Protein 1AUG (pdb70)

Structure (mmCIF, N/CA/C/O backbone):
data_1AUG
#
_entry.id   1AUG
#
_cell.length_a   78.712
_cell.length_b   80.800
_cell.length_c   69.157
_cell.angle_alpha   90.00
_cell.angle_beta   92.75
_cell.angle_gamma   90.00
#
_symmetry.space_group_name_H-M   'P 1 21 1'
#
loop_
_entity.id
_entity.type
_entity.pdbx_description
1 polymer 'PYROGLUTAMYL PEPTIDASE-1'
2 water water
#
loop_
_atom_site.group_PDB
_atom_site.id
_atom_site.type_symbol
_atom_site.label_atom_id
_atom_site.label_alt_id
_atom_site.label_comp_id
_atom_site.label_asym_id
_atom_site.label_entity_id
_atom_site.label_seq_id
_atom_site.pdbx_PDB_ins_code
_atom_site.Cartn_x
_atom_site.Cartn_y
_atom_site.Cartn_z
_atom_site.occupancy
_atom_site.B_iso_or_equiv
_atom_site.auth_seq_id
_atom_site.auth_comp_id
_atom_site.auth_asym_id
_atom_site.auth_atom_id
_atom_site.pdbx_PDB_model_num
ATOM 1 N N . MET A 1 1 ? 37.315 -7.655 51.464 1.00 51.27 1 MET A N 1
ATOM 2 C CA . MET A 1 1 ? 38.015 -6.877 52.485 1.00 55.37 1 MET A CA 1
ATOM 3 C C . MET A 1 1 ? 37.440 -5.471 52.271 1.00 52.13 1 MET A C 1
ATOM 4 O O . MET A 1 1 ? 36.908 -5.342 51.164 1.00 56.68 1 MET A O 1
ATOM 12 N N . GLU A 1 2 ? 37.414 -4.445 53.142 1.00 45.72 2 GLU A N 1
ATOM 13 C CA . GLU A 1 2 ? 36.683 -3.218 52.823 1.00 41.25 2 GLU A CA 1
ATOM 14 C C . GLU A 1 2 ? 37.397 -2.354 51.808 1.00 34.97 2 GLU A C 1
ATOM 15 O O . GLU A 1 2 ? 38.623 -2.170 51.880 1.00 37.74 2 GLU A O 1
ATOM 22 N N . LYS A 1 3 ? 36.547 -1.880 50.910 1.00 23.17 3 LYS A N 1
ATOM 23 C CA . LYS A 1 3 ? 36.901 -1.043 49.813 1.00 17.08 3 LYS A CA 1
ATOM 24 C C . LYS A 1 3 ? 36.110 0.166 50.133 1.00 14.11 3 LYS A C 1
ATOM 25 O O . LYS A 1 3 ? 34.907 0.062 50.367 1.00 20.19 3 LYS A O 1
ATOM 35 N N . LYS A 1 4 ? 36.745 1.312 50.131 1.00 12.48 4 LYS A N 1
ATOM 36 C CA . LYS A 1 4 ? 36.061 2.575 50.302 1.00 12.19 4 LYS A CA 1
ATOM 37 C C . LYS A 1 4 ? 35.543 2.973 48.917 1.00 12.20 4 LYS A C 1
ATOM 38 O O . LYS A 1 4 ? 36.369 3.050 48.021 1.00 8.82 4 LYS A O 1
ATOM 48 N N . VAL A 1 5 ? 34.265 3.220 48.672 1.00 9.64 5 VAL A N 1
ATOM 49 C CA . VAL A 1 5 ? 33.764 3.527 47.354 1.00 5.54 5 VAL A CA 1
ATOM 50 C C . VAL A 1 5 ? 33.406 4.994 47.410 1.00 6.13 5 VAL A C 1
ATOM 51 O O . VAL A 1 5 ? 32.585 5.318 48.273 1.00 12.09 5 VAL A O 1
ATOM 56 N N . LEU A 1 6 ? 33.894 5.919 46.599 1.00 4.58 6 LEU A N 1
ATOM 57 C CA . LEU A 1 6 ? 33.427 7.310 46.583 1.00 2.00 6 LEU A CA 1
ATOM 58 C C . LEU A 1 6 ? 32.423 7.456 45.425 1.00 8.48 6 LEU A C 1
ATOM 59 O O . LEU A 1 6 ? 32.761 7.061 44.301 1.00 8.37 6 LEU A O 1
ATOM 65 N N . LEU A 1 7 ? 31.218 8.014 45.637 1.00 4.70 7 LEU A N 1
ATOM 66 C CA . LEU A 1 7 ? 30.209 8.267 44.618 1.00 2.43 7 LEU A CA 1
ATOM 67 C C . LEU A 1 7 ? 30.130 9.772 44.427 1.00 2.00 7 LEU A C 1
ATOM 68 O O . LEU A 1 7 ? 30.204 10.470 45.428 1.00 4.47 7 LEU A O 1
ATOM 74 N N . THR A 1 8 ? 30.007 10.436 43.292 1.00 3.22 8 THR A N 1
ATOM 75 C CA . THR A 1 8 ? 29.789 11.866 43.353 1.00 2.00 8 THR A CA 1
ATOM 76 C C . THR A 1 8 ? 28.460 12.161 42.676 1.00 2.00 8 THR A C 1
ATOM 77 O O . THR A 1 8 ? 28.047 11.349 41.852 1.00 3.00 8 THR A O 1
ATOM 83 N N . GLY A 1 9 ? 27.843 13.329 42.836 1.00 3.01 9 GLY A N 1
ATOM 84 C CA . GLY A 1 9 ? 26.693 13.691 42.045 1.00 2.00 9 GLY A CA 1
ATOM 85 C C . GLY A 1 9 ? 26.852 15.150 41.810 1.00 2.00 9 GLY A C 1
ATOM 86 O O . GLY A 1 9 ? 27.608 15.826 42.504 1.00 4.73 9 GLY A O 1
ATOM 88 N N . PHE A 1 10 ? 26.150 15.718 40.890 1.00 2.00 10 PHE A N 1
ATOM 89 C CA . PHE A 1 10 ? 26.341 17.134 40.642 1.00 4.67 10 PHE A CA 1
ATOM 90 C C . PHE A 1 10 ? 25.389 18.024 41.378 1.00 9.71 10 PHE A C 1
ATOM 91 O O . PHE A 1 10 ? 24.382 17.580 41.908 1.00 9.34 10 PHE A O 1
ATOM 100 N N . ASP A 1 11 ? 25.701 19.304 41.375 1.00 9.19 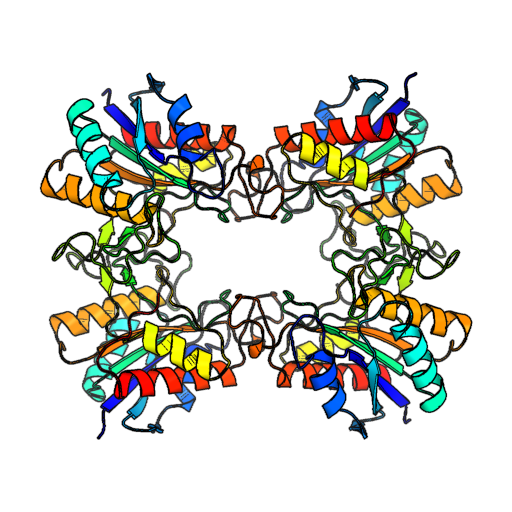11 ASP A N 1
ATOM 101 C CA . ASP A 1 11 ? 24.862 20.259 42.001 1.00 9.24 11 ASP A CA 1
ATOM 102 C C . ASP A 1 11 ? 23.770 20.695 41.005 1.00 13.11 11 ASP A C 1
ATOM 103 O O . ASP A 1 11 ? 23.715 20.229 39.858 1.00 10.28 11 ASP A O 1
ATOM 109 N N . PRO A 1 12 ? 22.776 21.491 41.423 1.00 14.67 12 PRO A N 1
ATOM 110 C CA . PRO A 1 12 ? 21.718 21.945 40.568 1.00 13.36 12 PRO A CA 1
ATOM 111 C C . PRO A 1 12 ? 22.187 22.798 39.430 1.00 11.67 12 PRO A C 1
ATOM 112 O O . PRO A 1 12 ? 22.883 23.809 39.575 1.00 12.13 12 PRO A O 1
ATOM 116 N N . PHE A 1 13 ? 21.605 22.420 38.318 1.00 11.76 13 PHE A N 1
ATOM 117 C CA . PHE A 1 13 ? 21.910 23.050 37.069 1.00 14.88 13 PHE A CA 1
ATOM 118 C C . PHE A 1 13 ? 20.661 23.366 36.298 1.00 17.03 13 PHE A C 1
ATOM 119 O O . PHE A 1 13 ? 19.762 22.536 36.232 1.00 21.37 13 PHE A O 1
ATOM 128 N N . GLY A 1 14 ? 20.558 24.568 35.752 1.00 19.49 14 GLY A N 1
ATOM 129 C CA . GLY A 1 14 ? 19.551 24.801 34.751 1.00 20.84 14 GLY A CA 1
ATOM 130 C C . GLY A 1 14 ? 18.109 25.052 35.176 1.00 23.78 14 GLY A C 1
ATOM 131 O O . GLY A 1 14 ? 17.179 24.723 34.437 1.00 24.52 14 GLY A O 1
ATOM 133 N N . GLY A 1 15 ? 17.904 25.735 36.299 1.00 20.45 15 GLY A N 1
ATOM 134 C CA . GLY A 1 15 ? 16.541 26.099 36.677 1.00 21.71 15 GLY A CA 1
ATOM 135 C C . GLY A 1 15 ? 15.863 25.135 37.610 1.00 19.03 15 GLY A C 1
ATOM 136 O O . GLY A 1 15 ? 14.710 25.287 38.031 1.00 22.25 15 GLY A O 1
ATOM 138 N N . GLU A 1 16 ? 16.626 24.106 37.900 1.00 14.24 16 GLU A N 1
ATOM 139 C CA . GLU A 1 16 ? 16.210 23.151 38.876 1.00 18.05 16 GLU A CA 1
ATOM 140 C C . GLU A 1 16 ? 16.833 23.548 40.222 1.00 17.93 16 GLU A C 1
ATOM 141 O O . GLU A 1 16 ? 17.775 24.371 40.286 1.00 15.23 16 GLU A O 1
ATOM 148 N N . THR A 1 17 ? 16.254 23.056 41.326 1.00 17.25 17 THR A N 1
ATOM 149 C CA . THR A 1 17 ? 16.746 23.279 42.686 1.00 17.27 17 THR A CA 1
ATOM 150 C C . THR A 1 17 ? 17.244 21.943 43.244 1.00 11.81 17 THR A C 1
ATOM 151 O O . THR A 1 17 ? 17.821 21.926 44.324 1.00 19.39 17 THR A O 1
ATOM 157 N N . VAL A 1 18 ? 16.999 20.775 42.639 1.00 14.41 18 VAL A N 1
ATOM 158 C CA . VAL A 1 18 ? 17.525 19.513 43.124 1.00 15.68 18 VAL A CA 1
ATOM 159 C C . VAL A 1 18 ? 18.096 18.839 41.892 1.00 19.45 18 VAL A C 1
ATOM 160 O O . VAL A 1 18 ? 17.521 19.044 40.811 1.00 18.10 18 VAL A O 1
ATOM 165 N N . ASN A 1 19 ? 19.178 18.044 42.023 1.00 16.99 19 ASN A N 1
ATOM 166 C CA . ASN A 1 19 ? 19.732 17.286 40.924 1.00 13.01 19 ASN A CA 1
ATOM 167 C C . ASN A 1 19 ? 19.616 15.829 41.310 1.00 12.57 19 ASN A C 1
ATOM 168 O O . ASN A 1 19 ? 20.186 15.492 42.350 1.00 11.71 19 ASN A O 1
ATOM 176 N N . PRO A 1 20 ? 18.945 14.926 40.575 1.00 13.66 20 PRO A N 1
ATOM 177 C CA . PRO A 1 20 ? 18.826 13.532 40.927 1.00 15.63 20 PRO A CA 1
ATOM 178 C C . PRO A 1 20 ? 20.101 12.769 41.122 1.00 14.62 20 PRO A C 1
ATOM 179 O O . PRO A 1 20 ? 20.057 11.872 41.945 1.00 11.58 20 PRO A O 1
ATOM 183 N N . SER A 1 21 ? 21.216 13.048 40.426 1.00 14.37 21 SER A N 1
ATOM 184 C CA . SER A 1 21 ? 22.428 12.278 40.633 1.00 9.87 21 SER A CA 1
ATOM 185 C C . SER A 1 21 ? 22.911 12.509 42.068 1.00 8.00 21 SER A C 1
ATOM 186 O O . SER A 1 21 ? 23.297 11.588 42.759 1.00 11.68 21 SER A O 1
ATOM 191 N N . TRP A 1 22 ? 22.841 13.731 42.536 1.00 5.80 22 TRP A N 1
ATOM 192 C CA . TRP A 1 22 ? 23.186 14.078 43.895 1.00 7.19 22 TRP A CA 1
ATOM 193 C C . TRP A 1 22 ? 22.129 13.577 44.871 1.00 12.72 22 TRP A C 1
ATOM 194 O O . TRP A 1 22 ? 22.493 13.004 45.899 1.00 15.32 22 TRP A O 1
ATOM 207 N N . GLU A 1 23 ? 20.831 13.710 44.616 1.00 10.78 23 GLU A N 1
ATOM 208 C CA . GLU A 1 23 ? 19.840 13.159 45.518 1.00 11.57 23 GLU A CA 1
ATOM 209 C C . GLU A 1 23 ? 19.985 11.675 45.717 1.00 10.03 23 GLU A C 1
ATOM 210 O O . GLU A 1 23 ? 19.797 11.155 46.819 1.00 9.69 23 GLU A O 1
ATOM 217 N N . ALA A 1 24 ? 20.309 10.945 44.667 1.00 9.62 24 ALA A N 1
ATOM 218 C CA . ALA A 1 24 ? 20.487 9.534 44.799 1.00 6.73 24 ALA A CA 1
ATOM 219 C C . ALA A 1 24 ? 21.776 9.164 45.514 1.00 11.28 24 ALA A C 1
ATOM 220 O O . ALA A 1 24 ? 21.716 8.270 46.363 1.00 15.33 24 ALA A O 1
ATOM 223 N N . VAL A 1 25 ? 22.953 9.772 45.267 1.00 13.18 25 VAL A N 1
ATOM 224 C CA . VAL A 1 25 ? 24.191 9.358 45.934 1.00 10.87 25 VAL A CA 1
ATOM 225 C C . VAL A 1 25 ? 24.220 9.867 47.376 1.00 10.38 25 VAL A C 1
ATOM 226 O O . VAL A 1 25 ? 24.754 9.190 48.228 1.00 11.95 25 VAL A O 1
ATOM 231 N N . LYS A 1 26 ? 23.670 11.025 47.703 1.00 9.92 26 LYS A N 1
ATOM 232 C CA . LYS A 1 26 ? 23.607 11.570 49.039 1.00 13.72 26 LYS A CA 1
ATOM 233 C C . LYS A 1 26 ? 22.963 10.569 49.995 1.00 16.27 26 LYS A C 1
ATOM 234 O O . LYS A 1 26 ? 23.436 10.383 51.126 1.00 15.75 26 LYS A O 1
ATOM 244 N N . ARG A 1 27 ? 21.944 9.813 49.585 1.00 14.94 27 ARG A N 1
ATOM 245 C CA . ARG A 1 27 ? 21.360 8.889 50.530 1.00 18.14 27 ARG A CA 1
ATOM 246 C C . ARG A 1 27 ? 22.101 7.600 50.737 1.00 16.07 27 ARG A C 1
ATOM 247 O O . ARG A 1 27 ? 21.742 6.782 51.595 1.00 17.77 27 ARG A O 1
ATOM 261 N N . LEU A 1 28 ? 23.175 7.418 49.993 1.00 12.24 28 LEU A N 1
ATOM 262 C CA . LEU A 1 28 ? 24.009 6.256 50.160 1.00 11.67 28 LEU A CA 1
ATOM 263 C C . LEU A 1 28 ? 25.216 6.690 51.006 1.00 11.74 28 LEU A C 1
ATOM 264 O O . LEU A 1 28 ? 26.085 5.896 51.332 1.00 8.22 28 LEU A O 1
ATOM 270 N N . ASN A 1 29 ? 25.378 7.946 51.393 1.00 13.06 29 ASN A N 1
ATOM 271 C CA . ASN A 1 29 ? 26.556 8.358 52.131 1.00 13.83 29 ASN A CA 1
ATOM 272 C C . ASN A 1 29 ? 26.631 7.677 53.494 1.00 18.84 29 ASN A C 1
ATOM 273 O O . ASN A 1 29 ? 25.684 7.770 54.276 1.00 20.44 29 ASN A O 1
ATOM 281 N N . GLY A 1 30 ? 27.718 6.950 53.792 1.00 16.80 30 GLY A N 1
ATOM 282 C CA . GLY A 1 30 ? 27.879 6.220 55.031 1.00 13.26 30 GLY A CA 1
ATOM 283 C C . GLY A 1 30 ? 27.315 4.814 54.948 1.00 11.14 30 GLY A C 1
ATOM 284 O O . GLY A 1 30 ? 27.401 4.068 55.936 1.00 15.89 30 GLY A O 1
ATOM 286 N N . ALA A 1 31 ? 26.703 4.377 53.830 1.00 11.83 31 ALA A N 1
ATOM 287 C CA . ALA A 1 31 ? 26.141 3.037 53.734 1.00 12.22 31 ALA A CA 1
ATOM 288 C C . ALA A 1 31 ? 27.287 2.054 53.747 1.00 16.42 31 ALA A C 1
ATOM 289 O O . ALA A 1 31 ? 28.364 2.381 53.245 1.00 19.41 31 ALA A O 1
ATOM 292 N N . ALA A 1 32 ? 27.116 0.860 54.305 1.00 17.44 32 ALA A N 1
ATOM 293 C CA . ALA A 1 32 ? 28.110 -0.186 54.262 1.00 19.39 32 ALA A CA 1
ATOM 294 C C . ALA A 1 32 ? 27.303 -1.324 53.689 1.00 24.28 32 ALA A C 1
ATOM 295 O O . ALA A 1 32 ? 26.189 -1.591 54.168 1.00 27.71 32 ALA A O 1
ATOM 298 N N . GLU A 1 33 ? 27.747 -2.007 52.647 1.00 25.18 33 GLU A N 1
ATOM 299 C CA . GLU A 1 33 ? 26.946 -3.074 52.068 1.00 24.48 33 GLU A CA 1
ATOM 300 C C . GLU A 1 33 ? 27.994 -4.036 51.606 1.00 23.20 33 GLU A C 1
ATOM 301 O O . GLU A 1 33 ? 28.869 -3.677 50.821 1.00 25.32 33 GLU A O 1
ATOM 308 N N . GLY A 1 34 ? 27.955 -5.263 52.078 1.00 20.73 34 GLY A N 1
ATOM 309 C CA . GLY A 1 34 ? 29.012 -6.218 51.766 1.00 22.64 34 GLY A CA 1
ATOM 310 C C . GLY A 1 34 ? 30.384 -5.637 52.140 1.00 23.70 34 GLY A C 1
ATOM 311 O O . GLY A 1 34 ? 30.517 -4.989 53.184 1.00 23.16 34 GLY A O 1
ATOM 313 N N . PRO A 1 35 ? 31.403 -5.748 51.264 1.00 22.19 35 PRO A N 1
ATOM 314 C CA . PRO A 1 35 ? 32.698 -5.108 51.415 1.00 20.57 35 PRO A CA 1
ATOM 315 C C . PRO A 1 35 ? 32.712 -3.606 51.192 1.00 20.15 35 PRO A C 1
ATOM 316 O O . PRO A 1 35 ? 33.745 -2.966 51.416 1.00 23.49 35 PRO A O 1
ATOM 320 N N . ALA A 1 36 ? 31.644 -2.993 50.709 1.00 19.41 36 ALA A N 1
ATOM 321 C CA . ALA A 1 36 ? 31.708 -1.592 50.364 1.00 17.23 36 ALA A CA 1
ATOM 322 C C . ALA A 1 36 ? 31.347 -0.696 51.506 1.00 17.06 36 ALA A C 1
ATOM 323 O O . ALA A 1 36 ? 30.383 -0.946 52.232 1.00 18.82 36 ALA A O 1
ATOM 326 N N . SER A 1 37 ? 32.121 0.355 51.638 1.00 15.32 37 SER A N 1
ATOM 327 C CA . SER A 1 37 ? 31.841 1.365 52.600 1.00 15.13 37 SER A CA 1
ATOM 328 C C . SER A 1 37 ? 31.729 2.577 51.687 1.00 14.53 37 SER A C 1
ATOM 329 O O . SER A 1 37 ? 32.706 2.932 51.025 1.00 14.93 37 SER A O 1
ATOM 334 N N . ILE A 1 38 ? 30.601 3.267 51.635 1.00 12.42 38 ILE A N 1
ATOM 335 C CA . ILE A 1 38 ? 30.364 4.319 50.674 1.00 7.88 38 ILE A CA 1
ATOM 336 C C . ILE A 1 38 ? 30.439 5.720 51.253 1.00 11.36 38 ILE A C 1
ATOM 337 O O . ILE A 1 38 ? 29.940 5.958 52.363 1.00 10.39 38 ILE A O 1
ATOM 343 N N . VAL A 1 39 ? 31.045 6.703 50.561 1.00 11.67 39 VAL A N 1
ATOM 344 C CA . VAL A 1 39 ? 31.021 8.104 50.949 1.00 6.37 39 VAL A CA 1
ATOM 345 C C . VAL A 1 39 ? 30.555 8.847 49.711 1.00 7.14 39 VAL A C 1
ATOM 346 O O . VAL A 1 39 ? 30.794 8.376 48.608 1.00 8.37 39 VAL A O 1
ATOM 351 N N . SER A 1 40 ? 29.946 10.017 49.777 1.00 4.44 40 SER A N 1
ATOM 352 C CA . SER A 1 40 ? 29.359 10.689 48.645 1.00 7.57 40 SER A CA 1
ATOM 353 C C . SER A 1 40 ? 29.839 12.109 48.707 1.00 6.99 40 SER A C 1
ATOM 354 O O . SER A 1 40 ? 29.928 12.623 49.825 1.00 10.79 40 SER A O 1
ATOM 359 N N . GLU A 1 41 ? 30.169 12.757 47.591 1.00 8.00 41 GLU A N 1
ATOM 360 C CA . GLU A 1 41 ? 30.552 14.169 47.558 1.00 7.80 41 GLU A CA 1
ATOM 361 C C . GLU A 1 41 ? 29.844 14.818 46.402 1.00 6.23 41 GLU A C 1
ATOM 362 O O . GLU A 1 41 ? 29.547 14.165 45.402 1.00 9.31 41 GLU A O 1
ATOM 369 N N . GLN A 1 42 ? 29.528 16.088 46.520 1.00 7.56 42 GLN A N 1
ATOM 370 C CA . GLN A 1 42 ? 28.914 16.781 45.425 1.00 10.67 42 GLN A CA 1
ATOM 371 C C . GLN A 1 42 ? 29.954 17.506 44.607 1.00 11.60 42 GLN A C 1
ATOM 372 O O . GLN A 1 42 ? 30.840 18.131 45.173 1.00 12.30 42 GLN A O 1
ATOM 381 N N . VAL A 1 43 ? 29.813 17.506 43.281 1.00 13.26 43 VAL A N 1
ATOM 382 C CA . VAL A 1 43 ? 30.705 18.169 42.359 1.00 11.28 43 VAL A CA 1
ATOM 383 C C . VAL A 1 43 ? 29.929 19.273 41.636 1.00 10.13 43 VAL A C 1
ATOM 384 O O . VAL A 1 43 ? 28.787 19.054 41.280 1.00 10.27 43 VAL A O 1
ATOM 389 N N . PRO A 1 44 ? 30.391 20.502 41.414 1.00 8.16 44 PRO A N 1
ATOM 390 C CA . PRO A 1 44 ? 29.718 21.522 40.628 1.00 6.67 44 PRO A CA 1
ATOM 391 C C . PRO A 1 44 ? 29.615 21.248 39.143 1.00 10.59 44 PRO A C 1
ATOM 392 O O . PRO A 1 44 ? 30.527 20.636 38.561 1.00 7.63 44 PRO A O 1
ATOM 396 N N . THR A 1 45 ? 28.533 21.692 38.466 1.00 10.25 45 THR A N 1
ATOM 397 C CA . THR A 1 45 ? 28.348 21.475 37.037 1.00 10.81 45 THR A CA 1
ATOM 398 C C . THR A 1 45 ? 29.018 22.664 36.385 1.00 11.97 45 THR A C 1
ATOM 399 O O . THR A 1 45 ? 28.376 23.590 35.881 1.00 13.71 45 THR A O 1
ATOM 405 N N . VAL A 1 46 ? 30.354 22.643 36.500 1.00 13.96 46 VAL A N 1
ATOM 406 C CA . VAL A 1 46 ? 31.244 23.679 36.031 1.00 10.49 46 VAL A CA 1
ATOM 407 C C . VAL A 1 46 ? 32.463 22.975 35.454 1.00 12.69 46 VAL A C 1
ATOM 408 O O . VAL A 1 46 ? 33.098 22.144 36.120 1.00 9.01 46 VAL A O 1
ATOM 413 N N . PHE A 1 47 ? 32.778 23.274 34.182 1.00 10.23 47 PHE A N 1
ATOM 414 C CA . PHE A 1 47 ? 34.055 22.848 33.608 1.00 12.76 47 PHE A CA 1
ATOM 415 C C . PHE A 1 47 ? 35.219 23.325 34.492 1.00 10.69 47 PHE A C 1
ATOM 416 O O . PHE A 1 47 ? 35.213 24.420 35.064 1.00 10.80 47 PHE A O 1
ATOM 425 N N . TYR A 1 48 ? 36.222 22.455 34.618 1.00 11.02 48 TYR A N 1
ATOM 426 C CA . TYR A 1 48 ? 37.565 22.768 35.195 1.00 14.91 48 TYR A CA 1
ATOM 427 C C . TYR A 1 48 ? 37.484 22.745 36.726 1.00 14.35 48 TYR A C 1
ATOM 428 O O . TYR A 1 48 ? 38.149 21.950 37.368 1.00 12.54 48 TYR A O 1
ATOM 439 N N . LYS A 1 49 ? 36.570 23.486 37.344 1.00 15.51 49 LYS A N 1
ATOM 440 C CA . LYS A 1 49 ? 36.285 23.443 38.779 1.00 14.23 49 LYS A CA 1
ATOM 441 C C . LYS A 1 49 ? 35.788 22.051 39.214 1.00 14.87 49 LYS A C 1
ATOM 442 O O . LYS A 1 49 ? 36.246 21.561 40.234 1.00 16.05 49 LYS A O 1
ATOM 452 N N . SER A 1 50 ? 34.892 21.328 38.536 1.00 12.28 50 SER A N 1
ATOM 453 C CA . SER A 1 50 ? 34.491 19.972 38.889 1.00 8.95 50 SER A CA 1
ATOM 454 C C . SER A 1 50 ? 35.653 19.044 39.142 1.00 11.52 50 SER A C 1
ATOM 455 O O . SER A 1 50 ? 35.630 18.190 40.017 1.00 11.44 50 SER A O 1
ATOM 460 N N . LEU A 1 51 ? 36.691 19.185 38.318 1.00 10.70 51 LEU A N 1
ATOM 461 C CA . LEU A 1 51 ? 37.894 18.362 38.373 1.00 13.67 51 LEU A CA 1
ATOM 462 C C . LEU A 1 51 ? 38.718 18.695 39.584 1.00 9.51 51 LEU A C 1
ATOM 463 O O . LEU A 1 51 ? 39.273 17.806 40.203 1.00 10.90 51 LEU A O 1
ATOM 469 N N . ALA A 1 52 ? 38.789 19.957 39.952 1.00 11.44 52 ALA A N 1
ATOM 470 C CA . ALA A 1 52 ? 39.512 20.376 41.142 1.00 12.90 52 ALA A CA 1
ATOM 471 C C . ALA A 1 52 ? 38.805 19.833 42.388 1.00 11.85 52 ALA A C 1
ATOM 472 O O . ALA A 1 52 ? 39.451 19.264 43.279 1.00 11.43 52 ALA A O 1
ATOM 475 N N . VAL A 1 53 ? 37.467 19.909 42.444 1.00 10.97 53 VAL A N 1
ATOM 476 C CA . VAL A 1 53 ? 36.685 19.364 43.550 1.00 7.49 53 VAL A CA 1
ATOM 477 C C . VAL A 1 53 ? 36.876 17.866 43.629 1.00 7.41 53 VAL A C 1
ATOM 478 O O . VAL A 1 53 ? 37.004 17.330 44.717 1.00 7.78 53 VAL A O 1
ATOM 483 N N . LEU A 1 54 ? 36.931 17.140 42.521 1.00 9.28 54 LEU A N 1
ATOM 484 C CA . LEU A 1 54 ? 37.147 15.714 42.538 1.00 11.68 54 LEU A CA 1
ATOM 485 C C . LEU A 1 54 ? 38.527 15.403 43.107 1.00 15.42 54 LEU A C 1
ATOM 486 O O . LEU A 1 54 ? 38.667 14.483 43.911 1.00 16.24 54 LEU A O 1
ATOM 492 N N . ARG A 1 55 ? 39.583 16.121 42.691 1.00 16.32 55 ARG A N 1
ATOM 493 C CA . ARG A 1 55 ? 40.928 15.840 43.187 1.00 16.53 55 ARG A CA 1
ATOM 494 C C . ARG A 1 55 ? 40.968 15.985 44.700 1.00 16.79 55 ARG A C 1
ATOM 495 O O . ARG A 1 55 ? 41.528 15.123 45.372 1.00 18.81 55 ARG A O 1
ATOM 509 N N . GLU A 1 56 ? 40.319 17.017 45.250 1.00 15.33 56 GLU A N 1
ATOM 510 C CA . GLU A 1 56 ? 40.180 17.200 46.678 1.00 13.96 56 GLU A CA 1
ATOM 511 C C . GLU A 1 56 ? 39.437 16.084 47.344 1.00 15.30 56 GLU A C 1
ATOM 512 O O . GLU A 1 56 ? 39.857 15.659 48.408 1.00 19.56 56 GLU A O 1
ATOM 519 N N . ALA A 1 57 ? 38.353 15.567 46.787 1.00 13.73 57 ALA A N 1
ATOM 520 C CA . ALA A 1 57 ? 37.645 14.444 47.364 1.00 12.94 57 ALA A CA 1
ATOM 521 C C . ALA A 1 57 ? 38.572 13.219 47.344 1.00 13.21 57 ALA A C 1
ATOM 522 O O . ALA A 1 57 ? 38.558 12.441 48.309 1.00 8.78 57 ALA A O 1
ATOM 525 N N . ILE A 1 58 ? 39.395 13.008 46.289 1.00 13.95 58 ILE A N 1
ATOM 526 C CA . ILE A 1 58 ? 40.320 11.862 46.270 1.00 16.21 58 ILE A CA 1
ATOM 527 C C . ILE A 1 58 ? 41.343 11.959 47.411 1.00 18.42 58 ILE A C 1
ATOM 528 O O . ILE A 1 58 ? 41.563 10.983 48.152 1.00 17.65 58 ILE A O 1
ATOM 534 N N . LYS A 1 59 ? 41.905 13.138 47.637 1.00 19.53 59 LYS A N 1
ATOM 535 C CA . LYS A 1 59 ? 42.851 13.326 48.719 1.00 22.55 59 LYS A CA 1
ATOM 536 C C . LYS A 1 59 ? 42.258 13.065 50.080 1.00 21.64 59 LYS A C 1
ATOM 537 O O . LYS A 1 59 ? 42.817 12.300 50.862 1.00 22.79 59 LYS A O 1
ATOM 547 N N . LYS A 1 60 ? 41.106 13.648 50.353 1.00 21.47 60 LYS A N 1
ATOM 548 C CA . LYS A 1 60 ? 40.427 13.500 51.633 1.00 22.16 60 LYS A CA 1
ATOM 549 C C . LYS A 1 60 ? 39.948 12.087 51.944 1.00 20.60 60 LYS A C 1
ATOM 550 O O . LYS A 1 60 ? 40.093 11.607 53.060 1.00 22.65 60 LYS A O 1
ATOM 560 N N . HIS A 1 61 ? 39.341 11.376 50.996 1.00 19.22 61 HIS A N 1
ATOM 561 C CA . HIS A 1 61 ? 38.762 10.088 51.288 1.00 11.25 61 HIS A CA 1
ATOM 562 C C . HIS A 1 61 ? 39.649 8.924 50.980 1.00 12.46 61 HIS A C 1
ATOM 563 O O . HIS A 1 61 ? 39.332 7.841 51.465 1.00 12.03 61 HIS A O 1
ATOM 573 N N . GLN A 1 62 ? 40.710 9.063 50.172 1.00 13.75 62 GLN A N 1
ATOM 574 C CA . GLN A 1 62 ? 41.537 7.936 49.763 1.00 15.12 62 GLN A CA 1
ATOM 575 C C . GLN A 1 62 ? 40.731 6.707 49.306 1.00 13.61 62 GLN A C 1
ATOM 576 O O . GLN A 1 62 ? 40.906 5.593 49.803 1.00 15.79 62 GLN A O 1
ATOM 585 N N . PRO A 1 63 ? 39.817 6.803 48.338 1.00 13.74 63 PRO A N 1
ATOM 586 C CA . PRO A 1 63 ? 39.002 5.695 47.865 1.00 11.78 63 PRO A CA 1
ATOM 587 C C . PRO A 1 63 ? 39.683 4.627 47.061 1.00 13.77 63 PRO A C 1
ATOM 588 O O . PRO A 1 63 ? 40.685 4.835 46.368 1.00 17.68 63 PRO A O 1
ATOM 592 N N . ASP A 1 64 ? 39.140 3.432 47.153 1.00 14.28 64 ASP A N 1
ATOM 593 C CA . ASP A 1 64 ? 39.609 2.330 46.346 1.00 13.05 64 ASP A CA 1
ATOM 594 C C . ASP A 1 64 ? 38.852 2.341 45.015 1.00 14.16 64 ASP A C 1
ATOM 595 O O . ASP A 1 64 ? 39.379 1.858 44.009 1.00 14.23 64 ASP A O 1
ATOM 601 N N . ILE A 1 65 ? 37.620 2.879 44.958 1.00 10.81 65 ILE A N 1
ATOM 602 C CA . ILE A 1 65 ? 36.749 2.821 43.802 1.00 7.21 65 ILE A CA 1
ATOM 603 C C . ILE A 1 65 ? 36.072 4.165 43.739 1.00 8.28 65 ILE A C 1
ATOM 604 O O . ILE A 1 65 ? 35.757 4.720 44.783 1.00 7.70 65 ILE A O 1
ATOM 610 N N . ILE A 1 66 ? 35.947 4.812 42.588 1.00 7.25 66 ILE A N 1
ATOM 611 C CA . ILE A 1 66 ? 35.269 6.077 42.438 1.00 5.43 66 ILE A CA 1
ATOM 612 C C . ILE A 1 66 ? 34.216 5.861 41.344 1.00 8.98 66 ILE A C 1
ATOM 613 O O . ILE A 1 66 ? 34.510 5.288 40.283 1.00 7.34 66 ILE A O 1
ATOM 619 N N . ILE A 1 67 ? 32.949 6.214 41.574 1.00 9.36 67 ILE A N 1
ATOM 620 C CA . ILE A 1 67 ? 31.879 6.144 40.569 1.00 6.92 67 ILE A CA 1
ATOM 621 C C . ILE A 1 67 ? 31.262 7.527 40.580 1.00 6.67 67 ILE A C 1
ATOM 622 O O . ILE A 1 67 ? 30.787 8.004 41.607 1.00 9.61 67 ILE A O 1
ATOM 628 N N . CYS A 1 68 ? 31.372 8.266 39.484 1.00 8.44 68 CYS A N 1
ATOM 629 C CA . CYS A 1 68 ? 30.843 9.604 39.322 1.00 7.14 68 CYS A CA 1
ATOM 630 C C . CYS A 1 68 ? 29.486 9.425 38.614 1.00 8.69 68 CYS A C 1
ATOM 631 O O . CYS A 1 68 ? 29.302 8.561 37.752 1.00 5.52 68 CYS A O 1
ATOM 635 N N . VAL A 1 69 ? 28.449 10.151 39.041 1.00 9.02 69 VAL A N 1
ATOM 636 C CA . VAL A 1 69 ? 27.096 9.951 38.527 1.00 5.70 69 VAL A CA 1
ATOM 637 C C . VAL A 1 69 ? 26.623 11.272 38.013 1.00 3.71 69 VAL A C 1
ATOM 638 O O . VAL A 1 69 ? 26.931 12.310 38.594 1.00 4.00 69 VAL A O 1
ATOM 643 N N . GLY A 1 70 ? 25.904 11.211 36.900 1.00 6.37 70 GLY A N 1
ATOM 644 C CA . GLY A 1 70 ? 25.334 12.405 36.307 1.00 6.17 70 GLY A CA 1
ATOM 645 C C . GLY A 1 70 ? 24.015 12.006 35.643 1.00 6.08 70 GLY A C 1
ATOM 646 O O . GLY A 1 70 ? 23.687 10.848 35.366 1.00 7.55 70 GLY A O 1
ATOM 648 N N . GLN A 1 71 ? 23.228 13.010 35.353 1.00 6.54 71 GLN A N 1
ATOM 649 C CA . GLN A 1 71 ? 21.946 12.763 34.768 1.00 9.56 71 GLN A CA 1
ATOM 650 C C . GLN A 1 71 ? 21.969 12.895 33.244 1.00 10.39 71 GLN A C 1
ATOM 651 O O . GLN A 1 71 ? 22.559 13.837 32.700 1.00 10.28 71 GLN A O 1
ATOM 660 N N . ALA A 1 72 ? 21.382 11.939 32.534 1.00 8.37 72 ALA A N 1
ATOM 661 C CA . ALA A 1 72 ? 21.274 11.968 31.086 1.00 9.26 72 ALA A CA 1
ATOM 662 C C . ALA A 1 72 ? 19.795 11.991 30.745 1.00 7.05 72 ALA A C 1
ATOM 663 O O . ALA A 1 72 ? 19.126 10.966 30.608 1.00 10.33 72 ALA A O 1
ATOM 666 N N . GLY A 1 73 ? 19.236 13.172 30.725 1.00 8.72 73 GLY A N 1
ATOM 667 C CA . GLY A 1 73 ? 17.821 13.312 30.473 1.00 11.58 73 GLY A CA 1
ATOM 668 C C . GLY A 1 73 ? 17.434 12.762 29.117 1.00 13.21 73 GLY A C 1
ATOM 669 O O . GLY A 1 73 ? 18.092 13.078 28.137 1.00 12.34 73 GLY A O 1
ATOM 671 N N . GLY A 1 74 ? 16.420 11.888 29.055 1.00 11.80 74 GLY A N 1
ATOM 672 C CA . GLY A 1 74 ? 16.018 11.309 27.800 1.00 6.52 74 GLY A CA 1
ATOM 673 C C . GLY A 1 74 ? 16.311 9.846 27.789 1.00 7.09 74 GLY A C 1
ATOM 674 O O . GLY A 1 74 ? 15.655 9.120 27.055 1.00 8.19 74 GLY A O 1
ATOM 676 N N . ARG A 1 75 ? 17.269 9.296 28.542 1.00 9.54 75 ARG A N 1
ATOM 677 C CA . ARG A 1 75 ? 17.506 7.864 28.441 1.00 5.46 75 ARG A CA 1
ATOM 678 C C . ARG A 1 75 ? 16.487 7.164 29.320 1.00 5.83 75 ARG A C 1
ATOM 679 O O . ARG A 1 75 ? 15.821 7.786 30.143 1.00 8.52 75 ARG A O 1
ATOM 693 N N . MET A 1 76 ? 16.375 5.866 29.088 1.00 8.20 76 MET A N 1
ATOM 694 C CA . MET A 1 76 ? 15.389 4.987 29.653 1.00 11.52 76 MET A CA 1
ATOM 695 C C . MET A 1 76 ? 15.982 3.966 30.605 1.00 11.16 76 MET A C 1
ATOM 696 O O . MET A 1 76 ? 15.261 3.115 31.114 1.00 11.64 76 MET A O 1
ATOM 702 N N . GLN A 1 77 ? 17.304 3.911 30.745 1.00 10.14 77 GLN A N 1
ATOM 703 C CA . GLN A 1 77 ? 17.977 2.861 31.491 1.00 8.47 77 GLN A CA 1
ATOM 704 C C . GLN A 1 77 ? 19.102 3.481 32.288 1.00 9.14 77 GLN A C 1
ATOM 705 O O . GLN A 1 77 ? 19.466 4.622 32.014 1.00 11.97 77 GLN A O 1
ATOM 714 N N . ILE A 1 78 ? 19.613 2.794 33.299 1.00 8.38 78 ILE A N 1
ATOM 715 C CA . ILE A 1 78 ? 20.796 3.230 34.027 1.00 6.99 78 ILE A CA 1
ATOM 716 C C . ILE A 1 78 ? 21.914 2.892 33.028 1.00 5.30 78 ILE A C 1
ATOM 717 O O . ILE A 1 78 ? 21.945 1.760 32.547 1.00 5.84 78 ILE A O 1
ATOM 723 N N . THR A 1 79 ? 22.836 3.764 32.640 1.00 8.03 79 THR A N 1
ATOM 724 C CA . THR A 1 79 ? 23.862 3.406 31.655 1.00 6.96 79 THR A CA 1
ATOM 725 C C . THR A 1 79 ? 25.266 3.730 32.179 1.00 3.65 79 THR A C 1
ATOM 726 O O . THR A 1 79 ? 25.673 4.894 32.281 1.00 2.27 79 THR A O 1
ATOM 732 N N . PRO A 1 80 ? 25.997 2.740 32.642 1.00 2.92 80 PRO A N 1
ATOM 733 C CA . PRO A 1 80 ? 27.441 2.840 32.850 1.00 4.03 80 PRO A CA 1
ATOM 734 C C . PRO A 1 80 ? 28.132 3.169 31.500 1.00 7.59 80 PRO A C 1
ATOM 735 O O . PRO A 1 80 ? 27.832 2.540 30.470 1.00 5.56 80 PRO A O 1
ATOM 739 N N . GLU A 1 81 ? 29.019 4.152 31.468 1.00 6.83 81 GLU A N 1
ATOM 740 C CA . GLU A 1 81 ? 29.784 4.593 30.302 1.00 4.79 81 GLU A CA 1
ATOM 741 C C . GLU A 1 81 ? 31.062 3.801 29.980 1.00 6.48 81 GLU A C 1
ATOM 742 O O . GLU A 1 81 ? 31.866 3.539 30.880 1.00 8.52 81 GLU A O 1
ATOM 749 N N . ARG A 1 82 ? 31.295 3.337 28.742 1.00 7.83 82 ARG A N 1
ATOM 750 C CA . ARG A 1 82 ? 32.512 2.627 28.405 1.00 7.09 82 ARG A CA 1
ATOM 751 C C . ARG A 1 82 ? 33.640 3.611 28.081 1.00 3.92 82 ARG A C 1
ATOM 752 O O . ARG A 1 82 ? 34.769 3.277 28.379 1.00 8.85 82 ARG A O 1
ATOM 766 N N . VAL A 1 83 ? 33.431 4.825 27.579 1.00 7.10 83 VAL A N 1
ATOM 767 C CA . VAL A 1 83 ? 34.492 5.677 27.028 1.00 7.14 83 VAL A CA 1
ATOM 768 C C . VAL A 1 83 ? 34.320 7.137 27.357 1.00 10.54 83 VAL A C 1
ATOM 769 O O . VAL A 1 83 ? 33.208 7.689 27.176 1.00 9.51 83 VAL A O 1
ATOM 774 N N . ALA A 1 84 ? 35.453 7.726 27.753 1.00 3.61 84 ALA A N 1
ATOM 775 C CA . ALA A 1 84 ? 35.575 9.149 28.006 1.00 2.83 84 ALA A CA 1
ATOM 776 C C . ALA A 1 84 ? 36.360 9.774 26.884 1.00 3.71 84 ALA A C 1
ATOM 777 O O . ALA A 1 84 ? 37.389 9.212 26.515 1.00 3.87 84 ALA A O 1
ATOM 780 N N . ILE A 1 85 ? 36.051 10.952 26.383 1.00 6.02 85 ILE A N 1
ATOM 781 C CA . ILE A 1 85 ? 36.667 11.454 25.165 1.00 4.07 85 ILE A CA 1
ATOM 782 C C . ILE A 1 85 ? 37.365 12.718 25.541 1.00 3.51 85 ILE A C 1
ATOM 783 O O . ILE A 1 85 ? 36.875 13.462 26.361 1.00 7.61 85 ILE A O 1
ATOM 789 N N . ASN A 1 86 ? 38.471 13.104 24.949 1.00 6.37 86 ASN A N 1
ATOM 790 C CA . ASN A 1 86 ? 39.246 14.293 25.329 1.00 6.83 86 ASN A CA 1
ATOM 791 C C . ASN A 1 86 ? 38.750 15.558 24.679 1.00 10.57 86 ASN A C 1
ATOM 792 O O . ASN A 1 86 ? 39.467 16.174 23.893 1.00 8.78 86 ASN A O 1
ATOM 800 N N . LEU A 1 87 ? 37.535 16.014 24.982 1.00 11.26 87 LEU A N 1
ATOM 801 C CA . LEU A 1 87 ? 36.918 17.115 24.256 1.00 9.23 87 LEU A CA 1
ATOM 802 C C . LEU A 1 87 ? 35.886 17.808 25.145 1.00 9.18 87 LEU A C 1
ATOM 803 O O . LEU A 1 87 ? 35.078 17.118 25.772 1.00 8.68 87 LEU A O 1
ATOM 809 N N . ASN A 1 88 ? 35.878 19.131 25.194 1.00 8.03 88 ASN A N 1
ATOM 810 C CA . ASN A 1 88 ? 34.860 19.890 25.894 1.00 9.95 88 ASN A CA 1
ATOM 811 C C . ASN A 1 88 ? 34.148 20.576 24.752 1.00 11.36 88 ASN A C 1
ATOM 812 O O . ASN A 1 88 ? 34.756 21.386 24.042 1.00 13.29 88 ASN A O 1
ATOM 820 N N . GLU A 1 89 ? 32.892 20.306 24.483 1.00 15.83 89 GLU A N 1
ATOM 821 C CA . GLU A 1 89 ? 32.174 20.912 23.369 1.00 15.27 89 GLU A CA 1
ATOM 822 C C . GLU A 1 89 ? 30.803 21.172 23.967 1.00 14.21 89 GLU A C 1
ATOM 823 O O . GLU A 1 89 ? 29.945 20.307 23.993 1.00 13.09 89 GLU A O 1
ATOM 830 N N . ALA A 1 90 ? 30.611 22.377 24.452 1.00 13.53 90 ALA A N 1
ATOM 831 C CA . ALA A 1 90 ? 29.429 22.765 25.154 1.00 16.50 90 ALA A CA 1
ATOM 832 C C . ALA A 1 90 ? 28.377 23.441 24.302 1.00 21.79 90 ALA A C 1
ATOM 833 O O . ALA A 1 90 ? 28.578 24.562 23.806 1.00 22.22 90 ALA A O 1
ATOM 836 N N . ARG A 1 91 ? 27.244 22.760 24.164 1.00 24.86 91 ARG A N 1
ATOM 837 C CA . ARG A 1 91 ? 26.076 23.318 23.474 1.00 29.73 91 ARG A CA 1
ATOM 838 C C . ARG A 1 91 ? 25.446 24.454 24.271 1.00 29.63 91 ARG A C 1
ATOM 839 O O . ARG A 1 91 ? 24.890 25.399 23.722 1.00 30.99 91 ARG A O 1
ATOM 853 N N . ILE A 1 92 ? 25.534 24.405 25.598 1.00 28.38 92 ILE A N 1
ATOM 854 C CA . ILE A 1 92 ? 24.918 25.350 26.497 1.00 23.96 92 ILE A CA 1
ATOM 855 C C . ILE A 1 92 ? 26.017 25.751 27.495 1.00 20.55 92 ILE A C 1
ATOM 856 O O . ILE A 1 92 ? 26.990 24.986 27.651 1.00 20.08 92 ILE A O 1
ATOM 862 N N . PRO A 1 93 ? 26.025 26.928 28.128 1.00 17.94 93 PRO A N 1
ATOM 863 C CA . PRO A 1 93 ? 27.047 27.277 29.121 1.00 17.24 93 PRO A CA 1
ATOM 864 C C . PRO A 1 93 ? 26.892 26.517 30.441 1.00 17.99 93 PRO A C 1
ATOM 865 O O . PRO A 1 93 ? 25.774 26.141 30.819 1.00 16.78 93 PRO A O 1
ATOM 869 N N . ASP A 1 94 ? 27.980 26.231 31.161 1.00 15.60 94 ASP A N 1
ATOM 870 C CA . ASP A 1 94 ? 27.827 25.559 32.451 1.00 16.18 94 ASP A CA 1
ATOM 871 C C . ASP A 1 94 ? 27.287 26.526 33.511 1.00 15.58 94 ASP A C 1
ATOM 872 O O . ASP A 1 94 ? 27.001 27.701 33.215 1.00 19.80 94 ASP A O 1
ATOM 878 N N . ASN A 1 95 ? 27.265 26.145 34.800 1.00 18.82 95 ASN A N 1
ATOM 879 C CA . ASN A 1 95 ? 26.695 27.011 35.848 1.00 18.33 95 A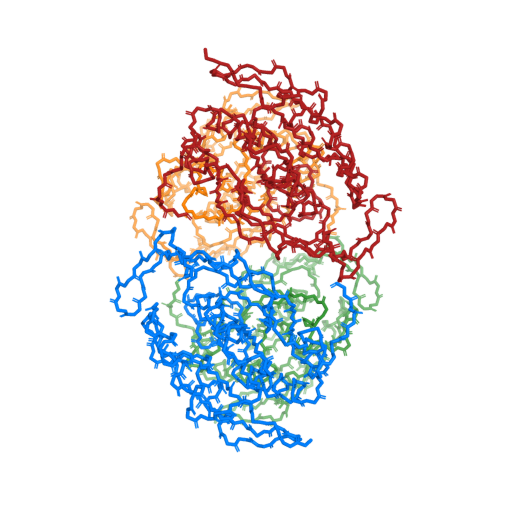SN A CA 1
ATOM 880 C C . ASN A 1 95 ? 27.380 28.325 36.086 1.00 20.92 95 ASN A C 1
ATOM 881 O O . ASN A 1 95 ? 26.838 29.270 36.650 1.00 23.34 95 ASN A O 1
ATOM 889 N N . GLU A 1 96 ? 28.622 28.443 35.645 1.00 24.11 96 GLU A N 1
ATOM 890 C CA . GLU A 1 96 ? 29.319 29.726 35.760 1.00 22.55 96 GLU A CA 1
ATOM 891 C C . GLU A 1 96 ? 29.539 30.400 34.408 1.00 22.07 96 GLU A C 1
ATOM 892 O O . GLU A 1 96 ? 30.393 31.275 34.333 1.00 21.50 96 GLU A O 1
ATOM 899 N N . GLY A 1 97 ? 28.842 30.038 33.315 1.00 18.00 97 GLY A N 1
ATOM 900 C CA . GLY A 1 97 ? 28.978 30.773 32.067 1.00 16.26 97 GLY A CA 1
ATOM 901 C C . GLY A 1 97 ? 30.094 30.306 31.140 1.00 18.23 97 GLY A C 1
ATOM 902 O O . GLY A 1 97 ? 30.285 30.867 30.076 1.00 19.56 97 GLY A O 1
ATOM 904 N N . ASN A 1 98 ? 30.865 29.269 31.434 1.00 16.93 98 ASN A N 1
ATOM 905 C CA . ASN A 1 98 ? 31.846 28.752 30.483 1.00 19.31 98 ASN A CA 1
ATOM 906 C C . ASN A 1 98 ? 31.165 27.925 29.416 1.00 18.63 98 ASN A C 1
ATOM 907 O O . ASN A 1 98 ? 30.384 27.010 29.708 1.00 19.50 98 ASN A O 1
ATOM 915 N N . GLN A 1 99 ? 31.490 28.187 28.163 1.00 20.08 99 GLN A N 1
ATOM 916 C CA . GLN A 1 99 ? 30.974 27.412 27.050 1.00 18.20 99 GLN A CA 1
ATOM 917 C C . GLN A 1 99 ? 32.140 27.075 26.123 1.00 17.65 99 GLN A C 1
ATOM 918 O O . GLN A 1 99 ? 32.330 27.699 25.082 1.00 16.57 99 GLN A O 1
ATOM 927 N N . PRO A 1 100 ? 33.036 26.153 26.443 1.00 15.75 100 PRO A N 1
ATOM 928 C CA . PRO A 1 100 ? 34.098 25.735 25.561 1.00 17.41 100 PRO A CA 1
ATOM 929 C C . PRO A 1 100 ? 33.590 25.024 24.321 1.00 19.65 100 PRO A C 1
ATOM 930 O O . PRO A 1 100 ? 32.637 24.253 24.361 1.00 15.21 100 PRO A O 1
ATOM 934 N N . VAL A 1 101 ? 34.244 25.256 23.187 1.00 22.63 101 VAL A N 1
ATOM 935 C CA . VAL A 1 101 ? 33.887 24.661 21.907 1.00 23.83 101 VAL A CA 1
ATOM 936 C C . VAL A 1 101 ? 35.182 24.094 21.315 1.00 24.23 101 VAL A C 1
ATOM 937 O O . VAL A 1 101 ? 36.170 24.820 21.205 1.00 27.96 101 VAL A O 1
ATOM 942 N N . GLY A 1 102 ? 35.244 22.817 20.955 1.00 23.06 102 GLY A N 1
ATOM 943 C CA . GLY A 1 102 ? 36.455 22.232 20.357 1.00 23.54 102 GLY A CA 1
ATOM 944 C C . GLY A 1 102 ? 37.705 22.273 21.237 1.00 20.74 102 GLY A C 1
ATOM 945 O O . GLY A 1 102 ? 38.818 22.318 20.742 1.00 22.52 102 GLY A O 1
ATOM 947 N N . GLU A 1 103 ? 37.597 22.172 22.549 1.00 20.28 103 GLU A N 1
ATOM 948 C CA . GLU A 1 103 ? 38.742 22.310 23.431 1.00 17.70 103 GLU A CA 1
ATOM 949 C C . GLU A 1 103 ? 39.191 20.970 23.983 1.00 15.21 103 GLU A C 1
ATOM 950 O O . GLU A 1 103 ? 38.357 20.142 24.333 1.00 14.06 103 GLU A O 1
ATOM 957 N N . ASP A 1 104 ? 40.496 20.719 24.077 1.00 15.53 104 ASP A N 1
ATOM 958 C CA . ASP A 1 104 ? 40.997 19.494 24.655 1.00 15.44 104 ASP A CA 1
ATOM 959 C C . ASP A 1 104 ? 40.806 19.565 26.150 1.00 13.18 104 ASP A C 1
ATOM 960 O O . ASP A 1 104 ? 40.766 20.661 26.698 1.00 14.08 104 ASP A O 1
ATOM 966 N N . ILE A 1 105 ? 40.635 18.447 26.844 1.00 11.80 105 ILE A N 1
ATOM 967 C CA . ILE A 1 105 ? 40.549 18.511 28.278 1.00 12.36 105 ILE A CA 1
ATOM 968 C C . ILE A 1 105 ? 42.007 18.467 28.702 1.00 16.84 105 ILE A C 1
ATOM 969 O O . ILE A 1 105 ? 42.426 19.309 29.488 1.00 19.63 105 ILE A O 1
ATOM 975 N N . SER A 1 106 ? 42.804 17.529 28.202 1.00 16.79 106 SER A N 1
ATOM 976 C CA . SER A 1 106 ? 44.205 17.394 28.502 1.00 18.90 106 SER A CA 1
ATOM 977 C C . SER A 1 106 ? 44.949 17.563 27.190 1.00 20.21 106 SER A C 1
ATOM 978 O O . SER A 1 106 ? 44.835 16.762 26.257 1.00 21.07 106 SER A O 1
ATOM 983 N N . GLN A 1 107 ? 45.703 18.649 27.075 1.00 25.30 107 GLN A N 1
ATOM 984 C CA . GLN A 1 107 ? 46.460 18.954 25.859 1.00 31.36 107 GLN A CA 1
ATOM 985 C C . GLN A 1 107 ? 47.504 17.859 25.730 1.00 31.66 107 GLN A C 1
ATOM 986 O O . GLN A 1 107 ? 48.274 17.672 26.669 1.00 35.60 107 GLN A O 1
ATOM 995 N N . GLY A 1 108 ? 47.509 17.058 24.679 1.00 30.05 108 GLY A N 1
ATOM 996 C CA . GLY A 1 108 ? 48.472 15.968 24.611 1.00 30.41 108 GLY A CA 1
ATOM 997 C C . GLY A 1 108 ? 48.062 14.706 25.370 1.00 31.54 108 GLY A C 1
ATOM 998 O O . GLY A 1 108 ? 48.841 13.739 25.437 1.00 35.60 108 GLY A O 1
ATOM 1000 N N . GLY A 1 109 ? 46.866 14.660 25.981 1.00 27.93 109 GLY A N 1
ATOM 1001 C CA . GLY A 1 109 ? 46.406 13.455 26.652 1.00 18.55 109 GLY A CA 1
ATOM 1002 C C . GLY A 1 109 ? 45.930 12.507 25.589 1.00 13.83 109 GLY A C 1
ATOM 1003 O O . GLY A 1 109 ? 45.837 12.944 24.435 1.00 16.53 109 GLY A O 1
ATOM 1005 N N . PRO A 1 110 ? 45.597 11.232 25.839 1.00 12.16 110 PRO A N 1
ATOM 1006 C CA . PRO A 1 110 ? 45.038 10.376 24.815 1.00 9.43 110 PRO A CA 1
ATOM 1007 C C . PRO A 1 110 ? 43.673 10.879 24.353 1.00 8.48 110 PRO A C 1
ATOM 1008 O O . PRO A 1 110 ? 43.020 11.664 25.019 1.00 10.74 110 PRO A O 1
ATOM 1012 N N . ALA A 1 111 ? 43.201 10.422 23.210 1.00 8.61 111 ALA A N 1
ATOM 1013 C CA . ALA A 1 111 ? 41.939 10.850 22.626 1.00 8.82 111 ALA A CA 1
ATOM 1014 C C . ALA A 1 111 ? 40.807 10.366 23.517 1.00 7.21 111 ALA A C 1
ATOM 1015 O O . ALA A 1 111 ? 39.783 11.023 23.624 1.00 9.49 111 ALA A O 1
ATOM 1018 N N . ALA A 1 112 ? 41.007 9.210 24.130 1.00 8.42 112 ALA A N 1
ATOM 1019 C CA . ALA A 1 112 ? 40.025 8.629 25.008 1.00 10.13 112 ALA A CA 1
ATOM 1020 C C . ALA A 1 112 ? 40.629 7.743 26.093 1.00 11.01 112 ALA A C 1
ATOM 1021 O O . ALA A 1 112 ? 41.773 7.237 25.990 1.00 11.85 112 ALA A O 1
ATOM 1024 N N . TYR A 1 113 ? 39.832 7.554 27.137 1.00 8.90 113 TYR A N 1
ATOM 1025 C CA . TYR A 1 113 ? 40.110 6.643 28.211 1.00 8.55 113 TYR A CA 1
ATOM 1026 C C . TYR A 1 113 ? 38.973 5.654 28.375 1.00 6.61 113 TYR A C 1
ATOM 1027 O O . TYR A 1 113 ? 37.804 6.042 28.295 1.00 8.39 113 TYR A O 1
ATOM 1038 N N . TRP A 1 114 ? 39.261 4.375 28.550 1.00 5.34 114 TRP A N 1
ATOM 1039 C CA . TRP A 1 114 ? 38.229 3.405 28.822 1.00 5.96 114 TRP A CA 1
ATOM 1040 C C . TRP A 1 114 ? 37.834 3.476 30.296 1.00 8.25 114 TRP A C 1
ATOM 1041 O O . TRP A 1 114 ? 38.601 3.924 31.128 1.00 6.28 114 TRP A O 1
ATOM 1054 N N . THR A 1 115 ? 36.603 3.118 30.670 1.00 8.89 115 THR A N 1
ATOM 1055 C CA . THR A 1 115 ? 36.249 2.974 32.077 1.00 9.46 115 THR A CA 1
ATOM 1056 C C . THR A 1 115 ? 37.134 1.960 32.842 1.00 5.83 115 THR A C 1
ATOM 1057 O O . THR A 1 115 ? 37.612 0.987 32.276 1.00 7.56 115 THR A O 1
ATOM 1063 N N . GLY A 1 116 ? 37.300 2.109 34.161 1.00 8.72 116 GLY A N 1
ATOM 1064 C CA . GLY A 1 116 ? 37.948 1.096 34.987 1.00 7.37 116 GLY A CA 1
ATOM 1065 C C . GLY A 1 116 ? 36.979 0.196 35.731 1.00 11.36 116 GLY A C 1
ATOM 1066 O O . GLY A 1 116 ? 37.431 -0.677 36.483 1.00 12.15 116 GLY A O 1
ATOM 1068 N N . LEU A 1 117 ? 35.647 0.359 35.549 1.00 11.91 117 LEU A N 1
ATOM 1069 C CA . LEU A 1 117 ? 34.662 -0.422 36.288 1.00 9.17 117 LEU A CA 1
ATOM 1070 C C . LEU A 1 117 ? 34.318 -1.712 35.584 1.00 9.11 117 LEU A C 1
ATOM 1071 O O . LEU A 1 117 ? 34.489 -1.802 34.355 1.00 6.67 117 LEU A O 1
ATOM 1077 N N . PRO A 1 118 ? 33.835 -2.769 36.254 1.00 8.10 118 PRO A N 1
ATOM 1078 C CA . PRO A 1 118 ? 33.390 -3.965 35.572 1.00 5.86 118 PRO A CA 1
ATOM 1079 C C . PRO A 1 118 ? 31.969 -3.665 35.080 1.00 10.63 118 PRO A C 1
ATOM 1080 O O . PRO A 1 118 ? 31.028 -4.266 35.595 1.00 9.17 118 PRO A O 1
ATOM 1084 N N . ILE A 1 119 ? 31.752 -2.821 34.037 1.00 7.53 119 ILE A N 1
ATOM 1085 C CA . ILE A 1 119 ? 30.410 -2.368 33.670 1.00 8.17 119 ILE A CA 1
ATOM 1086 C C . ILE A 1 119 ? 29.452 -3.397 33.110 1.00 10.14 119 ILE A C 1
ATOM 1087 O O . ILE A 1 119 ? 28.247 -3.246 33.251 1.00 10.76 119 ILE A O 1
ATOM 1093 N N . LYS A 1 120 ? 29.915 -4.492 32.554 1.00 10.69 120 LYS A N 1
ATOM 1094 C CA . LYS A 1 120 ? 28.988 -5.515 32.072 1.00 12.80 120 LYS A CA 1
ATOM 1095 C C . LYS A 1 120 ? 28.390 -6.302 33.193 1.00 13.73 120 LYS A C 1
ATOM 1096 O O . LYS A 1 120 ? 27.231 -6.720 33.166 1.00 17.14 120 LYS A O 1
ATOM 1106 N N . ARG A 1 121 ? 29.220 -6.495 34.202 1.00 13.27 121 ARG A N 1
ATOM 1107 C CA . ARG A 1 121 ? 28.842 -7.142 35.429 1.00 13.01 121 ARG A CA 1
ATOM 1108 C C . ARG A 1 121 ? 27.807 -6.277 36.159 1.00 12.24 121 ARG A C 1
ATOM 1109 O O . ARG A 1 121 ? 26.758 -6.781 36.571 1.00 8.64 121 ARG A O 1
ATOM 1123 N N . ILE A 1 122 ? 28.112 -4.976 36.276 1.00 9.95 122 ILE A N 1
ATOM 1124 C CA . ILE A 1 122 ? 27.202 -4.023 36.879 1.00 9.50 122 ILE A CA 1
ATOM 1125 C C . ILE A 1 122 ? 25.869 -4.036 36.165 1.00 10.87 122 ILE A C 1
ATOM 1126 O O . ILE A 1 122 ? 24.846 -4.115 36.832 1.00 13.09 122 ILE A O 1
ATOM 1132 N N . VAL A 1 123 ? 25.848 -3.989 34.818 1.00 13.19 123 VAL A N 1
ATOM 1133 C CA . VAL A 1 123 ? 24.603 -4.013 34.067 1.00 9.77 123 VAL A CA 1
ATOM 1134 C C . VAL A 1 123 ? 23.792 -5.280 34.361 1.00 13.17 123 VAL A C 1
ATOM 1135 O O . VAL A 1 123 ? 22.605 -5.139 34.709 1.00 9.76 123 VAL A O 1
ATOM 1140 N N . GLU A 1 124 ? 24.398 -6.474 34.393 1.00 11.26 124 GLU A N 1
ATOM 1141 C CA . GLU A 1 124 ? 23.619 -7.672 34.643 1.00 16.25 124 GLU A CA 1
ATOM 1142 C C . GLU A 1 124 ? 23.107 -7.759 36.062 1.00 16.07 124 GLU A C 1
ATOM 1143 O O . GLU A 1 124 ? 22.027 -8.298 36.294 1.00 17.89 124 GLU A O 1
ATOM 1150 N N . GLU A 1 125 ? 23.848 -7.240 37.039 1.00 15.69 125 GLU A N 1
ATOM 1151 C CA . GLU A 1 125 ? 23.402 -7.245 38.429 1.00 15.60 125 GLU A CA 1
ATOM 1152 C C . GLU A 1 125 ? 22.259 -6.279 38.636 1.00 12.55 125 GLU A C 1
ATOM 1153 O O . GLU A 1 125 ? 21.336 -6.635 39.348 1.00 15.35 125 GLU A O 1
ATOM 1160 N N . ILE A 1 126 ? 22.244 -5.067 38.055 1.00 11.51 126 ILE A N 1
ATOM 1161 C CA . ILE A 1 126 ? 21.128 -4.128 38.177 1.00 7.74 126 ILE A CA 1
ATOM 1162 C C . ILE A 1 126 ? 19.881 -4.763 37.565 1.00 10.46 126 ILE A C 1
ATOM 1163 O O . ILE A 1 126 ? 18.810 -4.716 38.168 1.00 11.58 126 ILE A O 1
ATOM 1169 N N . LYS A 1 127 ? 20.014 -5.420 36.409 1.00 10.01 127 LYS A N 1
ATOM 1170 C CA . LYS A 1 127 ? 18.905 -6.054 35.722 1.00 12.67 127 LYS A CA 1
ATOM 1171 C C . LYS A 1 127 ? 18.401 -7.227 36.509 1.00 16.12 127 LYS A C 1
ATOM 1172 O O . LYS A 1 127 ? 17.197 -7.459 36.492 1.00 18.10 127 LYS A O 1
ATOM 1182 N N . LYS A 1 128 ? 19.238 -7.999 37.218 1.00 18.52 128 LYS A N 1
ATOM 1183 C CA . LYS A 1 128 ? 18.760 -9.048 38.097 1.00 18.14 128 LYS A CA 1
ATOM 1184 C C . LYS A 1 128 ? 17.782 -8.523 39.115 1.00 18.47 128 LYS A C 1
ATOM 1185 O O . LYS A 1 128 ? 16.869 -9.244 39.525 1.00 22.63 128 LYS A O 1
ATOM 1195 N N . GLU A 1 129 ? 17.934 -7.272 39.552 1.00 18.50 129 GLU A N 1
ATOM 1196 C CA . GLU A 1 129 ? 17.017 -6.694 40.493 1.00 16.93 129 GLU A CA 1
ATOM 1197 C C . GLU A 1 129 ? 15.850 -5.988 39.840 1.00 14.93 129 GLU A C 1
ATOM 1198 O O . GLU A 1 129 ? 15.195 -5.207 40.504 1.00 16.34 129 GLU A O 1
ATOM 1205 N N . GLY A 1 130 ? 15.529 -6.271 38.569 1.00 13.87 130 GLY A N 1
ATOM 1206 C CA . GLY A 1 130 ? 14.366 -5.719 37.893 1.00 12.29 130 GLY A CA 1
ATOM 1207 C C . GLY A 1 130 ? 14.473 -4.270 37.477 1.00 13.82 130 GLY A C 1
ATOM 1208 O O . GLY A 1 130 ? 13.412 -3.644 37.295 1.00 11.17 130 GLY A O 1
ATOM 1210 N N . ILE A 1 131 ? 15.669 -3.658 37.372 1.00 14.06 131 ILE A N 1
ATOM 1211 C CA . ILE A 1 131 ? 15.666 -2.304 36.861 1.00 12.26 131 ILE A CA 1
ATOM 1212 C C . ILE A 1 131 ? 16.516 -2.238 35.569 1.00 12.27 131 ILE A C 1
ATOM 1213 O O . ILE A 1 131 ? 17.502 -2.976 35.402 1.00 11.02 131 ILE A O 1
ATOM 1219 N N . PRO A 1 132 ? 16.077 -1.473 34.540 1.00 12.67 132 PRO A N 1
ATOM 1220 C CA . PRO A 1 132 ? 16.741 -1.480 33.245 1.00 10.29 132 PRO A CA 1
ATOM 1221 C C . PRO A 1 132 ? 18.117 -0.823 33.265 1.00 7.66 132 PRO A C 1
ATOM 1222 O O . PRO A 1 132 ? 18.317 0.283 33.798 1.00 5.71 132 PRO A O 1
ATOM 1226 N N . ALA A 1 133 ? 19.086 -1.474 32.595 1.00 12.35 133 ALA A N 1
ATOM 1227 C CA . ALA A 1 133 ? 20.459 -0.989 32.507 1.00 6.19 133 ALA A CA 1
ATOM 1228 C C . ALA A 1 133 ? 21.073 -1.471 31.202 1.00 10.99 133 ALA A C 1
ATOM 1229 O O . ALA A 1 133 ? 20.650 -2.505 30.649 1.00 12.00 133 ALA A O 1
ATOM 1232 N N . ALA A 1 134 ? 22.044 -0.714 30.687 1.00 7.81 134 ALA A N 1
ATOM 1233 C CA . ALA A 1 134 ? 22.732 -1.056 29.439 1.00 10.36 134 ALA A CA 1
ATOM 1234 C C . ALA A 1 134 ? 24.027 -0.269 29.351 1.00 7.82 134 ALA A C 1
ATOM 1235 O O . ALA A 1 134 ? 24.112 0.818 29.935 1.00 7.43 134 ALA A O 1
ATOM 1238 N N . VAL A 1 135 ? 25.057 -0.739 28.638 1.00 8.71 135 VAL A N 1
ATOM 1239 C CA . VAL A 1 135 ? 26.225 0.135 28.555 1.00 7.90 135 VAL A CA 1
ATOM 1240 C C . VAL A 1 135 ? 26.058 1.092 27.376 1.00 6.53 135 VAL A C 1
ATOM 1241 O O . VAL A 1 135 ? 25.390 0.857 26.363 1.00 7.36 135 VAL A O 1
ATOM 1246 N N . SER A 1 136 ? 26.484 2.302 27.682 1.00 4.07 136 SER A N 1
ATOM 1247 C CA . SER A 1 136 ? 26.539 3.389 26.736 1.00 6.09 136 SER A CA 1
ATOM 1248 C C . SER A 1 136 ? 27.967 3.628 26.218 1.00 6.74 136 SER A C 1
ATOM 1249 O O . SER A 1 136 ? 28.969 3.441 26.944 1.00 9.66 136 SER A O 1
ATOM 1254 N N . TYR A 1 137 ? 28.121 4.054 24.950 1.00 7.80 137 TYR A N 1
ATOM 1255 C CA . TYR A 1 137 ? 29.441 4.328 24.375 1.00 2.22 137 TYR A CA 1
ATOM 1256 C C . TYR A 1 137 ? 29.655 5.809 24.122 1.00 2.86 137 TYR A C 1
ATOM 1257 O O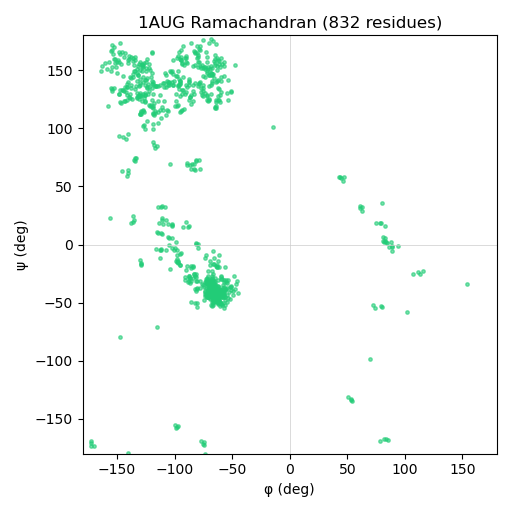 . TYR A 1 137 ? 30.593 6.177 23.441 1.00 6.25 137 TYR A O 1
ATOM 1268 N N . THR A 1 138 ? 28.815 6.755 24.550 1.00 3.96 138 THR A N 1
ATOM 1269 C CA . THR A 1 138 ? 29.159 8.171 24.488 1.00 3.24 138 THR A CA 1
ATOM 1270 C C . THR A 1 138 ? 28.516 8.798 25.711 1.00 7.33 138 THR A C 1
ATOM 1271 O O . THR A 1 138 ? 27.352 8.565 26.039 1.00 6.03 138 THR A O 1
ATOM 1277 N N . ALA A 1 139 ? 29.293 9.611 26.428 1.00 5.64 139 ALA A N 1
ATOM 1278 C CA . ALA A 1 139 ? 28.831 10.262 27.614 1.00 5.06 139 ALA A CA 1
ATOM 1279 C C . ALA A 1 139 ? 28.656 11.693 27.287 1.00 5.61 139 ALA A C 1
ATOM 1280 O O . ALA A 1 139 ? 28.512 12.492 28.194 1.00 8.91 139 ALA A O 1
ATOM 1283 N N . GLY A 1 140 ? 28.508 12.063 26.000 1.00 9.26 140 GLY A N 1
ATOM 1284 C CA . GLY A 1 140 ? 28.348 13.460 25.616 1.00 3.72 140 GLY A CA 1
ATOM 1285 C C . GLY A 1 140 ? 29.677 14.211 25.623 1.00 6.73 140 GLY A C 1
ATOM 1286 O O . GLY A 1 140 ? 30.726 13.594 25.670 1.00 8.12 140 GLY A O 1
ATOM 1288 N N . THR A 1 141 ? 29.684 15.527 25.521 1.00 3.11 141 THR A N 1
ATOM 1289 C CA . THR A 1 141 ? 30.907 16.330 25.467 1.00 7.87 141 THR A CA 1
ATOM 1290 C C . THR A 1 141 ? 30.724 17.536 26.371 1.00 6.66 141 THR A C 1
ATOM 1291 O O . THR A 1 141 ? 31.325 18.586 26.207 1.00 8.96 141 THR A O 1
ATOM 1297 N N . PHE A 1 142 ? 29.830 17.415 27.363 1.00 6.88 142 PHE A N 1
ATOM 1298 C CA . PHE A 1 142 ? 29.529 18.479 28.306 1.00 9.75 142 PHE A CA 1
ATOM 1299 C C . PHE A 1 142 ? 30.306 18.210 29.610 1.00 9.06 142 PHE A C 1
ATOM 1300 O O . PHE A 1 142 ? 31.263 17.419 29.561 1.00 6.81 142 PHE A O 1
ATOM 1309 N N . VAL A 1 143 ? 29.854 18.718 30.798 1.00 8.19 143 VAL A N 1
ATOM 1310 C CA . VAL A 1 143 ? 30.538 18.549 32.059 1.00 8.32 143 VAL A CA 1
ATOM 1311 C C . VAL A 1 143 ? 30.550 17.098 32.517 1.00 8.33 143 VAL A C 1
ATOM 1312 O O . VAL A 1 143 ? 31.538 16.670 33.105 1.00 9.14 143 VAL A O 1
ATOM 1317 N N . CYS A 1 144 ? 29.555 16.264 32.207 1.00 5.68 144 CYS A N 1
ATOM 1318 C CA . CYS A 1 144 ? 29.614 14.882 32.596 1.00 5.51 144 CYS A CA 1
ATOM 1319 C C . CYS A 1 144 ? 30.775 14.136 31.953 1.00 5.60 144 CYS A C 1
ATOM 1320 O O . CYS A 1 144 ? 31.516 13.429 32.623 1.00 7.02 144 CYS A O 1
ATOM 1324 N N . ASN A 1 145 ? 31.024 14.296 30.652 1.00 6.72 145 ASN A N 1
ATOM 1325 C CA . ASN A 1 145 ? 32.145 13.622 29.994 1.00 7.87 145 ASN A CA 1
ATOM 1326 C C . ASN A 1 145 ? 33.482 14.212 30.482 1.00 4.18 145 ASN A C 1
ATOM 1327 O O . ASN A 1 145 ? 34.481 13.537 30.623 1.00 7.73 145 ASN A O 1
ATOM 1335 N N . HIS A 1 146 ? 33.473 15.499 30.741 1.00 2.55 146 HIS A N 1
ATOM 1336 C CA . HIS A 1 146 ? 34.597 16.238 31.220 1.00 7.14 146 HIS A CA 1
ATOM 1337 C C . HIS A 1 146 ? 35.084 15.601 32.511 1.00 9.26 146 HIS A C 1
ATOM 1338 O O . HIS A 1 146 ? 36.267 15.276 32.601 1.00 10.53 146 HIS A O 1
ATOM 1348 N N . LEU A 1 147 ? 34.205 15.430 33.507 1.00 8.16 147 LEU A N 1
ATOM 1349 C CA . LEU A 1 147 ? 34.602 14.811 34.758 1.00 5.28 147 LEU A CA 1
ATOM 1350 C C . LEU A 1 147 ? 35.020 13.363 34.571 1.00 4.10 147 LEU A C 1
ATOM 1351 O O . LEU A 1 147 ? 35.951 12.914 35.252 1.00 6.64 147 LEU A O 1
ATOM 1357 N N . PHE A 1 148 ? 34.352 12.573 33.716 1.00 3.09 148 PHE A N 1
ATOM 1358 C CA . PHE A 1 148 ? 34.719 11.199 33.492 1.00 3.00 148 PHE A CA 1
ATOM 1359 C C . PHE A 1 148 ? 36.143 11.133 32.906 1.00 9.73 148 PHE A C 1
ATOM 1360 O O . PHE A 1 148 ? 36.963 10.320 33.364 1.00 11.61 148 PHE A O 1
ATOM 1369 N N . TYR A 1 149 ? 36.476 11.957 31.913 1.00 8.42 149 TYR A N 1
ATOM 1370 C CA . TYR A 1 149 ? 37.801 11.898 31.286 1.00 8.89 149 TYR A CA 1
ATOM 1371 C C . TYR A 1 149 ? 38.831 12.337 32.322 1.00 7.63 149 TYR A C 1
ATOM 1372 O O . TYR A 1 149 ? 39.821 11.630 32.553 1.00 8.35 149 TYR A O 1
ATOM 1383 N N . GLY A 1 150 ? 38.613 13.498 32.953 1.00 8.76 150 GLY A N 1
ATOM 1384 C CA . GLY A 1 150 ? 39.474 13.999 34.020 1.00 10.43 150 GLY A CA 1
ATOM 1385 C C . GLY A 1 150 ? 39.714 12.977 35.140 1.00 10.81 150 GLY A C 1
ATOM 1386 O O . GLY A 1 150 ? 40.829 12.869 35.650 1.00 12.36 150 GLY A O 1
ATOM 1388 N N . LEU A 1 151 ? 38.720 12.168 35.503 1.00 6.98 151 LEU A N 1
ATOM 1389 C CA . LEU A 1 151 ? 38.878 11.167 36.521 1.00 7.12 151 LEU A CA 1
ATOM 1390 C C . LEU A 1 151 ? 39.852 10.127 36.021 1.00 10.17 151 LEU A C 1
ATOM 1391 O O . LEU A 1 151 ? 40.760 9.723 36.752 1.00 10.05 151 LEU A O 1
ATOM 1397 N N . MET A 1 152 ? 39.676 9.643 34.799 1.00 8.19 152 MET A N 1
ATOM 1398 C CA . MET A 1 152 ? 40.490 8.540 34.343 1.00 7.82 152 MET A CA 1
ATOM 1399 C C . MET A 1 152 ? 41.932 8.940 34.086 1.00 6.87 152 MET A C 1
ATOM 1400 O O . MET A 1 152 ? 42.815 8.097 34.200 1.00 5.57 152 MET A O 1
ATOM 1406 N N . ASP A 1 153 ? 42.108 10.225 33.770 1.00 10.02 153 ASP A N 1
ATOM 1407 C CA . ASP A 1 153 ? 43.380 10.866 33.585 1.00 10.07 153 ASP A CA 1
ATOM 1408 C C . ASP A 1 153 ? 44.092 10.925 34.920 1.00 11.41 153 ASP A C 1
ATOM 1409 O O . ASP A 1 153 ? 45.256 10.502 35.009 1.00 9.23 153 ASP A O 1
ATOM 1415 N N . GLU A 1 154 ? 43.418 11.457 35.944 1.00 10.28 154 GLU A N 1
ATOM 1416 C CA . GLU A 1 154 ? 43.949 11.414 37.286 1.00 11.76 154 GLU A CA 1
ATOM 1417 C C . GLU A 1 154 ? 44.314 10.029 37.730 1.00 11.47 154 GLU A C 1
ATOM 1418 O O . GLU A 1 154 ? 45.405 9.844 38.281 1.00 15.61 154 GLU A O 1
ATOM 1425 N N . ILE A 1 155 ? 43.482 9.034 37.520 1.00 10.88 155 ILE A N 1
ATOM 1426 C CA . ILE A 1 155 ? 43.796 7.667 37.903 1.00 11.30 155 ILE A CA 1
ATOM 1427 C C . ILE A 1 155 ? 45.043 7.189 37.177 1.00 17.34 155 ILE A C 1
ATOM 1428 O O . ILE A 1 155 ? 45.981 6.751 37.835 1.00 18.45 155 ILE A O 1
ATOM 1434 N N . SER A 1 156 ? 45.100 7.296 35.852 1.00 17.32 156 SER A N 1
ATOM 1435 C CA . SER A 1 156 ? 46.197 6.805 35.026 1.00 20.57 156 SER A CA 1
ATOM 1436 C C . SER A 1 156 ? 47.554 7.390 35.383 1.00 16.18 156 SER A C 1
ATOM 1437 O O . SER A 1 156 ? 48.569 6.697 35.454 1.00 17.00 156 SER A O 1
ATOM 1442 N N . ARG A 1 157 ? 47.562 8.666 35.651 1.00 16.51 157 ARG A N 1
ATOM 1443 C CA . ARG A 1 157 ? 48.778 9.362 35.939 1.00 18.99 157 ARG A CA 1
ATOM 1444 C C . ARG A 1 157 ? 49.180 9.366 37.391 1.00 21.70 157 ARG A C 1
ATOM 1445 O O . ARG A 1 157 ? 50.367 9.444 37.680 1.00 25.13 157 ARG A O 1
ATOM 1459 N N . HIS A 1 158 ? 48.266 9.362 38.358 1.00 21.21 158 HIS A N 1
ATOM 1460 C CA . HIS A 1 158 ? 48.624 9.503 39.757 1.00 19.66 158 HIS A CA 1
ATOM 1461 C C . HIS A 1 158 ? 48.056 8.466 40.715 1.00 20.25 158 HIS A C 1
ATOM 1462 O O . HIS A 1 158 ? 48.484 8.388 41.865 1.00 22.78 158 HIS A O 1
ATOM 1472 N N . HIS A 1 159 ? 47.028 7.699 40.385 1.00 17.95 159 HIS A N 1
ATOM 1473 C CA . HIS A 1 159 ? 46.415 6.817 41.359 1.00 13.91 159 HIS A CA 1
ATOM 1474 C C . HIS A 1 159 ? 46.075 5.522 40.666 1.00 13.39 159 HIS A C 1
ATOM 1475 O O . HIS A 1 159 ? 44.903 5.125 40.664 1.00 15.83 159 HIS A O 1
ATOM 1485 N N . PRO A 1 160 ? 47.053 4.776 40.124 1.00 12.49 160 PRO A N 1
ATOM 1486 C CA . PRO A 1 160 ? 46.829 3.598 39.295 1.00 13.64 160 PRO A CA 1
ATOM 1487 C C . PRO A 1 160 ? 46.120 2.411 39.907 1.00 15.79 160 PRO A C 1
ATOM 1488 O O . PRO A 1 160 ? 45.782 1.447 39.211 1.00 18.54 160 PRO A O 1
ATOM 1492 N N . HIS A 1 161 ? 46.054 2.475 41.251 1.00 15.77 161 HIS A N 1
ATOM 1493 C CA . HIS A 1 161 ? 45.385 1.426 42.018 1.00 16.91 161 HIS A CA 1
ATOM 1494 C C . HIS A 1 161 ? 43.845 1.673 42.082 1.00 15.44 161 HIS A C 1
ATOM 1495 O O . HIS A 1 161 ? 43.103 0.758 42.430 1.00 14.93 161 HIS A O 1
ATOM 1505 N N . ILE A 1 162 ? 43.347 2.891 41.813 1.00 12.01 162 ILE A N 1
ATOM 1506 C CA . ILE A 1 162 ? 41.934 3.184 41.951 1.00 9.10 162 ILE A CA 1
ATOM 1507 C C . ILE A 1 162 ? 41.163 2.671 40.756 1.00 12.33 162 ILE A C 1
ATOM 1508 O O . ILE A 1 162 ? 41.675 2.755 39.641 1.00 13.47 162 ILE A O 1
ATOM 1514 N N . ARG A 1 163 ? 39.999 2.043 40.985 1.00 13.17 163 ARG A N 1
ATOM 1515 C CA . ARG A 1 163 ? 39.113 1.613 39.916 1.00 11.51 163 ARG A CA 1
ATOM 1516 C C . ARG A 1 163 ? 38.066 2.682 39.767 1.00 9.72 163 ARG A C 1
ATOM 1517 O O . ARG A 1 163 ? 37.412 3.035 40.757 1.00 15.85 163 ARG A O 1
ATOM 1531 N N . GLY A 1 164 ? 37.898 3.339 38.644 1.00 9.02 164 GLY A N 1
ATOM 1532 C CA . GLY A 1 164 ? 36.972 4.454 38.567 1.00 6.19 164 GLY A CA 1
ATOM 1533 C C . GLY A 1 164 ? 36.112 4.383 37.330 1.00 8.55 164 GLY A C 1
ATOM 1534 O O . GLY A 1 164 ? 36.489 3.725 36.373 1.00 12.02 164 GLY A O 1
ATOM 1536 N N . GLY A 1 165 ? 34.968 5.060 37.231 1.00 9.37 165 GLY A N 1
ATOM 1537 C CA . GLY A 1 165 ? 34.117 5.051 36.060 1.00 4.99 165 GLY A CA 1
ATOM 1538 C C . GLY A 1 165 ? 33.012 6.056 36.242 1.00 6.69 165 GLY A C 1
ATOM 1539 O O . GLY A 1 165 ? 33.045 6.849 37.181 1.00 7.68 165 GLY A O 1
ATOM 1541 N N . PHE A 1 166 ? 32.062 6.089 35.340 1.00 2.82 166 PHE A N 1
ATOM 1542 C CA . PHE A 1 166 ? 31.007 7.062 35.364 1.00 3.93 166 PHE A CA 1
ATOM 1543 C C . PHE A 1 166 ? 29.732 6.280 35.053 1.00 6.03 166 PHE A C 1
ATOM 1544 O O . PHE A 1 166 ? 29.776 5.312 34.275 1.00 5.98 166 PHE A O 1
ATOM 1553 N N . ILE A 1 167 ? 28.587 6.700 35.639 1.00 4.23 167 ILE A N 1
ATOM 1554 C CA . ILE A 1 167 ? 27.306 6.063 35.347 1.00 5.53 167 ILE A CA 1
ATOM 1555 C C . ILE A 1 167 ? 26.320 7.214 35.069 1.00 6.90 167 ILE A C 1
ATOM 1556 O O . ILE A 1 167 ? 26.288 8.225 35.764 1.00 8.90 167 ILE A O 1
ATOM 1562 N N . HIS A 1 168 ? 25.630 7.197 33.925 1.00 5.66 168 HIS A N 1
ATOM 1563 C CA . HIS A 1 168 ? 24.595 8.173 33.656 1.00 4.75 168 HIS A CA 1
ATOM 1564 C C . HIS A 1 168 ? 23.241 7.583 34.119 1.00 2.00 168 HIS A C 1
ATOM 1565 O O . HIS A 1 168 ? 23.011 6.378 34.084 1.00 3.58 168 HIS A O 1
ATOM 1575 N N . ILE A 1 169 ? 22.368 8.420 34.637 1.00 3.90 169 ILE A N 1
ATOM 1576 C CA . ILE A 1 169 ? 21.066 7.977 35.124 1.00 5.67 169 ILE A CA 1
ATOM 1577 C C . ILE A 1 169 ? 19.982 8.748 34.360 1.00 5.06 169 ILE A C 1
ATOM 1578 O O . ILE A 1 169 ? 20.237 9.896 33.963 1.00 2.60 169 ILE A O 1
ATOM 1584 N N . PRO A 1 170 ? 18.747 8.232 34.153 1.00 6.11 170 PRO A N 1
ATOM 1585 C CA . PRO A 1 170 ? 17.615 8.994 33.658 1.00 4.86 170 PRO A CA 1
ATOM 1586 C C . PRO A 1 170 ? 17.078 10.146 34.542 1.00 5.04 170 PRO A C 1
ATOM 1587 O O . PRO A 1 170 ? 17.499 10.457 35.657 1.00 6.71 170 PRO A O 1
ATOM 1591 N N . TYR A 1 171 ? 16.150 10.890 33.960 1.00 7.93 171 TYR A N 1
ATOM 1592 C CA . TYR A 1 171 ? 15.288 11.828 34.673 1.00 4.41 171 TYR A CA 1
ATOM 1593 C C . TYR A 1 171 ? 14.490 11.078 35.743 1.00 2.00 171 TYR A C 1
ATOM 1594 O O . TYR A 1 171 ? 14.291 9.878 35.629 1.00 3.68 171 TYR A O 1
ATOM 1605 N N . ILE A 1 172 ? 14.019 11.688 36.806 1.00 6.17 172 ILE A N 1
ATOM 1606 C CA . ILE A 1 172 ? 13.076 11.037 37.715 1.00 7.22 172 ILE A CA 1
ATOM 1607 C C . ILE A 1 172 ? 11.688 11.564 37.222 1.00 11.86 172 ILE A C 1
ATOM 1608 O O . ILE A 1 172 ? 11.600 12.615 36.535 1.00 10.41 172 ILE A O 1
ATOM 1614 N N . PRO A 1 173 ? 10.524 10.943 37.558 1.00 8.74 173 PRO A N 1
ATOM 1615 C CA . PRO A 1 173 ? 9.203 11.345 37.092 1.00 6.87 173 PRO A CA 1
ATOM 1616 C C . PRO A 1 173 ? 8.863 12.800 37.266 1.00 8.01 173 PRO A C 1
ATOM 1617 O O . PRO A 1 173 ? 8.335 13.467 36.383 1.00 10.46 173 PRO A O 1
ATOM 1621 N N . GLU A 1 174 ? 9.313 13.373 38.368 1.00 9.37 174 GLU A N 1
ATOM 1622 C CA . GLU A 1 174 ? 9.041 14.754 38.733 1.00 9.94 174 GLU A CA 1
ATOM 1623 C C . GLU A 1 174 ? 9.589 15.722 37.713 1.00 9.45 174 GLU A C 1
ATOM 1624 O O . GLU A 1 174 ? 9.252 16.902 37.743 1.00 13.58 174 GLU A O 1
ATOM 1631 N N . GLN A 1 175 ? 10.539 15.294 36.889 1.00 8.47 175 GLN A N 1
ATOM 1632 C CA . GLN A 1 175 ? 11.202 16.190 35.969 1.00 11.68 175 GLN A CA 1
ATOM 1633 C C . GLN A 1 175 ? 10.570 16.070 34.614 1.00 10.89 175 GLN A C 1
ATOM 1634 O O . GLN A 1 175 ? 10.898 16.859 33.740 1.00 14.97 175 GLN A O 1
ATOM 1643 N N . THR A 1 176 ? 9.625 15.161 34.387 1.00 15.41 176 THR A N 1
ATOM 1644 C CA . THR A 1 176 ? 9.047 15.030 33.067 1.00 11.11 176 THR A CA 1
ATOM 1645 C C . THR A 1 176 ? 7.597 15.419 33.112 1.00 13.69 176 THR A C 1
ATOM 1646 O O . THR A 1 176 ? 6.776 14.826 32.397 1.00 11.70 176 THR A O 1
ATOM 1652 N N . LEU A 1 177 ? 7.230 16.360 33.976 1.00 17.66 177 LEU A N 1
ATOM 1653 C CA . LEU A 1 177 ? 5.825 16.726 34.166 1.00 19.23 177 LEU A CA 1
ATOM 1654 C C . LEU A 1 177 ? 5.365 17.677 33.084 1.00 22.99 177 LEU A C 1
ATOM 1655 O O . LEU A 1 177 ? 4.248 17.530 32.614 1.00 28.63 177 LEU A O 1
ATOM 1661 N N . GLN A 1 178 ? 6.158 18.636 32.655 1.00 25.72 178 GLN A N 1
ATOM 1662 C CA . GLN A 1 178 ? 5.798 19.548 31.592 1.00 31.88 178 GLN A CA 1
ATOM 1663 C C . GLN A 1 178 ? 6.339 19.066 30.234 1.00 33.68 178 GLN A C 1
ATOM 1664 O O . GLN A 1 178 ? 5.866 19.513 29.193 1.00 34.35 178 GLN A O 1
ATOM 1673 N N . LYS A 1 179 ? 7.320 18.155 30.147 1.00 34.92 179 LYS A N 1
ATOM 1674 C CA . LYS A 1 179 ? 7.938 17.717 28.904 1.00 31.85 179 LYS A CA 1
ATOM 1675 C C . LYS A 1 179 ? 7.891 16.210 28.939 1.00 29.35 179 LYS A C 1
ATOM 1676 O O . LYS A 1 179 ? 8.534 15.660 29.813 1.00 31.93 179 LYS A O 1
ATOM 1686 N N . SER A 1 180 ? 7.174 15.436 28.152 1.00 25.94 180 SER A N 1
ATOM 1687 C CA . SER A 1 180 ? 7.201 13.987 28.338 1.00 26.28 180 SER A CA 1
ATOM 1688 C C . SER A 1 180 ? 8.509 13.383 27.894 1.00 23.22 180 SER A C 1
ATOM 1689 O O . SER A 1 180 ? 8.984 13.659 26.802 1.00 24.93 180 SER A O 1
ATOM 1694 N N . ALA A 1 181 ? 9.125 12.613 28.756 1.00 17.37 181 ALA A N 1
ATOM 1695 C CA . ALA A 1 181 ? 10.437 12.046 28.527 1.00 12.06 181 ALA A CA 1
ATOM 1696 C C . ALA A 1 181 ? 10.408 10.785 29.357 1.00 11.17 181 ALA A C 1
ATOM 1697 O O . ALA A 1 181 ? 9.510 10.626 30.206 1.00 5.68 181 ALA A O 1
ATOM 1700 N N . PRO A 1 182 ? 11.246 9.758 29.149 1.00 9.82 182 PRO A N 1
ATOM 1701 C CA . PRO A 1 182 ? 11.253 8.597 30.017 1.00 8.45 182 PRO A CA 1
ATOM 1702 C C . PRO A 1 182 ? 11.865 8.931 31.377 1.00 7.54 182 PRO A C 1
ATOM 1703 O O . PRO A 1 182 ? 12.542 9.938 31.470 1.00 5.96 182 PRO A O 1
ATOM 1707 N N . SER A 1 183 ? 11.629 8.128 32.442 1.00 8.89 183 SER A N 1
ATOM 1708 C CA . SER A 1 183 ? 12.224 8.391 33.733 1.00 9.41 183 SER A CA 1
ATOM 1709 C C . SER A 1 183 ? 12.269 7.080 34.456 1.00 8.15 183 SER A C 1
ATOM 1710 O O . SER A 1 183 ? 11.679 6.107 34.005 1.00 8.47 183 SER A O 1
ATOM 1715 N N . LEU A 1 184 ? 13.029 7.042 35.556 1.00 9.24 184 LEU A N 1
ATOM 1716 C CA . LEU A 1 184 ? 13.078 5.937 36.486 1.00 7.87 184 LEU A CA 1
ATOM 1717 C C . LEU A 1 184 ? 12.849 6.595 37.858 1.00 7.39 184 LEU A C 1
ATOM 1718 O O . LEU A 1 184 ? 13.164 7.784 38.018 1.00 5.26 184 LEU A O 1
ATOM 1724 N N . SER A 1 185 ? 12.241 5.912 38.844 1.00 7.46 185 SER A N 1
ATOM 1725 C CA . SER A 1 185 ? 11.998 6.596 40.112 1.00 9.31 185 SER A CA 1
ATOM 1726 C C . SER A 1 185 ? 13.322 6.785 40.828 1.00 6.76 185 SER A C 1
ATOM 1727 O O . SER A 1 185 ? 14.214 5.947 40.671 1.00 5.85 185 SER A O 1
ATOM 1732 N N . LEU A 1 186 ? 13.392 7.755 41.726 1.00 6.52 186 LEU A N 1
ATOM 1733 C CA . LEU A 1 186 ? 14.582 7.913 42.535 1.00 9.78 186 LEU A CA 1
ATOM 1734 C C . LEU A 1 186 ? 14.879 6.695 43.373 1.00 10.08 186 LEU A C 1
ATOM 1735 O O . LEU A 1 186 ? 16.054 6.424 43.586 1.00 12.89 186 LEU A O 1
ATOM 1741 N N . ASP A 1 187 ? 13.897 5.874 43.780 1.00 14.16 187 ASP A N 1
ATOM 1742 C CA . ASP A 1 187 ? 14.172 4.670 44.556 1.00 16.22 187 ASP A CA 1
ATOM 1743 C C . ASP A 1 187 ? 14.845 3.601 43.734 1.00 13.95 187 ASP A C 1
ATOM 1744 O O . ASP A 1 187 ? 15.765 2.941 44.220 1.00 17.93 187 ASP A O 1
ATOM 1750 N N . HIS A 1 188 ? 14.434 3.451 42.474 1.00 11.95 188 HIS A N 1
ATOM 1751 C CA . HIS A 1 188 ? 15.090 2.500 41.586 1.00 12.07 188 HIS A CA 1
ATOM 1752 C C . HIS A 1 188 ? 16.517 2.917 41.240 1.00 7.09 188 HIS A C 1
ATOM 1753 O O . HIS A 1 188 ? 17.398 2.076 41.214 1.00 7.73 188 HIS A O 1
ATOM 1763 N N . ILE A 1 189 ? 16.743 4.212 41.014 1.00 6.90 189 ILE A N 1
ATOM 1764 C CA . ILE A 1 189 ? 18.062 4.745 40.693 1.00 8.09 189 ILE A CA 1
ATOM 1765 C C . ILE A 1 189 ? 18.954 4.558 41.927 1.00 11.01 189 ILE A C 1
ATOM 1766 O O . ILE A 1 189 ? 20.046 4.037 41.742 1.00 12.92 189 ILE A O 1
ATOM 1772 N N . THR A 1 190 ? 18.577 4.867 43.176 1.00 10.46 190 THR A N 1
ATOM 1773 C CA . THR A 1 190 ? 19.524 4.750 44.272 1.00 12.30 190 THR A CA 1
ATOM 1774 C C . THR A 1 190 ? 19.795 3.282 44.525 1.00 11.03 190 THR A C 1
ATOM 1775 O O . THR A 1 190 ? 20.929 2.912 44.834 1.00 12.22 190 THR A O 1
ATOM 1781 N N . LYS A 1 191 ? 18.819 2.402 44.296 1.00 8.09 191 LYS A N 1
ATOM 1782 C CA . LYS A 1 191 ? 19.064 0.985 44.440 1.00 11.30 191 LYS A CA 1
ATOM 1783 C C . LYS A 1 191 ? 20.056 0.496 43.380 1.00 12.11 191 LYS A C 1
ATOM 1784 O O . LYS A 1 191 ? 20.919 -0.316 43.702 1.00 13.28 191 LYS A O 1
ATOM 1794 N N . ALA A 1 192 ? 19.960 0.962 42.127 1.00 10.35 192 ALA A N 1
ATOM 1795 C CA . ALA A 1 192 ? 20.879 0.619 41.061 1.00 7.05 192 ALA A CA 1
ATOM 1796 C C . ALA A 1 192 ? 22.320 1.059 41.401 1.00 6.19 192 ALA A C 1
ATOM 1797 O O . ALA A 1 192 ? 23.274 0.307 41.205 1.00 11.00 192 ALA A O 1
ATOM 1800 N N . LEU A 1 193 ? 22.475 2.252 41.951 1.00 3.20 193 LEU A N 1
ATOM 1801 C CA . LEU A 1 193 ? 23.729 2.817 42.327 1.00 5.16 193 LEU A CA 1
ATOM 1802 C C . LEU A 1 193 ? 24.389 2.062 43.448 1.00 13.15 193 LEU A C 1
ATOM 1803 O O . LEU A 1 193 ? 25.603 1.845 43.393 1.00 11.92 193 LEU A O 1
ATOM 1809 N N . LYS A 1 194 ? 23.618 1.589 44.441 1.00 11.24 194 LYS A N 1
ATOM 1810 C CA . LYS A 1 194 ? 24.190 0.826 45.532 1.00 12.33 194 LYS A CA 1
ATOM 1811 C C . LYS A 1 194 ? 24.632 -0.520 44.996 1.00 10.17 194 LYS A C 1
ATOM 1812 O O . LYS A 1 194 ? 25.709 -0.988 45.419 1.00 11.12 194 LYS A O 1
ATOM 1822 N N . ILE A 1 195 ? 23.854 -1.152 44.081 1.00 6.49 195 ILE A N 1
ATOM 1823 C CA . ILE A 1 195 ? 24.253 -2.398 43.442 1.00 8.22 195 ILE A CA 1
ATOM 1824 C C . ILE A 1 195 ? 25.533 -2.194 42.638 1.00 10.28 195 ILE A C 1
ATOM 1825 O O . ILE A 1 195 ? 26.412 -3.052 42.656 1.00 11.77 195 ILE A O 1
ATOM 1831 N N . ALA A 1 196 ? 25.691 -1.053 41.977 1.00 9.95 196 ALA A N 1
ATOM 1832 C CA . ALA A 1 196 ? 26.889 -0.778 41.198 1.00 10.61 196 ALA A CA 1
ATOM 1833 C C . ALA A 1 196 ? 28.119 -0.728 42.104 1.00 10.43 196 ALA A C 1
ATOM 1834 O O . ALA A 1 196 ? 29.139 -1.368 41.809 1.00 11.36 196 ALA A O 1
ATOM 1837 N N . ALA A 1 197 ? 28.044 0.011 43.224 1.00 10.40 197 ALA A N 1
ATOM 1838 C CA . ALA A 1 197 ? 29.112 0.150 44.197 1.00 8.04 197 ALA A CA 1
ATOM 1839 C C . ALA A 1 197 ? 29.525 -1.166 44.798 1.00 11.01 197 ALA A C 1
ATOM 1840 O O . ALA A 1 197 ? 30.706 -1.494 44.933 1.00 12.20 197 ALA A O 1
ATOM 1843 N N . VAL A 1 198 ? 28.554 -1.980 45.174 1.00 12.18 198 VAL A N 1
ATOM 1844 C CA . VAL A 1 198 ? 28.856 -3.273 45.778 1.00 13.44 198 VAL A CA 1
ATOM 1845 C C . VAL A 1 198 ? 29.428 -4.195 44.696 1.00 15.27 198 VAL A C 1
ATOM 1846 O O . VAL A 1 198 ? 30.434 -4.854 44.986 1.00 13.90 198 VAL A O 1
ATOM 1851 N N . THR A 1 199 ? 28.908 -4.294 43.461 1.00 13.70 199 THR A N 1
ATOM 1852 C CA . THR A 1 199 ? 29.496 -5.149 42.424 1.00 12.49 199 THR A CA 1
ATOM 1853 C C . THR A 1 199 ? 30.936 -4.745 42.100 1.00 11.16 199 THR A C 1
ATOM 1854 O O . THR A 1 199 ? 31.782 -5.627 41.918 1.00 12.66 199 THR A O 1
ATOM 1860 N N . ALA A 1 200 ? 31.234 -3.458 42.065 1.00 11.05 200 ALA A N 1
ATOM 1861 C CA . ALA A 1 200 ? 32.577 -2.975 41.783 1.00 12.85 200 ALA A CA 1
ATOM 1862 C C . ALA A 1 200 ? 33.491 -3.245 42.991 1.00 16.30 200 ALA A C 1
ATOM 1863 O O . ALA A 1 200 ? 34.671 -3.520 42.804 1.00 14.88 200 ALA A O 1
ATOM 1866 N N . ALA A 1 201 ? 32.981 -3.197 44.238 1.00 11.29 201 ALA A N 1
ATOM 1867 C CA . ALA A 1 201 ? 33.777 -3.486 45.410 1.00 13.49 201 ALA A CA 1
ATOM 1868 C C . ALA A 1 201 ? 34.069 -4.963 45.485 1.00 15.43 201 ALA A C 1
ATOM 1869 O O . ALA A 1 201 ? 35.104 -5.368 46.016 1.00 16.48 201 ALA A O 1
ATOM 1872 N N . VAL A 1 202 ? 33.202 -5.826 44.987 1.00 15.75 202 VAL A N 1
ATOM 1873 C CA . VAL A 1 202 ? 33.456 -7.265 45.046 1.00 17.44 202 VAL A CA 1
ATOM 1874 C C . VAL A 1 202 ? 34.180 -7.779 43.820 1.00 18.63 202 VAL A C 1
ATOM 1875 O O . VAL A 1 202 ? 34.816 -8.832 43.893 1.00 26.26 202 VAL A O 1
ATOM 1880 N N . HIS A 1 203 ? 34.077 -7.211 42.624 1.00 21.30 203 HIS A N 1
ATOM 1881 C CA . HIS A 1 203 ? 34.719 -7.792 41.455 1.00 19.25 203 HIS A CA 1
ATOM 1882 C C . HIS A 1 203 ? 35.616 -6.854 40.697 1.00 19.17 203 HIS A C 1
ATOM 1883 O O . HIS A 1 203 ? 35.203 -5.800 40.247 1.00 13.39 203 HIS A O 1
ATOM 1893 N N . GLU A 1 204 ? 36.872 -7.283 40.554 1.00 23.07 204 GLU A N 1
ATOM 1894 C CA . GLU A 1 204 ? 37.795 -6.526 39.724 1.00 26.03 204 GLU A CA 1
ATOM 1895 C C . GLU A 1 204 ? 37.615 -7.047 38.303 1.00 25.76 204 GLU A C 1
ATOM 1896 O O . GLU A 1 204 ? 37.749 -6.313 37.330 1.00 31.09 204 GLU A O 1
ATOM 1900 N N . ASP A 1 205 ? 37.284 -8.330 38.144 1.00 22.54 205 ASP A N 1
ATOM 1901 C CA . ASP A 1 205 ? 37.095 -8.920 36.845 1.00 20.17 205 ASP A CA 1
ATOM 1902 C C . ASP A 1 205 ? 35.679 -8.670 36.296 1.00 20.92 205 ASP A C 1
ATOM 1903 O O . ASP A 1 205 ? 34.676 -8.804 37.034 1.00 14.19 205 ASP A O 1
ATOM 1909 N N . ASP A 1 206 ? 35.624 -8.221 35.026 1.00 19.70 206 ASP A N 1
ATOM 1910 C CA . ASP A 1 206 ? 34.351 -8.086 34.332 1.00 21.04 206 ASP A CA 1
ATOM 1911 C C . ASP A 1 206 ? 34.044 -9.384 33.590 1.00 22.71 206 ASP A C 1
ATOM 1912 O O . ASP A 1 206 ? 34.922 -10.235 33.387 1.00 23.95 206 ASP A O 1
ATOM 1918 N N . ILE A 1 207 ? 32.760 -9.567 33.262 1.00 24.81 207 ILE A N 1
ATOM 1919 C CA . ILE A 1 207 ? 32.283 -10.739 32.562 1.00 28.51 207 ILE A CA 1
ATOM 1920 C C . ILE A 1 207 ? 32.264 -10.484 31.046 1.00 31.91 207 ILE A C 1
ATOM 1921 O O . ILE A 1 207 ? 32.464 -9.320 30.692 1.00 32.32 207 ILE A O 1
ATOM 1927 N N . GLU A 1 208 ? 32.046 -11.440 30.110 1.00 37.87 208 GLU A N 1
ATOM 1928 C CA . GLU A 1 208 ? 32.015 -11.171 28.662 1.00 44.26 208 GLU A CA 1
ATOM 1929 C C . GLU A 1 208 ? 30.607 -11.425 28.094 1.00 49.39 208 GLU A C 1
ATOM 1930 O O . GLU A 1 208 ? 30.278 -12.609 27.970 1.00 51.67 208 GLU A O 1
ATOM 1932 N N . THR A 1 209 ? 29.738 -10.425 27.757 1.00 52.12 209 THR A N 1
ATOM 1933 C CA . THR A 1 209 ? 28.350 -10.685 27.285 1.00 56.13 209 THR A CA 1
ATOM 1934 C C . THR A 1 209 ? 27.830 -10.342 25.850 1.00 58.23 209 THR A C 1
ATOM 1935 O O . THR A 1 209 ? 27.636 -11.349 25.151 1.00 58.51 209 THR A O 1
ATOM 1941 N N . GLY A 1 210 ? 27.573 -9.107 25.300 1.00 58.89 210 GLY A N 1
ATOM 1942 C CA . GLY A 1 210 ? 27.083 -8.887 23.913 1.00 59.02 210 GLY A CA 1
ATOM 1943 C C . GLY A 1 210 ? 27.078 -7.421 23.408 1.00 59.02 210 GLY A C 1
ATOM 1944 O O . GLY A 1 210 ? 27.350 -6.505 24.191 1.00 59.07 210 GLY A O 1
ATOM 1946 N N . MET B 1 1 ? -14.120 5.240 -16.400 1.00 25.63 211 MET B N 1
ATOM 1947 C CA . MET B 1 1 ? -15.043 6.136 -15.737 1.00 26.11 211 MET B CA 1
ATOM 1948 C C . MET B 1 1 ? -14.116 7.231 -15.217 1.00 22.20 211 MET B C 1
ATOM 1949 O O . MET B 1 1 ? -13.329 6.882 -14.351 1.00 21.86 211 MET B O 1
ATOM 1957 N N . GLU B 1 2 ? -14.083 8.445 -15.776 1.00 14.70 212 GLU B N 1
ATOM 1958 C CA . GLU B 1 2 ? -13.292 9.571 -15.296 1.00 17.14 212 GLU B CA 1
ATOM 1959 C C . GLU B 1 2 ? -13.952 10.095 -14.043 1.00 19.61 212 GLU B C 1
ATOM 1960 O O . GLU B 1 2 ? -15.179 10.295 -14.076 1.00 20.94 212 GLU B O 1
ATOM 1967 N N . LYS B 1 3 ? -13.161 10.281 -12.978 1.00 20.14 213 LYS B N 1
ATOM 1968 C CA . LYS B 1 3 ? -13.615 10.744 -11.689 1.00 14.57 213 LYS B CA 1
ATOM 1969 C C . LYS B 1 3 ? -12.858 12.022 -11.436 1.00 15.06 213 LYS B C 1
ATOM 1970 O O . LYS B 1 3 ? -11.630 12.035 -11.538 1.00 16.28 213 LYS B O 1
ATOM 1980 N N . LYS B 1 4 ? -13.514 13.155 -11.173 1.00 14.60 214 LYS B N 1
ATOM 1981 C CA . LYS B 1 4 ? -12.805 14.340 -10.760 1.00 12.88 214 LYS B CA 1
ATOM 1982 C C . LYS B 1 4 ? -12.385 14.191 -9.264 1.00 15.37 214 LYS B C 1
ATOM 1983 O O . LYS B 1 4 ? -13.224 13.882 -8.388 1.00 10.46 214 LYS B O 1
ATOM 1993 N N . VAL B 1 5 ? -11.109 14.407 -8.873 1.00 14.03 215 VAL B N 1
ATOM 1994 C CA . VAL B 1 5 ? -10.580 14.189 -7.520 1.00 5.96 215 VAL B CA 1
ATOM 1995 C C . VAL B 1 5 ? -10.128 15.539 -7.027 1.00 9.89 215 VAL B C 1
ATOM 1996 O O . VAL B 1 5 ? -9.199 16.118 -7.630 1.00 9.22 215 VAL B O 1
ATOM 2001 N N . LEU B 1 6 ? -10.773 16.085 -5.961 1.00 7.68 216 LEU B N 1
ATOM 2002 C CA . LEU B 1 6 ? -10.415 17.406 -5.376 1.00 6.94 216 LEU B CA 1
ATOM 2003 C C . LEU B 1 6 ? -9.436 17.091 -4.247 1.00 6.65 216 LEU B C 1
ATOM 2004 O O . LEU B 1 6 ? -9.672 16.159 -3.474 1.00 10.10 216 LEU B O 1
ATOM 2010 N N . LEU B 1 7 ? -8.335 17.832 -4.209 1.00 8.69 217 LEU B N 1
ATOM 2011 C CA . LEU B 1 7 ? -7.265 17.684 -3.270 1.00 6.55 217 LEU B CA 1
ATOM 2012 C C . LEU B 1 7 ? -7.110 19.033 -2.595 1.00 5.06 217 LEU B C 1
ATOM 2013 O O . LEU B 1 7 ? -7.150 20.087 -3.272 1.00 6.67 217 LEU B O 1
ATOM 2019 N N . THR B 1 8 ? -6.962 19.107 -1.258 1.00 5.78 218 THR B N 1
ATOM 2020 C CA . THR B 1 8 ? -6.708 20.413 -0.647 1.00 6.45 218 THR B CA 1
ATOM 2021 C C . THR B 1 8 ? -5.426 20.359 0.243 1.00 5.09 218 THR B C 1
ATOM 2022 O O . THR B 1 8 ? -5.026 19.312 0.721 1.00 5.36 218 THR B O 1
ATOM 2028 N N . GLY B 1 9 ? -4.745 21.444 0.510 1.00 7.61 219 GLY B N 1
ATOM 2029 C CA . GLY B 1 9 ? -3.553 21.476 1.317 1.00 4.17 219 GLY B CA 1
ATOM 2030 C C . GLY B 1 9 ? -3.676 22.786 2.025 1.00 6.21 219 GLY B C 1
ATOM 2031 O O . GLY B 1 9 ? -4.274 23.722 1.487 1.00 9.15 219 GLY B O 1
ATOM 2033 N N . PHE B 1 10 ? -3.213 22.829 3.262 1.00 8.64 220 PHE B N 1
ATOM 2034 C CA . PHE B 1 10 ? -3.341 24.009 4.091 1.00 15.84 220 PHE B CA 1
ATOM 2035 C C . PHE B 1 10 ? -2.259 24.989 3.769 1.00 20.03 220 PHE B C 1
ATOM 2036 O O . PHE B 1 10 ? -1.125 24.594 3.410 1.00 22.22 220 PHE B O 1
ATOM 2045 N N . ASP B 1 11 ? -2.670 26.218 4.083 1.00 19.16 221 ASP B N 1
ATOM 2046 C CA . ASP B 1 11 ? -1.797 27.347 3.939 1.00 21.70 221 ASP B CA 1
ATOM 2047 C C . ASP B 1 11 ? -0.722 27.293 5.046 1.00 27.29 221 ASP B C 1
ATOM 2048 O O . ASP B 1 11 ? -0.807 26.466 5.986 1.00 26.27 221 ASP B O 1
ATOM 2054 N N . PRO B 1 12 ? 0.389 28.065 4.974 1.00 32.34 222 PRO B N 1
ATOM 2055 C CA . PRO B 1 12 ? 1.499 27.950 5.940 1.00 35.09 222 PRO B CA 1
ATOM 2056 C C . PRO B 1 12 ? 1.028 28.299 7.351 1.00 37.99 222 PRO B C 1
ATOM 2057 O O . PRO B 1 12 ? 0.339 29.302 7.638 1.00 34.48 222 PRO B O 1
ATOM 2061 N N . PHE B 1 13 ? 1.334 27.352 8.209 1.00 39.61 223 PHE B N 1
ATOM 2062 C CA . PHE B 1 13 ? 0.863 27.521 9.536 1.00 42.49 223 PHE B CA 1
ATOM 2063 C C . PHE B 1 13 ? 2.051 27.913 10.352 1.00 48.73 223 PHE B C 1
ATOM 2064 O O . PHE B 1 13 ? 3.037 27.156 10.449 1.00 48.52 223 PHE B O 1
ATOM 2073 N N . GLY B 1 14 ? 1.845 29.172 10.800 1.00 52.02 224 GLY B N 1
ATOM 2074 C CA . GLY B 1 14 ? 2.694 29.882 11.747 1.00 57.70 224 GLY B CA 1
ATOM 2075 C C . GLY B 1 14 ? 3.655 28.937 12.474 1.00 61.83 224 GLY B C 1
ATOM 2076 O O . GLY B 1 14 ? 3.333 28.148 13.374 1.00 63.15 224 GLY B O 1
ATOM 2078 N N . GLY B 1 15 ? 4.851 29.051 11.910 1.00 62.15 225 GLY B N 1
ATOM 2079 C CA . GLY B 1 15 ? 5.977 28.206 12.211 1.00 60.13 225 GLY B CA 1
ATOM 2080 C C . GLY B 1 15 ? 6.822 28.256 10.947 1.00 59.62 225 GLY B C 1
ATOM 2081 O O . GLY B 1 15 ? 8.047 28.213 11.045 1.00 61.17 225 GLY B O 1
ATOM 2083 N N . GLU B 1 16 ? 6.234 28.359 9.740 1.00 56.10 226 GLU B N 1
ATOM 2084 C CA . GLU B 1 16 ? 7.017 28.510 8.522 1.00 56.44 226 GLU B CA 1
ATOM 2085 C C . GLU B 1 16 ? 6.303 29.365 7.446 1.00 57.42 226 GLU B C 1
ATOM 2086 O O . GLU B 1 16 ? 5.195 29.798 7.777 1.00 57.45 226 GLU B O 1
ATOM 2093 N N . THR B 1 17 ? 6.841 29.793 6.252 1.00 58.10 227 THR B N 1
ATOM 2094 C CA . THR B 1 17 ? 6.036 30.439 5.170 1.00 56.73 227 THR B CA 1
ATOM 2095 C C . THR B 1 17 ? 5.756 29.425 4.033 1.00 54.32 227 THR B C 1
ATOM 2096 O O . THR B 1 17 ? 5.308 29.764 2.923 1.00 55.97 227 THR B O 1
ATOM 2102 N N . VAL B 1 18 ? 5.955 28.127 4.332 1.00 49.82 228 VAL B N 1
ATOM 2103 C CA . VAL B 1 18 ? 5.675 27.039 3.410 1.00 42.43 228 VAL B CA 1
ATOM 2104 C C . VAL B 1 18 ? 4.911 25.946 4.157 1.00 38.71 228 VAL B C 1
ATOM 2105 O O . VAL B 1 18 ? 5.214 25.683 5.328 1.00 34.97 228 VAL B O 1
ATOM 2110 N N . ASN B 1 19 ? 3.861 25.364 3.567 1.00 33.16 229 ASN B N 1
ATOM 2111 C CA . ASN B 1 19 ? 3.256 24.185 4.167 1.00 25.97 229 ASN B CA 1
ATOM 2112 C C . ASN B 1 19 ? 3.402 23.164 3.060 1.00 24.02 229 ASN B C 1
ATOM 2113 O O . ASN B 1 19 ? 2.867 23.327 1.954 1.00 25.65 229 ASN B O 1
ATOM 2121 N N . PRO B 1 20 ? 4.116 22.092 3.314 1.00 19.48 230 PRO B N 1
ATOM 2122 C CA . PRO B 1 20 ? 4.213 20.903 2.502 1.00 19.42 230 PRO B CA 1
ATOM 2123 C C . PRO B 1 20 ? 2.917 20.306 1.985 1.00 18.22 230 PRO B C 1
ATOM 2124 O O . PRO B 1 20 ? 2.975 19.724 0.910 1.00 19.02 230 PRO B O 1
ATOM 2128 N N . SER B 1 21 ? 1.782 20.347 2.710 1.00 13.88 231 SER B N 1
ATOM 2129 C CA . SER B 1 21 ? 0.564 19.756 2.204 1.00 10.90 231 SER B CA 1
ATOM 2130 C C . SER B 1 21 ? 0.111 20.547 0.976 1.00 8.95 231 SER B C 1
ATOM 2131 O O . SER B 1 21 ? -0.246 19.968 -0.053 1.00 12.16 231 SER B O 1
ATOM 2136 N N . TRP B 1 22 ? 0.204 21.882 1.018 1.00 6.63 232 TRP B N 1
ATOM 2137 C CA . TRP B 1 22 ? -0.091 22.691 -0.111 1.00 6.41 232 TRP B CA 1
ATOM 2138 C C . TRP B 1 22 ? 0.943 22.530 -1.195 1.00 10.82 232 TRP B C 1
ATOM 2139 O O . TRP B 1 22 ? 0.566 22.356 -2.351 1.00 13.53 232 TRP B O 1
ATOM 2152 N N . GLU B 1 23 ? 2.234 22.573 -0.886 1.00 12.64 233 GLU B N 1
ATOM 2153 C CA . GLU B 1 23 ? 3.271 22.419 -1.902 1.00 13.27 233 GLU B CA 1
ATOM 2154 C C . GLU B 1 23 ? 3.147 21.141 -2.699 1.00 11.16 233 GLU B C 1
ATOM 2155 O O . GLU B 1 23 ? 3.356 21.145 -3.914 1.00 12.28 233 GLU B O 1
ATOM 2162 N N . ALA B 1 24 ? 2.771 20.058 -2.025 1.00 9.71 234 ALA B N 1
ATOM 2163 C CA . ALA B 1 24 ? 2.576 18.796 -2.683 1.00 8.06 234 ALA B CA 1
ATOM 2164 C C . ALA B 1 24 ? 1.312 18.754 -3.504 1.00 11.16 234 ALA B C 1
ATOM 2165 O O . ALA B 1 24 ? 1.361 18.208 -4.597 1.00 12.44 234 ALA B O 1
ATOM 2168 N N . VAL B 1 25 ? 0.156 19.303 -3.051 1.00 14.05 235 VAL B N 1
ATOM 2169 C CA . VAL B 1 25 ? -1.083 19.124 -3.797 1.00 11.12 235 VAL B CA 1
ATOM 2170 C C . VAL B 1 25 ? -1.101 20.136 -4.917 1.00 10.98 235 VAL B C 1
ATOM 2171 O O . VAL B 1 25 ? -1.645 19.810 -5.962 1.00 12.19 235 VAL B O 1
ATOM 2176 N N . LYS B 1 26 ? -0.515 21.334 -4.770 1.00 10.77 236 LYS B N 1
ATOM 2177 C CA . LYS B 1 26 ? -0.426 22.336 -5.815 1.00 13.20 236 LYS B CA 1
ATOM 2178 C C . LYS B 1 26 ? 0.264 21.799 -7.071 1.00 16.22 236 LYS B C 1
ATOM 2179 O O . LYS B 1 26 ? -0.146 22.112 -8.197 1.00 14.88 236 LYS B O 1
ATOM 2189 N N . ARG B 1 27 ? 1.286 20.938 -6.945 1.00 17.41 237 ARG B N 1
ATOM 2190 C CA . ARG B 1 27 ? 1.835 20.423 -8.184 1.00 19.86 237 ARG B CA 1
ATOM 2191 C C . ARG B 1 27 ? 1.074 19.287 -8.857 1.00 19.30 237 ARG B C 1
ATOM 2192 O O . ARG B 1 27 ? 1.440 18.805 -9.934 1.00 20.13 237 ARG B O 1
ATOM 2206 N N . LEU B 1 28 ? -0.037 18.846 -8.292 1.00 14.29 238 LEU B N 1
ATOM 2207 C CA . LEU B 1 28 ? -0.835 17.811 -8.920 1.00 12.57 238 LEU B CA 1
ATOM 2208 C C . LEU B 1 28 ? -2.046 18.501 -9.514 1.00 9.35 238 LEU B C 1
ATOM 2209 O O . LEU B 1 28 ? -2.897 17.852 -10.089 1.00 8.28 238 LEU B O 1
ATOM 2215 N N . ASN B 1 29 ? -2.206 19.812 -9.391 1.00 12.15 239 ASN B N 1
ATOM 2216 C CA . ASN B 1 29 ? -3.340 20.501 -9.939 1.00 13.25 239 ASN B CA 1
ATOM 2217 C C . ASN B 1 29 ? -3.373 20.367 -11.463 1.00 18.38 239 ASN B C 1
ATOM 2218 O O . ASN B 1 29 ? -2.398 20.721 -12.137 1.00 16.78 239 ASN B O 1
ATOM 2226 N N . GLY B 1 30 ? -4.481 19.855 -12.019 1.00 18.93 240 GLY B N 1
ATOM 2227 C CA . GLY B 1 30 ? -4.564 19.637 -13.456 1.00 16.61 240 GLY B CA 1
ATOM 2228 C C . GLY B 1 30 ? -3.998 18.307 -13.899 1.00 13.17 240 GLY B C 1
ATOM 2229 O O . GLY B 1 30 ? -4.079 18.003 -15.089 1.00 19.02 240 GLY B O 1
ATOM 2231 N N . ALA B 1 31 ? -3.444 17.474 -13.026 1.00 13.43 241 ALA B N 1
ATOM 2232 C CA . ALA B 1 31 ? -2.880 16.202 -13.416 1.00 13.72 241 ALA B CA 1
ATOM 2233 C C . ALA B 1 31 ? -3.969 15.240 -13.780 1.00 16.11 241 ALA B C 1
ATOM 2234 O O . ALA B 1 31 ? -5.048 15.316 -13.203 1.00 19.00 241 ALA B O 1
ATOM 2237 N N . ALA B 1 32 ? -3.762 14.338 -14.717 1.00 16.82 242 ALA B N 1
ATOM 2238 C CA . ALA B 1 32 ? -4.782 13.391 -15.101 1.00 20.42 242 ALA B CA 1
ATOM 2239 C C . ALA B 1 32 ? -3.963 12.134 -15.006 1.00 21.57 242 ALA B C 1
ATOM 2240 O O . ALA B 1 32 ? -2.843 12.097 -15.520 1.00 26.22 242 ALA B O 1
ATOM 2243 N N . GLU B 1 33 ? -4.414 11.128 -14.297 1.00 19.97 243 GLU B N 1
ATOM 2244 C CA . GLU B 1 33 ? -3.683 9.908 -14.179 1.00 21.84 243 GLU B CA 1
ATOM 2245 C C . GLU B 1 33 ? -4.709 8.805 -14.178 1.00 21.04 243 GLU B C 1
ATOM 2246 O O . GLU B 1 33 ? -5.607 8.850 -13.332 1.00 25.38 243 GLU B O 1
ATOM 2253 N N . GLY B 1 34 ? -4.648 7.812 -15.079 1.00 16.87 244 GLY B N 1
ATOM 2254 C CA . GLY B 1 34 ? -5.726 6.830 -15.220 1.00 18.27 244 GLY B CA 1
ATOM 2255 C C . GLY B 1 34 ? -7.086 7.540 -15.358 1.00 18.89 244 GLY B C 1
ATOM 2256 O O . GLY B 1 34 ? -7.145 8.542 -16.101 1.00 18.29 244 GLY B O 1
ATOM 2258 N N . PRO B 1 35 ? -8.129 7.141 -14.591 1.00 15.84 245 PRO B N 1
ATOM 2259 C CA . PRO B 1 35 ? -9.432 7.784 -14.514 1.00 16.36 245 PRO B CA 1
ATOM 2260 C C . PRO B 1 35 ? -9.469 9.094 -13.764 1.00 17.23 245 PRO B C 1
ATOM 2261 O O . PRO B 1 35 ? -10.491 9.783 -13.823 1.00 18.68 245 PRO B O 1
ATOM 2265 N N . ALA B 1 36 ? -8.418 9.464 -13.028 1.00 18.04 246 ALA B N 1
ATOM 2266 C CA . ALA B 1 36 ? -8.506 10.626 -12.192 1.00 15.09 246 ALA B CA 1
ATOM 2267 C C . ALA B 1 36 ? -8.120 11.894 -12.877 1.00 15.45 246 ALA B C 1
ATOM 2268 O O . ALA B 1 36 ? -7.130 11.937 -13.589 1.00 19.13 246 ALA B O 1
ATOM 2271 N N . SER B 1 37 ? -8.902 12.920 -12.669 1.00 14.81 247 SER B N 1
ATOM 2272 C CA . SER B 1 37 ? -8.603 14.236 -13.142 1.00 13.78 247 SER B CA 1
ATOM 2273 C C . SER B 1 37 ? -8.535 15.027 -11.840 1.00 16.08 247 SER B C 1
ATOM 2274 O O . SER B 1 37 ? -9.550 15.128 -11.122 1.00 14.47 247 SER B O 1
ATOM 2279 N N . ILE B 1 38 ? -7.378 15.626 -11.506 1.00 11.76 248 ILE B N 1
ATOM 2280 C CA . ILE B 1 38 ? -7.136 16.240 -10.208 1.00 10.75 248 ILE B CA 1
ATOM 2281 C C . ILE B 1 38 ? -7.175 17.757 -10.199 1.00 11.16 248 ILE B C 1
ATOM 2282 O O . ILE B 1 38 ? -6.675 18.400 -11.110 1.00 14.63 248 ILE B O 1
ATOM 2288 N N . VAL B 1 39 ? -7.801 18.410 -9.215 1.00 12.08 249 VAL B N 1
ATOM 2289 C CA . VAL B 1 39 ? -7.808 19.868 -9.043 1.00 9.10 249 VAL B CA 1
ATOM 2290 C C . VAL B 1 39 ? -7.375 20.088 -7.610 1.00 7.85 249 VAL B C 1
ATOM 2291 O O . VAL B 1 39 ? -7.619 19.226 -6.777 1.00 8.45 249 VAL B O 1
ATOM 2296 N N . SER B 1 40 ? -6.773 21.216 -7.291 1.00 7.49 250 SER B N 1
ATOM 2297 C CA . SER B 1 40 ? -6.201 21.419 -5.981 1.00 7.12 250 SER B CA 1
ATOM 2298 C C . SER B 1 40 ? -6.698 22.718 -5.461 1.00 8.67 250 SER B C 1
ATOM 2299 O O . SER B 1 40 ? -6.832 23.642 -6.267 1.00 12.02 250 SER B O 1
ATOM 2304 N N . GLU B 1 41 ? -7.057 22.835 -4.179 1.00 12.49 251 GLU B N 1
ATOM 2305 C CA . GLU B 1 41 ? -7.449 24.124 -3.612 1.00 10.26 251 GLU B CA 1
ATOM 2306 C C . GLU B 1 41 ? -6.756 24.286 -2.291 1.00 8.59 251 GLU B C 1
ATOM 2307 O O . GLU B 1 41 ? -6.434 23.301 -1.641 1.00 10.72 251 GLU B O 1
ATOM 2314 N N . GLN B 1 42 ? -6.434 25.492 -1.892 1.00 9.92 252 GLN B N 1
ATOM 2315 C CA . GLN B 1 42 ? -5.805 25.753 -0.610 1.00 13.65 252 GLN B CA 1
ATOM 2316 C C . GLN B 1 42 ? -6.876 26.163 0.404 1.00 16.39 252 GLN B C 1
ATOM 2317 O O . GLN B 1 42 ? -7.763 26.979 0.108 1.00 17.28 252 GLN B O 1
ATOM 2326 N N . VAL B 1 43 ? -6.766 25.605 1.616 1.00 16.45 253 VAL B N 1
ATOM 2327 C CA . VAL B 1 43 ? -7.673 25.884 2.716 1.00 14.44 253 VAL B CA 1
ATOM 2328 C C . VAL B 1 43 ? -6.907 26.645 3.807 1.00 13.66 253 VAL B C 1
ATOM 2329 O O . VAL B 1 43 ? -5.767 26.271 4.088 1.00 12.77 253 VAL B O 1
ATOM 2334 N N . PRO B 1 44 ? -7.405 27.703 4.472 1.00 15.05 254 PRO B N 1
ATOM 2335 C CA . PRO B 1 44 ? -6.733 28.347 5.611 1.00 12.94 254 PRO B CA 1
ATOM 2336 C C . PRO B 1 44 ? -6.621 27.512 6.891 1.00 15.54 254 PRO B C 1
ATOM 2337 O O . PRO B 1 44 ? -7.534 26.708 7.177 1.00 14.21 254 PRO B O 1
ATOM 2341 N N . THR B 1 45 ? -5.528 27.654 7.675 1.00 13.33 255 THR B N 1
ATOM 2342 C CA . THR B 1 45 ? -5.389 26.899 8.924 1.00 14.85 255 THR B CA 1
ATOM 2343 C C . THR B 1 45 ? -6.094 27.769 9.972 1.00 15.04 255 THR B C 1
ATOM 2344 O O . THR B 1 45 ? -5.500 28.452 10.812 1.00 17.92 255 THR B O 1
ATOM 2350 N N . VAL B 1 46 ? -7.409 27.843 9.817 1.00 12.91 256 VAL B N 1
ATOM 2351 C CA . VAL B 1 46 ? -8.288 28.647 10.644 1.00 13.96 256 VAL B CA 1
ATOM 2352 C C . VAL B 1 46 ? -9.531 27.792 10.905 1.00 13.48 256 VAL B C 1
ATOM 2353 O O . VAL B 1 46 ? -10.110 27.223 9.981 1.00 11.86 256 VAL B O 1
ATOM 2358 N N . PHE B 1 47 ? -9.907 27.604 12.168 1.00 14.85 257 PHE B N 1
ATOM 2359 C CA . PHE B 1 47 ? -11.154 26.961 12.551 1.00 14.18 257 PHE B CA 1
ATOM 2360 C C . PHE B 1 47 ? -12.305 27.722 11.924 1.00 14.70 257 PHE B C 1
ATOM 2361 O O . PHE B 1 47 ? -12.295 28.949 11.801 1.00 17.63 257 PHE B O 1
ATOM 2370 N N . TYR B 1 48 ? -13.342 26.973 11.544 1.00 16.91 258 TYR B N 1
ATOM 2371 C CA . TYR B 1 48 ? -14.634 27.464 11.014 1.00 15.66 258 TYR B CA 1
ATOM 2372 C C . TYR B 1 48 ? -14.520 28.025 9.594 1.00 13.33 258 TYR B C 1
ATOM 2373 O O . TYR B 1 48 ? -15.196 27.519 8.698 1.00 14.53 258 TYR B O 1
ATOM 2384 N N . LYS B 1 49 ? -13.611 28.943 9.310 1.00 15.60 259 LYS B N 1
ATOM 2385 C CA . LYS B 1 49 ? -13.330 29.446 7.985 1.00 14.99 259 LYS B CA 1
ATOM 2386 C C . LYS B 1 49 ? -12.834 28.312 7.069 1.00 18.54 259 LYS B C 1
ATOM 2387 O O . LYS B 1 49 ? -13.379 28.199 5.962 1.00 20.44 259 LYS B O 1
ATOM 2397 N N . SER B 1 50 ? -11.892 27.408 7.429 1.00 16.55 260 SER B N 1
ATOM 2398 C CA . SER B 1 50 ? -11.509 26.257 6.601 1.00 14.88 260 SER B CA 1
ATOM 2399 C C . SER B 1 50 ? -12.688 25.486 5.987 1.00 15.04 260 SER B C 1
ATOM 2400 O O . SER B 1 50 ? -12.697 25.033 4.826 1.00 15.18 260 SER B O 1
ATOM 2405 N N . LEU B 1 51 ? -13.737 25.293 6.795 1.00 14.02 261 LEU B N 1
ATOM 2406 C CA . LEU B 1 51 ? -14.937 24.569 6.354 1.00 13.83 261 LEU B CA 1
ATOM 2407 C C . LEU B 1 51 ? -15.758 25.343 5.317 1.00 13.08 261 LEU B C 1
ATOM 2408 O O . LEU B 1 51 ? -16.360 24.764 4.412 1.00 10.99 261 LEU B O 1
ATOM 2414 N N . ALA B 1 52 ? -15.787 26.672 5.438 1.00 13.33 262 ALA B N 1
ATOM 2415 C CA . ALA B 1 52 ? -16.496 27.527 4.530 1.00 11.83 262 ALA B CA 1
ATOM 2416 C C . ALA B 1 52 ? -15.778 27.492 3.192 1.00 12.05 262 ALA B C 1
ATOM 2417 O O . ALA B 1 52 ? -16.409 27.345 2.153 1.00 15.99 262 ALA B O 1
ATOM 2420 N N . VAL B 1 53 ? -14.451 27.573 3.175 1.00 15.25 263 VAL B N 1
ATOM 2421 C CA . VAL B 1 53 ? -13.639 27.487 1.970 1.00 9.52 263 VAL B CA 1
ATOM 2422 C C . VAL B 1 53 ? -13.862 26.112 1.344 1.00 12.42 263 VAL B C 1
ATOM 2423 O O . VAL B 1 53 ? -14.004 26.012 0.124 1.00 14.38 263 VAL B O 1
ATOM 2428 N N . LEU B 1 54 ? -13.965 25.030 2.113 1.00 10.72 264 LEU B N 1
ATOM 2429 C CA . LEU B 1 54 ? -14.173 23.721 1.541 1.00 12.76 264 LEU B CA 1
ATOM 2430 C C . LEU B 1 54 ? -15.542 23.643 0.879 1.00 16.14 264 LEU B C 1
ATOM 2431 O O . LEU B 1 54 ? -15.686 23.093 -0.212 1.00 19.11 264 LEU B O 1
ATOM 2437 N N . ARG B 1 55 ? -16.585 24.137 1.531 1.00 15.50 265 ARG B N 1
ATOM 2438 C CA . ARG B 1 55 ? -17.906 24.108 0.969 1.00 15.94 265 ARG B CA 1
ATOM 2439 C C . ARG B 1 55 ? -17.906 24.802 -0.360 1.00 16.83 265 ARG B C 1
ATOM 2440 O O . ARG B 1 55 ? -18.468 24.263 -1.321 1.00 18.57 265 ARG B O 1
ATOM 2454 N N . GLU B 1 56 ? -17.230 25.948 -0.438 1.00 18.24 266 GLU B N 1
ATOM 2455 C CA . GLU B 1 56 ? -17.098 26.644 -1.713 1.00 20.11 266 GLU B CA 1
ATOM 2456 C C . GLU B 1 56 ? -16.355 25.812 -2.759 1.00 19.71 266 GLU B C 1
ATOM 2457 O O . GLU B 1 56 ? -16.812 25.761 -3.911 1.00 21.37 266 GLU B O 1
ATOM 2464 N N . ALA B 1 57 ? -15.238 25.134 -2.417 1.00 18.90 267 ALA B N 1
ATOM 2465 C CA . ALA B 1 57 ? -14.488 24.290 -3.360 1.00 15.49 267 ALA B CA 1
ATOM 2466 C C . ALA B 1 57 ? -15.393 23.147 -3.853 1.00 16.67 267 ALA B C 1
ATOM 2467 O O . ALA B 1 57 ? -15.326 22.788 -5.046 1.00 13.47 267 ALA B O 1
ATOM 2470 N N . ILE B 1 58 ? -16.272 22.588 -2.996 1.00 14.64 268 ILE B N 1
ATOM 2471 C CA . ILE B 1 58 ? -17.178 21.532 -3.423 1.00 17.00 268 ILE B CA 1
ATOM 2472 C C . ILE B 1 58 ? -18.183 22.066 -4.470 1.00 20.72 268 ILE B C 1
ATOM 2473 O O . ILE B 1 58 ? -18.428 21.422 -5.497 1.00 19.78 268 ILE B O 1
ATOM 2479 N N . LYS B 1 59 ? -18.750 23.257 -4.282 1.00 22.28 269 LYS B N 1
ATOM 2480 C CA . LYS B 1 59 ? -19.720 23.850 -5.208 1.00 24.75 269 LYS B CA 1
ATOM 2481 C C . LYS B 1 59 ? -19.127 24.137 -6.571 1.00 23.10 269 LYS B C 1
ATOM 2482 O O . LYS B 1 59 ? -19.691 23.805 -7.610 1.00 22.50 269 LYS B O 1
ATOM 2492 N N . LYS B 1 60 ? -17.973 24.781 -6.562 1.00 24.45 270 LYS B N 1
ATOM 2493 C CA . LYS B 1 60 ? -17.256 25.131 -7.761 1.00 23.24 270 LYS B CA 1
ATOM 2494 C C . LYS B 1 60 ? -16.762 23.933 -8.542 1.00 22.97 270 LYS B C 1
ATOM 2495 O O . LYS B 1 60 ? -16.882 23.935 -9.757 1.00 26.31 270 LYS B O 1
ATOM 2505 N N . HIS B 1 61 ? -16.180 22.904 -7.934 1.00 18.96 271 HIS B N 1
ATOM 2506 C CA . HIS B 1 61 ? -15.606 21.823 -8.696 1.00 11.14 271 HIS B CA 1
ATOM 2507 C C . HIS B 1 61 ? -16.486 20.621 -8.856 1.00 13.54 271 HIS B C 1
ATOM 2508 O O . HIS B 1 61 ? -16.128 19.773 -9.659 1.00 15.25 271 HIS B O 1
ATOM 2518 N N . GLN B 1 62 ? -17.571 20.435 -8.126 1.00 14.92 272 GLN B N 1
ATOM 2519 C CA . GLN B 1 62 ? -18.384 19.234 -8.174 1.00 14.85 272 GLN B CA 1
ATOM 2520 C C . GLN B 1 62 ? -17.586 17.919 -8.188 1.00 13.36 272 GLN B C 1
ATOM 2521 O O . GLN B 1 62 ? -17.734 17.073 -9.082 1.00 10.16 272 GLN B O 1
ATOM 2530 N N . PRO B 1 63 ? -16.727 17.635 -7.189 1.00 10.61 273 PRO B N 1
ATOM 2531 C CA . PRO B 1 63 ? -15.866 16.461 -7.197 1.00 8.10 273 PRO B CA 1
ATOM 2532 C C . PRO B 1 63 ? -16.524 15.169 -6.866 1.00 9.69 273 PRO B C 1
ATOM 2533 O O . PRO B 1 63 ? -17.503 15.099 -6.139 1.00 15.24 273 PRO B O 1
ATOM 2537 N N . ASP B 1 64 ? -15.991 14.110 -7.399 1.00 9.65 274 ASP B N 1
ATOM 2538 C CA . ASP B 1 64 ? -16.464 12.789 -7.072 1.00 12.36 274 ASP B CA 1
ATOM 2539 C C . ASP B 1 64 ? -15.744 12.281 -5.856 1.00 11.02 274 ASP B C 1
ATOM 2540 O O . ASP B 1 64 ? -16.258 11.399 -5.177 1.00 10.95 274 ASP B O 1
ATOM 2546 N N . ILE B 1 65 ? -14.507 12.750 -5.595 1.00 10.69 275 ILE B N 1
ATOM 2547 C CA . ILE B 1 65 ? -13.654 12.263 -4.517 1.00 7.47 275 ILE B CA 1
ATOM 2548 C C . ILE B 1 65 ? -12.970 13.479 -3.931 1.00 8.29 275 ILE B C 1
ATOM 2549 O O . ILE B 1 65 ? -12.591 14.367 -4.685 1.00 6.17 275 ILE B O 1
ATOM 2555 N N . ILE B 1 66 ? -12.815 13.573 -2.610 1.00 7.33 276 ILE B N 1
ATOM 2556 C CA . ILE B 1 66 ? -12.170 14.736 -1.989 1.00 6.87 276 ILE B CA 1
ATOM 2557 C C . ILE B 1 66 ? -11.139 14.124 -1.065 1.00 9.82 276 ILE B C 1
ATOM 2558 O O . ILE B 1 66 ? -11.472 13.163 -0.340 1.00 6.99 276 ILE B O 1
ATOM 2564 N N . ILE B 1 67 ? -9.860 14.552 -1.125 1.00 7.67 277 ILE B N 1
ATOM 2565 C CA . ILE B 1 67 ? -8.827 14.083 -0.190 1.00 7.03 277 ILE B CA 1
ATOM 2566 C C . ILE B 1 67 ? -8.229 15.347 0.351 1.00 7.57 277 ILE B C 1
ATOM 2567 O O . ILE B 1 67 ? -7.689 16.158 -0.382 1.00 5.95 277 ILE B O 1
ATOM 2573 N N . CYS B 1 68 ? -8.380 15.585 1.643 1.00 8.29 278 CYS B N 1
ATOM 2574 C CA . CYS B 1 68 ? -7.847 16.781 2.276 1.00 8.75 278 CYS B CA 1
ATOM 2575 C C . CYS B 1 68 ? -6.487 16.401 2.869 1.00 7.42 278 CYS B C 1
ATOM 2576 O O . CYS B 1 68 ? -6.324 15.302 3.393 1.00 8.50 278 CYS B O 1
ATOM 2580 N N . VAL B 1 69 ? -5.451 17.224 2.760 1.00 6.11 279 VAL B N 1
ATOM 2581 C CA . VAL B 1 69 ? -4.135 16.821 3.190 1.00 4.76 279 VAL B CA 1
ATOM 2582 C C . VAL B 1 69 ? -3.647 17.833 4.203 1.00 2.81 279 VAL B C 1
ATOM 2583 O O . VAL B 1 69 ? -3.866 19.033 4.041 1.00 2.00 279 VAL B O 1
ATOM 2588 N N . GLY B 1 70 ? -2.932 17.331 5.209 1.00 6.80 280 GLY B N 1
ATOM 2589 C CA . GLY B 1 70 ? -2.335 18.219 6.179 1.00 5.06 280 GLY B CA 1
ATOM 2590 C C . GLY B 1 70 ? -1.056 17.642 6.699 1.00 5.53 280 GLY B C 1
ATOM 2591 O O . GLY B 1 70 ? -0.753 16.452 6.573 1.00 7.22 280 GLY B O 1
ATOM 2593 N N . GLN B 1 71 ? -0.287 18.490 7.353 1.00 7.71 281 GLN B N 1
ATOM 2594 C CA . GLN B 1 71 ? 1.002 18.072 7.848 1.00 7.96 281 GLN B CA 1
ATOM 2595 C C . GLN B 1 71 ? 0.978 17.578 9.278 1.00 5.24 281 GLN B C 1
ATOM 2596 O O . GLN B 1 71 ? 0.363 18.173 10.135 1.00 7.56 281 GLN B O 1
ATOM 2605 N N . ALA B 1 72 ? 1.526 16.420 9.575 1.00 5.67 282 ALA B N 1
ATOM 2606 C CA . ALA B 1 72 ? 1.652 15.881 10.909 1.00 8.33 282 ALA B CA 1
ATOM 2607 C C . ALA B 1 72 ? 3.143 15.741 11.261 1.00 6.03 282 ALA B C 1
ATOM 2608 O O . ALA B 1 72 ? 3.797 14.712 11.037 1.00 8.22 282 ALA B O 1
ATOM 2611 N N . GLY B 1 73 ? 3.731 16.840 11.709 1.00 8.81 283 GLY B N 1
ATOM 2612 C CA . GLY B 1 73 ? 5.136 16.919 12.081 1.00 6.47 283 GLY B CA 1
ATOM 2613 C C . GLY B 1 73 ? 5.511 15.853 13.083 1.00 9.35 283 GLY B C 1
ATOM 2614 O O . GLY B 1 73 ? 4.852 15.714 14.084 1.00 13.12 283 GLY B O 1
ATOM 2616 N N . GLY B 1 74 ? 6.489 15.015 12.857 1.00 7.90 284 GLY B N 1
ATOM 2617 C CA . GLY B 1 74 ? 6.871 13.989 13.769 1.00 4.86 284 GLY B CA 1
ATOM 2618 C C . GLY B 1 74 ? 6.561 12.616 13.252 1.00 7.42 284 GLY B C 1
ATOM 2619 O O . GLY B 1 74 ? 7.145 11.612 13.682 1.00 8.47 284 GLY B O 1
ATOM 2621 N N . ARG B 1 75 ? 5.613 12.443 12.348 1.00 7.17 285 ARG B N 1
ATOM 2622 C CA . ARG B 1 75 ? 5.356 11.095 11.874 1.00 3.53 285 ARG B CA 1
ATOM 2623 C C . ARG B 1 75 ? 6.412 10.716 10.833 1.00 3.16 285 ARG B C 1
ATOM 2624 O O . ARG B 1 75 ? 7.105 11.546 10.283 1.00 9.01 285 ARG B O 1
ATOM 2638 N N . MET B 1 76 ? 6.543 9.460 10.555 1.00 5.30 286 MET B N 1
ATOM 2639 C CA . MET B 1 76 ? 7.529 8.839 9.677 1.00 11.81 286 MET B CA 1
ATOM 2640 C C . MET B 1 76 ? 6.933 8.268 8.417 1.00 12.83 286 MET B C 1
ATOM 2641 O O . MET B 1 76 ? 7.665 7.732 7.595 1.00 16.22 286 MET B O 1
ATOM 2647 N N . GLN B 1 77 ? 5.611 8.267 8.233 1.00 13.32 287 GLN B N 1
ATOM 2648 C CA . GLN B 1 77 ? 4.953 7.590 7.135 1.00 9.35 287 GLN B CA 1
ATOM 2649 C C . GLN B 1 77 ? 3.873 8.473 6.607 1.00 8.77 287 GLN B C 1
ATOM 2650 O O . GLN B 1 77 ? 3.464 9.408 7.295 1.00 13.47 287 GLN B O 1
ATOM 2659 N N . ILE B 1 78 ? 3.413 8.217 5.399 1.00 6.86 288 ILE B N 1
ATOM 2660 C CA . ILE B 1 78 ? 2.200 8.852 4.862 1.00 5.87 288 ILE B CA 1
ATOM 2661 C C . ILE B 1 78 ? 1.048 8.202 5.655 1.00 5.98 288 ILE B C 1
ATOM 2662 O O . ILE B 1 78 ? 0.965 6.966 5.640 1.00 6.69 288 ILE B O 1
ATOM 2668 N N . THR B 1 79 ? 0.153 8.895 6.368 1.00 7.52 289 THR B N 1
ATOM 2669 C CA . THR B 1 79 ? -0.898 8.183 7.093 1.00 6.38 289 THR B CA 1
ATOM 2670 C C . THR B 1 79 ? -2.270 8.725 6.725 1.00 7.24 289 THR B C 1
ATOM 2671 O O . THR B 1 79 ? -2.641 9.837 7.158 1.00 7.81 289 THR B O 1
ATOM 2677 N N . PRO B 1 80 ? -3.014 7.992 5.866 1.00 8.13 290 PRO B N 1
ATOM 2678 C CA . PRO B 1 80 ? -4.484 8.067 5.742 1.00 7.10 290 PRO B CA 1
ATOM 2679 C C . PRO B 1 80 ? -5.207 7.921 7.099 1.00 3.00 290 PRO B C 1
ATOM 2680 O O . PRO B 1 80 ? -4.907 6.978 7.824 1.00 6.63 290 PRO B O 1
ATOM 2684 N N . GLU B 1 81 ? -6.151 8.786 7.441 1.00 5.90 291 GLU B N 1
ATOM 2685 C CA . GLU B 1 81 ? -6.854 8.772 8.735 1.00 4.30 291 GLU B CA 1
ATOM 2686 C C . GLU B 1 81 ? -8.116 7.939 8.725 1.00 6.26 291 GLU B C 1
ATOM 2687 O O . GLU B 1 81 ? -8.881 8.132 7.782 1.00 8.31 291 GLU B O 1
ATOM 2694 N N . ARG B 1 82 ? -8.367 7.005 9.649 1.00 7.17 292 ARG B N 1
ATOM 2695 C CA . ARG B 1 82 ? -9.592 6.229 9.670 1.00 5.92 292 ARG B CA 1
ATOM 2696 C C . ARG B 1 82 ? -10.721 6.997 10.335 1.00 4.66 292 ARG B C 1
ATOM 2697 O O . ARG B 1 82 ? -11.852 6.752 9.924 1.00 10.36 292 ARG B O 1
ATOM 2711 N N . VAL B 1 83 ? -10.524 7.935 11.262 1.00 5.82 293 VAL B N 1
ATOM 2712 C CA . VAL B 1 83 ? -11.581 8.496 12.128 1.00 5.88 293 VAL B CA 1
ATOM 2713 C C . VAL B 1 83 ? -11.488 9.981 12.363 1.00 7.05 293 VAL B C 1
ATOM 2714 O O . VAL B 1 83 ? -10.411 10.408 12.811 1.00 5.70 293 VAL B O 1
ATOM 2719 N N . ALA B 1 84 ? -12.567 10.746 12.111 1.00 2.00 294 ALA B N 1
ATOM 2720 C CA . ALA B 1 84 ? -12.670 12.157 12.451 1.00 2.39 294 ALA B CA 1
ATOM 2721 C C . ALA B 1 84 ? -13.508 12.320 13.751 1.00 4.93 294 ALA B C 1
ATOM 2722 O O . ALA B 1 84 ? -14.530 11.664 13.880 1.00 8.83 294 ALA B O 1
ATOM 2725 N N . ILE B 1 85 ? -13.192 13.200 14.686 1.00 7.41 295 ILE B N 1
ATOM 2726 C CA . ILE B 1 85 ? -13.791 13.211 16.019 1.00 7.72 295 ILE B CA 1
ATOM 2727 C C . ILE B 1 85 ? -14.483 14.557 16.138 1.00 6.43 295 ILE B C 1
ATOM 2728 O O . ILE B 1 85 ? -13.983 15.558 15.641 1.00 6.85 295 ILE B O 1
ATOM 2734 N N . ASN B 1 86 ? -15.673 14.664 16.726 1.00 6.86 296 ASN B N 1
ATOM 2735 C CA . ASN B 1 86 ? -16.420 15.923 16.858 1.00 7.34 296 ASN B CA 1
ATOM 2736 C C . ASN B 1 86 ? -15.897 16.813 17.973 1.00 11.00 296 ASN B C 1
ATOM 2737 O O . ASN B 1 86 ? -16.603 17.101 18.955 1.00 11.53 296 ASN B O 1
ATOM 2745 N N . LEU B 1 87 ? -14.672 17.318 17.858 1.00 7.64 297 LEU B N 1
ATOM 2746 C CA . LEU B 1 87 ? -14.088 18.035 18.974 1.00 10.12 297 LEU B CA 1
ATOM 2747 C C . LEU B 1 87 ? -13.057 19.011 18.447 1.00 10.42 297 LEU B C 1
ATOM 2748 O O . LEU B 1 87 ? -12.230 18.592 17.634 1.00 9.40 297 LEU B O 1
ATOM 2754 N N . ASN B 1 88 ? -13.079 20.262 18.890 1.00 9.04 298 ASN B N 1
ATOM 2755 C CA . ASN B 1 88 ? -12.091 21.271 18.596 1.00 10.75 298 ASN B CA 1
ATOM 2756 C C . ASN B 1 88 ? -11.403 21.461 19.919 1.00 10.53 298 ASN B C 1
ATOM 2757 O O . ASN B 1 88 ? -12.044 21.893 20.862 1.00 12.08 298 ASN B O 1
ATOM 2765 N N . GLU B 1 89 ? -10.141 21.152 20.069 1.00 14.11 299 GLU B N 1
ATOM 2766 C CA . GLU B 1 89 ? -9.404 21.276 21.328 1.00 15.72 299 GLU B CA 1
ATOM 2767 C C . GLU B 1 89 ? -7.980 21.686 20.929 1.00 16.46 299 GLU B C 1
ATOM 2768 O O . GLU B 1 89 ? -7.116 20.858 20.609 1.00 13.22 299 GLU B O 1
ATOM 2775 N N . ALA B 1 90 ? -7.796 22.999 20.912 1.00 16.29 300 ALA B N 1
ATOM 2776 C CA . ALA B 1 90 ? -6.616 23.622 20.426 1.00 17.49 300 ALA B CA 1
ATOM 2777 C C . ALA B 1 90 ? -5.575 23.925 21.477 1.00 22.29 300 ALA B C 1
ATOM 2778 O O . ALA B 1 90 ? -5.778 24.789 22.326 1.00 24.32 300 ALA B O 1
ATOM 2781 N N . ARG B 1 91 ? -4.428 23.250 21.320 1.00 26.72 301 ARG B N 1
ATOM 2782 C CA . ARG B 1 91 ? -3.273 23.481 22.190 1.00 30.70 301 ARG B CA 1
ATOM 2783 C C . ARG B 1 91 ? -2.625 24.814 21.875 1.00 29.08 301 ARG B C 1
ATOM 2784 O O . ARG B 1 91 ? -2.102 25.504 22.736 1.00 29.73 301 ARG B O 1
ATOM 2798 N N . ILE B 1 92 ? -2.684 25.250 20.627 1.00 28.58 302 ILE B N 1
ATOM 2799 C CA . ILE B 1 92 ? -2.078 26.494 20.187 1.00 25.23 302 ILE B CA 1
ATOM 2800 C C . ILE B 1 92 ? -3.154 27.248 19.409 1.00 22.54 302 ILE B C 1
ATOM 2801 O O . ILE B 1 92 ? -4.117 26.595 18.972 1.00 21.51 302 ILE B O 1
ATOM 2807 N N . PRO B 1 93 ? -3.133 28.568 19.233 1.00 19.31 303 PRO B N 1
ATOM 2808 C CA . PRO B 1 93 ? -4.147 29.262 18.453 1.00 18.05 303 PRO B CA 1
ATOM 2809 C C . PRO B 1 93 ? -4.015 29.045 16.963 1.00 18.34 303 PRO B C 1
ATOM 2810 O O . PRO B 1 93 ? -2.905 28.756 16.513 1.00 19.04 303 PRO B O 1
ATOM 2814 N N . ASP B 1 94 ? -5.093 29.125 16.172 1.00 16.54 304 ASP B N 1
ATOM 2815 C CA . ASP B 1 94 ? -4.959 28.974 14.728 1.00 16.82 304 ASP B CA 1
ATOM 2816 C C . ASP B 1 94 ? -4.400 30.266 14.124 1.00 18.62 304 ASP B C 1
ATOM 2817 O O . ASP B 1 94 ? -4.108 31.216 14.875 1.00 18.92 304 ASP B O 1
ATOM 2823 N N . ASN B 1 95 ? -4.406 30.402 12.787 1.00 20.16 305 ASN B N 1
ATOM 2824 C CA . ASN B 1 95 ? -3.815 31.560 12.126 1.00 21.64 305 ASN B CA 1
ATOM 2825 C C . ASN B 1 95 ? -4.460 32.888 12.372 1.00 24.35 305 ASN B C 1
ATOM 2826 O O . ASN B 1 95 ? -3.897 33.959 12.129 1.00 27.59 305 ASN B O 1
ATOM 2834 N N . GLU B 1 96 ? -5.690 32.840 12.873 1.00 25.05 306 GLU B N 1
ATOM 2835 C CA . GLU B 1 96 ? -6.397 34.064 13.224 1.00 24.46 306 GLU B CA 1
ATOM 2836 C C . GLU B 1 96 ? -6.637 34.208 14.727 1.00 24.29 306 GLU B C 1
ATOM 2837 O O . GLU B 1 96 ? -7.536 34.927 15.143 1.00 24.88 306 GLU B O 1
ATOM 2844 N N . GLY B 1 97 ? -5.912 33.489 15.581 1.00 23.93 307 GLY B N 1
ATOM 2845 C CA . GLY B 1 97 ? -6.072 33.622 17.009 1.00 21.72 307 GLY B CA 1
ATOM 2846 C C . GLY B 1 97 ? -7.184 32.815 17.668 1.00 23.52 307 GLY B C 1
ATOM 2847 O O . GLY B 1 97 ? -7.333 32.902 18.883 1.00 25.28 307 GLY B O 1
ATOM 2849 N N . ASN B 1 98 ? -7.976 31.991 16.989 1.00 20.44 308 ASN B N 1
ATOM 2850 C CA . ASN B 1 98 ? -8.975 31.200 17.677 1.00 18.65 308 ASN B CA 1
ATOM 2851 C C . ASN B 1 98 ? -8.261 30.068 18.385 1.00 20.08 308 ASN B C 1
ATOM 2852 O O . ASN B 1 98 ? -7.407 29.400 17.813 1.00 20.64 308 ASN B O 1
ATOM 2860 N N . GLN B 1 99 ? -8.603 29.816 19.640 1.00 22.02 309 GLN B N 1
ATOM 2861 C CA . GLN B 1 99 ? -8.106 28.665 20.377 1.00 22.95 309 GLN B CA 1
ATOM 2862 C C . GLN B 1 99 ? -9.297 27.990 21.110 1.00 23.38 309 GLN B C 1
ATOM 2863 O O . GLN B 1 99 ? -9.418 28.166 22.331 1.00 24.12 309 GLN B O 1
ATOM 2872 N N . PRO B 1 100 ? -10.249 27.289 20.450 1.00 21.91 310 PRO B N 1
ATOM 2873 C CA . PRO B 1 100 ? -11.327 26.544 21.080 1.00 19.64 310 PRO B CA 1
ATOM 2874 C C . PRO B 1 100 ? -10.846 25.416 21.954 1.00 19.74 310 PRO B C 1
ATOM 2875 O O . PRO B 1 100 ? -9.888 24.737 21.616 1.00 19.37 310 PRO B O 1
ATOM 2879 N N . VAL B 1 101 ? -11.499 25.201 23.090 1.00 21.83 311 VAL B N 1
ATOM 2880 C CA . VAL B 1 101 ? -11.131 24.156 24.029 1.00 22.71 311 VAL B CA 1
ATOM 2881 C C . VAL B 1 101 ? -12.432 23.448 24.343 1.00 22.41 311 VAL B C 1
ATOM 2882 O O . VAL B 1 101 ? -13.398 24.113 24.685 1.00 28.20 311 VAL B O 1
ATOM 2887 N N . GLY B 1 102 ? -12.512 22.134 24.213 1.00 20.13 312 GLY B N 1
ATOM 2888 C CA . GLY B 1 102 ? -13.710 21.387 24.560 1.00 21.63 312 GLY B CA 1
ATOM 2889 C C . GLY B 1 102 ? -14.961 21.738 23.739 1.00 22.28 312 GLY B C 1
ATOM 2890 O O . GLY B 1 102 ? -16.085 21.555 24.216 1.00 25.19 312 GLY B O 1
ATOM 2892 N N . GLU B 1 103 ? -14.818 22.186 22.497 1.00 19.39 313 GLU B N 1
ATOM 2893 C CA . GLU B 1 103 ? -15.943 22.639 21.718 1.00 17.29 313 GLU B CA 1
ATOM 2894 C C . GLU B 1 103 ? -16.380 21.593 20.714 1.00 15.47 313 GLU B C 1
ATOM 2895 O O . GLU B 1 103 ? -15.537 20.919 20.136 1.00 14.28 313 GLU B O 1
ATOM 2902 N N . ASP B 1 104 ? -17.675 21.384 20.508 1.00 19.21 314 ASP B N 1
ATOM 2903 C CA . ASP B 1 104 ? -18.207 20.466 19.505 1.00 18.36 314 ASP B CA 1
ATOM 2904 C C . ASP B 1 104 ? -18.018 21.083 18.139 1.00 14.11 314 ASP B C 1
ATOM 2905 O O . ASP B 1 104 ? -18.065 22.308 18.016 1.00 14.74 314 ASP B O 1
ATOM 2911 N N . ILE B 1 105 ? -17.734 20.303 17.109 1.00 10.30 315 ILE B N 1
ATOM 2912 C CA . ILE B 1 105 ? -17.681 20.905 15.803 1.00 13.83 315 ILE B CA 1
ATOM 2913 C C . ILE B 1 105 ? -19.152 21.001 15.385 1.00 15.82 315 ILE B C 1
ATOM 2914 O O . ILE B 1 105 ? -19.630 22.062 14.995 1.00 19.63 315 ILE B O 1
ATOM 2920 N N . SER B 1 106 ? -19.938 19.924 15.471 1.00 17.80 316 SER B N 1
ATOM 2921 C CA . SER B 1 106 ? -21.325 19.936 15.104 1.00 17.60 316 SER B CA 1
ATOM 2922 C C . SER B 1 106 ? -22.087 19.592 16.360 1.00 20.41 316 SER B C 1
ATOM 2923 O O . SER B 1 106 ? -21.995 18.473 16.872 1.00 17.29 316 SER B O 1
ATOM 2928 N N . GLN B 1 107 ? -22.849 20.564 16.865 1.00 25.50 317 GLN B N 1
ATOM 2929 C CA . GLN B 1 107 ? -23.665 20.404 18.072 1.00 29.98 317 GLN B CA 1
ATOM 2930 C C . GLN B 1 107 ? -24.699 19.342 17.748 1.00 29.99 317 GLN B C 1
ATOM 2931 O O . GLN B 1 107 ? -25.437 19.510 16.784 1.00 29.85 317 GLN B O 1
ATOM 2940 N N . GLY B 1 108 ? -24.708 18.203 18.435 1.00 27.36 318 GLY B N 1
ATOM 2941 C CA . GLY B 1 108 ? -25.662 17.172 18.102 1.00 29.06 318 GLY B CA 1
ATOM 2942 C C . GLY B 1 108 ? -25.253 16.321 16.902 1.00 32.25 318 GLY B C 1
ATOM 2943 O O . GLY B 1 108 ? -26.067 15.519 16.434 1.00 36.46 318 GLY B O 1
ATOM 2945 N N . GLY B 1 109 ? -24.030 16.476 16.339 1.00 27.50 319 GLY B N 1
ATOM 2946 C CA . GLY B 1 109 ? -23.572 15.616 15.260 1.00 20.33 319 GLY B CA 1
ATOM 2947 C C . GLY B 1 109 ? -23.081 14.330 15.874 1.00 12.77 319 GLY B C 1
ATOM 2948 O O . GLY B 1 109 ? -22.944 14.295 17.085 1.00 16.56 319 GLY B O 1
ATOM 2950 N N . PRO B 1 110 ? -22.754 13.259 15.186 1.00 11.47 320 PRO B N 1
ATOM 2951 C CA . PRO B 1 110 ? -22.159 12.081 15.802 1.00 8.46 320 PRO B CA 1
ATOM 2952 C C . PRO B 1 110 ? -20.810 12.359 16.464 1.00 9.11 320 PRO B C 1
ATOM 2953 O O . PRO B 1 110 ? -20.152 13.350 16.168 1.00 7.13 320 PRO B O 1
ATOM 2957 N N . ALA B 1 111 ? -20.394 11.523 17.412 1.00 4.14 321 ALA B N 1
ATOM 2958 C CA . ALA B 1 111 ? -19.132 11.694 18.067 1.00 6.97 321 ALA B CA 1
ATOM 2959 C C . ALA B 1 111 ? -17.986 11.565 17.053 1.00 9.17 321 ALA B C 1
ATOM 2960 O O . ALA B 1 111 ? -16.975 12.250 17.163 1.00 11.58 321 ALA B O 1
ATOM 2963 N N . ALA B 1 112 ? -18.143 10.686 16.082 1.00 8.69 322 ALA B N 1
ATOM 2964 C CA . ALA B 1 112 ? -17.139 10.460 15.057 1.00 10.78 322 ALA B CA 1
ATOM 2965 C C . ALA B 1 112 ? -17.736 10.099 13.702 1.00 10.03 322 ALA B C 1
ATOM 2966 O O . ALA B 1 112 ? -18.833 9.530 13.615 1.00 9.19 322 ALA B O 1
ATOM 2969 N N . TYR B 1 113 ? -16.946 10.392 12.662 1.00 10.02 323 TYR B N 1
ATOM 2970 C CA . TYR B 1 113 ? -17.225 9.903 11.329 1.00 7.88 323 TYR B CA 1
ATOM 2971 C C . TYR B 1 113 ? -16.103 9.039 10.813 1.00 7.96 323 TYR B C 1
ATOM 2972 O O . TYR B 1 113 ? -14.929 9.410 10.960 1.00 11.49 323 TYR B O 1
ATOM 2983 N N . TRP B 1 114 ? -16.370 7.902 10.222 1.00 3.60 324 TRP B N 1
ATOM 2984 C CA . TRP B 1 114 ? -15.334 7.132 9.563 1.00 5.29 324 TRP B CA 1
ATOM 2985 C C . TRP B 1 114 ? -14.933 7.745 8.211 1.00 8.57 324 TRP B C 1
ATOM 2986 O O . TRP B 1 114 ? -15.716 8.492 7.627 1.00 6.67 324 TRP B O 1
ATOM 2999 N N . THR B 1 115 ? -13.687 7.551 7.732 1.00 10.08 325 THR B N 1
ATOM 3000 C CA . THR B 1 115 ? -13.271 7.980 6.396 1.00 9.30 325 THR B CA 1
ATOM 3001 C C . THR B 1 115 ? -14.105 7.286 5.309 1.00 9.57 325 THR B C 1
ATOM 3002 O O . THR B 1 115 ? -14.569 6.159 5.506 1.00 12.64 325 THR B O 1
ATOM 3008 N N . GLY B 1 116 ? -14.262 7.914 4.137 1.00 12.70 326 GLY B N 1
ATOM 3009 C CA . GLY B 1 116 ? -14.966 7.307 3.002 1.00 11.96 326 GLY B CA 1
ATOM 3010 C C . GLY B 1 116 ? -14.015 6.788 1.953 1.00 11.87 326 GLY B C 1
ATOM 3011 O O . GLY B 1 116 ? -14.478 6.326 0.916 1.00 10.73 326 GLY B O 1
ATOM 3013 N N . LEU B 1 117 ? -12.688 6.831 2.203 1.00 12.30 327 LEU B N 1
ATOM 3014 C CA . LEU B 1 117 ? -11.704 6.429 1.214 1.00 7.15 327 LEU B CA 1
ATOM 3015 C C . LEU B 1 117 ? -11.311 4.981 1.383 1.00 6.44 327 LEU B C 1
ATOM 3016 O O . LEU B 1 117 ? -11.455 4.490 2.507 1.00 5.64 327 LEU B O 1
ATOM 3022 N N . PRO B 1 118 ? -10.828 4.225 0.364 1.00 3.96 328 PRO B N 1
ATOM 3023 C CA . PRO B 1 118 ? -10.355 2.885 0.554 1.00 4.60 328 PRO B CA 1
ATOM 3024 C C . PRO B 1 118 ? -8.917 2.965 1.144 1.00 9.88 328 PRO B C 1
ATOM 3025 O O . PRO B 1 118 ? -7.941 2.582 0.494 1.00 9.14 328 PRO B O 1
ATOM 3029 N N . ILE B 1 119 ? -8.732 3.338 2.430 1.00 9.35 329 ILE B N 1
ATOM 3030 C CA . ILE B 1 119 ? -7.414 3.594 2.980 1.00 7.60 329 ILE B CA 1
ATOM 3031 C C . ILE B 1 119 ? -6.472 2.421 3.132 1.00 8.74 329 ILE B C 1
ATOM 3032 O O . ILE B 1 119 ? -5.268 2.611 3.061 1.00 10.06 329 ILE B O 1
ATOM 3038 N N . LYS B 1 120 ? -6.918 1.182 3.291 1.00 9.53 330 LYS B N 1
ATOM 3039 C CA . LYS B 1 120 ? -5.993 0.071 3.335 1.00 10.21 330 LYS B CA 1
ATOM 3040 C C . LYS B 1 120 ? -5.399 -0.190 1.974 1.00 12.71 330 LYS B C 1
ATOM 3041 O O . LYS B 1 120 ? -4.238 -0.538 1.813 1.00 12.69 330 LYS B O 1
ATOM 3051 N N . ARG B 1 121 ? -6.204 0.037 0.958 1.00 13.16 331 ARG B N 1
ATOM 3052 C CA . ARG B 1 121 ? -5.806 -0.153 -0.407 1.00 11.91 331 ARG B CA 1
ATOM 3053 C C . ARG B 1 121 ? -4.795 0.922 -0.738 1.00 10.66 331 ARG B C 1
ATOM 3054 O O . ARG B 1 121 ? -3.744 0.611 -1.294 1.00 11.37 331 ARG B O 1
ATOM 3068 N N . ILE B 1 122 ? -5.075 2.178 -0.373 1.00 6.61 332 ILE B N 1
ATOM 3069 C CA . ILE B 1 122 ? -4.168 3.274 -0.574 1.00 6.24 332 ILE B CA 1
ATOM 3070 C C . ILE B 1 122 ? -2.804 2.991 0.092 1.00 12.71 332 ILE B C 1
ATOM 3071 O O . ILE B 1 122 ? -1.749 3.181 -0.532 1.00 11.29 332 ILE B O 1
ATOM 3077 N N . VAL B 1 123 ? -2.816 2.485 1.342 1.00 12.86 333 VAL B N 1
ATOM 3078 C CA . VAL B 1 123 ? -1.609 2.190 2.077 1.00 10.25 333 VAL B CA 1
ATOM 3079 C C . VAL B 1 123 ? -0.809 1.135 1.329 1.00 10.22 333 VAL B C 1
ATOM 3080 O O . VAL B 1 123 ? 0.353 1.367 1.053 1.00 9.87 333 VAL B O 1
ATOM 3085 N N . GLU B 1 124 ? -1.373 0.037 0.893 1.00 11.14 334 GLU B N 1
ATOM 3086 C CA . GLU B 1 124 ? -0.641 -0.972 0.161 1.00 14.65 334 GLU B CA 1
ATOM 3087 C C . GLU B 1 124 ? -0.069 -0.510 -1.180 1.00 14.59 334 GLU B C 1
ATOM 3088 O O . GLU B 1 124 ? 1.048 -0.890 -1.551 1.00 12.00 334 GLU B O 1
ATOM 3095 N N . GLU B 1 125 ? -0.818 0.307 -1.917 1.00 15.44 335 GLU B N 1
ATOM 3096 C CA . GLU B 1 125 ? -0.329 0.852 -3.169 1.00 13.32 335 GLU B CA 1
ATOM 3097 C C . GLU B 1 125 ? 0.812 1.824 -2.955 1.00 13.04 335 GLU B C 1
ATOM 3098 O O . GLU B 1 125 ? 1.753 1.830 -3.743 1.00 16.50 335 GLU B O 1
ATOM 3105 N N . ILE B 1 126 ? 0.817 2.692 -1.946 1.00 10.88 336 ILE B N 1
ATOM 3106 C CA . ILE B 1 126 ? 1.902 3.638 -1.740 1.00 9.80 336 ILE B CA 1
ATOM 3107 C C . ILE B 1 126 ? 3.130 2.836 -1.403 1.00 9.10 336 ILE B C 1
ATOM 3108 O O . ILE B 1 126 ? 4.207 3.121 -1.895 1.00 10.69 336 ILE B O 1
ATOM 3114 N N . LYS B 1 127 ? 2.952 1.799 -0.601 1.00 11.23 337 LYS B N 1
ATOM 3115 C CA . LYS B 1 127 ? 4.057 0.939 -0.196 1.00 14.34 337 LYS B CA 1
ATOM 3116 C C . LYS B 1 127 ? 4.641 0.150 -1.331 1.00 16.51 337 LYS B C 1
ATOM 3117 O O . LYS B 1 127 ? 5.857 -0.089 -1.345 1.00 17.82 337 LYS B O 1
ATOM 3127 N N . LYS B 1 128 ? 3.812 -0.279 -2.299 1.00 19.23 338 LYS B N 1
ATOM 3128 C CA . LYS B 1 128 ? 4.310 -0.946 -3.505 1.00 17.81 338 LYS B CA 1
ATOM 3129 C C . LYS B 1 128 ? 5.265 -0.037 -4.252 1.00 18.48 338 LYS B C 1
ATOM 3130 O O . LYS B 1 128 ? 6.201 -0.558 -4.870 1.00 20.06 338 LYS B O 1
ATOM 3140 N N . GLU B 1 129 ? 5.109 1.292 -4.172 1.00 16.02 339 GLU B N 1
ATOM 3141 C CA . GLU B 1 129 ? 6.061 2.177 -4.803 1.00 15.92 339 GLU B CA 1
ATOM 3142 C C . GLU B 1 129 ? 7.261 2.548 -3.952 1.00 15.53 339 GLU B C 1
ATOM 3143 O O . GLU B 1 129 ? 7.968 3.509 -4.257 1.00 16.42 339 GLU B O 1
ATOM 3150 N N . GLY B 1 130 ? 7.524 1.822 -2.870 1.00 11.75 340 GLY B N 1
ATOM 3151 C CA . GLY B 1 130 ? 8.654 2.089 -2.032 1.00 9.36 340 GLY B CA 1
ATOM 3152 C C . GLY B 1 130 ? 8.513 3.223 -1.066 1.00 11.13 340 GLY B C 1
ATOM 3153 O O . GLY B 1 130 ? 9.554 3.712 -0.630 1.00 13.88 340 GLY B O 1
ATOM 3155 N N . ILE B 1 131 ? 7.338 3.742 -0.698 1.00 11.30 341 ILE B N 1
ATOM 3156 C CA . ILE B 1 131 ? 7.328 4.799 0.267 1.00 8.01 341 ILE B CA 1
ATOM 3157 C C . ILE B 1 131 ? 6.440 4.399 1.469 1.00 11.10 341 ILE B C 1
ATOM 3158 O O . ILE B 1 131 ? 5.387 3.736 1.345 1.00 6.42 341 ILE B O 1
ATOM 3164 N N . PRO B 1 132 ? 6.892 4.703 2.715 1.00 11.63 342 PRO B N 1
ATOM 3165 C CA . PRO B 1 132 ? 6.230 4.194 3.898 1.00 7.92 342 PRO B CA 1
ATOM 3166 C C . PRO B 1 132 ? 4.838 4.802 4.120 1.00 6.36 342 PRO B C 1
ATOM 3167 O O . PRO B 1 132 ? 4.638 6.012 4.021 1.00 7.14 342 PRO B O 1
ATOM 3171 N N . ALA B 1 133 ? 3.877 3.985 4.485 1.00 5.99 343 ALA B N 1
ATOM 3172 C CA . ALA B 1 133 ? 2.494 4.409 4.644 1.00 5.37 343 ALA B CA 1
ATOM 3173 C C . ALA B 1 133 ? 1.866 3.525 5.707 1.00 8.95 343 ALA B C 1
ATOM 3174 O O . ALA B 1 133 ? 2.305 2.371 5.826 1.00 10.89 343 ALA B O 1
ATOM 3177 N N . ALA B 1 134 ? 0.913 4.057 6.491 1.00 7.92 344 ALA B N 1
ATOM 3178 C CA . ALA B 1 134 ? 0.229 3.278 7.509 1.00 8.49 344 ALA B CA 1
ATOM 3179 C C . ALA B 1 134 ? -1.098 3.938 7.842 1.00 5.27 344 ALA B C 1
ATOM 3180 O O . ALA B 1 134 ? -1.205 5.165 7.715 1.00 3.15 344 ALA B O 1
ATOM 3183 N N . VAL B 1 135 ? -2.141 3.231 8.268 1.00 7.00 345 VAL B N 1
ATOM 3184 C CA . VAL B 1 135 ? -3.334 3.946 8.694 1.00 7.05 345 VAL B CA 1
ATOM 3185 C C . VAL B 1 135 ? -3.185 4.393 10.162 1.00 7.65 345 VAL B C 1
ATOM 3186 O O . VAL B 1 135 ? -2.556 3.789 11.041 1.00 10.53 345 VAL B O 1
ATOM 3191 N N . SER B 1 136 ? -3.621 5.617 10.339 1.00 4.74 346 SER B N 1
ATOM 3192 C CA . SER B 1 136 ? -3.676 6.271 11.625 1.00 7.02 346 SER B CA 1
ATOM 3193 C C . SER B 1 136 ? -5.124 6.296 12.156 1.00 7.74 346 SER B C 1
ATOM 3194 O O . SER B 1 136 ? -6.089 6.466 11.359 1.00 8.73 346 SER B O 1
ATOM 3199 N N . TYR B 1 137 ? -5.273 6.239 13.505 1.00 7.00 347 TYR B N 1
ATOM 3200 C CA . TYR B 1 137 ? -6.579 6.260 14.133 1.00 5.54 347 TYR B CA 1
ATOM 3201 C C . TYR B 1 137 ? -6.777 7.513 14.955 1.00 7.82 347 TYR B C 1
ATOM 3202 O O . TYR B 1 137 ? -7.730 7.583 15.715 1.00 8.36 347 TYR B O 1
ATOM 3213 N N . THR B 1 138 ? -5.939 8.528 14.914 1.00 2.89 348 THR B N 1
ATOM 3214 C CA . THR B 1 138 ? -6.336 9.820 15.462 1.00 3.96 348 THR B CA 1
ATOM 3215 C C . THR B 1 138 ? -5.732 10.881 14.569 1.00 5.76 348 THR B C 1
ATOM 3216 O O . THR B 1 138 ? -4.530 10.827 14.271 1.00 6.30 348 THR B O 1
ATOM 3222 N N . ALA B 1 139 ? -6.507 11.865 14.164 1.00 2.69 349 ALA B N 1
ATOM 3223 C CA . ALA B 1 139 ? -6.023 12.955 13.383 1.00 2.00 349 ALA B CA 1
ATOM 3224 C C . ALA B 1 139 ? -5.828 14.203 14.213 1.00 4.47 349 ALA B C 1
ATOM 3225 O O . ALA B 1 139 ? -5.628 15.287 13.678 1.00 7.20 349 ALA B O 1
ATOM 3228 N N . GLY B 1 140 ? -5.771 14.048 15.545 1.00 6.62 350 GLY B N 1
ATOM 3229 C CA . GLY B 1 140 ? -5.552 15.205 16.401 1.00 7.30 350 GLY B CA 1
ATOM 3230 C C . GLY B 1 140 ? -6.866 15.907 16.700 1.00 6.64 350 GLY B C 1
ATOM 3231 O O . GLY B 1 140 ? -7.931 15.344 16.442 1.00 8.33 350 GLY B O 1
ATOM 3233 N N . THR B 1 141 ? -6.842 17.111 17.269 1.00 6.58 351 THR B N 1
ATOM 3234 C CA . THR B 1 141 ? -8.071 17.835 17.618 1.00 8.27 351 THR B CA 1
ATOM 3235 C C . THR B 1 141 ? -7.905 19.264 17.197 1.00 5.36 351 THR B C 1
ATOM 3236 O O . THR B 1 141 ? -8.558 20.165 17.701 1.00 9.98 351 THR B O 1
ATOM 3242 N N . PHE B 1 142 ? -6.959 19.506 16.286 1.00 6.25 352 PHE B N 1
ATOM 3243 C CA . PHE B 1 142 ? -6.655 20.851 15.838 1.00 8.35 352 PHE B CA 1
ATOM 3244 C C . PHE B 1 142 ? -7.378 21.132 14.507 1.00 11.62 352 PHE B C 1
ATOM 3245 O O . PHE B 1 142 ? -8.347 20.415 14.205 1.00 10.90 352 PHE B O 1
ATOM 3254 N N . VAL B 1 143 ? -6.934 22.089 13.635 1.00 8.01 353 VAL B N 1
ATOM 3255 C CA . VAL B 1 143 ? -7.647 22.379 12.407 1.00 11.00 353 VAL B CA 1
ATOM 3256 C C . VAL B 1 143 ? -7.678 21.209 11.402 1.00 10.72 353 VAL B C 1
ATOM 3257 O O . VAL B 1 143 ? -8.656 21.057 10.670 1.00 12.53 353 VAL B O 1
ATOM 3262 N N . CYS B 1 144 ? -6.694 20.298 11.365 1.00 9.97 354 CYS B N 1
ATOM 3263 C CA . CYS B 1 144 ? -6.713 19.187 10.450 1.00 7.74 354 CYS B CA 1
ATOM 3264 C C . CYS B 1 144 ? -7.870 18.237 10.782 1.00 6.77 354 CYS B C 1
ATOM 3265 O O . CYS B 1 144 ? -8.613 17.890 9.876 1.00 8.19 354 CYS B O 1
ATOM 3269 N N . ASN B 1 145 ? -8.131 17.823 12.026 1.00 9.03 355 ASN B N 1
ATOM 3270 C CA . ASN B 1 145 ? -9.287 16.966 12.357 1.00 5.15 355 ASN B CA 1
ATOM 3271 C C . ASN B 1 145 ? -10.566 17.735 12.138 1.00 7.20 355 ASN B C 1
ATOM 3272 O O . ASN B 1 145 ? -11.575 17.158 11.733 1.00 10.51 355 ASN B O 1
ATOM 3280 N N . HIS B 1 146 ? -10.537 19.037 12.402 1.00 3.69 356 HIS B N 1
ATOM 3281 C CA . HIS B 1 146 ? -11.680 19.876 12.206 1.00 4.92 356 HIS B CA 1
ATOM 3282 C C . HIS B 1 146 ? -12.182 19.802 10.792 1.00 8.23 356 HIS B C 1
ATOM 3283 O O . HIS B 1 146 ? -13.369 19.599 10.559 1.00 10.17 356 HIS B O 1
ATOM 3293 N N . LEU B 1 147 ? -11.295 20.001 9.820 1.00 11.03 357 LEU B N 1
ATOM 3294 C CA . LEU B 1 147 ? -11.649 19.912 8.421 1.00 5.95 357 LEU B CA 1
ATOM 3295 C C . LEU B 1 147 ? -12.084 18.504 8.075 1.00 6.11 357 LEU B C 1
ATOM 3296 O O . LEU B 1 147 ? -13.035 18.368 7.319 1.00 7.60 357 LEU B O 1
ATOM 3302 N N . PHE B 1 148 ? -11.461 17.457 8.622 1.00 2.75 358 PHE B N 1
ATOM 3303 C CA . PHE B 1 148 ? -11.804 16.087 8.291 1.00 5.60 358 PHE B CA 1
ATOM 3304 C C . PHE B 1 148 ? -13.241 15.811 8.737 1.00 11.12 358 PHE B C 1
ATOM 3305 O O . PHE B 1 148 ? -14.059 15.279 7.971 1.00 11.47 358 PHE B O 1
ATOM 3314 N N . TYR B 1 149 ? -13.583 16.162 9.984 1.00 8.87 359 TYR B N 1
ATOM 3315 C CA . TYR B 1 149 ? -14.918 15.926 10.513 1.00 10.34 359 TYR B CA 1
ATOM 3316 C C . TYR B 1 149 ? -15.937 16.752 9.720 1.00 8.34 359 TYR B C 1
ATOM 3317 O O . TYR B 1 149 ? -16.958 16.213 9.280 1.00 9.99 359 TYR B O 1
ATOM 3328 N N . GLY B 1 150 ? -15.647 18.030 9.498 1.00 9.05 360 GLY B N 1
ATOM 3329 C CA . GLY B 1 150 ? -16.505 18.895 8.722 1.00 12.82 360 GLY B CA 1
ATOM 3330 C C . GLY B 1 150 ? -16.762 18.389 7.298 1.00 12.92 360 GLY B C 1
ATOM 3331 O O . GLY B 1 150 ? -17.868 18.492 6.741 1.00 12.75 360 GLY B O 1
ATOM 3333 N N . LEU B 1 151 ? -15.734 17.807 6.710 1.00 7.73 361 LEU B N 1
ATOM 3334 C CA . LEU B 1 151 ? -15.857 17.212 5.404 1.00 9.17 361 LEU B CA 1
ATOM 3335 C C . LEU B 1 151 ? -16.847 16.093 5.422 1.00 8.99 361 LEU B C 1
ATOM 3336 O O . LEU B 1 151 ? -17.747 16.045 4.578 1.00 11.68 361 LEU B O 1
ATOM 3342 N N . MET B 1 152 ? -16.697 15.175 6.374 1.00 5.79 362 MET B N 1
ATOM 3343 C CA . MET B 1 152 ? -17.525 13.999 6.386 1.00 5.96 362 MET B CA 1
ATOM 3344 C C . MET B 1 152 ? -18.973 14.281 6.773 1.00 6.49 362 MET B C 1
ATOM 3345 O O . MET B 1 152 ? -19.866 13.501 6.454 1.00 6.32 362 MET B O 1
ATOM 3351 N N . ASP B 1 153 ? -19.169 15.365 7.464 1.00 7.80 363 ASP B N 1
ATOM 3352 C CA . ASP B 1 153 ? -20.469 15.839 7.884 1.00 10.26 363 ASP B CA 1
ATOM 3353 C C . ASP B 1 153 ? -21.174 16.414 6.676 1.00 13.22 363 ASP B C 1
ATOM 3354 O O . ASP B 1 153 ? -22.334 16.094 6.442 1.00 14.96 363 ASP B O 1
ATOM 3360 N N . GLU B 1 154 ? -20.480 17.253 5.914 1.00 14.26 364 GLU B N 1
ATOM 3361 C CA . GLU B 1 154 ? -20.962 17.741 4.646 1.00 15.15 364 GLU B CA 1
ATOM 3362 C C . GLU B 1 154 ? -21.338 16.631 3.697 1.00 15.17 364 GLU B C 1
ATOM 3363 O O . GLU B 1 154 ? -22.400 16.683 3.063 1.00 15.84 364 GLU B O 1
ATOM 3370 N N . ILE B 1 155 ? -20.480 15.648 3.511 1.00 11.97 365 ILE B N 1
ATOM 3371 C CA . ILE B 1 155 ? -20.800 14.535 2.667 1.00 11.55 365 ILE B CA 1
ATOM 3372 C C . ILE B 1 155 ? -22.062 13.825 3.170 1.00 16.15 365 ILE B C 1
ATOM 3373 O O . ILE B 1 155 ? -23.007 13.661 2.396 1.00 17.04 365 ILE B O 1
ATOM 3379 N N . SER B 1 156 ? -22.153 13.444 4.442 1.00 18.35 366 SER B N 1
ATOM 3380 C CA . SER B 1 156 ? -23.242 12.643 5.010 1.00 19.55 366 SER B CA 1
ATOM 3381 C C . SER B 1 156 ? -24.604 13.296 4.852 1.00 14.19 366 SER B C 1
ATOM 3382 O O . SER B 1 156 ? -25.581 12.684 4.455 1.00 14.71 366 SER B O 1
ATOM 3387 N N . ARG B 1 157 ? -24.634 14.565 5.129 1.00 15.84 367 ARG B N 1
ATOM 3388 C CA . ARG B 1 157 ? -25.829 15.342 5.119 1.00 19.29 367 ARG B CA 1
ATOM 3389 C C . ARG B 1 157 ? -26.176 15.911 3.759 1.00 23.66 367 ARG B C 1
ATOM 3390 O O . ARG B 1 157 ? -27.363 16.100 3.466 1.00 28.41 367 ARG B O 1
ATOM 3404 N N . HIS B 1 158 ? -25.235 16.274 2.880 1.00 22.90 368 HIS B N 1
ATOM 3405 C CA . HIS B 1 158 ? -25.598 16.948 1.625 1.00 20.24 368 HIS B CA 1
ATOM 3406 C C . HIS B 1 158 ? -25.027 16.371 0.332 1.00 21.22 368 HIS B C 1
ATOM 3407 O O . HIS B 1 158 ? -25.446 16.797 -0.754 1.00 21.63 368 HIS B O 1
ATOM 3417 N N . HIS B 1 159 ? -23.975 15.518 0.351 1.00 19.22 369 HIS B N 1
ATOM 3418 C CA . HIS B 1 159 ? -23.367 15.051 -0.887 1.00 13.58 369 HIS B CA 1
ATOM 3419 C C . HIS B 1 159 ? -23.009 13.596 -0.735 1.00 14.13 369 HIS B C 1
ATOM 3420 O O . HIS B 1 159 ? -21.841 13.244 -0.865 1.00 16.24 369 HIS B O 1
ATOM 3430 N N . PRO B 1 160 ? -23.987 12.683 -0.548 1.00 14.43 370 PRO B N 1
ATOM 3431 C CA . PRO B 1 160 ? -23.741 11.279 -0.213 1.00 15.04 370 PRO B CA 1
ATOM 3432 C C . PRO B 1 160 ? -23.050 10.412 -1.237 1.00 16.05 370 PRO B C 1
ATOM 3433 O O . PRO B 1 160 ? -22.715 9.246 -1.000 1.00 18.15 370 PRO B O 1
ATOM 3437 N N . HIS B 1 161 ? -22.964 10.998 -2.440 1.00 16.64 371 HIS B N 1
ATOM 3438 C CA . HIS B 1 161 ? -22.309 10.303 -3.518 1.00 14.78 371 HIS B CA 1
ATOM 3439 C C . HIS B 1 161 ? -20.781 10.539 -3.441 1.00 14.67 371 HIS B C 1
ATOM 3440 O O . HIS B 1 161 ? -20.049 9.808 -4.088 1.00 14.80 371 HIS B O 1
ATOM 3450 N N . ILE B 1 162 ? -20.277 11.570 -2.741 1.00 13.09 372 ILE B N 1
ATOM 3451 C CA . ILE B 1 162 ? -18.850 11.883 -2.747 1.00 11.56 372 ILE B CA 1
ATOM 3452 C C . ILE B 1 162 ? -18.087 10.952 -1.825 1.00 13.72 372 ILE B C 1
ATOM 3453 O O . ILE B 1 162 ? -18.584 10.588 -0.733 1.00 13.55 372 ILE B O 1
ATOM 3459 N N . ARG B 1 163 ? -16.896 10.508 -2.279 1.00 9.44 373 ARG B N 1
ATOM 3460 C CA . ARG B 1 163 ? -16.039 9.695 -1.427 1.00 10.93 373 ARG B CA 1
ATOM 3461 C C . ARG B 1 163 ? -15.003 10.612 -0.835 1.00 12.81 373 ARG B C 1
ATOM 3462 O O . ARG B 1 163 ? -14.318 11.292 -1.587 1.00 15.68 373 ARG B O 1
ATOM 3476 N N . GLY B 1 164 ? -14.836 10.722 0.482 1.00 8.36 374 GLY B N 1
ATOM 3477 C CA . GLY B 1 164 ? -13.942 11.755 0.974 1.00 8.29 374 GLY B CA 1
ATOM 3478 C C . GLY B 1 164 ? -13.114 11.247 2.136 1.00 9.60 374 GLY B C 1
ATOM 3479 O O . GLY B 1 164 ? -13.532 10.256 2.753 1.00 9.45 374 GLY B O 1
ATOM 3481 N N . GLY B 1 165 ? -11.965 11.861 2.466 1.00 6.60 375 GLY B N 1
ATOM 3482 C CA . GLY B 1 165 ? -11.165 11.436 3.582 1.00 3.82 375 GLY B CA 1
ATOM 3483 C C . GLY B 1 165 ? -10.047 12.413 3.810 1.00 5.71 375 GLY B C 1
ATOM 3484 O O . GLY B 1 165 ? -10.013 13.456 3.168 1.00 6.51 375 GLY B O 1
ATOM 3486 N N . PHE B 1 166 ? -9.080 12.050 4.660 1.00 6.34 376 PHE B N 1
ATOM 3487 C CA . PHE B 1 166 ? -8.002 12.924 5.035 1.00 2.00 376 PHE B CA 1
ATOM 3488 C C . PHE B 1 166 ? -6.756 12.098 5.060 1.00 4.47 376 PHE B C 1
ATOM 3489 O O . PHE B 1 166 ? -6.837 10.898 5.385 1.00 4.43 376 PHE B O 1
ATOM 3498 N N . ILE B 1 167 ? -5.634 12.692 4.655 1.00 6.40 377 ILE B N 1
ATOM 3499 C CA . ILE B 1 167 ? -4.346 12.032 4.692 1.00 6.44 377 ILE B CA 1
ATOM 3500 C C . ILE B 1 167 ? -3.354 12.992 5.360 1.00 8.22 377 ILE B C 1
ATOM 3501 O O . ILE B 1 167 ? -3.297 14.182 5.058 1.00 9.13 377 ILE B O 1
ATOM 3507 N N . HIS B 1 168 ? -2.624 12.529 6.374 1.00 6.83 378 HIS B N 1
ATOM 3508 C CA . HIS B 1 168 ? -1.614 13.360 7.029 1.00 6.03 378 HIS B CA 1
ATOM 3509 C C . HIS B 1 168 ? -0.300 12.917 6.403 1.00 2.00 378 HIS B C 1
ATOM 3510 O O . HIS B 1 168 ? -0.120 11.750 6.008 1.00 2.86 378 HIS B O 1
ATOM 3520 N N . ILE B 1 169 ? 0.594 13.881 6.231 1.00 6.84 379 ILE B N 1
ATOM 3521 C CA . ILE B 1 169 ? 1.917 13.659 5.665 1.00 5.73 379 ILE B CA 1
ATOM 3522 C C . ILE B 1 169 ? 2.990 14.120 6.663 1.00 7.68 379 ILE B C 1
ATOM 3523 O O . ILE B 1 169 ? 2.727 15.019 7.476 1.00 8.62 379 ILE B O 1
ATOM 3529 N N . PRO B 1 170 ? 4.221 13.610 6.642 1.00 6.44 380 PRO B N 1
ATOM 3530 C CA . PRO B 1 170 ? 5.318 14.103 7.451 1.00 4.19 380 PRO B CA 1
ATOM 3531 C C . PRO B 1 170 ? 5.875 15.480 7.134 1.00 4.25 380 PRO B C 1
ATOM 3532 O O . PRO B 1 170 ? 5.452 16.209 6.244 1.00 5.64 380 PRO B O 1
ATOM 3536 N N . TYR B 1 171 ? 6.835 15.884 7.957 1.00 5.91 381 TYR B N 1
ATOM 3537 C CA . TYR B 1 171 ? 7.648 17.071 7.633 1.00 7.05 381 TYR B CA 1
ATOM 3538 C C . TYR B 1 171 ? 8.434 16.803 6.342 1.00 5.32 381 TYR B C 1
ATOM 3539 O O . TYR B 1 171 ? 8.649 15.623 6.063 1.00 8.16 381 TYR B O 1
ATOM 3550 N N . ILE B 1 172 ? 8.832 17.785 5.525 1.00 9.53 382 ILE B N 1
ATOM 3551 C CA . ILE B 1 172 ? 9.829 17.552 4.486 1.00 7.86 382 ILE B CA 1
ATOM 3552 C C . ILE B 1 172 ? 11.212 17.852 5.157 1.00 9.76 382 ILE B C 1
ATOM 3553 O O . ILE B 1 172 ? 11.248 18.559 6.178 1.00 6.87 382 ILE B O 1
ATOM 3559 N N . PRO B 1 173 ? 12.385 17.416 4.625 1.00 7.62 383 PRO B N 1
ATOM 3560 C CA . PRO B 1 173 ? 13.672 17.558 5.278 1.00 5.36 383 PRO B CA 1
ATOM 3561 C C . PRO B 1 173 ? 14.036 18.966 5.686 1.00 8.84 383 PRO B C 1
ATOM 3562 O O . PRO B 1 173 ? 14.587 19.226 6.760 1.00 10.92 383 PRO B O 1
ATOM 3566 N N . GLU B 1 174 ? 13.587 19.909 4.874 1.00 8.27 384 GLU B N 1
ATOM 3567 C CA . GLU B 1 174 ? 13.878 21.335 5.031 1.00 11.03 384 GLU B CA 1
ATOM 3568 C C . GLU B 1 174 ? 13.327 21.910 6.309 1.00 11.43 384 GLU B C 1
ATOM 3569 O O . GLU B 1 174 ? 13.659 23.040 6.655 1.00 13.45 384 GLU B O 1
ATOM 3576 N N . GLN B 1 175 ? 12.382 21.201 6.930 1.00 9.07 385 GLN B N 1
ATOM 3577 C CA . GLN B 1 175 ? 11.709 21.662 8.114 1.00 10.67 385 GLN B CA 1
ATOM 3578 C C . GLN B 1 175 ? 12.341 21.041 9.324 1.00 12.35 385 GLN B C 1
ATOM 3579 O O . GLN B 1 175 ? 11.985 21.430 10.422 1.00 14.49 385 GLN B O 1
ATOM 3588 N N . THR B 1 176 ? 13.245 20.060 9.223 1.00 14.00 386 THR B N 1
ATOM 3589 C CA . THR B 1 176 ? 13.844 19.453 10.369 1.00 11.54 386 THR B CA 1
ATOM 3590 C C . THR B 1 176 ? 15.307 19.888 10.484 1.00 15.54 386 THR B C 1
ATOM 3591 O O . THR B 1 176 ? 16.174 19.121 10.913 1.00 12.86 386 THR B O 1
ATOM 3597 N N . LEU B 1 177 ? 15.640 21.106 10.062 1.00 16.91 387 LEU B N 1
ATOM 3598 C CA . LEU B 1 177 ? 17.046 21.512 10.065 1.00 21.24 387 LEU B CA 1
ATOM 3599 C C . LEU B 1 177 ? 17.510 21.947 11.423 1.00 24.37 387 LEU B C 1
ATOM 3600 O O . LEU B 1 177 ? 18.634 21.633 11.786 1.00 28.05 387 LEU B O 1
ATOM 3606 N N . GLN B 1 178 ? 16.674 22.638 12.196 1.00 27.50 388 GLN B N 1
ATOM 3607 C CA . GLN B 1 178 ? 17.066 23.060 13.519 1.00 31.77 388 GLN B CA 1
ATOM 3608 C C . GLN B 1 178 ? 16.525 22.112 14.585 1.00 32.87 388 GLN B C 1
ATOM 3609 O O . GLN B 1 178 ? 16.980 22.126 15.724 1.00 35.45 388 GLN B O 1
ATOM 3618 N N . LYS B 1 179 ? 15.575 21.241 14.280 1.00 34.23 389 LYS B N 1
ATOM 3619 C CA . LYS B 1 179 ? 14.937 20.372 15.247 1.00 33.31 389 LYS B CA 1
ATOM 3620 C C . LYS B 1 179 ? 15.007 18.988 14.652 1.00 30.56 389 LYS B C 1
ATOM 3621 O O . LYS B 1 179 ? 14.372 18.830 13.616 1.00 34.19 389 LYS B O 1
ATOM 3631 N N . SER B 1 180 ? 15.730 17.970 15.114 1.00 26.67 390 SER B N 1
ATOM 3632 C CA . SER B 1 180 ? 15.662 16.691 14.429 1.00 26.69 390 SER B CA 1
ATOM 3633 C C . SER B 1 180 ? 14.314 16.005 14.572 1.00 25.74 390 SER B C 1
ATOM 3634 O O . SER B 1 180 ? 13.811 15.838 15.691 1.00 27.15 390 SER B O 1
ATOM 3639 N N . ALA B 1 181 ? 13.726 15.567 13.476 1.00 21.35 391 ALA B N 1
ATOM 3640 C CA . ALA B 1 181 ? 12.406 14.965 13.481 1.00 15.48 391 ALA B CA 1
ATOM 3641 C C . ALA B 1 181 ? 12.452 14.141 12.202 1.00 14.60 391 ALA B C 1
ATOM 3642 O O . ALA B 1 181 ? 13.305 14.403 11.354 1.00 11.34 391 ALA B O 1
ATOM 3645 N N . PRO B 1 182 ? 11.668 13.094 12.018 1.00 10.50 392 PRO B N 1
ATOM 3646 C CA . PRO B 1 182 ? 11.609 12.397 10.741 1.00 9.40 392 PRO B CA 1
ATOM 3647 C C . PRO B 1 182 ? 11.031 13.270 9.621 1.00 11.09 392 PRO B C 1
ATOM 3648 O O . PRO B 1 182 ? 10.380 14.299 9.873 1.00 7.05 392 PRO B O 1
ATOM 3652 N N . SER B 1 183 ? 11.335 12.921 8.359 1.00 5.94 393 SER B N 1
ATOM 3653 C CA . SER B 1 183 ? 10.743 13.588 7.217 1.00 7.25 393 SER B CA 1
ATOM 3654 C C . SER B 1 183 ? 10.708 12.646 6.036 1.00 7.67 393 SER B C 1
ATOM 3655 O O . SER B 1 183 ? 11.238 11.518 6.130 1.00 9.45 393 SER B O 1
ATOM 3660 N N . LEU B 1 184 ? 10.005 13.038 4.979 1.00 5.56 394 LEU B N 1
ATOM 3661 C CA . LEU B 1 184 ? 9.942 12.318 3.735 1.00 6.67 394 LEU B CA 1
ATOM 3662 C C . LEU B 1 184 ? 10.200 13.413 2.719 1.00 5.33 394 LEU B C 1
ATOM 3663 O O . LEU B 1 184 ? 9.836 14.559 2.959 1.00 13.22 394 LEU B O 1
ATOM 3669 N N . SER B 1 185 ? 10.858 13.202 1.581 1.00 10.13 395 SER B N 1
ATOM 3670 C CA . SER B 1 185 ? 11.055 14.298 0.623 1.00 8.40 395 SER B CA 1
ATOM 3671 C C . SER B 1 185 ? 9.739 14.708 -0.011 1.00 4.95 395 SER B C 1
ATOM 3672 O O . SER B 1 185 ? 8.862 13.870 -0.193 1.00 6.46 395 SER B O 1
ATOM 3677 N N . LEU B 1 186 ? 9.619 15.953 -0.448 1.00 8.09 396 LEU B N 1
ATOM 3678 C CA . LEU B 1 186 ? 8.449 16.410 -1.186 1.00 10.11 396 LEU B CA 1
ATOM 3679 C C . LEU B 1 186 ? 8.184 15.596 -2.435 1.00 12.76 396 LEU B C 1
ATOM 3680 O O . LEU B 1 186 ? 7.029 15.379 -2.766 1.00 14.54 396 LEU B O 1
ATOM 3686 N N . ASP B 1 187 ? 9.187 15.026 -3.127 1.00 14.48 397 ASP B N 1
ATOM 3687 C CA . ASP B 1 187 ? 8.910 14.209 -4.294 1.00 15.12 397 ASP B CA 1
ATOM 3688 C C . ASP B 1 187 ? 8.232 12.908 -3.917 1.00 13.84 397 ASP B C 1
ATOM 3689 O O . ASP B 1 187 ? 7.409 12.404 -4.667 1.00 16.56 397 ASP B O 1
ATOM 3695 N N . HIS B 1 188 ? 8.581 12.275 -2.790 1.00 12.90 398 HIS B N 1
ATOM 3696 C CA . HIS B 1 188 ? 7.904 11.054 -2.345 1.00 10.84 398 HIS B CA 1
ATOM 3697 C C . HIS B 1 188 ? 6.473 11.313 -1.857 1.00 6.77 398 HIS B C 1
ATOM 3698 O O . HIS B 1 188 ? 5.585 10.522 -2.123 1.00 8.35 398 HIS B O 1
ATOM 3708 N N . ILE B 1 189 ? 6.240 12.404 -1.153 1.00 4.47 399 ILE B N 1
ATOM 3709 C CA . ILE B 1 189 ? 4.959 12.800 -0.666 1.00 6.47 399 ILE B CA 1
ATOM 3710 C C . ILE B 1 189 ? 4.102 13.121 -1.884 1.00 10.33 399 ILE B C 1
ATOM 3711 O O . ILE B 1 189 ? 3.030 12.532 -1.935 1.00 7.90 399 ILE B O 1
ATOM 3717 N N . THR B 1 190 ? 4.473 13.925 -2.906 1.00 9.36 400 THR B N 1
ATOM 3718 C CA . THR B 1 190 ? 3.529 14.213 -3.975 1.00 12.04 400 THR B CA 1
ATOM 3719 C C . THR B 1 190 ? 3.220 12.953 -4.763 1.00 10.27 400 THR B C 1
ATOM 3720 O O . THR B 1 190 ? 2.110 12.767 -5.256 1.00 13.89 400 THR B O 1
ATOM 3726 N N . LYS B 1 191 ? 4.186 12.047 -4.871 1.00 12.30 401 LYS B N 1
ATOM 3727 C CA . LYS B 1 191 ? 3.977 10.788 -5.549 1.00 13.14 401 LYS B CA 1
ATOM 3728 C C . LYS B 1 191 ? 2.968 9.957 -4.779 1.00 13.55 401 LYS B C 1
ATOM 3729 O O . LYS B 1 191 ? 2.103 9.349 -5.418 1.00 14.71 401 LYS B O 1
ATOM 3739 N N . ALA B 1 192 ? 3.084 9.896 -3.441 1.00 10.86 402 ALA B N 1
ATOM 3740 C CA . ALA B 1 192 ? 2.163 9.128 -2.612 1.00 10.70 402 ALA B CA 1
ATOM 3741 C C . ALA B 1 192 ? 0.747 9.680 -2.760 1.00 6.94 402 ALA B C 1
ATOM 3742 O O . ALA B 1 192 ? -0.190 8.906 -2.903 1.00 10.50 402 ALA B O 1
ATOM 3745 N N . LEU B 1 193 ? 0.590 10.997 -2.821 1.00 6.93 403 LEU B N 1
ATOM 3746 C CA . LEU B 1 193 ? -0.684 11.654 -2.974 1.00 6.02 403 LEU B CA 1
ATOM 3747 C C . LEU B 1 193 ? -1.306 11.367 -4.326 1.00 11.35 403 LEU B C 1
ATOM 3748 O O . LEU B 1 193 ? -2.527 11.205 -4.441 1.00 12.95 403 LEU B O 1
ATOM 3754 N N . LYS B 1 194 ? -0.507 11.297 -5.404 1.00 12.53 404 LYS B N 1
ATOM 3755 C CA . LYS B 1 194 ? -1.038 11.005 -6.720 1.00 11.14 404 LYS B CA 1
ATOM 3756 C C . LYS B 1 194 ? -1.481 9.555 -6.740 1.00 7.58 404 LYS B C 1
ATOM 3757 O O . LYS B 1 194 ? -2.556 9.236 -7.257 1.00 13.72 404 LYS B O 1
ATOM 3767 N N . ILE B 1 195 ? -0.752 8.629 -6.158 1.00 6.34 405 ILE B N 1
ATOM 3768 C CA . ILE B 1 195 ? -1.176 7.229 -6.041 1.00 7.42 405 ILE B CA 1
ATOM 3769 C C . ILE B 1 195 ? -2.493 7.114 -5.214 1.00 11.88 405 ILE B C 1
ATOM 3770 O O . ILE B 1 195 ? -3.383 6.317 -5.531 1.00 9.85 405 ILE B O 1
ATOM 3776 N N . ALA B 1 196 ? -2.655 7.874 -4.130 1.00 10.59 406 ALA B N 1
ATOM 3777 C CA . ALA B 1 196 ? -3.879 7.836 -3.347 1.00 9.91 406 ALA B CA 1
ATOM 3778 C C . ALA B 1 196 ? -5.074 8.286 -4.178 1.00 8.91 406 ALA B C 1
ATOM 3779 O O . ALA B 1 196 ? -6.140 7.650 -4.106 1.00 12.31 406 ALA B O 1
ATOM 3782 N N . ALA B 1 197 ? -4.954 9.373 -4.948 1.00 9.32 407 ALA B N 1
ATOM 3783 C CA . ALA B 1 197 ? -6.043 9.912 -5.770 1.00 8.94 407 ALA B CA 1
ATOM 3784 C C . ALA B 1 197 ? -6.432 8.928 -6.851 1.00 8.98 407 ALA B C 1
ATOM 3785 O O . ALA B 1 197 ? -7.609 8.649 -7.080 1.00 11.95 407 ALA B O 1
ATOM 3788 N N . VAL B 1 198 ? -5.458 8.298 -7.485 1.00 10.89 408 VAL B N 1
ATOM 3789 C CA . VAL B 1 198 ? -5.701 7.303 -8.522 1.00 10.95 408 VAL B CA 1
ATOM 3790 C C . VAL B 1 198 ? -6.318 6.045 -7.906 1.00 11.61 408 VAL B C 1
ATOM 3791 O O . VAL B 1 198 ? -7.258 5.469 -8.469 1.00 10.53 408 VAL B O 1
ATOM 3796 N N . THR B 1 199 ? -5.842 5.515 -6.766 1.00 12.65 409 THR B N 1
ATOM 3797 C CA . THR B 1 199 ? -6.403 4.340 -6.122 1.00 10.41 409 THR B CA 1
ATOM 3798 C C . THR B 1 199 ? -7.840 4.593 -5.691 1.00 9.98 409 THR B C 1
ATOM 3799 O O . THR B 1 199 ? -8.651 3.667 -5.828 1.00 11.34 409 THR B O 1
ATOM 3805 N N . ALA B 1 200 ? -8.148 5.785 -5.214 1.00 7.72 410 ALA B N 1
ATOM 3806 C CA . ALA B 1 200 ? -9.490 6.122 -4.786 1.00 10.30 410 ALA B CA 1
ATOM 3807 C C . ALA B 1 200 ? -10.396 6.286 -6.006 1.00 15.18 410 ALA B C 1
ATOM 3808 O O . ALA B 1 200 ? -11.573 5.932 -5.971 1.00 17.35 410 ALA B O 1
ATOM 3811 N N . ALA B 1 201 ? -9.907 6.698 -7.168 1.00 14.04 411 ALA B N 1
ATOM 3812 C CA . ALA B 1 201 ? -10.733 6.882 -8.349 1.00 13.26 411 ALA B CA 1
ATOM 3813 C C . ALA B 1 201 ? -10.998 5.595 -9.059 1.00 16.07 411 ALA B C 1
ATOM 3814 O O . ALA B 1 201 ? -11.987 5.456 -9.739 1.00 22.95 411 ALA B O 1
ATOM 3817 N N . VAL B 1 202 ? -10.119 4.631 -8.952 1.00 19.47 412 VAL B N 1
ATOM 3818 C CA . VAL B 1 202 ? -10.289 3.350 -9.571 1.00 20.55 412 VAL B CA 1
ATOM 3819 C C . VAL B 1 202 ? -11.018 2.386 -8.635 1.00 24.34 412 VAL B C 1
ATOM 3820 O O . VAL B 1 202 ? -11.512 1.394 -9.167 1.00 26.55 412 VAL B O 1
ATOM 3825 N N . HIS B 1 203 ? -11.114 2.466 -7.296 1.00 23.43 413 HIS B N 1
ATOM 3826 C CA . HIS B 1 203 ? -11.796 1.420 -6.510 1.00 28.98 413 HIS B CA 1
ATOM 3827 C C . HIS B 1 203 ? -12.680 1.988 -5.429 1.00 30.45 413 HIS B C 1
ATOM 3828 O O . HIS B 1 203 ? -12.230 2.756 -4.585 1.00 29.53 413 HIS B O 1
ATOM 3838 N N . GLU B 1 204 ? -13.938 1.574 -5.466 1.00 35.38 414 GLU B N 1
ATOM 3839 C CA . GLU B 1 204 ? -14.926 2.014 -4.494 1.00 38.18 414 GLU B CA 1
ATOM 3840 C C . GLU B 1 204 ? -14.868 1.256 -3.153 1.00 38.10 414 GLU B C 1
ATOM 3841 O O . GLU B 1 204 ? -15.211 1.794 -2.102 1.00 37.57 414 GLU B O 1
ATOM 3845 N N . ASP B 1 205 ? -14.463 -0.023 -3.216 1.00 35.97 415 ASP B N 1
ATOM 3846 C CA . ASP B 1 205 ? -14.388 -0.943 -2.088 1.00 36.07 415 ASP B CA 1
ATOM 3847 C C . ASP B 1 205 ? -12.952 -0.996 -1.547 1.00 35.06 415 ASP B C 1
ATOM 3848 O O . ASP B 1 205 ? -11.998 -0.829 -2.327 1.00 34.28 415 ASP B O 1
ATOM 3854 N N . ASP B 1 206 ? -12.758 -1.226 -0.244 1.00 34.12 416 ASP B N 1
ATOM 3855 C CA . ASP B 1 206 ? -11.414 -1.348 0.298 1.00 31.90 416 ASP B CA 1
ATOM 3856 C C . ASP B 1 206 ? -10.984 -2.822 0.414 1.00 32.37 416 ASP B C 1
ATOM 3857 O O . ASP B 1 206 ? -11.751 -3.763 0.243 1.00 30.29 416 ASP B O 1
ATOM 3863 N N . ILE B 1 207 ? -9.690 -3.014 0.617 1.00 34.48 417 ILE B N 1
ATOM 3864 C CA . ILE B 1 207 ? -9.043 -4.276 0.928 1.00 39.30 417 ILE B CA 1
ATOM 3865 C C . ILE B 1 207 ? -9.271 -4.530 2.444 1.00 44.37 417 ILE B C 1
ATOM 3866 O O . ILE B 1 207 ? -9.624 -3.586 3.163 1.00 47.30 417 ILE B O 1
ATOM 3872 N N . GLU B 1 208 ? -9.137 -5.739 3.013 1.00 49.86 418 GLU B N 1
ATOM 3873 C CA . GLU B 1 208 ? -9.220 -5.965 4.461 1.00 53.69 418 GLU B CA 1
ATOM 3874 C C . GLU B 1 208 ? -7.878 -6.538 4.935 1.00 56.45 418 GLU B C 1
ATOM 3875 O O . GLU B 1 208 ? -7.676 -7.750 4.808 1.00 56.99 418 GLU B O 1
ATOM 3877 N N . THR B 1 209 ? -6.970 -5.731 5.516 1.00 58.61 419 THR B N 1
ATOM 3878 C CA . THR B 1 209 ? -5.605 -6.118 5.924 1.00 61.40 419 THR B CA 1
ATOM 3879 C C . THR B 1 209 ? -5.168 -5.303 7.178 1.00 61.47 419 THR B C 1
ATOM 3880 O O . THR B 1 209 ? -5.336 -4.080 7.101 1.00 64.28 419 THR B O 1
ATOM 3886 N N . GLY B 1 210 ? -4.644 -5.747 8.336 1.00 60.00 420 GLY B N 1
ATOM 3887 C CA . GLY B 1 210 ? -4.177 -4.809 9.368 1.00 58.11 420 GLY B CA 1
ATOM 3888 C C . GLY B 1 210 ? -3.862 -5.474 10.700 1.00 56.87 420 GLY B C 1
ATOM 3889 O O . GLY B 1 210 ? -3.730 -6.705 10.705 1.00 56.46 420 GLY B O 1
ATOM 3891 N N . MET C 1 1 ? -20.679 10.112 52.473 1.00 48.08 421 MET C N 1
ATOM 3892 C CA . MET C 1 1 ? -20.883 9.994 51.041 1.00 46.69 421 MET C CA 1
ATOM 3893 C C . MET C 1 1 ? -20.270 8.668 50.582 1.00 42.53 421 MET C C 1
ATOM 3894 O O . MET C 1 1 ? -19.300 8.237 51.228 1.00 42.79 421 MET C O 1
ATOM 3902 N N . GLU C 1 2 ? -20.785 7.934 49.589 1.00 37.22 422 GLU C N 1
ATOM 3903 C CA . GLU C 1 2 ? -20.133 6.715 49.117 1.00 32.82 422 GLU C CA 1
ATOM 3904 C C . GLU C 1 2 ? -20.528 6.306 47.694 1.00 27.89 422 GLU C C 1
ATOM 3905 O O . GLU C 1 2 ? -21.700 6.080 47.380 1.00 28.12 422 GLU C O 1
ATOM 3912 N N . LYS C 1 3 ? -19.516 6.270 46.828 1.00 21.36 423 LYS C N 1
ATOM 3913 C CA . LYS C 1 3 ? -19.666 5.933 45.429 1.00 12.50 423 LYS C CA 1
ATOM 3914 C C . LYS C 1 3 ? -18.943 4.633 45.299 1.00 8.19 423 LYS C C 1
ATOM 3915 O O . LYS C 1 3 ? -17.831 4.508 45.807 1.00 16.13 423 LYS C O 1
ATOM 3925 N N . LYS C 1 4 ? -19.538 3.617 44.735 1.00 3.31 424 LYS C N 1
ATOM 3926 C CA . LYS C 1 4 ? -18.865 2.350 44.549 1.00 5.04 424 LYS C CA 1
ATOM 3927 C C . LYS C 1 4 ? -18.076 2.399 43.212 1.00 6.77 424 LYS C C 1
ATOM 3928 O O . LYS C 1 4 ? -18.643 2.748 42.162 1.00 6.04 424 LYS C O 1
ATOM 3938 N N . VAL C 1 5 ? -16.785 2.100 43.206 1.00 7.86 425 VAL C N 1
ATOM 3939 C CA . VAL C 1 5 ? -15.898 2.204 42.053 1.00 7.47 425 VAL C CA 1
ATOM 3940 C C . VAL C 1 5 ? -15.368 0.832 41.742 1.00 5.41 425 VAL C C 1
ATOM 3941 O O . VAL C 1 5 ? -14.745 0.230 42.620 1.00 14.80 425 VAL C O 1
ATOM 3946 N N . LEU C 1 6 ? -15.680 0.368 40.528 1.00 2.00 426 LEU C N 1
ATOM 3947 C CA . LEU C 1 6 ? -15.204 -0.857 39.953 1.00 5.75 426 LEU C CA 1
ATOM 3948 C C . LEU C 1 6 ? -13.986 -0.494 39.086 1.00 3.02 426 LEU C C 1
ATOM 3949 O O . LEU C 1 6 ? -13.985 0.461 38.279 1.00 2.90 426 LEU C O 1
ATOM 3955 N N . LEU C 1 7 ? -12.907 -1.230 39.359 1.00 7.72 427 LEU C N 1
ATOM 3956 C CA . LEU C 1 7 ? -11.668 -1.098 38.599 1.00 5.55 427 LEU C CA 1
ATOM 3957 C C . LEU C 1 7 ? -11.437 -2.435 37.938 1.00 4.75 427 LEU C C 1
ATOM 3958 O O . LEU C 1 7 ? -11.672 -3.479 38.542 1.00 3.17 427 LEU C O 1
ATOM 3964 N N . THR C 1 8 ? -11.045 -2.496 36.658 1.00 10.56 428 THR C N 1
ATOM 3965 C CA . THR C 1 8 ? -10.669 -3.765 36.057 1.00 8.22 428 THR C CA 1
ATOM 3966 C C . THR C 1 8 ? -9.211 -3.692 35.535 1.00 4.78 428 THR C C 1
ATOM 3967 O O . THR C 1 8 ? -8.681 -2.651 35.157 1.00 6.15 428 THR C O 1
ATOM 3973 N N . GLY C 1 9 ? -8.509 -4.788 35.513 1.00 3.69 429 GLY C N 1
ATOM 3974 C CA . GLY C 1 9 ? -7.198 -4.842 34.958 1.00 5.69 429 GLY C CA 1
ATOM 3975 C C . GLY C 1 9 ? -7.219 -6.129 34.162 1.00 8.14 429 GLY C C 1
ATOM 3976 O O . GLY C 1 9 ? -8.053 -7.001 34.439 1.00 8.34 429 GLY C O 1
ATOM 3978 N N . PHE C 1 10 ? -6.339 -6.287 33.167 1.00 8.01 430 PHE C N 1
ATOM 3979 C CA . PHE C 1 10 ? -6.300 -7.451 32.329 1.00 2.77 430 PHE C CA 1
ATOM 3980 C C . PHE C 1 10 ? -5.312 -8.462 32.819 1.00 4.66 430 PHE C C 1
ATOM 3981 O O . PHE C 1 10 ? -4.376 -8.199 33.575 1.00 8.58 430 PHE C O 1
ATOM 3990 N N . ASP C 1 11 ? -5.538 -9.677 32.386 1.00 9.85 431 ASP C N 1
ATOM 3991 C CA . ASP C 1 11 ? -4.602 -10.740 32.678 1.00 10.29 431 ASP C CA 1
ATOM 3992 C C . ASP C 1 11 ? -3.324 -10.620 31.796 1.00 14.15 431 ASP C C 1
ATOM 3993 O O . ASP C 1 11 ? -3.273 -9.696 30.960 1.00 10.19 431 ASP C O 1
ATOM 3999 N N . PRO C 1 12 ? -2.250 -11.444 31.932 1.00 17.73 432 PRO C N 1
ATOM 4000 C CA . PRO C 1 12 ? -1.080 -11.381 31.069 1.00 21.98 432 PRO C CA 1
ATOM 4001 C C . PRO C 1 12 ? -1.349 -11.887 29.663 1.00 24.93 432 PRO C C 1
ATOM 4002 O O . PRO C 1 12 ? -2.213 -12.741 29.413 1.00 27.37 432 PRO C O 1
ATOM 4006 N N . PHE C 1 13 ? -0.572 -11.365 28.736 1.00 29.72 433 PHE C N 1
ATOM 4007 C CA . PHE C 1 13 ? -0.728 -11.742 27.360 1.00 37.18 433 PHE C CA 1
ATOM 4008 C C . PHE C 1 13 ? 0.574 -11.583 26.538 1.00 41.49 433 PHE C C 1
ATOM 4009 O O . PHE C 1 13 ? 1.553 -10.941 26.950 1.00 40.26 433 PHE C O 1
ATOM 4018 N N . GLY C 1 14 ? 0.554 -12.230 25.359 1.00 44.69 434 GLY C N 1
ATOM 4019 C CA . GLY C 1 14 ? 1.553 -12.107 24.302 1.00 46.01 434 GLY C CA 1
ATOM 4020 C C . GLY C 1 14 ? 2.992 -12.099 24.783 1.00 47.22 434 GLY C C 1
ATOM 4021 O O . GLY C 1 14 ? 3.732 -11.136 24.566 1.00 46.78 434 GLY C O 1
ATOM 4023 N N . GLY C 1 15 ? 3.377 -13.167 25.470 1.00 45.23 435 GLY C N 1
ATOM 4024 C CA . GLY C 1 15 ? 4.735 -13.277 25.913 1.00 44.34 435 GLY C CA 1
ATOM 4025 C C . GLY C 1 15 ? 4.836 -12.936 27.380 1.00 44.11 435 GLY C C 1
ATOM 4026 O O . GLY C 1 15 ? 5.273 -13.799 28.145 1.00 47.23 435 GLY C O 1
ATOM 4028 N N . GLU C 1 16 ? 4.417 -11.728 27.770 1.00 39.04 436 GLU C N 1
ATOM 4029 C CA . GLU C 1 16 ? 4.550 -11.264 29.144 1.00 35.95 436 GLU C CA 1
ATOM 4030 C C . GLU C 1 16 ? 4.104 -12.247 30.240 1.00 35.31 436 GLU C C 1
ATOM 4031 O O . GLU C 1 16 ? 3.231 -13.087 30.012 1.00 37.50 436 GLU C O 1
ATOM 4038 N N . THR C 1 17 ? 4.623 -12.152 31.462 1.00 33.65 437 THR C N 1
ATOM 4039 C CA . THR C 1 17 ? 4.129 -13.011 32.550 1.00 36.23 437 THR C CA 1
ATOM 4040 C C . THR C 1 17 ? 3.269 -12.235 33.582 1.00 33.88 437 THR C C 1
ATOM 4041 O O . THR C 1 17 ? 2.685 -12.747 34.548 1.00 34.36 437 THR C O 1
ATOM 4047 N N . VAL C 1 18 ? 3.192 -10.917 33.402 1.00 32.40 438 VAL C N 1
ATOM 4048 C CA . VAL C 1 18 ? 2.500 -10.056 34.338 1.00 31.01 438 VAL C CA 1
ATOM 4049 C C . VAL C 1 18 ? 1.760 -8.986 33.555 1.00 25.58 438 VAL C C 1
ATOM 4050 O O . VAL C 1 18 ? 2.248 -8.475 32.535 1.00 21.71 438 VAL C O 1
ATOM 4055 N N . ASN C 1 19 ? 0.532 -8.706 33.969 1.00 23.82 439 ASN C N 1
ATOM 4056 C CA . ASN C 1 19 ? -0.096 -7.506 33.455 1.00 20.98 439 ASN C CA 1
ATOM 4057 C C . ASN C 1 19 ? -0.168 -6.624 34.661 1.00 20.34 439 ASN C C 1
ATOM 4058 O O . ASN C 1 19 ? -0.857 -6.896 35.636 1.00 23.33 439 ASN C O 1
ATOM 4066 N N . PRO C 1 20 ? 0.650 -5.608 34.641 1.00 15.76 440 PRO C N 1
ATOM 4067 C CA . PRO C 1 20 ? 0.600 -4.463 35.476 1.00 15.15 440 PRO C CA 1
ATOM 4068 C C . PRO C 1 20 ? -0.745 -3.830 35.666 1.00 13.45 440 PRO C C 1
ATOM 4069 O O . PRO C 1 20 ? -0.893 -3.218 36.710 1.00 13.19 440 PRO C O 1
ATOM 4073 N N . SER C 1 21 ? -1.692 -3.845 34.726 1.00 10.65 441 SER C N 1
ATOM 4074 C CA . SER C 1 21 ? -2.981 -3.236 34.981 1.00 10.12 441 SER C CA 1
ATOM 4075 C C . SER C 1 21 ? -3.706 -4.023 36.075 1.00 9.60 441 SER C C 1
ATOM 4076 O O . SER C 1 21 ? -4.315 -3.418 36.939 1.00 11.93 441 SER C O 1
ATOM 4081 N N . TRP C 1 22 ? -3.615 -5.364 36.070 1.00 8.02 442 TRP C N 1
ATOM 4082 C CA . TRP C 1 22 ? -4.201 -6.160 37.080 1.00 8.05 442 TRP C CA 1
ATOM 4083 C C . TRP C 1 22 ? -3.382 -6.023 38.352 1.00 14.84 442 TRP C C 1
ATOM 4084 O O . TRP C 1 22 ? -3.990 -5.825 39.403 1.00 17.32 442 TRP C O 1
ATOM 4097 N N . GLU C 1 23 ? -2.041 -6.067 38.349 1.00 13.29 443 GLU C N 1
ATOM 4098 C CA . GLU C 1 23 ? -1.254 -5.937 39.566 1.00 12.53 443 GLU C CA 1
ATOM 4099 C C . GLU C 1 23 ? -1.539 -4.653 40.310 1.00 12.37 443 GLU C C 1
ATOM 4100 O O . GLU C 1 23 ? -1.625 -4.641 41.540 1.00 15.32 443 GLU C O 1
ATOM 4107 N N . ALA C 1 24 ? -1.669 -3.547 39.581 1.00 10.90 444 ALA C N 1
ATOM 4108 C CA . ALA C 1 24 ? -2.024 -2.291 40.212 1.00 9.20 444 ALA C CA 1
ATOM 4109 C C . ALA C 1 24 ? -3.479 -2.239 40.710 1.00 13.28 444 ALA C C 1
ATOM 4110 O O . ALA C 1 24 ? -3.681 -1.733 41.818 1.00 13.52 444 ALA C O 1
ATOM 4113 N N . VAL C 1 25 ? -4.524 -2.676 39.950 1.00 11.76 445 VAL C N 1
ATOM 4114 C CA . VAL C 1 25 ? -5.881 -2.569 40.455 1.00 8.64 445 VAL C CA 1
ATOM 4115 C C . VAL C 1 25 ? -6.145 -3.562 41.560 1.00 9.90 445 VAL C C 1
ATOM 4116 O O . VAL C 1 25 ? -6.876 -3.203 42.462 1.00 9.24 445 VAL C O 1
ATOM 4121 N N . LYS C 1 26 ? -5.559 -4.764 41.577 1.00 13.68 446 LYS C N 1
ATOM 4122 C CA . LYS C 1 26 ? -5.696 -5.766 42.623 1.00 15.32 446 LYS C CA 1
ATOM 4123 C C . LYS C 1 26 ? -5.295 -5.202 43.992 1.00 17.47 446 LYS C C 1
ATOM 4124 O O . LYS C 1 26 ? -5.968 -5.457 45.000 1.00 17.92 446 LYS C O 1
ATOM 4134 N N . ARG C 1 27 ? -4.270 -4.362 44.093 1.00 16.22 447 ARG C N 1
ATOM 4135 C CA . ARG C 1 27 ? -3.978 -3.883 45.414 1.00 18.53 447 ARG C CA 1
ATOM 4136 C C . ARG C 1 27 ? -4.839 -2.733 45.897 1.00 15.95 447 ARG C C 1
ATOM 4137 O O . ARG C 1 27 ? -4.676 -2.223 47.001 1.00 18.15 447 ARG C O 1
ATOM 4151 N N . LEU C 1 28 ? -5.783 -2.299 45.098 1.00 11.19 448 LEU C N 1
ATOM 4152 C CA . LEU C 1 28 ? -6.687 -1.263 45.513 1.00 12.92 448 LEU C CA 1
ATOM 4153 C C . LEU C 1 28 ? -8.014 -1.930 45.897 1.00 12.85 448 LEU C C 1
ATOM 4154 O O . LEU C 1 28 ? -8.951 -1.250 46.360 1.00 10.08 448 LEU C O 1
ATOM 4160 N N . ASN C 1 29 ? -8.149 -3.247 45.752 1.00 10.46 449 ASN C N 1
ATOM 4161 C CA . ASN C 1 29 ? -9.397 -3.902 46.039 1.00 14.24 449 ASN C CA 1
ATOM 4162 C C . ASN C 1 29 ? -9.753 -3.782 47.522 1.00 16.45 449 ASN C C 1
ATOM 4163 O O . ASN C 1 29 ? -8.963 -4.114 48.391 1.00 18.63 449 ASN C O 1
ATOM 4171 N N . GLY C 1 30 ? -10.927 -3.242 47.820 1.00 16.21 450 GLY C N 1
ATOM 4172 C CA . GLY C 1 30 ? -11.337 -3.006 49.185 1.00 15.23 450 GLY C CA 1
ATOM 4173 C C . GLY C 1 30 ? -10.909 -1.657 49.727 1.00 15.30 450 GLY C C 1
ATOM 4174 O O . GLY C 1 30 ? -11.289 -1.323 50.854 1.00 18.45 450 GLY C O 1
ATOM 4176 N N . ALA C 1 31 ? -10.123 -0.851 49.004 1.00 14.23 451 ALA C N 1
ATOM 4177 C CA . ALA C 1 31 ? -9.666 0.424 49.522 1.00 12.12 451 ALA C CA 1
ATOM 4178 C C . ALA C 1 31 ? -10.839 1.372 49.678 1.00 13.77 451 ALA C C 1
ATOM 4179 O O . ALA C 1 31 ? -11.784 1.283 48.916 1.00 18.12 451 ALA C O 1
ATOM 4182 N N . ALA C 1 32 ? -10.856 2.255 50.652 1.00 13.28 452 ALA C N 1
ATOM 4183 C CA . ALA C 1 32 ? -11.881 3.258 50.791 1.00 17.19 452 ALA C CA 1
ATOM 4184 C C . ALA C 1 32 ? -11.067 4.519 50.880 1.00 18.48 452 ALA C C 1
ATOM 4185 O O . ALA C 1 32 ? -10.130 4.586 51.698 1.00 21.02 452 ALA C O 1
ATOM 4188 N N . GLU C 1 33 ? -11.343 5.494 50.055 1.00 17.63 453 GLU C N 1
ATOM 4189 C CA . GLU C 1 33 ? -10.558 6.696 50.056 1.00 20.54 453 GLU C CA 1
ATOM 4190 C C . GLU C 1 33 ? -11.557 7.787 49.784 1.00 19.61 453 GLU C C 1
ATOM 4191 O O . GLU C 1 33 ? -12.244 7.752 48.762 1.00 21.96 453 GLU C O 1
ATOM 4198 N N . GLY C 1 34 ? -11.673 8.786 50.638 1.00 14.28 454 GLY C N 1
ATOM 4199 C CA . GLY C 1 34 ? -12.712 9.778 50.505 1.00 18.15 454 GLY C CA 1
ATOM 4200 C C . GLY C 1 34 ? -14.086 9.087 50.401 1.00 17.45 454 GLY C C 1
ATOM 4201 O O . GLY C 1 34 ? -14.402 8.120 51.127 1.00 16.09 454 GLY C O 1
ATOM 4203 N N . PRO C 1 35 ? -14.908 9.521 49.448 1.00 18.57 455 PRO C N 1
ATOM 4204 C CA . PRO C 1 35 ? -16.162 8.905 49.033 1.00 17.65 455 PRO C CA 1
ATOM 4205 C C . PRO C 1 35 ? -16.063 7.586 48.312 1.00 17.49 455 PRO C C 1
ATOM 4206 O O . PRO C 1 35 ? -17.095 6.927 48.122 1.00 14.79 455 PRO C O 1
ATOM 4210 N N . ALA C 1 36 ? -14.902 7.195 47.846 1.00 17.02 456 ALA C N 1
ATOM 4211 C CA . ALA C 1 36 ? -14.819 6.017 47.045 1.00 12.05 456 ALA C CA 1
ATOM 4212 C C . ALA C 1 36 ? -14.637 4.772 47.854 1.00 12.96 456 ALA C C 1
ATOM 4213 O O . ALA C 1 36 ? -13.877 4.729 48.815 1.00 16.54 456 ALA C O 1
ATOM 4216 N N . SER C 1 37 ? -15.369 3.763 47.448 1.00 10.39 457 SER C N 1
ATOM 4217 C CA . SER C 1 37 ? -15.199 2.426 47.978 1.00 14.56 457 SER C CA 1
ATOM 4218 C C . SER C 1 37 ? -14.854 1.598 46.734 1.00 14.57 457 SER C C 1
ATOM 4219 O O . SER C 1 37 ? -15.657 1.538 45.798 1.00 12.46 457 SER C O 1
ATOM 4224 N N . ILE C 1 38 ? -13.691 0.936 46.662 1.00 14.65 458 ILE C N 1
ATOM 4225 C CA . ILE C 1 38 ? -13.156 0.373 45.429 1.00 9.28 458 ILE C CA 1
ATOM 4226 C C . ILE C 1 38 ? -13.215 -1.131 45.422 1.00 8.95 458 ILE C C 1
ATOM 4227 O O . ILE C 1 38 ? -12.891 -1.792 46.409 1.00 9.73 458 ILE C O 1
ATOM 4233 N N . VAL C 1 39 ? -13.632 -1.735 44.323 1.00 3.78 459 VAL C N 1
ATOM 4234 C CA . VAL C 1 39 ? -13.590 -3.179 44.179 1.00 6.88 459 VAL C CA 1
ATOM 4235 C C . VAL C 1 39 ? -12.859 -3.444 42.857 1.00 7.96 459 VAL C C 1
ATOM 4236 O O . VAL C 1 39 ? -12.940 -2.612 41.953 1.00 7.61 459 VAL C O 1
ATOM 4241 N N . SER C 1 40 ? -12.195 -4.570 42.671 1.00 6.95 460 SER C N 1
ATOM 4242 C CA . SER C 1 40 ? -11.344 -4.799 41.498 1.00 10.97 460 SER C CA 1
ATOM 4243 C C . SER C 1 40 ? -11.710 -6.132 40.920 1.00 7.54 460 SER C C 1
ATOM 4244 O O . SER C 1 40 ? -11.945 -7.054 41.705 1.00 8.24 460 SER C O 1
ATOM 4249 N N . GLU C 1 41 ? -11.839 -6.240 39.604 1.00 9.81 461 GLU C N 1
ATOM 4250 C CA . GLU C 1 41 ? -12.074 -7.501 38.964 1.00 8.40 461 GLU C CA 1
ATOM 4251 C C . GLU C 1 41 ? -11.085 -7.676 37.826 1.00 8.73 461 GLU C C 1
ATOM 4252 O O . GLU C 1 41 ? -10.645 -6.706 37.214 1.00 9.09 461 GLU C O 1
ATOM 4259 N N . GLN C 1 42 ? -10.713 -8.904 37.514 1.00 6.71 462 GLN C N 1
ATOM 4260 C CA . GLN C 1 42 ? -9.869 -9.198 36.378 1.00 11.29 462 GLN C CA 1
ATOM 4261 C C . GLN C 1 42 ? -10.703 -9.610 35.172 1.00 14.88 462 GLN C C 1
ATOM 4262 O O . GLN C 1 42 ? -11.647 -10.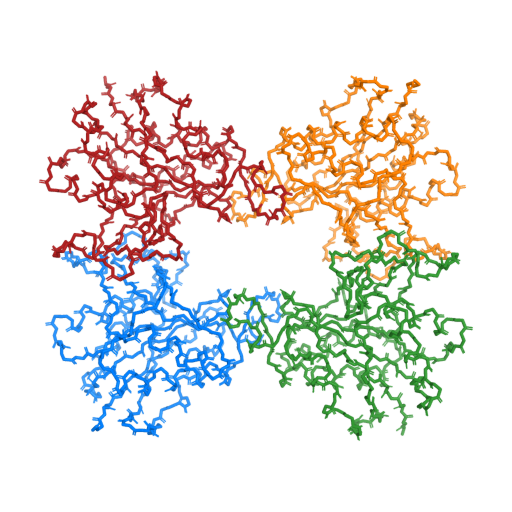403 35.313 1.00 13.85 462 GLN C O 1
ATOM 4271 N N . VAL C 1 43 ? -10.341 -9.090 33.981 1.00 14.04 463 VAL C N 1
ATOM 4272 C CA . VAL C 1 43 ? -11.015 -9.350 32.720 1.00 9.76 463 VAL C CA 1
ATOM 4273 C C . VAL C 1 43 ? -10.025 -10.079 31.813 1.00 9.54 463 VAL C C 1
ATOM 4274 O O . VAL C 1 43 ? -8.829 -9.730 31.798 1.00 7.67 463 VAL C O 1
ATOM 4279 N N . PRO C 1 44 ? -10.376 -11.125 31.079 1.00 9.27 464 PRO C N 1
ATOM 4280 C CA . PRO C 1 44 ? -9.457 -11.789 30.163 1.00 11.99 464 PRO C CA 1
ATOM 4281 C C . PRO C 1 44 ? -9.099 -10.958 28.921 1.00 12.14 464 PRO C C 1
ATOM 4282 O O . PRO C 1 44 ? -9.917 -10.170 28.425 1.00 12.97 464 PRO C O 1
ATOM 4286 N N . THR C 1 45 ? -7.864 -11.062 28.382 1.00 13.56 465 THR C N 1
ATOM 4287 C CA . THR C 1 45 ? -7.454 -10.339 27.174 1.00 11.81 465 THR C CA 1
ATOM 4288 C C . THR C 1 45 ? -7.913 -11.216 25.998 1.00 15.26 465 THR C C 1
ATOM 4289 O O . THR C 1 45 ? -7.088 -11.867 25.325 1.00 17.04 465 THR C O 1
ATOM 4295 N N . VAL C 1 46 ? -9.243 -11.284 25.822 1.00 9.16 466 VAL C N 1
ATOM 4296 C CA . VAL C 1 46 ? -9.936 -12.082 24.848 1.00 10.25 466 VAL C CA 1
ATOM 4297 C C . VAL C 1 46 ? -11.088 -11.196 24.360 1.00 12.34 466 VAL C C 1
ATOM 4298 O O . VAL C 1 46 ? -11.810 -10.602 25.159 1.00 11.41 466 VAL C O 1
ATOM 4303 N N . PHE C 1 47 ? -11.208 -11.043 23.027 1.00 11.40 467 PHE C N 1
ATOM 4304 C CA . PHE C 1 47 ? -12.319 -10.379 22.379 1.00 12.41 467 PHE C CA 1
ATOM 4305 C C . PHE C 1 47 ? -13.589 -11.120 22.756 1.00 13.23 467 PHE C C 1
ATOM 4306 O O . PHE C 1 47 ? -13.586 -12.343 22.874 1.00 14.16 467 PHE C O 1
ATOM 4315 N N . TYR C 1 48 ? -14.668 -10.358 22.928 1.00 14.50 468 TYR C N 1
ATOM 4316 C CA . TYR C 1 48 ? -16.060 -10.846 23.143 1.00 15.50 468 TYR C CA 1
ATOM 4317 C C . TYR C 1 48 ? -16.217 -11.396 24.554 1.00 15.42 468 TYR C C 1
ATOM 4318 O O . TYR C 1 48 ? -17.034 -10.852 25.286 1.00 13.16 468 TYR C O 1
ATOM 4329 N N . LYS C 1 49 ? -15.400 -12.351 25.014 1.00 14.73 469 LYS C N 1
ATOM 4330 C CA . LYS C 1 49 ? -15.383 -12.824 26.379 1.00 17.46 469 LYS C CA 1
ATOM 4331 C C . LYS C 1 49 ? -15.109 -11.709 27.409 1.00 18.00 469 LYS C C 1
ATOM 4332 O O . LYS C 1 49 ? -15.804 -11.640 28.438 1.00 20.30 469 LYS C O 1
ATOM 4342 N N . SER C 1 50 ? -14.155 -10.784 27.215 1.00 17.20 470 SER C N 1
ATOM 4343 C CA . SER C 1 50 ? -13.918 -9.669 28.140 1.00 12.00 470 SER C CA 1
ATOM 4344 C C . SER C 1 50 ? -15.195 -8.883 28.472 1.00 11.92 470 SER C C 1
ATOM 4345 O O . SER C 1 50 ? -15.431 -8.455 29.604 1.00 10.79 470 SER C O 1
ATOM 4350 N N . LEU C 1 51 ? -16.048 -8.695 27.462 1.00 7.71 471 LEU C N 1
ATOM 4351 C CA . LEU C 1 51 ? -17.282 -7.949 27.604 1.00 12.42 471 LEU C CA 1
ATOM 4352 C C . LEU C 1 51 ? -18.301 -8.726 28.437 1.00 9.38 471 LEU C C 1
ATOM 4353 O O . LEU C 1 51 ? -19.037 -8.118 29.197 1.00 13.33 471 LEU C O 1
ATOM 4359 N N . ALA C 1 52 ? -18.310 -10.056 28.361 1.00 8.63 472 ALA C N 1
ATOM 4360 C CA . ALA C 1 52 ? -19.234 -10.891 29.091 1.00 10.16 472 ALA C CA 1
ATOM 4361 C C . ALA C 1 52 ? -18.841 -10.840 30.537 1.00 10.47 472 ALA C C 1
ATOM 4362 O O . ALA C 1 52 ? -19.715 -10.642 31.378 1.00 15.25 472 ALA C O 1
ATOM 4365 N N . VAL C 1 53 ? -17.541 -10.959 30.834 1.00 11.13 473 VAL C N 1
ATOM 4366 C CA . VAL C 1 53 ? -16.999 -10.827 32.182 1.00 8.50 473 VAL C CA 1
ATOM 4367 C C . VAL C 1 53 ? -17.293 -9.431 32.742 1.00 7.93 473 VAL C C 1
ATOM 4368 O O . VAL C 1 53 ? -17.601 -9.288 33.916 1.00 4.24 473 VAL C O 1
ATOM 4373 N N . LEU C 1 54 ? -17.192 -8.354 31.973 1.00 9.82 474 LEU C N 1
ATOM 4374 C CA . LEU C 1 54 ? -17.465 -7.037 32.481 1.00 11.96 474 LEU C CA 1
ATOM 4375 C C . LEU C 1 54 ? -18.957 -6.948 32.843 1.00 14.33 474 LEU C C 1
ATOM 4376 O O . LEU C 1 54 ? -19.305 -6.406 33.899 1.00 14.85 474 LEU C O 1
ATOM 4382 N N . ARG C 1 55 ? -19.866 -7.458 32.003 1.00 16.56 475 ARG C N 1
ATOM 4383 C CA . ARG C 1 55 ? -21.308 -7.377 32.279 1.00 16.03 475 ARG C CA 1
ATOM 4384 C C . ARG C 1 55 ? -21.629 -8.072 33.593 1.00 14.86 475 ARG C C 1
ATOM 4385 O O . ARG C 1 55 ? -22.389 -7.561 34.414 1.00 17.96 475 ARG C O 1
ATOM 4399 N N . GLU C 1 56 ? -20.982 -9.196 33.850 1.00 13.85 476 GLU C N 1
ATOM 4400 C CA . GLU C 1 56 ? -21.115 -9.878 35.116 1.00 16.25 476 GLU C CA 1
ATOM 4401 C C . GLU C 1 56 ? -20.624 -9.093 36.295 1.00 16.53 476 GLU C C 1
ATOM 4402 O O . GLU C 1 56 ? -21.269 -9.094 37.338 1.00 17.41 476 GLU C O 1
ATOM 4409 N N . ALA C 1 57 ? -19.496 -8.411 36.160 1.00 12.56 477 ALA C N 1
ATOM 4410 C CA . ALA C 1 57 ? -18.968 -7.589 37.218 1.00 10.72 477 ALA C CA 1
ATOM 4411 C C . ALA C 1 57 ? -19.930 -6.439 37.464 1.00 13.00 477 ALA C C 1
ATOM 4412 O O . ALA C 1 57 ? -20.091 -6.059 38.626 1.00 13.13 477 ALA C O 1
ATOM 4415 N N . ILE C 1 58 ? -20.595 -5.864 36.451 1.00 13.33 478 ILE C N 1
ATOM 4416 C CA . ILE C 1 58 ? -21.540 -4.781 36.683 1.00 15.22 478 ILE C CA 1
ATOM 4417 C C . ILE C 1 58 ? -22.753 -5.310 37.473 1.00 18.31 478 ILE C C 1
ATOM 4418 O O . ILE C 1 58 ? -23.179 -4.659 38.436 1.00 20.88 478 ILE C O 1
ATOM 4424 N N . LYS C 1 59 ? -23.268 -6.510 37.179 1.00 20.93 479 LYS C N 1
ATOM 4425 C CA . LYS C 1 59 ? -24.414 -7.085 37.855 1.00 21.95 479 LYS C CA 1
ATOM 4426 C C . LYS C 1 59 ? -24.120 -7.380 39.301 1.00 23.16 479 LYS C C 1
ATOM 4427 O O . LYS C 1 59 ? -24.882 -7.040 40.191 1.00 23.55 479 LYS C O 1
ATOM 4437 N N . LYS C 1 60 ? -22.998 -8.022 39.552 1.00 23.22 480 LYS C N 1
ATOM 4438 C CA . LYS C 1 60 ? -22.568 -8.371 40.883 1.00 21.55 480 LYS C CA 1
ATOM 4439 C C . LYS C 1 60 ? -22.255 -7.173 41.779 1.00 22.32 480 LYS C C 1
ATOM 4440 O O . LYS C 1 60 ? -22.624 -7.176 42.973 1.00 23.74 480 LYS C O 1
ATOM 4450 N N . HIS C 1 61 ? -21.549 -6.137 41.263 1.00 15.34 481 HIS C N 1
ATOM 4451 C CA . HIS C 1 61 ? -21.126 -5.052 42.127 1.00 8.28 481 HIS C CA 1
ATOM 4452 C C . HIS C 1 61 ? -21.986 -3.838 42.109 1.00 10.40 481 HIS C C 1
ATOM 4453 O O . HIS C 1 61 ? -21.810 -3.020 43.004 1.00 13.21 481 HIS C O 1
ATOM 4463 N N . GLN C 1 62 ? -22.873 -3.661 41.132 1.00 11.62 482 GLN C N 1
ATOM 4464 C CA . GLN C 1 62 ? -23.694 -2.459 41.008 1.00 15.04 482 GLN C CA 1
ATOM 4465 C C . GLN C 1 62 ? -22.925 -1.143 41.217 1.00 15.22 482 GLN C C 1
ATOM 4466 O O . GLN C 1 62 ? -23.278 -0.314 42.067 1.00 16.54 482 GLN C O 1
ATOM 4475 N N . PRO C 1 63 ? -21.867 -0.862 40.451 1.00 13.54 483 PRO C N 1
ATOM 4476 C CA . PRO C 1 63 ? -21.032 0.293 40.682 1.00 11.47 483 PRO C CA 1
ATOM 4477 C C . PRO C 1 63 ? -21.625 1.595 40.227 1.00 10.62 483 PRO C C 1
ATOM 4478 O O . PRO C 1 63 ? -22.448 1.657 39.333 1.00 12.26 483 PRO C O 1
ATOM 4482 N N . ASP C 1 64 ? -21.188 2.672 40.841 1.00 9.29 484 ASP C N 1
ATOM 4483 C CA . ASP C 1 64 ? -21.537 3.992 40.380 1.00 9.61 484 ASP C CA 1
ATOM 4484 C C . ASP C 1 64 ? -20.552 4.464 39.306 1.00 10.43 484 ASP C C 1
ATOM 4485 O O . ASP C 1 64 ? -20.913 5.279 38.461 1.00 9.10 484 ASP C O 1
ATOM 4491 N N . ILE C 1 65 ? -19.288 4.002 39.334 1.00 11.30 485 ILE C N 1
ATOM 4492 C CA . ILE C 1 65 ? -18.170 4.446 38.472 1.00 4.71 485 ILE C CA 1
ATOM 4493 C C . ILE C 1 65 ? -17.430 3.213 38.072 1.00 5.08 485 ILE C C 1
ATOM 4494 O O . ILE C 1 65 ? -17.244 2.335 38.912 1.00 5.40 485 ILE C O 1
ATOM 4500 N N . ILE C 1 66 ? -17.064 3.049 36.797 1.00 6.47 486 ILE C N 1
ATOM 4501 C CA . ILE C 1 66 ? -16.267 1.911 36.338 1.00 6.47 486 ILE C CA 1
ATOM 4502 C C . ILE C 1 66 ? -14.994 2.472 35.662 1.00 4.98 486 ILE C C 1
ATOM 4503 O O . ILE C 1 66 ? -15.093 3.400 34.869 1.00 3.70 486 ILE C O 1
ATOM 4509 N N . ILE C 1 67 ? -13.783 2.046 35.987 1.00 6.65 487 ILE C N 1
ATOM 4510 C CA . ILE C 1 67 ? -12.566 2.509 35.319 1.00 4.98 487 ILE C CA 1
ATOM 4511 C C . ILE C 1 67 ? -11.905 1.233 34.904 1.00 5.26 487 ILE C C 1
ATOM 4512 O O . ILE C 1 67 ? -11.569 0.412 35.751 1.00 4.03 487 ILE C O 1
ATOM 4518 N N . CYS C 1 68 ? -11.799 0.982 33.603 1.00 3.05 488 CYS C N 1
ATOM 4519 C CA . CYS C 1 68 ? -11.138 -0.218 33.119 1.00 7.64 488 CYS C CA 1
ATOM 4520 C C . CYS C 1 68 ? -9.684 0.161 32.815 1.00 6.47 488 CYS C C 1
ATOM 4521 O O . CYS C 1 68 ? -9.415 1.261 32.301 1.00 5.13 488 CYS C O 1
ATOM 4525 N N . VAL C 1 69 ? -8.711 -0.691 33.110 1.00 6.88 489 VAL C N 1
ATOM 4526 C CA . VAL C 1 69 ? -7.308 -0.289 32.989 1.00 4.88 489 VAL C CA 1
ATOM 4527 C C . VAL C 1 69 ? -6.625 -1.314 32.143 1.00 5.58 489 VAL C C 1
ATOM 4528 O O . VAL C 1 69 ? -6.912 -2.503 32.267 1.00 3.04 489 VAL C O 1
ATOM 4533 N N . GLY C 1 70 ? -5.752 -0.831 31.265 1.00 6.76 490 GLY C N 1
ATOM 4534 C CA . GLY C 1 70 ? -4.977 -1.722 30.433 1.00 6.59 490 GLY C CA 1
ATOM 4535 C C . GLY C 1 70 ? -3.576 -1.164 30.226 1.00 7.55 490 GLY C C 1
ATOM 4536 O O . GLY C 1 70 ? -3.293 0.033 30.396 1.00 7.38 490 GLY C O 1
ATOM 4538 N N . GLN C 1 71 ? -2.683 -2.033 29.831 1.00 7.29 491 GLN C N 1
ATOM 4539 C CA . GLN C 1 71 ? -1.316 -1.656 29.566 1.00 8.28 491 GLN C CA 1
ATOM 4540 C C . GLN C 1 71 ? -1.072 -1.142 28.164 1.00 8.49 491 GLN C C 1
ATOM 4541 O O . GLN C 1 71 ? -1.524 -1.758 27.211 1.00 11.06 491 GLN C O 1
ATOM 4550 N N . ALA C 1 72 ? -0.443 0.007 27.986 1.00 8.18 492 ALA C N 1
ATOM 4551 C CA . ALA C 1 72 ? -0.040 0.494 26.683 1.00 9.14 492 ALA C CA 1
ATOM 4552 C C . ALA C 1 72 ? 1.493 0.566 26.615 1.00 9.33 492 ALA C C 1
ATOM 4553 O O . ALA C 1 72 ? 2.090 1.579 26.980 1.00 6.95 492 ALA C O 1
ATOM 4556 N N . GLY C 1 73 ? 2.139 -0.551 26.291 1.00 7.73 493 GLY C N 1
ATOM 4557 C CA . GLY C 1 73 ? 3.571 -0.635 26.247 1.00 9.81 493 GLY C CA 1
ATOM 4558 C C . GLY C 1 73 ? 4.177 0.442 25.344 1.00 11.92 493 GLY C C 1
ATOM 4559 O O . GLY C 1 73 ? 3.705 0.622 24.233 1.00 13.80 493 GLY C O 1
ATOM 4561 N N . GLY C 1 74 ? 5.175 1.214 25.769 1.00 11.42 494 GLY C N 1
ATOM 4562 C CA . GLY C 1 74 ? 5.735 2.259 24.965 1.00 4.13 494 GLY C CA 1
ATOM 4563 C C . GLY C 1 74 ? 5.368 3.636 25.398 1.00 9.72 494 GLY C C 1
ATOM 4564 O O . GLY C 1 74 ? 6.116 4.576 25.073 1.00 8.91 494 GLY C O 1
ATOM 4566 N N . ARG C 1 75 ? 4.235 3.865 26.093 1.00 8.40 495 ARG C N 1
ATOM 4567 C CA . ARG C 1 75 ? 3.969 5.252 26.492 1.00 6.00 495 ARG C CA 1
ATOM 4568 C C . ARG C 1 75 ? 4.757 5.568 27.775 1.00 7.81 495 ARG C C 1
ATOM 4569 O O . ARG C 1 75 ? 5.238 4.662 28.481 1.00 6.40 495 ARG C O 1
ATOM 4583 N N . MET C 1 76 ? 4.833 6.866 28.072 1.00 5.41 496 MET C N 1
ATOM 4584 C CA . MET C 1 76 ? 5.611 7.436 29.137 1.00 11.80 496 MET C CA 1
ATOM 4585 C C . MET C 1 76 ? 4.781 8.017 30.253 1.00 12.23 496 MET C C 1
ATOM 4586 O O . MET C 1 76 ? 5.341 8.589 31.178 1.00 15.97 496 MET C O 1
ATOM 4592 N N . GLN C 1 77 ? 3.460 8.032 30.144 1.00 12.55 497 GLN C N 1
ATOM 4593 C CA . GLN C 1 77 ? 2.580 8.752 31.045 1.00 11.52 497 GLN C CA 1
ATOM 4594 C C . GLN C 1 77 ? 1.361 7.892 31.311 1.00 9.30 497 GLN C C 1
ATOM 4595 O O . GLN C 1 77 ? 1.125 6.994 30.509 1.00 9.28 497 GLN C O 1
ATOM 4604 N N . ILE C 1 78 ? 0.651 8.147 32.407 1.00 7.17 498 ILE C N 1
ATOM 4605 C CA . ILE C 1 78 ? -0.662 7.525 32.654 1.00 7.38 498 ILE C CA 1
ATOM 4606 C C . ILE C 1 78 ? -1.572 8.229 31.649 1.00 2.61 498 ILE C C 1
ATOM 4607 O O . ILE C 1 78 ? -1.605 9.456 31.667 1.00 4.77 498 ILE C O 1
ATOM 4613 N N . THR C 1 79 ? -2.298 7.561 30.753 1.00 6.81 499 THR C N 1
ATOM 4614 C CA . THR C 1 79 ? -3.159 8.276 29.827 1.00 4.21 499 THR C CA 1
ATOM 4615 C C . THR C 1 79 ? -4.625 7.816 29.894 1.00 5.06 499 THR C C 1
ATOM 4616 O O . THR C 1 79 ? -5.005 6.728 29.432 1.00 4.31 499 THR C O 1
ATOM 4622 N N . PRO C 1 80 ? -5.516 8.615 30.478 1.00 4.02 500 PRO C N 1
ATOM 4623 C CA . PRO C 1 80 ? -6.957 8.463 30.333 1.00 6.02 500 PRO C CA 1
ATOM 4624 C C . PRO C 1 80 ? -7.397 8.619 28.876 1.00 5.55 500 PRO C C 1
ATOM 4625 O O . PRO C 1 80 ? -6.968 9.560 28.205 1.00 7.62 500 PRO C O 1
ATOM 4629 N N . GLU C 1 81 ? -8.246 7.737 28.353 1.00 7.00 501 GLU C N 1
ATOM 4630 C CA . GLU C 1 81 ? -8.687 7.745 26.960 1.00 4.57 501 GLU C CA 1
ATOM 4631 C C . GLU C 1 81 ? -9.881 8.622 26.684 1.00 6.35 501 GLU C C 1
ATOM 4632 O O . GLU C 1 81 ? -10.818 8.465 27.445 1.00 12.05 501 GLU C O 1
ATOM 4639 N N . ARG C 1 82 ? -9.922 9.573 25.722 1.00 7.33 502 ARG C N 1
ATOM 4640 C CA . ARG C 1 82 ? -11.121 10.332 25.463 1.00 5.66 502 ARG C CA 1
ATOM 4641 C C . ARG C 1 82 ? -12.114 9.565 24.568 1.00 8.67 502 ARG C C 1
ATOM 4642 O O . ARG C 1 82 ? -13.297 9.828 24.735 1.00 10.45 502 ARG C O 1
ATOM 4656 N N . VAL C 1 83 ? -11.740 8.604 23.694 1.00 7.56 503 VAL C N 1
ATOM 4657 C CA . VAL C 1 83 ? -12.586 8.052 22.640 1.00 7.24 503 VAL C CA 1
ATOM 4658 C C . VAL C 1 83 ? -12.412 6.579 22.428 1.00 8.02 503 VAL C C 1
ATOM 4659 O O . VAL C 1 83 ? -11.272 6.104 22.241 1.00 6.15 503 VAL C O 1
ATOM 4664 N N . ALA C 1 84 ? -13.554 5.887 22.388 1.00 2.69 504 ALA C N 1
ATOM 4665 C CA . ALA C 1 84 ? -13.628 4.458 22.097 1.00 5.88 504 ALA C CA 1
ATOM 4666 C C . ALA C 1 84 ? -14.174 4.310 20.671 1.00 5.35 504 ALA C C 1
ATOM 4667 O O . ALA C 1 84 ? -15.129 5.011 20.340 1.00 8.36 504 ALA C O 1
ATOM 4670 N N . ILE C 1 85 ? -13.693 3.408 19.835 1.00 6.63 505 ILE C N 1
ATOM 4671 C CA . ILE C 1 85 ? -14.014 3.378 18.420 1.00 7.98 505 ILE C CA 1
ATOM 4672 C C . ILE C 1 85 ? -14.655 2.041 18.149 1.00 3.26 505 ILE C C 1
ATOM 4673 O O . ILE C 1 85 ? -14.280 1.044 18.731 1.00 2.00 505 ILE C O 1
ATOM 4679 N N . ASN C 1 86 ? -15.627 1.961 17.264 1.00 6.88 506 ASN C N 1
ATOM 4680 C CA . ASN C 1 86 ? -16.366 0.735 17.013 1.00 7.64 506 ASN C CA 1
ATOM 4681 C C . ASN C 1 86 ? -15.643 -0.193 16.054 1.00 7.93 506 ASN C C 1
ATOM 4682 O O . ASN C 1 86 ? -16.156 -0.527 14.998 1.00 10.19 506 ASN C O 1
ATOM 4690 N N . LEU C 1 87 ? -14.486 -0.729 16.386 1.00 9.29 507 LEU C N 1
ATOM 4691 C CA . LEU C 1 87 ? -13.735 -1.504 15.415 1.00 8.20 507 LEU C CA 1
ATOM 4692 C C . LEU C 1 87 ? -12.861 -2.461 16.171 1.00 10.57 507 LEU C C 1
ATOM 4693 O O . LEU C 1 87 ? -12.218 -2.028 17.119 1.00 11.12 507 LEU C O 1
ATOM 4699 N N . ASN C 1 88 ? -12.841 -3.719 15.747 1.00 9.99 508 ASN C N 1
ATOM 4700 C CA . ASN C 1 88 ? -11.912 -4.720 16.232 1.00 13.81 508 ASN C CA 1
ATOM 4701 C C . ASN C 1 88 ? -10.906 -4.925 15.094 1.00 12.67 508 ASN C C 1
ATOM 4702 O O . ASN C 1 88 ? -11.305 -5.366 14.003 1.00 10.86 508 ASN C O 1
ATOM 4710 N N . GLU C 1 89 ? -9.626 -4.617 15.234 1.00 14.42 509 GLU C N 1
ATOM 4711 C CA . GLU C 1 89 ? -8.650 -4.744 14.157 1.00 13.47 509 GLU C CA 1
ATOM 4712 C C . GLU C 1 89 ? -7.377 -5.240 14.851 1.00 15.07 509 GLU C C 1
ATOM 4713 O O . GLU C 1 89 ? -6.592 -4.491 15.443 1.00 13.64 509 GLU C O 1
ATOM 4720 N N . ALA C 1 90 ? -7.266 -6.557 14.907 1.00 14.87 510 ALA C N 1
ATOM 4721 C CA . ALA C 1 90 ? -6.216 -7.188 15.648 1.00 17.79 510 ALA C CA 1
ATOM 4722 C C . ALA C 1 90 ? -4.987 -7.472 14.789 1.00 24.41 510 ALA C C 1
ATOM 4723 O O . ALA C 1 90 ? -5.057 -8.335 13.903 1.00 25.11 510 ALA C O 1
ATOM 4726 N N . ARG C 1 91 ? -3.879 -6.816 15.175 1.00 26.93 511 ARG C N 1
ATOM 4727 C CA . ARG C 1 91 ? -2.575 -7.088 14.587 1.00 31.98 511 ARG C CA 1
ATOM 4728 C C . ARG C 1 91 ? -2.041 -8.433 15.047 1.00 30.29 511 ARG C C 1
ATOM 4729 O O . ARG C 1 91 ? -1.371 -9.152 14.313 1.00 31.92 511 ARG C O 1
ATOM 4743 N N . ILE C 1 92 ? -2.334 -8.841 16.277 1.00 28.99 512 ILE C N 1
ATOM 4744 C CA . ILE C 1 92 ? -1.845 -10.074 16.861 1.00 24.86 512 ILE C CA 1
ATOM 4745 C C . ILE C 1 92 ? -3.083 -10.811 17.398 1.00 21.24 512 ILE C C 1
ATOM 4746 O O . ILE C 1 92 ? -4.101 -10.138 17.597 1.00 17.47 512 ILE C O 1
ATOM 4752 N N . PRO C 1 93 ? -3.143 -12.126 17.561 1.00 17.27 513 PRO C N 1
ATOM 4753 C CA . PRO C 1 93 ? -4.319 -12.806 18.084 1.00 17.75 513 PRO C CA 1
ATOM 4754 C C . PRO C 1 93 ? -4.430 -12.584 19.577 1.00 20.06 513 PRO C C 1
ATOM 4755 O O . PRO C 1 93 ? -3.393 -12.374 20.235 1.00 19.78 513 PRO C O 1
ATOM 4759 N N . ASP C 1 94 ? -5.641 -12.629 20.128 1.00 16.20 514 ASP C N 1
ATOM 4760 C CA . ASP C 1 94 ? -5.798 -12.513 21.561 1.00 15.29 514 ASP C CA 1
ATOM 4761 C C . ASP C 1 94 ? -5.385 -13.792 22.266 1.00 14.53 514 ASP C C 1
ATOM 4762 O O . ASP C 1 94 ? -4.990 -14.756 21.615 1.00 17.21 514 ASP C O 1
ATOM 4768 N N . ASN C 1 95 ? -5.608 -13.928 23.572 1.00 16.86 515 ASN C N 1
ATOM 4769 C CA . ASN C 1 95 ? -5.197 -15.095 24.317 1.00 15.07 515 ASN C CA 1
ATOM 4770 C C . ASN C 1 95 ? -5.863 -16.381 23.916 1.00 19.15 515 ASN C C 1
ATOM 4771 O O . ASN C 1 95 ? -5.388 -17.461 24.227 1.00 21.63 515 ASN C O 1
ATOM 4779 N N . GLU C 1 96 ? -6.993 -16.329 23.230 1.00 20.63 516 GLU C N 1
ATOM 4780 C CA . GLU C 1 96 ? -7.622 -17.548 22.753 1.00 22.63 516 GLU C CA 1
ATOM 4781 C C . GLU C 1 96 ? -7.573 -17.693 21.222 1.00 23.04 516 GLU C C 1
ATOM 4782 O O . GLU C 1 96 ? -8.387 -18.400 20.632 1.00 24.80 516 GLU C O 1
ATOM 4789 N N . GLY C 1 97 ? -6.652 -17.001 20.536 1.00 23.18 517 GLY C N 1
ATOM 4790 C CA . GLY C 1 97 ? -6.461 -17.148 19.101 1.00 20.43 517 GLY C CA 1
ATOM 4791 C C . GLY C 1 97 ? -7.386 -16.335 18.223 1.00 21.96 517 GLY C C 1
ATOM 4792 O O . GLY C 1 97 ? -7.278 -16.429 17.014 1.00 22.18 517 GLY C O 1
ATOM 4794 N N . ASN C 1 98 ? -8.300 -15.503 18.719 1.00 20.62 518 ASN C N 1
ATOM 4795 C CA . ASN C 1 98 ? -9.158 -14.690 17.848 1.00 20.99 518 ASN C CA 1
ATOM 4796 C C . ASN C 1 98 ? -8.339 -13.531 17.292 1.00 20.83 518 ASN C C 1
ATOM 4797 O O . ASN C 1 98 ? -7.632 -12.832 18.030 1.00 20.93 518 ASN C O 1
ATOM 4805 N N . GLN C 1 99 ? -8.410 -13.288 15.988 1.00 21.95 519 GLN C N 1
ATOM 4806 C CA . GLN C 1 99 ? -7.734 -12.157 15.389 1.00 20.05 519 GLN C CA 1
ATOM 4807 C C . GLN C 1 99 ? -8.745 -11.505 14.432 1.00 21.03 519 GLN C C 1
ATOM 4808 O O . GLN C 1 99 ? -8.679 -11.676 13.218 1.00 21.05 519 GLN C O 1
ATOM 4817 N N . PRO C 1 100 ? -9.770 -10.773 14.883 1.00 21.03 520 PRO C N 1
ATOM 4818 C CA . PRO C 1 100 ? -10.679 -10.019 14.023 1.00 19.59 520 PRO C CA 1
ATOM 4819 C C . PRO C 1 100 ? -10.025 -8.893 13.234 1.00 18.75 520 PRO C C 1
ATOM 4820 O O . PRO C 1 100 ? -9.193 -8.135 13.727 1.00 18.37 520 PRO C O 1
ATOM 4824 N N . VAL C 1 101 ? -10.422 -8.714 12.000 1.00 18.48 521 VAL C N 1
ATOM 4825 C CA . VAL C 1 101 ? -9.857 -7.675 11.157 1.00 21.80 521 VAL C CA 1
ATOM 4826 C C . VAL C 1 101 ? -11.063 -6.953 10.581 1.00 20.69 521 VAL C C 1
ATOM 4827 O O . VAL C 1 101 ? -11.974 -7.578 10.045 1.00 23.49 521 VAL C O 1
ATOM 4832 N N . GLY C 1 102 ? -11.123 -5.636 10.701 1.00 20.99 522 GLY C N 1
ATOM 4833 C CA . GLY C 1 102 ? -12.211 -4.872 10.127 1.00 21.99 522 GLY C CA 1
ATOM 4834 C C . GLY C 1 102 ? -13.610 -5.214 10.657 1.00 22.67 522 GLY C C 1
ATOM 4835 O O . GLY C 1 102 ? -14.600 -5.030 9.945 1.00 24.64 522 GLY C O 1
ATOM 4837 N N . GLU C 1 103 ? -13.748 -5.622 11.920 1.00 21.81 523 GLU C N 1
ATOM 4838 C CA . GLU C 1 103 ? -15.033 -6.046 12.424 1.00 16.08 523 GLU C CA 1
ATOM 4839 C C . GLU C 1 103 ? -15.660 -5.016 13.334 1.00 14.94 523 GLU C C 1
ATOM 4840 O O . GLU C 1 103 ? -14.981 -4.412 14.152 1.00 14.08 523 GLU C O 1
ATOM 4847 N N . ASP C 1 104 ? -16.946 -4.752 13.204 1.00 16.33 524 ASP C N 1
ATOM 4848 C CA . ASP C 1 104 ? -17.662 -3.839 14.076 1.00 15.65 524 ASP C CA 1
ATOM 4849 C C . ASP C 1 104 ? -17.765 -4.439 15.450 1.00 14.09 524 ASP C C 1
ATOM 4850 O O . ASP C 1 104 ? -17.823 -5.663 15.550 1.00 16.13 524 ASP C O 1
ATOM 4856 N N . ILE C 1 105 ? -17.725 -3.661 16.539 1.00 15.24 525 ILE C N 1
ATOM 4857 C CA . ILE C 1 105 ? -17.928 -4.259 17.853 1.00 14.10 525 ILE C CA 1
ATOM 4858 C C . ILE C 1 105 ? -19.457 -4.336 17.961 1.00 18.48 525 ILE C C 1
ATOM 4859 O O . ILE C 1 105 ? -20.020 -5.385 18.276 1.00 21.63 525 ILE C O 1
ATOM 4865 N N . SER C 1 106 ? -20.182 -3.247 17.691 1.00 17.29 526 SER C N 1
ATOM 4866 C CA . SER C 1 106 ? -21.623 -3.258 17.742 1.00 18.56 526 SER C CA 1
ATOM 4867 C C . SER C 1 106 ? -22.126 -2.949 16.332 1.00 20.33 526 SER C C 1
ATOM 4868 O O . SER C 1 106 ? -21.937 -1.855 15.794 1.00 17.55 526 SER C O 1
ATOM 4873 N N . GLN C 1 107 ? -22.769 -3.906 15.663 1.00 24.73 527 GLN C N 1
ATOM 4874 C CA . GLN C 1 107 ? -23.277 -3.716 14.300 1.00 30.55 527 GLN C CA 1
ATOM 4875 C C . GLN C 1 107 ? -24.361 -2.634 14.384 1.00 31.80 527 GLN C C 1
ATOM 4876 O O . GLN C 1 107 ? -25.352 -2.781 15.112 1.00 34.96 527 GLN C O 1
ATOM 4885 N N . GLY C 1 108 ? -24.196 -1.490 13.742 1.00 29.68 528 GLY C N 1
ATOM 4886 C CA . GLY C 1 108 ? -25.203 -0.446 13.877 1.00 31.85 528 GLY C CA 1
ATOM 4887 C C . GLY C 1 108 ? -25.068 0.420 15.142 1.00 32.47 528 GLY C C 1
ATOM 4888 O O . GLY C 1 108 ? -25.937 1.261 15.427 1.00 34.57 528 GLY C O 1
ATOM 4890 N N . GLY C 1 109 ? -24.002 0.227 15.944 1.00 27.92 529 GLY C N 1
ATOM 4891 C CA . GLY C 1 109 ? -23.734 1.080 17.088 1.00 18.94 529 GLY C CA 1
ATOM 4892 C C . GLY C 1 109 ? -23.099 2.357 16.544 1.00 17.00 529 GLY C C 1
ATOM 4893 O O . GLY C 1 109 ? -22.762 2.369 15.348 1.00 19.21 529 GLY C O 1
ATOM 4895 N N . PRO C 1 110 ? -22.931 3.462 17.277 1.00 12.11 530 PRO C N 1
ATOM 4896 C CA . PRO C 1 110 ? -22.200 4.618 16.795 1.00 9.09 530 PRO C CA 1
ATOM 4897 C C . PRO C 1 110 ? -20.739 4.306 16.443 1.00 8.16 530 PRO C C 1
ATOM 4898 O O . PRO C 1 110 ? -20.153 3.316 16.886 1.00 9.28 530 PRO C O 1
ATOM 4902 N N . ALA C 1 111 ? -20.112 5.152 15.655 1.00 8.91 531 ALA C N 1
ATOM 4903 C CA . ALA C 1 111 ? -18.728 4.971 15.242 1.00 8.12 531 ALA C CA 1
ATOM 4904 C C . ALA C 1 111 ? -17.820 5.069 16.455 1.00 10.28 531 ALA C C 1
ATOM 4905 O O . ALA C 1 111 ? -16.806 4.348 16.528 1.00 11.21 531 ALA C O 1
ATOM 4908 N N . ALA C 1 112 ? -18.210 5.934 17.412 1.00 8.80 532 ALA C N 1
ATOM 4909 C CA . ALA C 1 112 ? -17.443 6.152 18.601 1.00 8.44 532 ALA C CA 1
ATOM 4910 C C . ALA C 1 112 ? -18.292 6.529 19.820 1.00 12.66 532 ALA C C 1
ATOM 4911 O O . ALA C 1 112 ? -19.421 7.033 19.728 1.00 13.51 532 ALA C O 1
ATOM 4914 N N . TYR C 1 113 ? -17.724 6.272 20.990 1.00 9.69 533 TYR C N 1
ATOM 4915 C CA . TYR C 1 113 ? -18.259 6.732 22.248 1.00 9.25 533 TYR C CA 1
ATOM 4916 C C . TYR C 1 113 ? -17.251 7.572 22.979 1.00 8.21 533 TYR C C 1
ATOM 4917 O O . TYR C 1 113 ? -16.087 7.169 23.024 1.00 8.54 533 TYR C O 1
ATOM 4928 N N . TRP C 1 11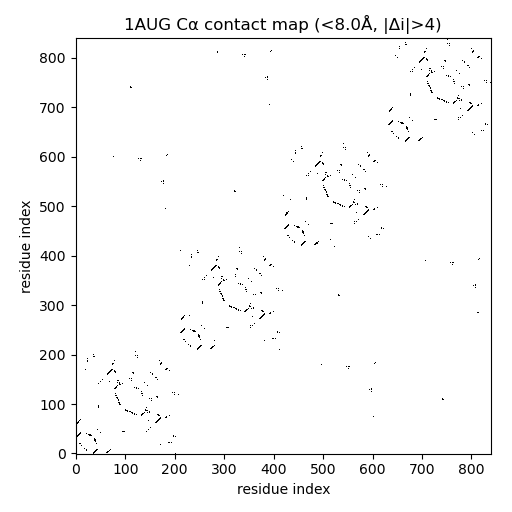4 ? -17.642 8.707 23.543 1.00 4.68 534 TRP C N 1
ATOM 4929 C CA . TRP C 1 114 ? -16.734 9.482 24.362 1.00 5.67 534 TRP C CA 1
ATOM 4930 C C . TRP C 1 114 ? -16.653 8.872 25.756 1.00 9.10 534 TRP C C 1
ATOM 4931 O O . TRP C 1 114 ? -17.572 8.142 26.171 1.00 8.37 534 TRP C O 1
ATOM 4944 N N . THR C 1 115 ? -15.561 9.124 26.499 1.00 7.38 535 THR C N 1
ATOM 4945 C CA . THR C 1 115 ? -15.438 8.710 27.878 1.00 8.34 535 THR C CA 1
ATOM 4946 C C . THR C 1 115 ? -16.488 9.430 28.789 1.00 7.98 535 THR C C 1
ATOM 4947 O O . THR C 1 115 ? -16.910 10.580 28.558 1.00 9.63 535 THR C O 1
ATOM 4953 N N . GLY C 1 116 ? -16.861 8.814 29.907 1.00 8.60 536 GLY C N 1
ATOM 4954 C CA . GLY C 1 116 ? -17.747 9.466 30.853 1.00 9.04 536 GLY C CA 1
ATOM 4955 C C . GLY C 1 116 ? -16.997 9.934 32.087 1.00 10.26 536 GLY C C 1
ATOM 4956 O O . GLY C 1 116 ? -17.604 10.347 33.072 1.00 7.61 536 GLY C O 1
ATOM 4958 N N . LEU C 1 117 ? -15.663 9.832 32.109 1.00 9.52 537 LEU C N 1
ATOM 4959 C CA . LEU C 1 117 ? -14.891 10.242 33.272 1.00 5.61 537 LEU C CA 1
ATOM 4960 C C . LEU C 1 117 ? -14.450 11.678 33.163 1.00 3.65 537 LEU C C 1
ATOM 4961 O O . LEU C 1 117 ? -14.401 12.208 32.053 1.00 5.60 537 LEU C O 1
ATOM 4967 N N . PRO C 1 118 ? -14.185 12.421 34.235 1.00 2.65 538 PRO C N 1
ATOM 4968 C CA . PRO C 1 118 ? -13.733 13.783 34.179 1.00 2.41 538 PRO C CA 1
ATOM 4969 C C . PRO C 1 118 ? -12.213 13.687 33.915 1.00 8.69 538 PRO C C 1
ATOM 4970 O O . PRO C 1 118 ? -11.400 14.013 34.789 1.00 9.16 538 PRO C O 1
ATOM 4974 N N . ILE C 1 119 ? -11.770 13.304 32.707 1.00 9.92 539 ILE C N 1
ATOM 4975 C CA . ILE C 1 119 ? -10.363 12.964 32.446 1.00 8.14 539 ILE C CA 1
ATOM 4976 C C . ILE C 1 119 ? -9.379 14.126 32.524 1.00 8.25 539 ILE C C 1
ATOM 4977 O O . ILE C 1 119 ? -8.239 13.918 32.912 1.00 6.63 539 ILE C O 1
ATOM 4983 N N . LYS C 1 120 ? -9.766 15.357 32.245 1.00 6.32 540 LYS C N 1
ATOM 4984 C CA . LYS C 1 120 ? -8.841 16.462 32.384 1.00 11.65 540 LYS C CA 1
ATOM 4985 C C . LYS C 1 120 ? -8.536 16.759 33.825 1.00 14.72 540 LYS C C 1
ATOM 4986 O O . LYS C 1 120 ? -7.433 17.171 34.171 1.00 15.19 540 LYS C O 1
ATOM 4996 N N . ARG C 1 121 ? -9.528 16.521 34.681 1.00 13.28 541 ARG C N 1
ATOM 4997 C CA . ARG C 1 121 ? -9.438 16.715 36.115 1.00 11.29 541 ARG C CA 1
ATOM 4998 C C . ARG C 1 121 ? -8.545 15.624 36.668 1.00 8.35 541 ARG C C 1
ATOM 4999 O O . ARG C 1 121 ? -7.643 15.891 37.459 1.00 12.72 541 ARG C O 1
ATOM 5013 N N . ILE C 1 122 ? -8.709 14.391 36.196 1.00 3.01 542 ILE C N 1
ATOM 5014 C CA . ILE C 1 122 ? -7.883 13.269 36.606 1.00 3.69 542 ILE C CA 1
ATOM 5015 C C . ILE C 1 122 ? -6.410 13.498 36.242 1.00 12.40 542 ILE C C 1
ATOM 5016 O O . ILE C 1 122 ? -5.490 13.254 37.036 1.00 13.11 542 ILE C O 1
ATOM 5022 N N . VAL C 1 123 ? -6.139 13.985 35.034 1.00 12.18 543 VAL C N 1
ATOM 5023 C CA . VAL C 1 123 ? -4.794 14.270 34.602 1.00 10.38 543 VAL C CA 1
ATOM 5024 C C . VAL C 1 123 ? -4.168 15.342 35.476 1.00 8.97 543 VAL C C 1
ATOM 5025 O O . VAL C 1 123 ? -3.056 15.121 35.952 1.00 9.43 543 VAL C O 1
ATOM 5030 N N . GLU C 1 124 ? -4.818 16.461 35.762 1.00 9.43 544 GLU C N 1
ATOM 5031 C CA . GLU C 1 124 ? -4.256 17.480 36.616 1.00 11.27 544 GLU C CA 1
ATOM 5032 C C . GLU C 1 124 ? -3.995 17.026 38.054 1.00 14.42 544 GLU C C 1
ATOM 5033 O O . GLU C 1 124 ? -2.999 17.432 38.661 1.00 13.25 544 GLU C O 1
ATOM 5040 N N . GLU C 1 125 ? -4.850 16.172 38.631 1.00 14.62 545 GLU C N 1
ATOM 5041 C CA . GLU C 1 125 ? -4.673 15.639 39.960 1.00 11.71 545 GLU C CA 1
ATOM 5042 C C . GLU C 1 125 ? -3.512 14.647 40.008 1.00 13.62 545 GLU C C 1
ATOM 5043 O O . GLU C 1 125 ? -2.752 14.659 40.979 1.00 11.55 545 GLU C O 1
ATOM 5050 N N . ILE C 1 126 ? -3.321 13.748 39.030 1.00 10.17 546 ILE C N 1
ATOM 5051 C CA . ILE C 1 126 ? -2.202 12.803 39.036 1.00 7.63 546 ILE C CA 1
ATOM 5052 C C . ILE C 1 126 ? -0.873 13.568 38.958 1.00 10.90 546 ILE C C 1
ATOM 5053 O O . ILE C 1 126 ? 0.087 13.288 39.704 1.00 10.12 546 ILE C O 1
ATOM 5059 N N . LYS C 1 127 ? -0.850 14.602 38.118 1.00 10.90 547 LYS C N 1
ATOM 5060 C CA . LYS C 1 127 ? 0.283 15.475 37.951 1.00 14.06 547 LYS C CA 1
ATOM 5061 C C . LYS C 1 127 ? 0.594 16.255 39.206 1.00 15.88 547 LYS C C 1
ATOM 5062 O O . LYS C 1 127 ? 1.765 16.500 39.497 1.00 14.39 547 LYS C O 1
ATOM 5072 N N . LYS C 1 128 ? -0.405 16.682 39.980 1.00 18.85 548 LYS C N 1
ATOM 5073 C CA . LYS C 1 128 ? -0.146 17.351 41.255 1.00 18.43 548 LYS C CA 1
ATOM 5074 C C . LYS C 1 128 ? 0.619 16.448 42.182 1.00 15.42 548 LYS C C 1
ATOM 5075 O O . LYS C 1 128 ? 1.404 16.939 42.993 1.00 20.68 548 LYS C O 1
ATOM 5085 N N . GLU C 1 129 ? 0.455 15.143 42.078 1.00 13.94 549 GLU C N 1
ATOM 5086 C CA . GLU C 1 129 ? 1.198 14.257 42.927 1.00 16.65 549 GLU C CA 1
ATOM 5087 C C . GLU C 1 129 ? 2.540 13.866 42.332 1.00 15.08 549 GLU C C 1
ATOM 5088 O O . GLU C 1 129 ? 3.175 12.902 42.765 1.00 19.99 549 GLU C O 1
ATOM 5095 N N . GLY C 1 130 ? 3.016 14.561 41.310 1.00 12.97 550 GLY C N 1
ATOM 5096 C CA . GLY C 1 130 ? 4.320 14.291 40.715 1.00 13.74 550 GLY C CA 1
ATOM 5097 C C . GLY C 1 130 ? 4.408 13.110 39.776 1.00 12.61 550 GLY C C 1
ATOM 5098 O O . GLY C 1 130 ? 5.499 12.572 39.552 1.00 9.24 550 GLY C O 1
ATOM 5100 N N . ILE C 1 131 ? 3.309 12.600 39.243 1.00 13.42 551 ILE C N 1
ATOM 5101 C CA . ILE C 1 131 ? 3.474 11.553 38.270 1.00 11.84 551 ILE C CA 1
ATOM 5102 C C . ILE C 1 131 ? 2.885 11.996 36.905 1.00 10.37 551 ILE C C 1
ATOM 5103 O O . ILE C 1 131 ? 1.917 12.741 36.812 1.00 9.04 551 ILE C O 1
ATOM 5109 N N . PRO C 1 132 ? 3.572 11.708 35.777 1.00 12.89 552 PRO C N 1
ATOM 5110 C CA . PRO C 1 132 ? 3.163 12.193 34.456 1.00 11.45 552 PRO C CA 1
ATOM 5111 C C . PRO C 1 132 ? 1.853 11.591 33.946 1.00 5.39 552 PRO C C 1
ATOM 5112 O O . PRO C 1 132 ? 1.626 10.385 33.999 1.00 7.22 552 PRO C O 1
ATOM 5116 N N . ALA C 1 133 ? 1.041 12.426 33.338 1.00 5.15 553 ALA C N 1
ATOM 5117 C CA . ALA C 1 133 ? -0.276 12.019 32.865 1.00 6.67 553 ALA C CA 1
ATOM 5118 C C . ALA C 1 133 ? -0.675 12.938 31.728 1.00 9.81 553 ALA C C 1
ATOM 5119 O O . ALA C 1 133 ? -0.281 14.120 31.705 1.00 10.03 553 ALA C O 1
ATOM 5122 N N . ALA C 1 134 ? -1.455 12.419 30.775 1.00 9.87 554 ALA C N 1
ATOM 5123 C CA . ALA C 1 134 ? -1.933 13.237 29.658 1.00 9.22 554 ALA C CA 1
ATOM 5124 C C . ALA C 1 134 ? -3.138 12.567 29.036 1.00 5.22 554 ALA C C 1
ATOM 5125 O O . ALA C 1 134 ? -3.211 11.341 29.152 1.00 5.76 554 ALA C O 1
ATOM 5128 N N . VAL C 1 135 ? -4.037 13.282 28.340 1.00 4.92 555 VAL C N 1
ATOM 5129 C CA . VAL C 1 135 ? -5.131 12.534 27.710 1.00 7.61 555 VAL C CA 1
ATOM 5130 C C . VAL C 1 135 ? -4.724 12.049 26.313 1.00 10.65 555 VAL C C 1
ATOM 5131 O O . VAL C 1 135 ? -3.907 12.638 25.592 1.00 12.44 555 VAL C O 1
ATOM 5136 N N . SER C 1 136 ? -5.150 10.829 26.031 1.00 8.49 556 SER C N 1
ATOM 5137 C CA . SER C 1 136 ? -4.904 10.164 24.779 1.00 6.09 556 SER C CA 1
ATOM 5138 C C . SER C 1 136 ? -6.171 10.183 23.965 1.00 9.29 556 SER C C 1
ATOM 5139 O O . SER C 1 136 ? -7.263 10.117 24.537 1.00 9.04 556 SER C O 1
ATOM 5144 N N . TYR C 1 137 ? -6.051 10.210 22.636 1.00 7.67 557 TYR C N 1
ATOM 5145 C CA . TYR C 1 137 ? -7.184 10.228 21.751 1.00 4.78 557 TYR C CA 1
ATOM 5146 C C . TYR C 1 137 ? -7.287 8.984 20.895 1.00 5.85 557 TYR C C 1
ATOM 5147 O O . TYR C 1 137 ? -8.047 8.975 19.912 1.00 7.43 557 TYR C O 1
ATOM 5158 N N . THR C 1 138 ? -6.507 7.922 21.154 1.00 2.69 558 THR C N 1
ATOM 5159 C CA . THR C 1 138 ? -6.749 6.647 20.497 1.00 2.55 558 THR C CA 1
ATOM 5160 C C . THR C 1 138 ? -6.350 5.594 21.493 1.00 3.46 558 THR C C 1
ATOM 5161 O O . THR C 1 138 ? -5.339 5.694 22.175 1.00 9.07 558 THR C O 1
ATOM 5167 N N . ALA C 1 139 ? -7.195 4.599 21.682 1.00 4.20 559 ALA C N 1
ATOM 5168 C CA . ALA C 1 139 ? -6.932 3.527 22.600 1.00 4.86 559 ALA C CA 1
ATOM 5169 C C . ALA C 1 139 ? -6.564 2.289 21.825 1.00 5.32 559 ALA C C 1
ATOM 5170 O O . ALA C 1 139 ? -6.478 1.182 22.362 1.00 8.03 559 ALA C O 1
ATOM 5173 N N . GLY C 1 140 ? -6.186 2.441 20.554 1.00 6.69 560 GLY C N 1
ATOM 5174 C CA . GLY C 1 140 ? -5.856 1.262 19.764 1.00 6.57 560 GLY C CA 1
ATOM 5175 C C . GLY C 1 140 ? -7.104 0.595 19.149 1.00 6.53 560 GLY C C 1
ATOM 5176 O O . GLY C 1 140 ? -8.186 1.156 19.144 1.00 6.67 560 GLY C O 1
ATOM 5178 N N . THR C 1 141 ? -6.993 -0.621 18.621 1.00 5.76 561 THR C N 1
ATOM 5179 C CA . THR C 1 141 ? -8.094 -1.320 18.012 1.00 4.48 561 THR C CA 1
ATOM 5180 C C . THR C 1 141 ? -8.039 -2.770 18.467 1.00 6.42 561 THR C C 1
ATOM 5181 O O . THR C 1 141 ? -8.657 -3.640 17.863 1.00 9.19 561 THR C O 1
ATOM 5187 N N . PHE C 1 142 ? -7.308 -3.058 19.559 1.00 6.71 562 PHE C N 1
ATOM 5188 C CA . PHE C 1 142 ? -7.153 -4.394 20.102 1.00 6.32 562 PHE C CA 1
ATOM 5189 C C . PHE C 1 142 ? -8.157 -4.578 21.247 1.00 6.10 562 PHE C C 1
ATOM 5190 O O . PHE C 1 142 ? -9.154 -3.833 21.295 1.00 4.61 562 PHE C O 1
ATOM 5199 N N . VAL C 1 143 ? -7.934 -5.495 22.214 1.00 9.69 563 VAL C N 1
ATOM 5200 C CA . VAL C 1 143 ? -8.878 -5.816 23.291 1.00 10.68 563 VAL C CA 1
ATOM 5201 C C . VAL C 1 143 ? -9.115 -4.656 24.245 1.00 11.07 563 VAL C C 1
ATOM 5202 O O . VAL C 1 143 ? -10.250 -4.457 24.702 1.00 12.75 563 VAL C O 1
ATOM 5207 N N . CYS C 1 144 ? -8.125 -3.792 24.498 1.00 9.13 564 CYS C N 1
ATOM 5208 C CA . CYS C 1 144 ? -8.311 -2.649 25.359 1.00 6.36 564 CYS C CA 1
ATOM 5209 C C . CYS C 1 144 ? -9.341 -1.685 24.771 1.00 8.38 564 CYS C C 1
ATOM 5210 O O . CYS C 1 144 ? -10.261 -1.288 25.489 1.00 9.38 564 CYS C O 1
ATOM 5214 N N . ASN C 1 145 ? -9.356 -1.329 23.466 1.00 7.65 565 ASN C N 1
ATOM 5215 C CA . ASN C 1 145 ? -10.373 -0.447 22.894 1.00 5.42 565 ASN C CA 1
ATOM 5216 C C . ASN C 1 145 ? -11.729 -1.153 22.830 1.00 5.13 565 ASN C C 1
ATOM 5217 O O . ASN C 1 145 ? -12.762 -0.537 23.043 1.00 11.06 565 ASN C O 1
ATOM 5225 N N . HIS C 1 146 ? -11.725 -2.461 22.624 1.00 5.64 566 HIS C N 1
ATOM 5226 C CA . HIS C 1 146 ? -12.886 -3.296 22.564 1.00 4.39 566 HIS C CA 1
ATOM 5227 C C . HIS C 1 146 ? -13.620 -3.201 23.866 1.00 8.72 566 HIS C C 1
ATOM 5228 O O . HIS C 1 146 ? -14.828 -2.988 23.853 1.00 10.69 566 HIS C O 1
ATOM 5238 N N . LEU C 1 147 ? -12.937 -3.371 25.000 1.00 11.44 567 LEU C N 1
ATOM 5239 C CA . LEU C 1 147 ? -13.575 -3.307 26.310 1.00 8.67 567 LEU C CA 1
ATOM 5240 C C . LEU C 1 147 ? -14.032 -1.889 26.582 1.00 8.16 567 LEU C C 1
ATOM 5241 O O . LEU C 1 147 ? -15.118 -1.705 27.118 1.00 12.97 567 LEU C O 1
ATOM 5247 N N . PHE C 1 148 ? -13.304 -0.870 26.216 1.00 3.71 568 PHE C N 1
ATOM 5248 C CA . PHE C 1 148 ? -13.742 0.504 26.396 1.00 5.13 568 PHE C CA 1
ATOM 5249 C C . PHE C 1 148 ? -15.008 0.800 25.620 1.00 10.88 568 PHE C C 1
ATOM 5250 O O . PHE C 1 148 ? -15.938 1.355 26.193 1.00 8.03 568 PHE C O 1
ATOM 5259 N N . TYR C 1 149 ? -15.075 0.446 24.343 1.00 8.25 569 TYR C N 1
ATOM 5260 C CA . TYR C 1 149 ? -16.254 0.694 23.552 1.00 11.65 569 TYR C CA 1
ATOM 5261 C C . TYR C 1 149 ? -17.443 -0.103 24.140 1.00 11.30 569 TYR C C 1
ATOM 5262 O O . TYR C 1 149 ? -18.523 0.467 24.354 1.00 9.95 569 TYR C O 1
ATOM 5273 N N . GLY C 1 150 ? -17.256 -1.400 24.400 1.00 7.43 570 GLY C N 1
ATOM 5274 C CA . GLY C 1 150 ? -18.255 -2.266 24.986 1.00 11.28 570 GLY C CA 1
ATOM 5275 C C . GLY C 1 150 ? -18.777 -1.747 26.334 1.00 9.29 570 GLY C C 1
ATOM 5276 O O . GLY C 1 150 ? -19.961 -1.857 26.644 1.00 11.07 570 GLY C O 1
ATOM 5278 N N . LEU C 1 151 ? -17.905 -1.183 27.167 1.00 6.77 571 LEU C N 1
ATOM 5279 C CA . LEU C 1 151 ? -18.309 -0.569 28.404 1.00 9.77 571 LEU C CA 1
ATOM 5280 C C . LEU C 1 151 ? -19.228 0.611 28.141 1.00 7.78 571 LEU C C 1
ATOM 5281 O O . LEU C 1 151 ? -20.298 0.720 28.734 1.00 10.93 571 LEU C O 1
ATOM 5287 N N . MET C 1 152 ? -18.869 1.523 27.247 1.00 8.71 572 MET C N 1
ATOM 5288 C CA . MET C 1 152 ? -19.651 2.710 27.013 1.00 5.01 572 MET C CA 1
ATOM 5289 C C . MET C 1 152 ? -21.011 2.410 26.360 1.00 9.08 572 MET C C 1
ATOM 5290 O O . MET C 1 152 ? -22.004 3.133 26.569 1.00 9.91 572 MET C O 1
ATOM 5296 N N . ASP C 1 153 ? -21.024 1.344 25.583 1.00 7.35 573 ASP C N 1
ATOM 5297 C CA . ASP C 1 153 ? -22.206 0.829 24.919 1.00 11.52 573 ASP C CA 1
ATOM 5298 C C . ASP C 1 153 ? -23.189 0.290 25.948 1.00 9.41 573 ASP C C 1
ATOM 5299 O O . ASP C 1 153 ? -24.366 0.632 25.913 1.00 9.82 573 ASP C O 1
ATOM 5305 N N . GLU C 1 154 ? -22.735 -0.542 26.859 1.00 10.19 574 GLU C N 1
ATOM 5306 C CA . GLU C 1 154 ? -23.497 -1.022 27.974 1.00 11.90 574 GLU C CA 1
ATOM 5307 C C . GLU C 1 154 ? -23.991 0.100 28.821 1.00 12.81 574 GLU C C 1
ATOM 5308 O O . GLU C 1 154 ? -25.160 0.060 29.207 1.00 15.69 574 GLU C O 1
ATOM 5315 N N . ILE C 1 155 ? -23.189 1.105 29.156 1.00 12.91 575 ILE C N 1
ATOM 5316 C CA . ILE C 1 155 ? -23.666 2.223 29.934 1.00 11.58 575 ILE C CA 1
ATOM 5317 C C . ILE C 1 155 ? -24.789 2.960 29.201 1.00 14.07 575 ILE C C 1
ATOM 5318 O O . ILE C 1 155 ? -25.884 3.112 29.731 1.00 14.03 575 ILE C O 1
ATOM 5324 N N . SER C 1 156 ? -24.626 3.307 27.954 1.00 16.98 576 SER C N 1
ATOM 5325 C CA . SER C 1 156 ? -25.560 4.136 27.234 1.00 17.51 576 SER C CA 1
ATOM 5326 C C . SER C 1 156 ? -26.913 3.475 27.050 1.00 15.11 576 SER C C 1
ATOM 5327 O O . SER C 1 156 ? -27.976 4.111 27.056 1.00 16.72 576 SER C O 1
ATOM 5332 N N . ARG C 1 157 ? -26.852 2.192 26.822 1.00 14.11 577 ARG C N 1
ATOM 5333 C CA . ARG C 1 157 ? -28.035 1.440 26.527 1.00 19.46 577 ARG C CA 1
ATOM 5334 C C . ARG C 1 157 ? -28.693 0.847 27.760 1.00 22.96 577 ARG C C 1
ATOM 5335 O O . ARG C 1 157 ? -29.904 0.618 27.740 1.00 26.23 577 ARG C O 1
ATOM 5349 N N . HIS C 1 158 ? -27.967 0.492 28.825 1.00 19.37 578 HIS C N 1
ATOM 5350 C CA . HIS C 1 158 ? -28.576 -0.153 29.970 1.00 16.87 578 HIS C CA 1
ATOM 5351 C C . HIS C 1 158 ? -28.267 0.424 31.339 1.00 17.09 578 HIS C C 1
ATOM 5352 O O . HIS C 1 158 ? -28.866 -0.034 32.321 1.00 21.75 578 HIS C O 1
ATOM 5362 N N . HIS C 1 159 ? -27.289 1.307 31.549 1.00 14.58 579 HIS C N 1
ATOM 5363 C CA . HIS C 1 159 ? -26.962 1.793 32.869 1.00 9.48 579 HIS C CA 1
ATOM 5364 C C . HIS C 1 159 ? -26.519 3.221 32.792 1.00 9.33 579 HIS C C 1
ATOM 5365 O O . HIS C 1 159 ? -25.407 3.540 33.222 1.00 10.93 579 HIS C O 1
ATOM 5375 N N . PRO C 1 160 ? -27.390 4.149 32.365 1.00 8.79 580 PRO C N 1
ATOM 5376 C CA . PRO C 1 160 ? -27.048 5.529 32.102 1.00 7.83 580 PRO C CA 1
ATOM 5377 C C . PRO C 1 160 ? -26.642 6.377 33.270 1.00 11.37 580 PRO C C 1
ATOM 5378 O O . PRO C 1 160 ? -26.251 7.533 33.148 1.00 18.39 580 PRO C O 1
ATOM 5382 N N . HIS C 1 161 ? -26.756 5.797 34.441 1.00 11.26 581 HIS C N 1
ATOM 5383 C CA . HIS C 1 161 ? -26.394 6.501 35.644 1.00 14.16 581 HIS C CA 1
ATOM 5384 C C . HIS C 1 161 ? -24.907 6.258 35.934 1.00 13.28 581 HIS C C 1
ATOM 5385 O O . HIS C 1 161 ? -24.367 6.931 36.799 1.00 14.86 581 HIS C O 1
ATOM 5395 N N . ILE C 1 162 ? -24.284 5.214 35.336 1.00 12.17 582 ILE C N 1
ATOM 5396 C CA . ILE C 1 162 ? -22.892 4.890 35.635 1.00 8.26 582 ILE C CA 1
ATOM 5397 C C . ILE C 1 162 ? -21.958 5.827 34.899 1.00 9.18 582 ILE C C 1
ATOM 5398 O O . ILE C 1 162 ? -22.227 6.220 33.764 1.00 9.81 582 ILE C O 1
A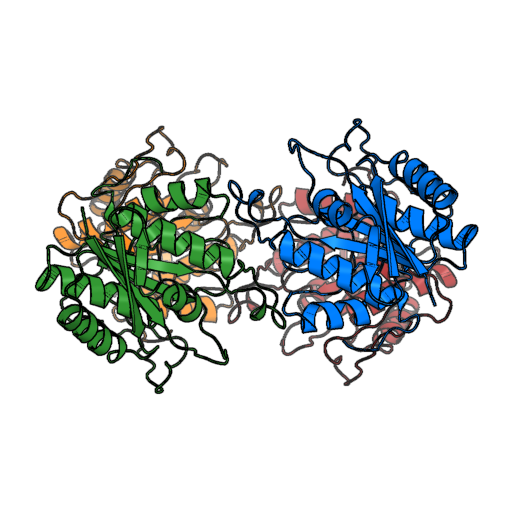TOM 5404 N N . ARG C 1 163 ? -20.885 6.264 35.558 1.00 12.45 583 ARG C N 1
ATOM 5405 C CA . ARG C 1 163 ? -19.820 7.045 34.912 1.00 11.77 583 ARG C CA 1
ATOM 5406 C C . ARG C 1 163 ? -18.693 6.072 34.623 1.00 9.97 583 ARG C C 1
ATOM 5407 O O . ARG C 1 163 ? -18.220 5.393 35.539 1.00 10.14 583 ARG C O 1
ATOM 5421 N N . GLY C 1 164 ? -18.306 5.876 33.356 1.00 4.80 584 GLY C N 1
ATOM 5422 C CA . GLY C 1 164 ? -17.327 4.852 33.053 1.00 6.98 584 GLY C CA 1
ATOM 5423 C C . GLY C 1 164 ? -16.266 5.364 32.107 1.00 5.12 584 GLY C C 1
ATOM 5424 O O . GLY C 1 164 ? -16.521 6.345 31.398 1.00 5.28 584 GLY C O 1
ATOM 5426 N N . GLY C 1 165 ? -15.078 4.740 32.043 1.00 7.92 585 GLY C N 1
ATOM 5427 C CA . GLY C 1 165 ? -14.024 5.168 31.118 1.00 5.47 585 GLY C CA 1
ATOM 5428 C C . GLY C 1 165 ? -12.881 4.176 31.131 1.00 8.51 585 GLY C C 1
ATOM 5429 O O . GLY C 1 165 ? -13.006 3.130 31.765 1.00 9.67 585 GLY C O 1
ATOM 5431 N N . PHE C 1 166 ? -11.759 4.499 30.491 1.00 4.92 586 PHE C N 1
ATOM 5432 C CA . PHE C 1 166 ? -10.642 3.600 30.349 1.00 5.54 586 PHE C CA 1
ATOM 5433 C C . PHE C 1 166 ? -9.410 4.445 30.590 1.00 4.77 586 PHE C C 1
ATOM 5434 O O . PHE C 1 166 ? -9.409 5.632 30.208 1.00 4.14 586 PHE C O 1
ATOM 5443 N N . ILE C 1 167 ? -8.415 3.841 31.237 1.00 6.45 587 ILE C N 1
ATOM 5444 C CA . ILE C 1 167 ? -7.121 4.477 31.457 1.00 7.50 587 ILE C CA 1
ATOM 5445 C C . ILE C 1 167 ? -6.074 3.477 31.013 1.00 5.45 587 ILE C C 1
ATOM 5446 O O . ILE C 1 167 ? -6.180 2.266 31.294 1.00 7.02 587 ILE C O 1
ATOM 5452 N N . HIS C 1 168 ? -5.128 3.941 30.175 1.00 7.17 588 HIS C N 1
ATOM 5453 C CA . HIS C 1 168 ? -3.997 3.109 29.740 1.00 5.84 588 HIS C CA 1
ATOM 5454 C C . HIS C 1 168 ? -2.789 3.484 30.638 1.00 3.27 588 HIS C C 1
ATOM 5455 O O . HIS C 1 168 ? -2.631 4.640 31.064 1.00 3.90 588 HIS C O 1
ATOM 5465 N N . ILE C 1 169 ? -1.949 2.504 30.955 1.00 3.20 589 ILE C N 1
ATOM 5466 C CA . ILE C 1 169 ? -0.816 2.733 31.838 1.00 5.03 589 ILE C CA 1
ATOM 5467 C C . ILE C 1 169 ? 0.442 2.228 31.122 1.00 5.63 589 ILE C C 1
ATOM 5468 O O . ILE C 1 169 ? 0.352 1.322 30.277 1.00 4.51 589 ILE C O 1
ATOM 5474 N N . PRO C 1 170 ? 1.639 2.732 31.424 1.00 6.77 590 PRO C N 1
ATOM 5475 C CA . PRO C 1 170 ? 2.888 2.232 30.876 1.00 4.06 590 PRO C CA 1
ATOM 5476 C C . PRO C 1 170 ? 3.284 0.828 31.302 1.00 6.09 590 PRO C C 1
ATOM 5477 O O . PRO C 1 170 ? 2.648 0.175 32.132 1.00 6.60 590 PRO C O 1
ATOM 5481 N N . TYR C 1 171 ? 4.378 0.347 30.701 1.00 8.40 591 TYR C N 1
ATOM 5482 C CA . TYR C 1 171 ? 5.102 -0.811 31.211 1.00 4.03 591 TYR C CA 1
ATOM 5483 C C . TYR C 1 171 ? 5.634 -0.505 32.602 1.00 2.00 591 TYR C C 1
ATOM 5484 O O . TYR C 1 171 ? 5.828 0.649 32.944 1.00 6.07 591 TYR C O 1
ATOM 5495 N N . ILE C 1 172 ? 5.888 -1.486 33.445 1.00 4.86 592 ILE C N 1
ATOM 5496 C CA . ILE C 1 172 ? 6.614 -1.248 34.668 1.00 6.47 592 ILE C CA 1
ATOM 5497 C C . ILE C 1 172 ? 8.106 -1.580 34.328 1.00 9.02 592 ILE C C 1
ATOM 5498 O O . ILE C 1 172 ? 8.343 -2.319 33.370 1.00 8.43 592 ILE C O 1
ATOM 5504 N N . PRO C 1 173 ? 9.148 -1.145 35.074 1.00 10.84 593 PRO C N 1
ATOM 5505 C CA . PRO C 1 173 ? 10.574 -1.350 34.771 1.00 5.68 593 PRO C CA 1
ATOM 5506 C C . PRO C 1 173 ? 10.921 -2.792 34.443 1.00 8.39 593 PRO C C 1
ATOM 5507 O O . PRO C 1 173 ? 11.542 -3.136 33.450 1.00 11.10 593 PRO C O 1
ATOM 5511 N N . GLU C 1 174 ? 10.392 -3.725 35.209 1.00 7.35 594 GLU C N 1
ATOM 5512 C CA . GLU C 1 174 ? 10.659 -5.145 35.061 1.00 9.56 594 GLU C CA 1
ATOM 5513 C C . GLU C 1 174 ? 10.349 -5.706 33.691 1.00 8.66 594 GLU C C 1
ATOM 5514 O O . GLU C 1 174 ? 10.755 -6.816 33.385 1.00 10.70 594 GLU C O 1
ATOM 5521 N N . GLN C 1 175 ? 9.528 -5.021 32.911 1.00 9.42 595 GLN C N 1
ATOM 5522 C CA . GLN C 1 175 ? 9.123 -5.446 31.599 1.00 8.26 595 GLN C CA 1
ATOM 5523 C C . GLN C 1 175 ? 10.013 -4.808 30.533 1.00 12.56 595 GLN C C 1
ATOM 5524 O O . GLN C 1 175 ? 9.832 -5.164 29.366 1.00 11.79 595 GLN C O 1
ATOM 5533 N N . THR C 1 176 ? 10.908 -3.855 30.823 1.00 13.80 596 THR C N 1
ATOM 5534 C CA . THR C 1 176 ? 11.726 -3.252 29.807 1.00 12.41 596 THR C CA 1
ATOM 5535 C C . THR C 1 176 ? 13.175 -3.692 29.999 1.00 16.21 596 THR C C 1
ATOM 5536 O O . THR C 1 176 ? 14.130 -2.949 29.748 1.00 17.75 596 THR C O 1
ATOM 5542 N N . LEU C 1 177 ? 13.408 -4.914 30.479 1.00 18.34 597 LEU C N 1
ATOM 5543 C CA . LEU C 1 177 ? 14.758 -5.344 30.793 1.00 21.51 597 LEU C CA 1
ATOM 5544 C C . LEU C 1 177 ? 15.509 -5.827 29.573 1.00 24.51 597 LEU C C 1
ATOM 5545 O O . LEU C 1 177 ? 16.683 -5.518 29.415 1.00 26.02 597 LEU C O 1
ATOM 5551 N N . GLN C 1 178 ? 14.840 -6.522 28.675 1.00 27.86 598 GLN C N 1
ATOM 5552 C CA . GLN C 1 178 ? 15.460 -6.937 27.435 1.00 31.94 598 GLN C CA 1
ATOM 5553 C C . GLN C 1 178 ? 15.129 -6.021 26.271 1.00 30.59 598 GLN C C 1
ATOM 5554 O O . GLN C 1 178 ? 15.762 -6.089 25.230 1.00 32.47 598 GLN C O 1
ATOM 5563 N N . LYS C 1 179 ? 14.168 -5.118 26.363 1.00 34.04 599 LYS C N 1
ATOM 5564 C CA . LYS C 1 179 ? 13.776 -4.211 25.284 1.00 33.38 599 LYS C CA 1
ATOM 5565 C C . LYS C 1 179 ? 13.742 -2.814 25.857 1.00 31.43 599 LYS C C 1
ATOM 5566 O O . LYS C 1 179 ? 12.891 -2.625 26.718 1.00 34.92 599 LYS C O 1
ATOM 5576 N N . SER C 1 180 ? 14.572 -1.825 25.543 1.00 26.94 600 SER C N 1
ATOM 5577 C CA . SER C 1 180 ? 14.403 -0.555 26.210 1.00 27.69 600 SER C CA 1
ATOM 5578 C C . SER C 1 180 ? 13.130 0.158 25.762 1.00 25.83 600 SER C C 1
ATOM 5579 O O . SER C 1 180 ? 12.859 0.310 24.571 1.00 27.04 600 SER C O 1
ATOM 5584 N N . ALA C 1 181 ? 12.283 0.494 26.718 1.00 19.73 601 ALA C N 1
ATOM 5585 C CA . ALA C 1 181 ? 11.033 1.179 26.453 1.00 12.83 601 ALA C CA 1
ATOM 5586 C C . ALA C 1 181 ? 10.830 2.021 27.698 1.00 11.73 601 ALA C C 1
ATOM 5587 O O . ALA C 1 181 ? 11.485 1.725 28.721 1.00 11.37 601 ALA C O 1
ATOM 5590 N N . PRO C 1 182 ? 10.071 3.122 27.720 1.00 10.14 602 PRO C N 1
ATOM 5591 C CA . PRO C 1 182 ? 9.746 3.842 28.950 1.00 7.13 602 PRO C CA 1
ATOM 5592 C C . PRO C 1 182 ? 8.945 3.006 29.939 1.00 9.73 602 PRO C C 1
ATOM 5593 O O . PRO C 1 182 ? 8.341 2.001 29.579 1.00 8.52 602 PRO C O 1
ATOM 5597 N N . SER C 1 183 ? 8.971 3.379 31.226 1.00 7.98 603 SER C N 1
ATOM 5598 C CA . SER C 1 183 ? 8.146 2.693 32.185 1.00 10.84 603 SER C CA 1
ATOM 5599 C C . SER C 1 183 ? 7.860 3.642 33.341 1.00 9.26 603 SER C C 1
ATOM 5600 O O . SER C 1 183 ? 8.430 4.731 33.407 1.00 5.84 603 SER C O 1
ATOM 5605 N N . LEU C 1 184 ? 6.962 3.232 34.253 1.00 10.82 604 LEU C N 1
ATOM 5606 C CA . LEU C 1 184 ? 6.647 3.970 35.481 1.00 7.88 604 LEU C CA 1
ATOM 5607 C C . LEU C 1 184 ? 6.619 2.865 36.512 1.00 7.24 604 LEU C C 1
ATOM 5608 O O . LEU C 1 184 ? 6.246 1.731 36.196 1.00 8.71 604 LEU C O 1
ATOM 5614 N N . SER C 1 185 ? 7.068 3.096 37.753 1.00 8.44 605 SER C N 1
ATOM 5615 C CA . SER C 1 185 ? 7.039 2.014 38.740 1.00 9.23 605 SER C CA 1
ATOM 5616 C C . SER C 1 185 ? 5.598 1.661 39.090 1.00 5.96 605 SER C C 1
ATOM 5617 O O . SER C 1 185 ? 4.731 2.554 39.140 1.00 8.78 605 SER C O 1
ATOM 5622 N N . LEU C 1 186 ? 5.377 0.409 39.475 1.00 5.39 606 LEU C N 1
ATOM 5623 C CA . LEU C 1 186 ? 4.074 -0.052 39.951 1.00 11.26 606 LEU C CA 1
ATOM 5624 C C . LEU C 1 186 ? 3.569 0.785 41.100 1.00 11.60 606 LEU C C 1
ATOM 5625 O O . LEU C 1 186 ? 2.369 1.006 41.178 1.00 16.40 606 LEU C O 1
ATOM 5631 N N . ASP C 1 187 ? 4.410 1.371 41.956 1.00 13.80 607 ASP C N 1
ATOM 5632 C CA . ASP C 1 187 ? 3.931 2.206 43.040 1.00 14.90 607 ASP C CA 1
ATOM 5633 C C . ASP C 1 187 ? 3.349 3.499 42.524 1.00 15.93 607 ASP C C 1
ATOM 5634 O O . ASP C 1 187 ? 2.361 3.996 43.063 1.00 16.71 607 ASP C O 1
ATOM 5640 N N . HIS C 1 188 ? 3.921 4.097 41.466 1.00 13.46 608 HIS C N 1
ATOM 5641 C CA . HIS C 1 188 ? 3.382 5.337 40.936 1.00 9.22 608 HIS C CA 1
ATOM 5642 C C . HIS C 1 188 ? 2.082 5.092 40.163 1.00 9.34 608 HIS C C 1
ATOM 5643 O O . HIS C 1 188 ? 1.186 5.940 40.193 1.00 10.22 608 HIS C O 1
ATOM 5653 N N . ILE C 1 189 ? 1.994 3.968 39.436 1.00 8.22 609 ILE C N 1
ATOM 5654 C CA . ILE C 1 189 ? 0.821 3.602 38.670 1.00 8.29 609 ILE C CA 1
ATOM 5655 C C . ILE C 1 189 ? -0.289 3.316 39.669 1.00 11.92 609 ILE C C 1
ATOM 5656 O O . ILE C 1 189 ? -1.342 3.901 39.468 1.00 11.09 609 ILE C O 1
ATOM 5662 N N . THR C 1 190 ? -0.139 2.521 40.745 1.00 12.17 610 THR C N 1
ATOM 5663 C CA . THR C 1 190 ? -1.277 2.262 41.639 1.00 14.78 610 THR C CA 1
ATOM 5664 C C . THR C 1 190 ? -1.714 3.549 42.362 1.00 12.25 610 THR C C 1
ATOM 5665 O O . THR C 1 190 ? -2.907 3.801 42.547 1.00 11.83 610 THR C O 1
ATOM 5671 N N . LYS C 1 191 ? -0.767 4.434 42.682 1.00 11.49 611 LYS C N 1
ATOM 5672 C CA . LYS C 1 191 ? -1.092 5.712 43.248 1.00 9.48 611 LYS C CA 1
ATOM 5673 C C . LYS C 1 191 ? -1.911 6.567 42.300 1.00 11.81 611 LYS C C 1
ATOM 5674 O O . LYS C 1 191 ? -2.854 7.232 42.709 1.00 15.62 611 LYS C O 1
ATOM 5684 N N . ALA C 1 192 ? -1.571 6.606 41.018 1.00 9.82 612 ALA C N 1
ATOM 5685 C CA . ALA C 1 192 ? -2.269 7.365 39.999 1.00 7.64 612 ALA C CA 1
ATOM 5686 C C . ALA C 1 192 ? -3.693 6.809 39.848 1.00 5.04 612 ALA C C 1
ATOM 5687 O O . ALA C 1 192 ? -4.648 7.567 39.740 1.00 9.47 612 ALA C O 1
ATOM 5690 N N . LEU C 1 193 ? -3.886 5.506 39.905 1.00 5.86 613 LEU C N 1
ATOM 5691 C CA . LEU C 1 193 ? -5.148 4.843 39.761 1.00 4.46 613 LEU C CA 1
ATOM 5692 C C . LEU C 1 193 ? -6.064 5.113 40.935 1.00 10.65 613 LEU C C 1
ATOM 5693 O O . LEU C 1 193 ? -7.272 5.282 40.765 1.00 13.36 613 LEU C O 1
ATOM 5699 N N . LYS C 1 194 ? -5.507 5.231 42.128 1.00 11.74 614 LYS C N 1
ATOM 5700 C CA . LYS C 1 194 ? -6.261 5.559 43.314 1.00 10.90 614 LYS C CA 1
ATOM 5701 C C . LYS C 1 194 ? -6.713 6.999 43.206 1.00 9.95 614 LYS C C 1
ATOM 5702 O O . LYS C 1 194 ? -7.873 7.308 43.521 1.00 12.61 614 LYS C O 1
ATOM 5712 N N . ILE C 1 195 ? -5.847 7.903 42.726 1.00 7.03 615 ILE C N 1
ATOM 5713 C CA . ILE C 1 195 ? -6.196 9.307 42.558 1.00 5.79 615 ILE C CA 1
ATOM 5714 C C . ILE C 1 195 ? -7.280 9.436 41.517 1.00 9.91 615 ILE C C 1
ATOM 5715 O O . ILE C 1 195 ? -8.175 10.265 41.699 1.00 8.57 615 ILE C O 1
ATOM 5721 N N . ALA C 1 196 ? -7.252 8.640 40.456 1.00 9.84 616 ALA C N 1
ATOM 5722 C CA . ALA C 1 196 ? -8.277 8.681 39.426 1.00 9.51 616 ALA C CA 1
ATOM 5723 C C . ALA C 1 196 ? -9.655 8.267 39.949 1.00 7.67 616 ALA C C 1
ATOM 5724 O O . ALA C 1 196 ? -10.617 8.989 39.705 1.00 7.78 616 ALA C O 1
ATOM 5727 N N . ALA C 1 197 ? -9.753 7.165 40.695 1.00 7.69 617 ALA C N 1
ATOM 5728 C CA . ALA C 1 197 ? -10.990 6.671 41.290 1.00 10.29 617 ALA C CA 1
ATOM 5729 C C . ALA C 1 197 ? -11.569 7.675 42.278 1.00 9.70 617 ALA C C 1
ATOM 5730 O O . ALA C 1 197 ? -12.755 7.959 42.240 1.00 10.04 617 ALA C O 1
ATOM 5733 N N . VAL C 1 198 ? -10.756 8.297 43.131 1.00 11.40 618 VAL C N 1
ATOM 5734 C CA . VAL C 1 198 ? -11.218 9.296 44.069 1.00 12.05 618 VAL C CA 1
ATOM 5735 C C . VAL C 1 198 ? -11.655 10.538 43.315 1.00 15.03 618 VAL C C 1
ATOM 5736 O O . VAL C 1 198 ? -12.723 11.072 43.626 1.00 14.93 618 VAL C O 1
ATOM 5741 N N . THR C 1 199 ? -10.908 11.050 42.331 1.00 12.22 619 THR C N 1
ATOM 5742 C CA . THR C 1 199 ? -11.330 12.247 41.604 1.00 12.43 619 THR C CA 1
ATOM 5743 C C . THR C 1 199 ? -12.637 12.015 40.857 1.00 9.99 619 THR C C 1
ATOM 5744 O O . THR C 1 199 ? -13.467 12.925 40.812 1.00 14.88 619 THR C O 1
ATOM 5750 N N . ALA C 1 200 ? -12.824 10.839 40.267 1.00 9.84 620 ALA C N 1
ATOM 5751 C CA . ALA C 1 200 ? -14.052 10.515 39.570 1.00 11.35 620 ALA C CA 1
ATOM 5752 C C . ALA C 1 200 ? -15.178 10.365 40.602 1.00 13.58 620 ALA C C 1
ATOM 5753 O O . ALA C 1 200 ? -16.296 10.705 40.286 1.00 17.02 620 ALA C O 1
ATOM 5756 N N . ALA C 1 201 ? -14.950 9.896 41.833 1.00 12.28 621 ALA C N 1
ATOM 5757 C CA . ALA C 1 201 ? -15.991 9.826 42.855 1.00 9.48 621 ALA C CA 1
ATOM 5758 C C . ALA C 1 201 ? -16.427 11.190 43.354 1.00 11.34 621 ALA C C 1
ATOM 5759 O O . ALA C 1 201 ? -17.599 11.457 43.516 1.00 18.74 621 ALA C O 1
ATOM 5762 N N . VAL C 1 202 ? -15.538 12.120 43.585 1.00 15.69 622 VAL C N 1
ATOM 5763 C CA . VAL C 1 202 ? -15.831 13.448 44.060 1.00 16.41 622 VAL C CA 1
ATOM 5764 C C . VAL C 1 202 ? -16.347 14.330 42.937 1.00 23.37 622 VAL C C 1
ATOM 5765 O O . VAL C 1 202 ? -17.153 15.217 43.218 1.00 23.14 622 VAL C O 1
ATOM 5770 N N . HIS C 1 203 ? -15.854 14.242 41.687 1.00 23.22 623 HIS C N 1
ATOM 5771 C CA . HIS C 1 203 ? -16.229 15.187 40.653 1.00 22.20 623 HIS C CA 1
ATOM 5772 C C . HIS C 1 203 ? -16.998 14.585 39.525 1.00 27.97 623 HIS C C 1
ATOM 5773 O O . HIS C 1 203 ? -16.723 13.560 38.929 1.00 29.55 623 HIS C O 1
ATOM 5783 N N . GLU C 1 204 ? -18.112 15.259 39.469 1.00 31.30 624 GLU C N 1
ATOM 5784 C CA . GLU C 1 204 ? -19.135 15.029 38.488 1.00 37.38 624 GLU C CA 1
ATOM 5785 C C . GLU C 1 204 ? -18.662 15.407 37.074 1.00 37.20 624 GLU C C 1
ATOM 5786 O O . GLU C 1 204 ? -18.713 14.683 36.074 1.00 40.81 624 GLU C O 1
ATOM 5790 N N . ASP C 1 205 ? -18.139 16.624 37.055 1.00 37.38 625 ASP C N 1
ATOM 5791 C CA . ASP C 1 205 ? -17.776 17.331 35.856 1.00 35.47 625 ASP C CA 1
ATOM 5792 C C . ASP C 1 205 ? -16.294 17.612 35.917 1.00 34.69 625 ASP C C 1
ATOM 5793 O O . ASP C 1 205 ? -15.645 17.531 36.981 1.00 33.94 625 ASP C O 1
ATOM 5799 N N . ASP C 1 206 ? -15.882 17.980 34.699 1.00 32.86 626 ASP C N 1
ATOM 5800 C CA . ASP C 1 206 ? -14.519 18.309 34.352 1.00 31.70 626 ASP C CA 1
ATOM 5801 C C . ASP C 1 206 ? -14.232 19.809 34.251 1.00 33.65 626 ASP C C 1
ATOM 5802 O O . ASP C 1 206 ? -15.111 20.649 34.030 1.00 32.25 626 ASP C O 1
ATOM 5808 N N . ILE C 1 207 ? -12.937 20.123 34.382 1.00 38.55 627 ILE C N 1
ATOM 5809 C CA . ILE C 1 207 ? -12.448 21.496 34.309 1.00 40.18 627 ILE C CA 1
ATOM 5810 C C . ILE C 1 207 ? -12.086 21.866 32.869 1.00 42.77 627 ILE C C 1
ATOM 5811 O O . ILE C 1 207 ? -11.832 20.959 32.080 1.00 41.76 627 ILE C O 1
ATOM 5817 N N . GLU C 1 208 ? -11.988 23.149 32.487 1.00 46.78 628 GLU C N 1
ATOM 5818 C CA . GLU C 1 208 ? -11.607 23.542 31.120 1.00 52.66 628 GLU C CA 1
ATOM 5819 C C . GLU C 1 208 ? -10.156 24.054 30.950 1.00 55.95 628 GLU C C 1
ATOM 5820 O O . GLU C 1 208 ? -9.927 25.254 30.745 1.00 56.67 628 GLU C O 1
ATOM 5822 N N . THR C 1 209 ? -9.145 23.180 31.077 1.00 58.62 629 THR C N 1
ATOM 5823 C CA . THR C 1 209 ? -7.730 23.522 30.890 1.00 59.83 629 THR C CA 1
ATOM 5824 C C . THR C 1 209 ? -7.337 22.623 29.733 1.00 58.88 629 THR C C 1
ATOM 5825 O O . THR C 1 209 ? -7.406 21.407 29.954 1.00 60.16 629 THR C O 1
ATOM 5831 N N . GLY C 1 210 ? -6.930 23.105 28.560 1.00 57.73 630 GLY C N 1
ATOM 5832 C CA . GLY C 1 210 ? -6.589 22.218 27.465 1.00 57.67 630 GLY C CA 1
ATOM 5833 C C . GLY C 1 210 ? -5.809 22.937 26.382 1.00 58.32 630 GLY C C 1
ATOM 5834 O O . GLY C 1 210 ? -5.475 22.248 25.419 1.00 59.51 630 GLY C O 1
ATOM 5836 N N . MET D 1 1 ? 44.449 22.631 -9.661 1.00 59.94 631 MET D N 1
ATOM 5837 C CA . MET D 1 1 ? 44.119 22.181 -8.309 1.00 60.82 631 MET D CA 1
ATOM 5838 C C . MET D 1 1 ? 43.210 20.925 -8.389 1.00 58.28 631 MET D C 1
ATOM 5839 O O . MET D 1 1 ? 42.106 21.132 -8.886 1.00 62.18 631 MET D O 1
ATOM 5847 N N . GLU D 1 2 ? 43.540 19.652 -8.046 1.00 51.90 632 GLU D N 1
ATOM 5848 C CA . GLU D 1 2 ? 42.670 18.448 -8.171 1.00 46.74 632 GLU D CA 1
ATOM 5849 C C . GLU D 1 2 ? 42.980 17.423 -7.061 1.00 41.44 632 GLU D C 1
ATOM 5850 O O . GLU D 1 2 ? 44.162 17.068 -6.893 1.00 43.00 632 GLU D O 1
ATOM 5857 N N . LYS D 1 3 ? 41.988 16.915 -6.312 1.00 29.09 633 LYS D N 1
ATOM 5858 C CA . LYS D 1 3 ? 42.228 16.007 -5.208 1.00 21.87 633 LYS D CA 1
ATOM 5859 C C . LYS D 1 3 ? 41.447 14.763 -5.507 1.00 15.97 633 LYS D C 1
ATOM 5860 O O . LYS D 1 3 ? 40.286 14.903 -5.864 1.00 20.23 633 LYS D O 1
ATOM 5870 N N . LYS D 1 4 ? 42.006 13.573 -5.397 1.00 9.81 634 LYS D N 1
ATOM 5871 C CA . LYS D 1 4 ? 41.284 12.354 -5.645 1.00 11.61 634 LYS D CA 1
ATOM 5872 C C . LYS D 1 4 ? 40.628 11.974 -4.324 1.00 12.89 634 LYS D C 1
ATOM 5873 O O . LYS D 1 4 ? 41.351 11.819 -3.318 1.00 10.04 634 LYS D O 1
ATOM 5883 N N . VAL D 1 5 ? 39.299 11.811 -4.383 1.00 10.43 635 VAL D N 1
ATOM 5884 C CA . VAL D 1 5 ? 38.469 11.411 -3.274 1.00 6.51 635 VAL D CA 1
ATOM 5885 C C . VAL D 1 5 ? 37.975 9.997 -3.437 1.00 8.17 635 VAL D C 1
ATOM 5886 O O . VAL D 1 5 ? 37.188 9.725 -4.345 1.00 7.34 635 VAL D O 1
ATOM 5891 N N . LEU D 1 6 ? 38.448 9.070 -2.590 1.00 10.40 636 LEU D N 1
ATOM 5892 C CA . LEU D 1 6 ? 37.927 7.715 -2.511 1.00 5.40 636 LEU D CA 1
ATOM 5893 C C . LEU D 1 6 ? 36.703 7.640 -1.551 1.00 10.86 636 LEU D C 1
ATOM 5894 O O . LEU D 1 6 ? 36.853 7.952 -0.353 1.00 10.42 636 LEU D O 1
ATOM 5900 N N . LEU D 1 7 ? 35.493 7.211 -1.990 1.00 9.83 637 LEU D N 1
ATOM 5901 C CA . LEU D 1 7 ? 34.311 6.984 -1.151 1.00 8.08 637 LEU D CA 1
ATOM 5902 C C . LEU D 1 7 ? 34.092 5.498 -1.097 1.00 9.36 637 LEU D C 1
ATOM 5903 O O . LEU D 1 7 ? 34.339 4.798 -2.093 1.00 9.55 637 LEU D O 1
ATOM 5909 N N . THR D 1 8 ? 33.740 4.910 0.033 1.00 7.68 638 THR D N 1
ATOM 5910 C CA . THR D 1 8 ? 33.411 3.505 0.017 1.00 5.95 638 THR D CA 1
ATOM 5911 C C . THR D 1 8 ? 31.994 3.330 0.595 1.00 6.24 638 THR D C 1
ATOM 5912 O O . THR D 1 8 ? 31.464 4.207 1.279 1.00 6.88 638 THR D O 1
ATOM 5918 N N . GLY D 1 9 ? 31.364 2.221 0.295 1.00 7.97 639 GLY D N 1
ATOM 5919 C CA . GLY D 1 9 ? 30.063 1.897 0.812 1.00 9.09 639 GLY D CA 1
ATOM 5920 C C . GLY D 1 9 ? 30.173 0.425 1.087 1.00 6.19 639 GLY D C 1
ATOM 5921 O O . GLY D 1 9 ? 31.070 -0.246 0.561 1.00 8.33 639 GLY D O 1
ATOM 5923 N N . PHE D 1 10 ? 29.340 -0.055 2.001 1.00 5.92 640 PHE D N 1
ATOM 5924 C CA . PHE D 1 10 ? 29.278 -1.461 2.335 1.00 7.27 640 PHE D CA 1
ATOM 5925 C C . PHE D 1 10 ? 28.209 -2.154 1.533 1.00 8.64 640 PHE D C 1
ATOM 5926 O O . PHE D 1 10 ? 27.256 -1.549 1.035 1.00 10.43 640 PHE D O 1
ATOM 5935 N N . ASP D 1 11 ? 28.390 -3.439 1.387 1.00 12.67 641 ASP D N 1
ATOM 5936 C CA . ASP D 1 11 ? 27.312 -4.248 0.854 1.00 21.87 641 ASP D CA 1
ATOM 5937 C C . ASP D 1 11 ? 26.166 -4.442 1.900 1.00 26.26 641 ASP D C 1
ATOM 5938 O O . ASP D 1 11 ? 26.218 -3.883 3.015 1.00 28.02 641 ASP D O 1
ATOM 5944 N N . PRO D 1 12 ? 25.055 -5.149 1.666 1.00 28.23 642 PRO D N 1
ATOM 5945 C CA . PRO D 1 12 ? 24.020 -5.325 2.689 1.00 29.12 642 PRO D CA 1
ATOM 5946 C C . PRO D 1 12 ? 24.265 -6.467 3.684 1.00 23.97 642 PRO D C 1
ATOM 5947 O O . PRO D 1 12 ? 25.005 -7.417 3.420 1.00 21.04 642 PRO D O 1
ATOM 5951 N N . PHE D 1 13 ? 23.673 -6.269 4.858 1.00 26.89 643 PHE D N 1
ATOM 5952 C CA . PHE D 1 13 ? 23.766 -7.112 6.039 1.00 30.72 643 PHE D CA 1
ATOM 5953 C C . PHE D 1 13 ? 22.392 -7.195 6.724 1.00 33.67 643 PHE D C 1
ATOM 5954 O O . PHE D 1 13 ? 21.408 -6.524 6.356 1.00 26.43 643 PHE D O 1
ATOM 5963 N N . GLY D 1 14 ? 22.315 -7.932 7.837 1.00 39.58 644 GLY D N 1
ATOM 5964 C CA . GLY D 1 14 ? 21.063 -8.092 8.555 1.00 44.41 644 GLY D CA 1
ATOM 5965 C C . GLY D 1 14 ? 20.187 -8.952 7.683 1.00 44.40 644 GLY D C 1
ATOM 5966 O O . GLY D 1 14 ? 20.328 -10.175 7.663 1.00 50.53 644 GLY D O 1
ATOM 5968 N N . GLY D 1 15 ? 19.309 -8.286 6.962 1.00 43.74 645 GLY D N 1
ATOM 5969 C CA . GLY D 1 15 ? 18.465 -8.978 6.005 1.00 45.19 645 GLY D CA 1
ATOM 5970 C C . GLY D 1 15 ? 17.977 -8.031 4.916 1.00 43.80 645 GLY D C 1
ATOM 5971 O O . GLY D 1 15 ? 16.924 -8.222 4.297 1.00 47.38 645 GLY D O 1
ATOM 5973 N N . GLU D 1 16 ? 18.725 -6.946 4.740 1.00 39.37 646 GLU D N 1
ATOM 5974 C CA . GLU D 1 16 ? 18.357 -5.950 3.771 1.00 35.79 646 GLU D CA 1
ATOM 5975 C C . GLU D 1 16 ? 18.818 -6.437 2.398 1.00 35.35 646 GLU D C 1
ATOM 5976 O O . GLU D 1 16 ? 19.673 -7.324 2.276 1.00 33.06 646 GLU D O 1
ATOM 5983 N N . THR D 1 17 ? 18.222 -5.861 1.355 1.00 37.93 647 THR D N 1
ATOM 5984 C CA . THR D 1 17 ? 18.598 -6.181 -0.020 1.00 39.43 647 THR D CA 1
ATOM 5985 C C . THR D 1 17 ? 19.446 -5.103 -0.712 1.00 39.73 647 THR D C 1
ATOM 5986 O O . THR D 1 17 ? 20.128 -5.354 -1.711 1.00 39.47 647 THR D O 1
ATOM 5992 N N . VAL D 1 18 ? 19.412 -3.847 -0.236 1.00 38.18 648 VAL D N 1
ATOM 5993 C CA . VAL D 1 18 ? 20.253 -2.781 -0.788 1.00 34.77 648 VAL D CA 1
ATOM 5994 C C . VAL D 1 18 ? 21.044 -2.204 0.378 1.00 31.62 648 VAL D C 1
ATOM 5995 O O . VAL D 1 18 ? 20.593 -2.313 1.535 1.00 34.12 648 VAL D O 1
ATOM 6000 N N . ASN D 1 19 ? 22.255 -1.702 0.206 1.00 24.51 649 ASN D N 1
ATOM 6001 C CA . ASN D 1 19 ? 22.824 -1.005 1.319 1.00 20.85 649 ASN D CA 1
ATOM 6002 C C . ASN D 1 19 ? 22.902 0.291 0.581 1.00 18.77 649 ASN D C 1
ATOM 6003 O O . ASN D 1 19 ? 23.534 0.485 -0.453 1.00 19.77 649 ASN D O 1
ATOM 6011 N N . PRO D 1 20 ? 22.097 1.198 1.022 1.00 19.38 650 PRO D N 1
ATOM 6012 C CA . PRO D 1 20 ? 22.118 2.579 0.638 1.00 17.64 650 PRO D CA 1
ATOM 6013 C C . PRO D 1 20 ? 23.477 3.219 0.682 1.00 16.46 650 PRO D C 1
ATOM 6014 O O . PRO D 1 20 ? 23.622 4.191 -0.043 1.00 12.86 650 PRO D O 1
ATOM 6018 N N . SER D 1 21 ? 24.460 2.813 1.499 1.00 13.91 651 SER D N 1
ATOM 6019 C CA . SER D 1 21 ? 25.732 3.506 1.484 1.00 10.66 651 SER D CA 1
ATOM 6020 C C . SER D 1 21 ? 26.423 3.201 0.150 1.00 8.24 651 SER D C 1
ATOM 6021 O O . SER D 1 21 ? 26.995 4.093 -0.460 1.00 11.11 651 SER D O 1
ATOM 6026 N N . TRP D 1 22 ? 26.331 1.966 -0.336 1.00 9.71 652 TRP D N 1
ATOM 6027 C CA . TRP D 1 22 ? 26.879 1.605 -1.620 1.00 10.13 652 TRP D CA 1
ATOM 6028 C C . TRP D 1 22 ? 26.048 2.220 -2.751 1.00 12.97 652 TRP D C 1
ATOM 6029 O O . TRP D 1 22 ? 26.622 2.824 -3.654 1.00 14.12 652 TRP D O 1
ATOM 6042 N N . GLU D 1 23 ? 24.715 2.166 -2.712 1.00 13.99 653 GLU D N 1
ATOM 6043 C CA . GLU D 1 23 ? 23.897 2.755 -3.746 1.00 13.90 653 GLU D CA 1
ATOM 6044 C C . GLU D 1 23 ? 24.174 4.214 -3.911 1.00 10.33 653 GLU D C 1
ATOM 6045 O O . GLU D 1 23 ? 24.220 4.682 -5.038 1.00 15.21 653 GLU D O 1
ATOM 6052 N N . ALA D 1 24 ? 24.352 4.940 -2.825 1.00 9.38 654 ALA D N 1
ATOM 6053 C CA . ALA D 1 24 ? 24.707 6.335 -2.942 1.00 8.93 654 ALA D CA 1
ATOM 6054 C C . ALA D 1 24 ? 26.127 6.611 -3.460 1.00 11.22 654 ALA D C 1
ATOM 6055 O O . ALA D 1 24 ? 26.269 7.497 -4.305 1.00 14.46 654 ALA D O 1
ATOM 6058 N N . VAL D 1 25 ? 27.203 5.924 -3.015 1.00 13.07 655 VAL D N 1
ATOM 6059 C CA . VAL D 1 25 ? 28.569 6.250 -3.423 1.00 9.19 655 VAL D CA 1
ATOM 6060 C C . VAL D 1 25 ? 28.814 5.707 -4.801 1.00 11.11 655 VAL D C 1
ATOM 6061 O O . VAL D 1 25 ? 29.512 6.318 -5.581 1.00 11.60 655 VAL D O 1
ATOM 6066 N N . LYS D 1 26 ? 28.213 4.608 -5.212 1.00 13.47 656 LYS D N 1
ATOM 6067 C CA . LYS D 1 26 ? 28.286 4.106 -6.579 1.00 15.70 656 LYS D CA 1
ATOM 6068 C C . LYS D 1 26 ? 27.895 5.168 -7.600 1.00 17.03 656 LYS D C 1
ATOM 6069 O O . LYS D 1 26 ? 28.539 5.340 -8.639 1.00 19.60 656 LYS D O 1
ATOM 6079 N N . ARG D 1 27 ? 26.870 5.976 -7.355 1.00 16.92 657 ARG D N 1
ATOM 6080 C CA . ARG D 1 27 ? 26.534 6.927 -8.380 1.00 18.54 657 ARG D CA 1
ATOM 6081 C C . ARG D 1 27 ? 27.359 8.182 -8.413 1.00 15.35 657 ARG D C 1
ATOM 6082 O O . ARG D 1 27 ? 27.174 9.069 -9.246 1.00 13.69 657 ARG D O 1
ATOM 6096 N N . LEU D 1 28 ? 28.308 8.267 -7.499 1.00 10.95 658 LEU D N 1
ATOM 6097 C CA . LEU D 1 28 ? 29.223 9.384 -7.517 1.00 10.80 658 LEU D CA 1
ATOM 6098 C C . LEU D 1 28 ? 30.530 8.903 -8.162 1.00 7.56 658 LEU D C 1
ATOM 6099 O O . LEU D 1 28 ? 31.450 9.701 -8.329 1.00 7.25 658 LEU D O 1
ATOM 6105 N N . ASN D 1 29 ? 30.697 7.626 -8.510 1.00 9.11 659 ASN D N 1
ATOM 6106 C CA . ASN D 1 29 ? 31.947 7.162 -9.082 1.00 13.92 659 ASN D CA 1
ATOM 6107 C C . ASN D 1 29 ? 32.231 7.880 -10.391 1.00 16.43 659 ASN D C 1
ATOM 6108 O O . ASN D 1 29 ? 31.369 7.909 -11.276 1.00 15.60 659 ASN D O 1
ATOM 6116 N N . GLY D 1 30 ? 33.399 8.522 -10.504 1.00 15.35 660 GLY D N 1
ATOM 6117 C CA . GLY D 1 30 ? 33.755 9.235 -11.721 1.00 13.24 660 GLY D CA 1
ATOM 6118 C C . GLY D 1 30 ? 33.282 10.671 -11.728 1.00 12.24 660 GLY D C 1
ATOM 6119 O O . GLY D 1 30 ? 33.604 11.407 -12.664 1.00 12.48 660 GLY D O 1
ATOM 6121 N N . ALA D 1 31 ? 32.584 11.160 -10.682 1.00 12.53 661 ALA D N 1
ATOM 6122 C CA . ALA D 1 31 ? 32.130 12.538 -10.637 1.00 12.66 661 ALA D CA 1
ATOM 6123 C C . ALA D 1 31 ? 33.290 13.468 -10.333 1.00 15.83 661 ALA D C 1
ATOM 6124 O O . ALA D 1 31 ? 34.201 13.117 -9.590 1.00 15.76 661 ALA D O 1
ATOM 6127 N N . ALA D 1 32 ? 33.284 14.653 -10.900 1.00 17.67 662 ALA D N 1
ATOM 6128 C CA . ALA D 1 32 ? 34.319 15.624 -10.731 1.00 20.10 662 ALA D CA 1
ATOM 6129 C C . ALA D 1 32 ? 33.475 16.797 -10.315 1.00 24.77 662 ALA D C 1
ATOM 6130 O O . ALA D 1 32 ? 32.469 17.098 -10.977 1.00 29.99 662 ALA D O 1
ATOM 6133 N N . GLU D 1 33 ? 33.794 17.464 -9.233 1.00 24.32 663 GLU D N 1
ATOM 6134 C CA . GLU D 1 33 ? 33.002 18.570 -8.791 1.00 24.20 663 GLU D CA 1
ATOM 6135 C C . GLU D 1 33 ? 34.023 19.451 -8.161 1.00 24.36 663 GLU D C 1
ATOM 6136 O O . GLU D 1 33 ? 34.706 19.022 -7.232 1.00 27.70 663 GLU D O 1
ATOM 6143 N N . GLY D 1 34 ? 34.140 20.687 -8.624 1.00 22.26 664 GLY D N 1
ATOM 6144 C CA . GLY D 1 34 ? 35.174 21.578 -8.135 1.00 22.37 664 GLY D CA 1
ATOM 6145 C C . GLY D 1 34 ? 36.561 20.912 -8.256 1.00 22.62 664 GLY D C 1
ATOM 6146 O O . GLY D 1 34 ? 36.844 20.292 -9.286 1.00 22.94 664 GLY D O 1
ATOM 6148 N N . PRO D 1 35 ? 37.389 20.967 -7.200 1.00 21.67 665 PRO D N 1
ATOM 6149 C CA . PRO D 1 35 ? 38.637 20.245 -7.071 1.00 19.54 665 PRO D CA 1
ATOM 6150 C C . PRO D 1 35 ? 38.513 18.764 -6.915 1.00 19.02 665 PRO D C 1
ATOM 6151 O O . PRO D 1 35 ? 39.511 18.083 -7.086 1.00 23.60 665 PRO D O 1
ATOM 6155 N N . ALA D 1 36 ? 37.381 18.197 -6.551 1.00 19.74 666 ALA D N 1
ATOM 6156 C CA . ALA D 1 36 ? 37.328 16.782 -6.268 1.00 16.00 666 ALA D CA 1
ATOM 6157 C C . ALA D 1 36 ? 37.072 15.945 -7.490 1.00 16.41 666 ALA D C 1
ATOM 6158 O O . ALA D 1 36 ? 36.254 16.272 -8.359 1.00 18.45 666 ALA D O 1
ATOM 6161 N N . SER D 1 37 ? 37.734 14.821 -7.512 1.00 13.75 667 SER D N 1
ATOM 6162 C CA . SER D 1 37 ? 37.528 13.850 -8.539 1.00 15.14 667 SER D CA 1
ATOM 6163 C C . SER D 1 37 ? 37.232 12.638 -7.683 1.00 15.65 667 SER D C 1
ATOM 6164 O O . SER D 1 37 ? 38.051 12.236 -6.851 1.00 17.55 667 SER D O 1
ATOM 6169 N N . ILE D 1 38 ? 36.079 12.006 -7.860 1.00 11.11 668 ILE D N 1
ATOM 6170 C CA . ILE D 1 38 ? 35.637 10.960 -6.968 1.00 6.19 668 ILE D CA 1
ATOM 6171 C C . ILE D 1 38 ? 35.687 9.567 -7.530 1.00 6.42 668 ILE D C 1
ATOM 6172 O O . ILE D 1 38 ? 35.311 9.326 -8.668 1.00 9.23 668 ILE D O 1
ATOM 6178 N N . VAL D 1 39 ? 36.163 8.571 -6.815 1.00 6.81 669 VAL D N 1
ATOM 6179 C CA . VAL D 1 39 ? 36.141 7.181 -7.192 1.00 7.89 669 VAL D CA 1
ATOM 6180 C C . VAL D 1 39 ? 35.452 6.438 -6.038 1.00 10.98 669 VAL D C 1
ATOM 6181 O O . VAL D 1 39 ? 35.591 6.856 -4.886 1.00 9.37 669 VAL D O 1
ATOM 6186 N N . SER D 1 40 ? 34.794 5.307 -6.269 1.00 9.73 670 SER D N 1
ATOM 6187 C CA . SER D 1 40 ? 33.962 4.641 -5.263 1.00 9.29 670 SER D CA 1
ATOM 6188 C C . SER D 1 40 ? 34.361 3.192 -5.207 1.00 6.78 670 SER D C 1
ATOM 6189 O O . SER D 1 40 ? 34.605 2.640 -6.265 1.00 12.04 670 SER D O 1
ATOM 6194 N N . GLU D 1 41 ? 34.503 2.559 -4.060 1.00 9.15 671 GLU D N 1
ATOM 6195 C CA . GLU D 1 41 ? 34.768 1.147 -3.982 1.00 9.20 671 GLU D CA 1
ATOM 6196 C C . GLU D 1 41 ? 33.770 0.581 -2.986 1.00 10.82 671 GLU D C 1
ATOM 6197 O O . GLU D 1 41 ? 33.258 1.295 -2.123 1.00 13.85 671 GLU D O 1
ATOM 6204 N N . GLN D 1 42 ? 33.448 -0.681 -3.081 1.00 8.52 672 GLN D N 1
ATOM 6205 C CA . GLN D 1 42 ? 32.607 -1.379 -2.177 1.00 10.92 672 GLN D CA 1
ATOM 6206 C C . GLN D 1 42 ? 33.457 -2.204 -1.223 1.00 14.22 672 GLN D C 1
ATOM 6207 O O . GLN D 1 42 ? 34.414 -2.873 -1.621 1.00 15.27 672 GLN D O 1
ATOM 6216 N N . VAL D 1 43 ? 33.083 -2.173 0.048 1.00 15.55 673 VAL D N 1
ATOM 6217 C CA . VAL D 1 43 ? 33.753 -2.914 1.109 1.00 14.33 673 VAL D CA 1
ATOM 6218 C C . VAL D 1 43 ? 32.784 -3.982 1.677 1.00 13.28 673 VAL D C 1
ATOM 6219 O O . VAL D 1 43 ? 31.576 -3.738 1.836 1.00 10.87 673 VAL D O 1
ATOM 6224 N N . PRO D 1 44 ? 33.165 -5.225 1.948 1.00 9.94 674 PRO D N 1
ATOM 6225 C CA . PRO D 1 44 ? 32.307 -6.199 2.591 1.00 12.80 674 PRO D CA 1
ATOM 6226 C C . PRO D 1 44 ? 31.968 -5.905 4.074 1.00 16.52 674 PRO D C 1
ATOM 6227 O O . PRO D 1 44 ? 32.790 -5.366 4.838 1.00 11.91 674 PRO D O 1
ATOM 6231 N N . THR D 1 45 ? 30.758 -6.300 4.536 1.00 14.82 675 THR D N 1
ATOM 6232 C CA . THR D 1 45 ? 30.362 -6.072 5.911 1.00 14.56 675 THR D CA 1
ATOM 6233 C C . THR D 1 45 ? 30.832 -7.295 6.668 1.00 14.38 675 THR D C 1
ATOM 6234 O O . THR D 1 45 ? 30.072 -8.198 7.063 1.00 10.98 675 THR D O 1
ATOM 6240 N N . VAL D 1 46 ? 32.148 -7.359 6.727 1.00 12.06 676 VAL D N 1
ATOM 6241 C CA . VAL D 1 46 ? 32.830 -8.457 7.346 1.00 11.60 676 VAL D CA 1
ATOM 6242 C C . VAL D 1 46 ? 33.975 -7.836 8.134 1.00 13.36 676 VAL D C 1
ATOM 6243 O O . VAL D 1 46 ? 34.694 -6.986 7.604 1.00 14.09 676 VAL D O 1
ATOM 6248 N N . PHE D 1 47 ? 34.128 -8.192 9.412 1.00 11.95 677 PHE D N 1
ATOM 6249 C CA . PHE D 1 47 ? 35.277 -7.824 10.210 1.00 12.41 677 PHE D CA 1
ATOM 6250 C C . PHE D 1 47 ? 36.535 -8.365 9.565 1.00 14.13 677 PHE D C 1
ATOM 6251 O O . PHE D 1 47 ? 36.541 -9.477 9.045 1.00 17.10 677 PHE D O 1
ATOM 6260 N N . TYR D 1 48 ? 37.598 -7.555 9.614 1.00 15.96 678 TYR D N 1
ATOM 6261 C CA . TYR D 1 48 ? 39.000 -7.903 9.281 1.00 17.54 678 TYR D CA 1
ATOM 6262 C C . TYR D 1 48 ? 39.167 -7.894 7.769 1.00 16.15 678 TYR D C 1
ATOM 6263 O O . TYR D 1 48 ? 39.991 -7.142 7.268 1.00 15.34 678 TYR D O 1
ATOM 6274 N N . LYS D 1 49 ? 38.327 -8.607 7.009 1.00 19.09 679 LYS D N 1
ATOM 6275 C CA . LYS D 1 49 ? 38.305 -8.536 5.548 1.00 17.96 679 LYS D CA 1
ATOM 6276 C C . LYS D 1 49 ? 37.964 -7.117 5.048 1.00 17.09 679 LYS D C 1
ATOM 6277 O O . LYS D 1 49 ? 38.643 -6.657 4.136 1.00 14.66 679 LYS D O 1
ATOM 6287 N N . SER D 1 50 ? 36.992 -6.362 5.594 1.00 13.98 680 SER D N 1
ATOM 6288 C CA . SER D 1 50 ? 36.761 -4.973 5.209 1.00 11.97 680 SER D CA 1
ATOM 6289 C C . SER D 1 50 ? 38.017 -4.092 5.164 1.00 12.45 680 SER D C 1
ATOM 6290 O O . SER D 1 50 ? 38.193 -3.228 4.300 1.00 15.60 680 SER D O 1
ATOM 6295 N N . LEU D 1 51 ? 38.927 -4.305 6.116 1.00 12.88 681 LEU D N 1
ATOM 6296 C CA . LEU D 1 51 ? 40.155 -3.524 6.266 1.00 12.46 681 LEU D CA 1
ATOM 6297 C C . LEU D 1 51 ? 41.154 -3.871 5.165 1.00 14.29 681 LEU D C 1
ATOM 6298 O O . LEU D 1 51 ? 41.852 -2.982 4.648 1.00 13.65 681 LEU D O 1
ATOM 6304 N N . ALA D 1 52 ? 41.200 -5.165 4.799 1.00 13.94 682 ALA D N 1
ATOM 6305 C CA . ALA D 1 52 ? 42.086 -5.669 3.752 1.00 15.32 682 ALA D CA 1
ATOM 6306 C C . ALA D 1 52 ? 41.658 -5.076 2.416 1.00 12.86 682 ALA D C 1
ATOM 6307 O O . ALA D 1 52 ? 42.516 -4.531 1.690 1.00 20.59 682 ALA D O 1
ATOM 6310 N N . VAL D 1 53 ? 40.342 -5.047 2.135 1.00 12.33 683 VAL D N 1
ATOM 6311 C CA . VAL D 1 53 ? 39.776 -4.448 0.932 1.00 8.54 683 VAL D CA 1
ATOM 6312 C C . VAL D 1 53 ? 40.079 -2.978 0.936 1.00 10.28 683 VAL D C 1
ATOM 6313 O O . VAL D 1 53 ? 40.390 -2.450 -0.126 1.00 12.45 683 VAL D O 1
ATOM 6318 N N . LEU D 1 54 ? 39.981 -2.276 2.062 1.00 10.68 684 LEU D N 1
ATOM 6319 C CA . LEU D 1 54 ? 40.274 -0.855 2.050 1.00 15.18 684 LEU D CA 1
ATOM 6320 C C . LEU D 1 54 ? 41.748 -0.595 1.751 1.00 13.03 684 LEU D C 1
ATOM 6321 O O . LEU D 1 54 ? 42.041 0.296 0.960 1.00 13.45 684 LEU D O 1
ATOM 6327 N N . ARG D 1 55 ? 42.685 -1.332 2.359 1.00 15.67 685 ARG D N 1
ATOM 6328 C CA . ARG D 1 55 ? 44.116 -1.179 2.107 1.00 17.32 685 ARG D CA 1
ATOM 6329 C C . ARG D 1 55 ? 44.416 -1.317 0.616 1.00 18.08 685 ARG D C 1
ATOM 6330 O O . ARG D 1 55 ? 45.154 -0.499 0.055 1.00 18.22 685 ARG D O 1
ATOM 6344 N N . GLU D 1 56 ? 43.798 -2.312 -0.030 1.00 16.74 686 GLU D N 1
ATOM 6345 C CA . GLU D 1 56 ? 43.880 -2.466 -1.470 1.00 19.53 686 GLU D CA 1
ATOM 6346 C C . GLU D 1 56 ? 43.328 -1.291 -2.252 1.00 20.36 686 GLU D C 1
ATOM 6347 O O . GLU D 1 56 ? 43.928 -0.880 -3.256 1.00 23.52 686 GLU D O 1
ATOM 6354 N N . ALA D 1 57 ? 42.209 -0.698 -1.837 1.00 17.17 687 ALA D N 1
ATOM 6355 C CA . ALA D 1 57 ? 41.662 0.435 -2.531 1.00 12.18 687 ALA D CA 1
ATOM 6356 C C . ALA D 1 57 ? 42.619 1.596 -2.348 1.00 12.94 687 ALA D C 1
ATOM 6357 O O . ALA D 1 57 ? 42.746 2.380 -3.299 1.00 12.92 687 ALA D O 1
ATOM 6360 N N . ILE D 1 58 ? 43.319 1.749 -1.209 1.00 15.28 688 ILE D N 1
ATOM 6361 C CA . ILE D 1 58 ? 44.249 2.863 -1.017 1.00 16.62 688 ILE D CA 1
ATOM 6362 C C . ILE D 1 58 ? 45.455 2.687 -1.976 1.00 22.52 688 ILE D C 1
ATOM 6363 O O . ILE D 1 58 ? 45.853 3.626 -2.691 1.00 23.05 688 ILE D O 1
ATOM 6369 N N . LYS D 1 59 ? 45.985 1.468 -2.095 1.00 21.77 689 LYS D N 1
ATOM 6370 C CA . LYS D 1 59 ? 47.107 1.207 -2.972 1.00 25.58 689 LYS D CA 1
ATOM 6371 C C . LYS D 1 59 ? 46.765 1.535 -4.415 1.00 26.40 689 LYS D C 1
ATOM 6372 O O . LYS D 1 59 ? 47.485 2.284 -5.082 1.00 29.04 689 LYS D O 1
ATOM 6382 N N . LYS D 1 60 ? 45.641 1.009 -4.882 1.00 24.28 690 LYS D N 1
ATOM 6383 C CA . LYS D 1 60 ? 45.196 1.205 -6.235 1.00 23.63 690 LYS D CA 1
ATOM 6384 C C . LYS D 1 60 ? 44.877 2.645 -6.601 1.00 21.87 690 LYS D C 1
ATOM 6385 O O . LYS D 1 60 ? 45.235 3.112 -7.685 1.00 23.73 690 LYS D O 1
ATOM 6395 N N . HIS D 1 61 ? 44.174 3.396 -5.757 1.00 18.92 691 HIS D N 1
ATOM 6396 C CA . HIS D 1 61 ? 43.753 4.717 -6.171 1.00 10.17 691 HIS D CA 1
ATOM 6397 C C . HIS D 1 61 ? 44.646 5.814 -5.706 1.00 10.42 691 HIS D C 1
ATOM 6398 O O . HIS D 1 61 ? 44.482 6.926 -6.201 1.00 11.09 691 HIS D O 1
ATOM 6408 N N . GLN D 1 62 ? 45.530 5.591 -4.734 1.00 11.24 692 GLN D N 1
ATOM 6409 C CA . GLN D 1 62 ? 46.337 6.666 -4.186 1.00 14.64 692 GLN D CA 1
ATOM 6410 C C . GLN D 1 62 ? 45.552 7.932 -3.846 1.00 15.32 692 GLN D C 1
ATOM 6411 O O . GLN D 1 62 ? 45.867 9.004 -4.379 1.00 17.99 692 GLN D O 1
ATOM 6420 N N . PRO D 1 63 ? 44.508 7.915 -2.962 1.00 14.09 693 PRO D N 1
ATOM 6421 C CA . PRO D 1 63 ? 43.671 9.071 -2.693 1.00 8.97 693 PRO D CA 1
ATOM 6422 C C . PRO D 1 63 ? 44.254 10.118 -1.787 1.00 8.22 693 PRO D C 1
ATOM 6423 O O . PRO D 1 63 ? 45.086 9.857 -0.941 1.00 15.32 693 PRO D O 1
ATOM 6427 N N . ASP D 1 64 ? 43.795 11.335 -1.951 1.00 11.06 694 ASP D N 1
ATOM 6428 C CA . ASP D 1 64 ? 44.159 12.412 -1.078 1.00 13.41 694 ASP D CA 1
ATOM 6429 C C . ASP D 1 64 ? 43.207 12.452 0.097 1.00 12.42 694 ASP D C 1
ATOM 6430 O O . ASP D 1 64 ? 43.622 12.873 1.162 1.00 12.16 694 ASP D O 1
ATOM 6436 N N . ILE D 1 65 ? 41.953 11.999 -0.094 1.00 12.93 695 ILE D N 1
ATOM 6437 C CA . ILE D 1 65 ? 40.870 12.043 0.898 1.00 10.41 695 ILE D CA 1
ATOM 6438 C C . ILE D 1 65 ? 40.133 10.727 0.829 1.00 6.69 695 ILE D C 1
ATOM 6439 O O . ILE D 1 65 ? 39.951 10.247 -0.294 1.00 7.37 695 ILE D O 1
ATOM 6445 N N . ILE D 1 66 ? 39.767 10.097 1.946 1.00 7.82 696 ILE D N 1
ATOM 6446 C CA . ILE D 1 66 ? 38.989 8.869 1.957 1.00 6.05 696 ILE D CA 1
ATOM 6447 C C . ILE D 1 66 ? 37.778 9.138 2.841 1.00 10.05 696 ILE D C 1
ATOM 6448 O O . ILE D 1 66 ? 37.912 9.727 3.918 1.00 8.66 696 ILE D O 1
ATOM 6454 N N . ILE D 1 67 ? 36.554 8.834 2.398 1.00 10.48 697 ILE D N 1
ATOM 6455 C CA . ILE D 1 67 ? 35.353 9.017 3.228 1.00 6.58 697 ILE D CA 1
ATOM 6456 C C . ILE D 1 67 ? 34.671 7.686 3.136 1.00 7.38 697 ILE D C 1
ATOM 6457 O O . ILE D 1 67 ? 34.311 7.256 2.029 1.00 6.42 697 ILE D O 1
ATOM 6463 N N . CYS D 1 68 ? 34.586 6.975 4.254 1.00 5.02 698 CYS D N 1
ATOM 6464 C CA . CYS D 1 68 ? 33.938 5.688 4.275 1.00 5.77 698 CYS D CA 1
ATOM 6465 C C . CYS D 1 68 ? 32.484 5.907 4.718 1.00 6.73 698 CYS D C 1
ATOM 6466 O O . CYS D 1 68 ? 32.246 6.741 5.583 1.00 7.94 698 CYS D O 1
ATOM 6470 N N . VAL D 1 69 ? 31.473 5.264 4.150 1.00 8.60 699 VAL D N 1
ATOM 6471 C CA . VAL D 1 69 ? 30.090 5.579 4.426 1.00 5.39 699 VAL D CA 1
ATOM 6472 C C . VAL D 1 69 ? 29.489 4.266 4.834 1.00 4.11 699 VAL D C 1
ATOM 6473 O O . VAL D 1 69 ? 29.832 3.213 4.285 1.00 5.57 699 VAL D O 1
ATOM 6478 N N . GLY D 1 70 ? 28.592 4.333 5.821 1.00 6.46 700 GLY D N 1
ATOM 6479 C CA . GLY D 1 70 ? 27.828 3.167 6.239 1.00 6.40 700 GLY D CA 1
ATOM 6480 C C . GLY D 1 70 ? 26.413 3.611 6.663 1.00 6.35 700 GLY D C 1
ATOM 6481 O O . GLY D 1 70 ? 26.105 4.773 6.944 1.00 6.45 700 GLY D O 1
ATOM 6483 N N . GLN D 1 71 ? 25.526 2.671 6.783 1.00 8.67 701 GLN D N 1
ATOM 6484 C CA . GLN D 1 71 ? 24.155 2.952 7.099 1.00 10.13 701 GLN D CA 1
ATOM 6485 C C . GLN D 1 71 ? 23.934 2.894 8.611 1.00 10.55 701 GLN D C 1
ATOM 6486 O O . GLN D 1 71 ? 24.412 1.992 9.280 1.00 10.31 701 GLN D O 1
ATOM 6495 N N . ALA D 1 72 ? 23.263 3.881 9.212 1.00 11.55 702 ALA D N 1
ATOM 6496 C CA . ALA D 1 72 ? 22.907 3.855 10.624 1.00 9.29 702 ALA D CA 1
ATOM 6497 C C . ALA D 1 72 ? 21.381 3.909 10.687 1.00 7.95 702 ALA D C 1
ATOM 6498 O O . ALA D 1 72 ? 20.779 4.986 10.727 1.00 9.24 702 ALA D O 1
ATOM 6501 N N . GLY D 1 73 ? 20.750 2.743 10.635 1.00 8.74 703 GLY D N 1
ATOM 6502 C CA . GLY D 1 73 ? 19.303 2.636 10.654 1.00 10.91 703 GLY D CA 1
ATOM 6503 C C . GLY D 1 73 ? 18.700 3.204 11.913 1.00 12.69 703 GLY D C 1
ATOM 6504 O O . GLY D 1 73 ? 19.094 2.798 12.995 1.00 12.33 703 GLY D O 1
ATOM 6506 N N . GLY D 1 74 ? 17.808 4.165 11.780 1.00 10.50 704 GLY D N 1
ATOM 6507 C CA . GLY D 1 74 ? 17.178 4.733 12.943 1.00 7.07 704 GLY D CA 1
ATOM 6508 C C . GLY D 1 74 ? 17.548 6.184 13.075 1.00 6.49 704 GLY D C 1
ATOM 6509 O O . GLY D 1 74 ? 16.794 6.925 13.729 1.00 9.79 704 GLY D O 1
ATOM 6511 N N . ARG D 1 75 ? 18.660 6.664 12.497 1.00 5.12 705 ARG D N 1
ATOM 6512 C CA . ARG D 1 75 ? 18.968 8.079 12.620 1.00 2.43 705 ARG D CA 1
ATOM 6513 C C . ARG D 1 75 ? 18.155 8.855 11.602 1.00 3.14 705 ARG D C 1
ATOM 6514 O O . ARG D 1 75 ? 17.583 8.314 10.646 1.00 8.39 705 ARG D O 1
ATOM 6528 N N . MET D 1 76 ? 18.111 10.144 11.829 1.00 3.91 706 MET D N 1
ATOM 6529 C CA . MET D 1 76 ? 17.287 11.096 11.129 1.00 10.08 706 MET D CA 1
ATOM 6530 C C . MET D 1 76 ? 18.065 12.123 10.352 1.00 10.00 706 MET D C 1
ATOM 6531 O O . MET D 1 76 ? 17.482 12.980 9.700 1.00 12.94 706 MET D O 1
ATOM 6537 N N . GLN D 1 77 ? 19.395 12.106 10.454 1.00 10.82 707 GLN D N 1
ATOM 6538 C CA . GLN D 1 77 ? 20.269 13.090 9.844 1.00 8.33 707 GLN D CA 1
ATOM 6539 C C . GLN D 1 77 ? 21.476 12.413 9.197 1.00 8.28 707 GLN D C 1
ATOM 6540 O O . GLN D 1 77 ? 21.756 11.245 9.536 1.00 8.02 707 GLN D O 1
ATOM 6549 N N . ILE D 1 78 ? 22.171 13.090 8.263 1.00 8.17 708 ILE D N 1
ATOM 6550 C CA . ILE D 1 78 ? 23.491 12.611 7.756 1.00 4.28 708 ILE D CA 1
ATOM 6551 C C . ILE D 1 78 ? 24.407 12.822 8.942 1.00 2.21 708 ILE D C 1
ATOM 6552 O O . ILE D 1 78 ? 24.408 13.954 9.439 1.00 7.32 708 ILE D O 1
ATOM 6558 N N . THR D 1 79 ? 25.156 11.858 9.480 1.00 6.21 709 THR D N 1
ATOM 6559 C CA . THR D 1 79 ? 26.011 12.160 10.612 1.00 7.18 709 THR D CA 1
ATOM 6560 C C . THR D 1 79 ? 27.479 11.766 10.368 1.00 5.23 709 THR D C 1
ATOM 6561 O O . THR D 1 79 ? 27.856 10.582 10.426 1.00 5.38 709 THR D O 1
ATOM 6567 N N . PRO D 1 80 ? 28.325 12.717 10.013 1.00 4.98 710 PRO D N 1
ATOM 6568 C CA . PRO D 1 80 ? 29.785 12.585 10.113 1.00 3.17 710 PRO D CA 1
ATOM 6569 C C . PRO D 1 80 ? 30.210 12.123 11.531 1.00 6.15 710 PRO D C 1
ATOM 6570 O O . PRO D 1 80 ? 29.724 12.735 12.473 1.00 5.37 710 PRO D O 1
ATOM 6574 N N . GLU D 1 81 ? 31.087 11.125 11.766 1.00 2.00 711 GLU D N 1
ATOM 6575 C CA . GLU D 1 81 ? 31.528 10.638 13.044 1.00 2.00 711 GLU D CA 1
ATOM 6576 C C . GLU D 1 81 ? 32.759 11.338 13.595 1.00 3.66 711 GLU D C 1
ATOM 6577 O O . GLU D 1 81 ? 33.723 11.497 12.848 1.00 10.42 711 GLU D O 1
ATOM 6584 N N . ARG D 1 82 ? 32.828 11.805 14.838 1.00 6.08 712 ARG D N 1
ATOM 6585 C CA . ARG D 1 82 ? 34.048 12.429 15.375 1.00 6.22 712 ARG D CA 1
ATOM 6586 C C . ARG D 1 82 ? 35.048 11.399 15.881 1.00 5.51 712 ARG D C 1
ATOM 6587 O O . ARG D 1 82 ? 36.223 11.722 15.871 1.00 2.34 712 ARG D O 1
ATOM 6601 N N . VAL D 1 83 ? 34.706 10.185 16.301 1.00 6.87 713 VAL D N 1
ATOM 6602 C CA . VAL D 1 83 ? 35.597 9.313 17.033 1.00 5.83 713 VAL D CA 1
ATOM 6603 C C . VAL D 1 83 ? 35.400 7.873 16.636 1.00 8.62 713 VAL D C 1
ATOM 6604 O O . VAL D 1 83 ? 34.272 7.386 16.587 1.00 11.07 713 VAL D O 1
ATOM 6609 N N . ALA D 1 84 ? 36.515 7.185 16.442 1.00 2.00 714 ALA D N 1
ATOM 6610 C CA . ALA D 1 84 ? 36.545 5.767 16.178 1.00 5.94 714 ALA D CA 1
ATOM 6611 C C . ALA D 1 84 ? 37.087 5.070 17.427 1.00 6.15 714 ALA D C 1
ATOM 6612 O O . ALA D 1 84 ? 37.993 5.611 18.045 1.00 7.24 714 ALA D O 1
ATOM 6615 N N . ILE D 1 85 ? 36.701 3.856 17.803 1.00 5.69 715 ILE D N 1
ATOM 6616 C CA . ILE D 1 85 ? 37.010 3.337 19.123 1.00 6.91 715 ILE D CA 1
ATOM 6617 C C . ILE D 1 85 ? 37.659 2.009 18.899 1.00 6.74 715 ILE D C 1
ATOM 6618 O O . ILE D 1 85 ? 37.241 1.274 18.013 1.00 5.98 715 ILE D O 1
ATOM 6624 N N . ASN D 1 86 ? 38.639 1.631 19.700 1.00 8.02 716 ASN D N 1
ATOM 6625 C CA . ASN D 1 86 ? 39.371 0.415 19.464 1.00 6.61 716 ASN D CA 1
ATOM 6626 C C . ASN D 1 86 ? 38.667 -0.811 19.996 1.00 8.58 716 ASN D C 1
ATOM 6627 O O . ASN D 1 86 ? 39.191 -1.537 20.833 1.00 9.23 716 ASN D O 1
ATOM 6635 N N . LEU D 1 87 ? 37.495 -1.157 19.478 1.00 8.50 717 LEU D N 1
ATOM 6636 C CA . LEU D 1 87 ? 36.719 -2.243 20.039 1.00 8.84 717 LEU D CA 1
ATOM 6637 C C . LEU D 1 87 ? 35.839 -2.864 18.982 1.00 9.82 717 LEU D C 1
ATOM 6638 O O . LEU D 1 87 ? 35.177 -2.123 18.236 1.00 10.10 717 LEU D O 1
ATOM 6644 N N . ASN D 1 88 ? 35.800 -4.199 18.909 1.00 8.69 718 ASN D N 1
ATOM 6645 C CA . ASN D 1 88 ? 34.884 -4.946 18.045 1.00 13.47 718 ASN D CA 1
ATOM 6646 C C . ASN D 1 88 ? 33.940 -5.600 19.051 1.00 14.24 718 ASN D C 1
ATOM 6647 O O . ASN D 1 88 ? 34.390 -6.386 19.905 1.00 14.38 718 ASN D O 1
ATOM 6655 N N . GLU D 1 89 ? 32.651 -5.312 19.023 1.00 15.30 719 GLU D N 1
ATOM 6656 C CA . GLU D 1 89 ? 31.717 -5.843 20.010 1.00 15.00 719 GLU D CA 1
ATOM 6657 C C . GLU D 1 89 ? 30.433 -5.973 19.210 1.00 16.26 719 GLU D C 1
ATOM 6658 O O . GLU D 1 89 ? 29.667 -5.029 18.963 1.00 14.82 719 GLU D O 1
ATOM 6665 N N . ALA D 1 90 ? 30.304 -7.176 18.694 1.00 17.29 720 ALA D N 1
ATOM 6666 C CA . ALA D 1 90 ? 29.258 -7.499 17.769 1.00 20.13 720 ALA D CA 1
ATOM 6667 C C . ALA D 1 90 ? 28.035 -8.097 18.416 1.00 22.05 720 ALA D C 1
ATOM 6668 O O . ALA D 1 90 ? 28.092 -9.225 18.911 1.00 23.10 720 ALA D O 1
ATOM 6671 N N . ARG D 1 91 ? 26.927 -7.334 18.320 1.00 26.93 721 ARG D N 1
ATOM 6672 C CA . ARG D 1 91 ? 25.632 -7.830 18.805 1.00 33.08 721 ARG D CA 1
ATOM 6673 C C . ARG D 1 91 ? 25.111 -8.926 17.880 1.00 32.51 721 ARG D C 1
ATOM 6674 O O . ARG D 1 91 ? 24.455 -9.876 18.290 1.00 34.89 721 ARG D O 1
ATOM 6688 N N . ILE D 1 92 ? 25.437 -8.859 16.600 1.00 30.20 722 ILE D N 1
ATOM 6689 C CA . ILE D 1 92 ? 24.906 -9.758 15.593 1.00 26.50 722 ILE D CA 1
ATOM 6690 C C . ILE D 1 92 ? 26.130 -10.213 14.804 1.00 21.59 722 ILE D C 1
ATOM 6691 O O . ILE D 1 92 ? 27.122 -9.479 14.813 1.00 20.30 722 ILE D O 1
ATOM 6697 N N . PRO D 1 93 ? 26.209 -11.386 14.202 1.00 17.78 723 PRO D N 1
ATOM 6698 C CA . PRO D 1 93 ? 27.342 -11.774 13.393 1.00 18.10 723 PRO D CA 1
ATOM 6699 C C . PRO D 1 93 ? 27.436 -10.992 12.096 1.00 19.21 723 PRO D C 1
ATOM 6700 O O . PRO D 1 93 ? 26.409 -10.546 11.571 1.00 21.58 723 PRO D O 1
ATOM 6704 N N . ASP D 1 94 ? 28.639 -10.794 11.542 1.00 17.59 724 ASP D N 1
ATOM 6705 C CA . ASP D 1 94 ? 28.771 -10.110 10.253 1.00 18.12 724 ASP D CA 1
ATOM 6706 C C . ASP D 1 94 ? 28.361 -11.032 9.090 1.00 17.88 724 ASP D C 1
ATOM 6707 O O . ASP D 1 94 ? 27.983 -12.190 9.299 1.00 19.97 724 ASP D O 1
ATOM 6713 N N . ASN D 1 95 ? 28.577 -10.641 7.839 1.00 19.11 725 ASN D N 1
ATOM 6714 C CA . ASN D 1 95 ? 28.160 -11.461 6.715 1.00 19.63 725 ASN D CA 1
ATOM 6715 C C . ASN D 1 95 ? 28.814 -12.810 6.588 1.00 21.04 725 ASN D C 1
ATOM 6716 O O . ASN D 1 95 ? 28.311 -13.695 5.906 1.00 27.37 725 ASN D O 1
ATOM 6724 N N . GLU D 1 96 ? 29.966 -13.023 7.216 1.00 22.69 726 GLU D N 1
ATOM 6725 C CA . GLU D 1 96 ? 30.603 -14.343 7.190 1.00 22.25 726 GLU D CA 1
ATOM 6726 C C . GLU D 1 96 ? 30.592 -15.073 8.542 1.00 24.10 726 GLU D C 1
ATOM 6727 O O . GLU D 1 96 ? 31.463 -15.936 8.795 1.00 23.98 726 GLU D O 1
ATOM 6734 N N . GLY D 1 97 ? 29.653 -14.718 9.450 1.00 23.88 727 GLY D N 1
ATOM 6735 C CA . GLY D 1 97 ? 29.502 -15.387 10.732 1.00 22.77 727 GLY D CA 1
ATOM 6736 C C . GLY D 1 97 ? 30.432 -14.956 11.856 1.00 24.65 727 GLY D C 1
ATOM 6737 O O . GLY D 1 97 ? 30.352 -15.525 12.934 1.00 27.35 727 GLY D O 1
ATOM 6739 N N . ASN D 1 98 ? 31.320 -13.976 11.712 1.00 23.58 728 ASN D N 1
ATOM 6740 C CA . ASN D 1 98 ? 32.179 -13.569 12.821 1.00 22.86 728 ASN D CA 1
ATOM 6741 C C . ASN D 1 98 ? 31.344 -12.730 13.763 1.00 22.81 728 ASN D C 1
ATOM 6742 O O . ASN D 1 98 ? 30.612 -11.834 13.323 1.00 21.07 728 ASN D O 1
ATOM 6750 N N . GLN D 1 99 ? 31.448 -12.987 15.059 1.00 21.08 729 GLN D N 1
ATOM 6751 C CA . GLN D 1 99 ? 30.783 -12.169 16.043 1.00 20.16 729 GLN D CA 1
ATOM 6752 C C . GLN D 1 99 ? 31.774 -11.892 17.185 1.00 20.01 729 GLN D C 1
ATOM 6753 O O . GLN D 1 99 ? 31.675 -12.526 18.222 1.00 19.63 729 GLN D O 1
ATOM 6762 N N . PRO D 1 100 ? 32.815 -11.044 17.045 1.00 20.54 730 PRO D N 1
ATOM 6763 C CA . PRO D 1 100 ? 33.771 -10.705 18.096 1.00 21.12 730 PRO D CA 1
ATOM 6764 C C . PRO D 1 100 ? 33.137 -9.974 19.267 1.00 22.98 730 PRO D C 1
ATOM 6765 O O . PRO D 1 100 ? 32.301 -9.078 19.081 1.00 22.92 730 PRO D O 1
ATOM 6769 N N . VAL D 1 101 ? 33.534 -10.300 20.491 1.00 23.52 731 VAL D N 1
ATOM 6770 C CA . VAL D 1 101 ? 32.976 -9.669 21.697 1.00 26.05 731 VAL D CA 1
ATOM 6771 C C . VAL D 1 101 ? 34.186 -9.183 22.504 1.00 23.70 731 VAL D C 1
ATOM 6772 O O . VAL D 1 101 ? 35.090 -9.979 22.759 1.00 26.69 731 VAL D O 1
ATOM 6777 N N . GLY D 1 102 ? 34.267 -7.896 22.830 1.00 21.11 732 GLY D N 1
ATOM 6778 C CA . GLY D 1 102 ? 35.333 -7.367 23.662 1.00 21.76 732 GLY D CA 1
ATOM 6779 C C . GLY D 1 102 ? 36.711 -7.505 23.060 1.00 22.28 732 GLY D C 1
ATOM 6780 O O . GLY D 1 102 ? 37.678 -7.640 23.812 1.00 26.54 732 GLY D O 1
ATOM 6782 N N . GLU D 1 103 ? 36.837 -7.431 21.728 1.00 22.83 733 GLU D N 1
ATOM 6783 C CA . GLU D 1 103 ? 38.109 -7.615 21.040 1.00 17.86 733 GLU D CA 1
ATOM 6784 C C . GLU D 1 103 ? 38.733 -6.303 20.622 1.00 15.01 733 GLU D C 1
ATOM 6785 O O . GLU D 1 103 ? 38.035 -5.416 20.130 1.00 13.58 733 GLU D O 1
ATOM 6792 N N . ASP D 1 104 ? 40.030 -6.139 20.807 1.00 17.03 734 ASP D N 1
ATOM 6793 C CA . ASP D 1 104 ? 40.731 -4.943 20.329 1.00 18.46 734 ASP D CA 1
ATOM 6794 C C . ASP D 1 104 ? 40.807 -4.965 18.812 1.00 13.23 734 ASP D C 1
ATOM 6795 O O . ASP D 1 104 ? 40.837 -6.057 18.234 1.00 18.66 734 ASP D O 1
ATOM 6801 N N . ILE D 1 105 ? 40.750 -3.835 18.133 1.00 11.67 735 ILE D N 1
ATOM 6802 C CA . ILE D 1 105 ? 40.961 -3.846 16.693 1.00 12.71 735 ILE D CA 1
ATOM 6803 C C . ILE D 1 105 ? 42.489 -3.888 16.554 1.00 18.36 735 ILE D C 1
ATOM 6804 O O . ILE D 1 105 ? 43.067 -4.772 15.918 1.00 23.06 735 ILE D O 1
ATOM 6810 N N . SER D 1 106 ? 43.201 -2.962 17.182 1.00 18.72 736 SER D N 1
ATOM 6811 C CA . SER D 1 106 ? 44.648 -2.973 17.153 1.00 20.60 736 SER D CA 1
ATOM 6812 C C . SER D 1 106 ? 45.160 -3.229 18.567 1.00 21.78 736 SER D C 1
ATOM 6813 O O . SER D 1 106 ? 44.944 -2.440 19.490 1.00 20.15 736 SER D O 1
ATOM 6818 N N . GLN D 1 107 ? 45.804 -4.370 18.793 1.00 25.30 737 GLN D N 1
ATOM 6819 C CA . GLN D 1 107 ? 46.337 -4.712 20.110 1.00 31.30 737 GLN D CA 1
ATOM 6820 C C . GLN D 1 107 ? 47.414 -3.689 20.420 1.00 31.70 737 GLN D C 1
ATOM 6821 O O . GLN D 1 107 ? 48.359 -3.555 19.639 1.00 35.25 737 GLN D O 1
ATOM 6830 N N . GLY D 1 108 ? 47.306 -2.896 21.475 1.00 30.63 738 GLY D N 1
ATOM 6831 C CA . GLY D 1 108 ? 48.301 -1.854 21.693 1.00 30.16 738 GLY D CA 1
ATOM 6832 C C . GLY D 1 108 ? 48.092 -0.572 20.875 1.00 30.71 738 GLY D C 1
ATOM 6833 O O . GLY D 1 108 ? 48.933 0.342 20.917 1.00 35.55 738 GLY D O 1
ATOM 6835 N N . GLY D 1 109 ? 47.014 -0.452 20.083 1.00 25.82 739 GLY D N 1
ATOM 6836 C CA . GLY D 1 109 ? 46.706 0.789 19.378 1.00 19.66 739 GLY D CA 1
ATOM 6837 C C . GLY D 1 109 ? 46.081 1.758 20.366 1.00 15.45 739 GLY D C 1
ATOM 6838 O O . GLY D 1 109 ? 45.742 1.321 21.479 1.00 14.36 739 GLY D O 1
ATOM 6840 N N . PRO D 1 110 ? 45.910 3.054 20.092 1.00 11.59 740 PRO D N 1
ATOM 6841 C CA . PRO D 1 110 ? 45.217 3.935 20.995 1.00 8.52 740 PRO D CA 1
ATOM 6842 C C . PRO D 1 110 ? 43.746 3.553 21.206 1.00 10.38 740 PRO D C 1
ATOM 6843 O O . PRO D 1 110 ? 43.152 2.747 20.474 1.00 11.81 740 PRO D O 1
ATOM 6847 N N . ALA D 1 111 ? 43.143 4.032 22.292 1.00 8.97 741 ALA D N 1
ATOM 6848 C CA . ALA D 1 111 ? 41.773 3.650 22.609 1.00 9.84 741 ALA D CA 1
ATOM 6849 C C . ALA D 1 111 ? 40.810 4.227 21.552 1.00 8.79 741 ALA D C 1
ATOM 6850 O O . ALA D 1 111 ? 39.796 3.613 21.198 1.00 7.32 741 ALA D O 1
ATOM 6853 N N . ALA D 1 112 ? 41.177 5.378 21.004 1.00 7.30 742 ALA D N 1
ATOM 6854 C CA . ALA D 1 112 ? 40.409 6.030 19.997 1.00 7.77 742 ALA D CA 1
ATOM 6855 C C . ALA D 1 112 ? 41.228 6.861 18.999 1.00 11.06 742 ALA D C 1
ATOM 6856 O O . ALA D 1 112 ? 42.336 7.353 19.258 1.00 12.56 742 ALA D O 1
ATOM 6859 N N . TYR D 1 113 ? 40.633 7.106 17.842 1.00 8.43 743 TYR D N 1
ATOM 6860 C CA . TYR D 1 113 ? 41.197 7.991 16.863 1.00 6.37 743 TYR D CA 1
ATOM 6861 C C . TYR D 1 113 ? 40.173 9.026 16.515 1.00 6.46 743 TYR D C 1
ATOM 6862 O O . TYR D 1 113 ? 39.025 8.666 16.282 1.00 10.79 743 TYR D O 1
ATOM 6873 N N . TRP D 1 114 ? 40.552 10.285 16.400 1.00 5.70 744 TRP D N 1
ATOM 6874 C CA . TRP D 1 114 ? 39.661 11.313 15.944 1.00 7.66 744 TRP D CA 1
ATOM 6875 C C . TRP D 1 114 ? 39.531 11.256 14.428 1.00 13.18 744 TRP D C 1
ATOM 6876 O O . TRP D 1 114 ? 40.426 10.712 13.737 1.00 11.53 744 TRP D O 1
ATOM 6889 N N . THR D 1 115 ? 38.428 11.790 13.876 1.00 10.88 745 THR D N 1
ATOM 6890 C CA . THR D 1 115 ? 38.302 11.907 12.418 1.00 9.11 745 THR D CA 1
ATOM 6891 C C . THR D 1 115 ? 39.364 12.883 11.856 1.00 9.45 745 THR D C 1
ATOM 6892 O O . THR D 1 115 ? 39.824 13.774 12.566 1.00 9.83 745 THR D O 1
ATOM 6898 N N . GLY D 1 116 ? 39.729 12.771 10.567 1.00 8.78 746 GLY D N 1
ATOM 6899 C CA . GLY D 1 116 ? 40.571 13.749 9.915 1.00 8.24 746 GLY D CA 1
ATOM 6900 C C . GLY D 1 116 ? 39.804 14.664 8.972 1.00 11.62 746 GLY D C 1
ATOM 6901 O O . GLY D 1 116 ? 40.386 15.477 8.216 1.00 11.09 746 GLY D O 1
ATOM 6903 N N . LEU D 1 117 ? 38.464 14.546 8.938 1.00 8.61 747 LEU D N 1
ATOM 6904 C CA . LEU D 1 117 ? 37.679 15.389 8.056 1.00 6.69 747 LEU D CA 1
ATOM 6905 C C . LEU D 1 117 ? 37.249 16.687 8.696 1.00 6.25 747 LEU D C 1
ATOM 6906 O O . LEU D 1 117 ? 37.156 16.767 9.917 1.00 8.69 747 LEU D O 1
ATOM 6912 N N . PRO D 1 118 ? 36.929 17.761 7.984 1.00 7.23 748 PRO D N 1
ATOM 6913 C CA . PRO D 1 118 ? 36.446 18.998 8.559 1.00 6.54 748 PRO D CA 1
ATOM 6914 C C . PRO D 1 118 ? 34.956 18.817 8.788 1.00 9.45 748 PRO D C 1
ATOM 6915 O O . PRO D 1 118 ? 34.166 19.517 8.136 1.00 6.94 748 PRO D O 1
ATOM 6919 N N . ILE D 1 119 ? 34.530 17.964 9.740 1.00 10.53 749 ILE D N 1
ATOM 6920 C CA . ILE D 1 119 ? 33.120 17.564 9.883 1.00 7.91 749 ILE D CA 1
ATOM 6921 C C . ILE D 1 119 ? 32.168 18.652 10.298 1.00 8.20 749 ILE D C 1
ATOM 6922 O O . ILE D 1 119 ? 31.011 18.544 9.957 1.00 11.54 749 ILE D O 1
ATOM 6928 N N . LYS D 1 120 ? 32.560 19.718 10.989 1.00 11.31 750 LYS D N 1
ATOM 6929 C CA . LYS D 1 120 ? 31.641 20.784 11.319 1.00 11.34 750 LYS D CA 1
ATOM 6930 C C . LYS D 1 120 ? 31.331 21.597 10.089 1.00 14.59 750 LYS D C 1
ATOM 6931 O O . LYS D 1 120 ? 30.244 22.122 9.928 1.00 14.77 750 LYS D O 1
ATOM 6941 N N . ARG D 1 121 ? 32.298 21.709 9.204 1.00 13.90 751 ARG D N 1
ATOM 6942 C CA . ARG D 1 121 ? 32.153 22.438 7.975 1.00 12.90 751 ARG D CA 1
ATOM 6943 C C . ARG D 1 121 ? 31.247 21.629 7.075 1.00 10.29 751 ARG D C 1
ATOM 6944 O O . ARG D 1 121 ? 30.323 22.180 6.505 1.00 9.44 751 ARG D O 1
ATOM 6958 N N . ILE D 1 122 ? 31.479 20.323 6.986 1.00 4.57 752 ILE D N 1
ATOM 6959 C CA . ILE D 1 122 ? 30.648 19.438 6.216 1.00 6.82 752 ILE D CA 1
ATOM 6960 C C . ILE D 1 122 ? 29.209 19.536 6.690 1.00 9.67 752 ILE D C 1
ATOM 6961 O O . ILE D 1 122 ? 28.307 19.649 5.868 1.00 16.06 752 ILE D O 1
ATOM 6967 N N . VAL D 1 123 ? 28.952 19.536 7.999 1.00 9.66 753 VAL D N 1
ATOM 6968 C CA . VAL D 1 123 ? 27.601 19.581 8.517 1.00 9.42 753 VAL D CA 1
ATOM 6969 C C . VAL D 1 123 ? 26.965 20.882 8.120 1.00 8.91 753 VAL D C 1
ATOM 6970 O O . VAL D 1 123 ? 25.858 20.861 7.595 1.00 12.23 753 VAL D O 1
ATOM 6975 N N . GLU D 1 124 ? 27.643 22.009 8.206 1.00 10.62 754 GLU D N 1
ATOM 6976 C CA . GLU D 1 124 ? 27.033 23.272 7.849 1.00 13.31 754 GLU D CA 1
ATOM 6977 C C . GLU D 1 124 ? 26.747 23.396 6.368 1.00 15.88 754 GLU D C 1
ATOM 6978 O O . GLU D 1 124 ? 25.717 23.965 5.964 1.00 14.87 754 GLU D O 1
ATOM 6985 N N . GLU D 1 125 ? 27.611 22.809 5.541 1.00 13.95 755 GLU D N 1
ATOM 6986 C CA . GLU D 1 125 ? 27.403 22.849 4.103 1.00 13.23 755 GLU D CA 1
ATOM 6987 C C . GLU D 1 125 ? 26.245 21.960 3.680 1.00 11.06 755 GLU D C 1
ATOM 6988 O O . GLU D 1 125 ? 25.463 22.349 2.824 1.00 16.89 755 GLU D O 1
ATOM 6995 N N . ILE D 1 126 ? 26.058 20.758 4.219 1.00 12.23 756 ILE D N 1
ATOM 6996 C CA . ILE D 1 126 ? 24.922 19.896 3.876 1.00 7.45 756 ILE D CA 1
ATOM 6997 C C . ILE D 1 126 ? 23.600 20.592 4.285 1.00 12.98 756 ILE D C 1
ATOM 6998 O O . ILE D 1 126 ? 22.621 20.620 3.534 1.00 10.45 756 ILE D O 1
ATOM 7004 N N . LYS D 1 127 ? 23.575 21.236 5.446 1.00 10.70 757 LYS D N 1
ATOM 7005 C CA . LYS D 1 127 ? 22.388 21.915 5.925 1.00 13.20 757 LYS D CA 1
ATOM 7006 C C . LYS D 1 127 ? 22.101 23.130 5.098 1.00 17.54 757 LYS D C 1
ATOM 7007 O O . LYS D 1 127 ? 20.921 23.453 4.913 1.00 19.37 757 LYS D O 1
ATOM 7017 N N . LYS D 1 128 ? 23.112 23.817 4.545 1.00 19.54 758 LYS D N 1
ATOM 7018 C CA . LYS D 1 128 ? 22.851 24.917 3.632 1.00 18.74 758 LYS D CA 1
ATOM 7019 C C . LYS D 1 128 ? 22.067 24.439 2.422 1.00 15.58 758 LYS D C 1
ATOM 7020 O O . LYS D 1 128 ? 21.308 25.214 1.835 1.00 18.48 758 LYS D O 1
ATOM 7030 N N . GLU D 1 129 ? 22.194 23.183 2.043 1.00 13.39 759 GLU D N 1
ATOM 7031 C CA . GLU D 1 129 ? 21.453 22.676 0.928 1.00 15.62 759 GLU D CA 1
ATOM 7032 C C . GLU D 1 129 ? 20.139 22.052 1.314 1.00 16.45 759 GLU D C 1
ATOM 7033 O O . GLU D 1 129 ? 19.550 21.338 0.496 1.00 18.19 759 GLU D O 1
ATOM 7040 N N . GLY D 1 130 ? 19.666 22.298 2.547 1.00 13.98 760 GLY D N 1
ATOM 7041 C CA . GLY D 1 130 ? 18.350 21.852 2.979 1.00 11.10 760 GLY D CA 1
ATOM 7042 C C . GLY D 1 130 ? 18.315 20.415 3.440 1.00 14.01 760 GLY D C 1
ATOM 7043 O O . GLY D 1 130 ? 17.225 19.822 3.468 1.00 15.75 760 GLY D O 1
ATOM 7045 N N . ILE D 1 131 ? 19.430 19.746 3.742 1.00 11.59 761 ILE D N 1
ATOM 7046 C CA . ILE D 1 131 ? 19.255 18.411 4.224 1.00 11.05 761 ILE D CA 1
ATOM 7047 C C . ILE D 1 131 ? 19.832 18.284 5.640 1.00 12.51 761 ILE D C 1
ATOM 7048 O O . ILE D 1 131 ? 20.836 18.908 5.984 1.00 12.80 761 ILE D O 1
ATOM 7054 N N . PRO D 1 132 ? 19.172 17.593 6.587 1.00 11.79 762 PRO D N 1
ATOM 7055 C CA . PRO D 1 132 ? 19.616 17.539 7.969 1.00 10.34 762 PRO D CA 1
ATOM 7056 C C . PRO D 1 132 ? 20.926 16.782 8.149 1.00 7.91 762 PRO D C 1
ATOM 7057 O O . PRO D 1 132 ? 21.128 15.663 7.643 1.00 7.70 762 PRO D O 1
ATOM 7061 N N . ALA D 1 133 ? 21.738 17.337 9.032 1.00 9.62 763 ALA D N 1
ATOM 7062 C CA . ALA D 1 133 ? 23.059 16.785 9.308 1.00 10.73 763 ALA D CA 1
ATOM 7063 C C . ALA D 1 133 ? 23.472 17.188 10.716 1.00 9.77 763 ALA D C 1
ATOM 7064 O O . ALA D 1 133 ? 23.047 18.250 11.198 1.00 12.81 763 ALA D O 1
ATOM 7067 N N . ALA D 1 134 ? 24.315 16.400 11.385 1.00 8.48 764 ALA D N 1
ATOM 7068 C CA . ALA D 1 134 ? 24.759 16.682 12.735 1.00 4.08 764 ALA D CA 1
ATOM 7069 C C . ALA D 1 134 ? 25.970 15.835 13.040 1.00 4.86 764 ALA D C 1
ATOM 7070 O O . ALA D 1 134 ? 26.059 14.721 12.505 1.00 8.61 764 ALA D O 1
ATOM 7073 N N . VAL D 1 135 ? 26.923 16.257 13.876 1.00 6.90 765 VAL D N 1
ATOM 7074 C CA . VAL D 1 135 ? 27.982 15.304 14.201 1.00 8.27 765 VAL D CA 1
ATOM 7075 C C . VAL D 1 135 ? 27.547 14.348 15.320 1.00 8.89 765 VAL D C 1
ATOM 7076 O O . VAL D 1 135 ? 26.709 14.620 16.193 1.00 10.65 765 VAL D O 1
ATOM 7081 N N . SER D 1 136 ? 27.943 13.115 15.090 1.00 5.26 766 SER D N 1
ATOM 7082 C CA . SER D 1 136 ? 27.765 12.048 16.032 1.00 7.18 766 SER D CA 1
ATOM 7083 C C . SER D 1 136 ? 29.090 11.745 16.763 1.00 11.02 766 SER D C 1
ATOM 7084 O O . SER D 1 136 ? 30.213 11.823 16.215 1.00 10.87 766 SER D O 1
ATOM 7089 N N . TYR D 1 137 ? 28.978 11.292 18.028 1.00 7.86 767 TYR D N 1
ATOM 7090 C CA . TYR D 1 137 ? 30.141 10.925 18.803 1.00 6.63 767 TYR D CA 1
ATOM 7091 C C . TYR D 1 137 ? 30.262 9.434 19.115 1.00 5.90 767 TYR D C 1
ATOM 7092 O O . TYR D 1 137 ? 31.060 9.092 19.980 1.00 6.67 767 TYR D O 1
ATOM 7103 N N . THR D 1 138 ? 29.455 8.546 18.520 1.00 2.00 768 THR D N 1
ATOM 7104 C CA . THR D 1 138 ? 29.741 7.129 18.587 1.00 3.86 768 THR D CA 1
ATOM 7105 C C . THR D 1 138 ? 29.317 6.547 17.263 1.00 6.74 768 THR D C 1
ATOM 7106 O O . THR D 1 138 ? 28.245 6.901 16.753 1.00 7.63 768 THR D O 1
ATOM 7112 N N . ALA D 1 139 ? 30.190 5.717 16.666 1.00 6.20 769 ALA D N 1
ATOM 7113 C CA . ALA D 1 139 ? 29.890 5.047 15.439 1.00 5.65 769 ALA D CA 1
ATOM 7114 C C . ALA D 1 139 ? 29.530 3.599 15.686 1.00 7.36 769 ALA D C 1
ATOM 7115 O O . ALA D 1 139 ? 29.493 2.784 14.754 1.00 9.96 769 ALA D O 1
ATOM 7118 N N . GLY D 1 140 ? 29.202 3.261 16.934 1.00 3.46 770 GLY D N 1
ATOM 7119 C CA . GLY D 1 140 ? 28.895 1.888 17.265 1.00 5.38 770 GLY D CA 1
ATOM 7120 C C . GLY D 1 140 ? 30.115 1.049 17.490 1.00 5.75 770 GLY D C 1
ATOM 7121 O O . GLY D 1 140 ? 31.197 1.597 17.622 1.00 9.09 770 GLY D O 1
ATOM 7123 N N . THR D 1 141 ? 29.986 -0.267 17.544 1.00 7.93 771 THR D N 1
ATOM 7124 C CA . THR D 1 141 ? 31.085 -1.165 17.795 1.00 6.81 771 THR D CA 1
ATOM 7125 C C . THR D 1 141 ? 31.018 -2.328 16.834 1.00 7.25 771 THR D C 1
ATOM 7126 O O . THR D 1 141 ? 31.630 -3.375 17.056 1.00 11.12 771 THR D O 1
ATOM 7132 N N . PHE D 1 142 ? 30.307 -2.145 15.714 1.00 7.82 772 PHE D N 1
ATOM 7133 C CA . PHE D 1 142 ? 30.140 -3.200 14.727 1.00 10.42 772 PHE D CA 1
ATOM 7134 C C . PHE D 1 142 ? 31.144 -2.970 13.577 1.00 13.11 772 PHE D C 1
ATOM 7135 O O . PHE D 1 142 ? 32.092 -2.198 13.774 1.00 14.64 772 PHE D O 1
ATOM 7144 N N . VAL D 1 143 ? 30.935 -3.498 12.347 1.00 11.60 773 VAL D N 1
ATOM 7145 C CA . VAL D 1 143 ? 31.845 -3.353 11.220 1.00 11.05 773 VAL D CA 1
ATOM 7146 C C . VAL D 1 143 ? 31.999 -1.891 10.815 1.00 11.42 773 VAL D C 1
ATOM 7147 O O . VAL D 1 143 ? 33.110 -1.527 10.414 1.00 10.77 773 VAL D O 1
ATOM 7152 N N . CYS D 1 144 ? 31.000 -0.999 10.970 1.00 6.94 774 CYS D N 1
ATOM 7153 C CA . CYS D 1 144 ? 31.198 0.388 10.570 1.00 7.82 774 CYS D CA 1
ATOM 7154 C C . CYS D 1 144 ? 32.271 1.100 11.425 1.00 8.18 774 CYS D C 1
ATOM 7155 O O . CYS D 1 144 ? 33.178 1.782 10.935 1.00 11.14 774 CYS D O 1
ATOM 7159 N N . ASN D 1 145 ? 32.315 0.888 12.737 1.00 9.02 775 ASN D N 1
ATOM 7160 C CA . ASN D 1 145 ? 33.330 1.496 13.593 1.00 8.15 775 ASN D CA 1
ATOM 7161 C C . ASN D 1 145 ? 34.682 0.831 13.337 1.00 7.81 775 ASN D C 1
ATOM 7162 O O . ASN D 1 145 ? 35.725 1.484 13.359 1.00 9.71 775 ASN D O 1
ATOM 7170 N N . HIS D 1 146 ? 34.652 -0.459 13.046 1.00 4.04 776 HIS D N 1
ATOM 7171 C CA . HIS D 1 146 ? 35.820 -1.233 12.752 1.00 5.81 776 HIS D CA 1
ATOM 7172 C C . HIS D 1 146 ? 36.573 -0.645 11.577 1.00 11.22 776 HIS D C 1
ATOM 7173 O O . HIS D 1 146 ? 37.797 -0.435 11.658 1.00 9.67 776 HIS D O 1
ATOM 7183 N N . LEU D 1 147 ? 35.853 -0.376 10.476 1.00 12.06 777 LEU D N 1
ATOM 7184 C CA . LEU D 1 147 ? 36.461 0.217 9.315 1.00 7.99 777 LEU D CA 1
ATOM 7185 C C . LEU D 1 147 ? 36.928 1.605 9.611 1.00 7.87 777 LEU D C 1
ATOM 7186 O O . LEU D 1 147 ? 38.023 1.961 9.163 1.00 10.10 777 LEU D O 1
ATOM 7192 N N . PHE D 1 148 ? 36.193 2.387 10.390 1.00 3.00 778 PHE D N 1
ATOM 7193 C CA . PHE D 1 148 ? 36.604 3.743 10.694 1.00 5.88 778 PHE D CA 1
ATOM 7194 C C . PHE D 1 148 ? 37.940 3.759 11.456 1.00 10.22 778 PHE D C 1
ATOM 7195 O O . PHE D 1 148 ? 38.891 4.482 11.108 1.00 6.10 778 PHE D O 1
ATOM 7204 N N . TYR D 1 149 ? 38.012 2.977 12.539 1.00 8.90 779 TYR D N 1
ATOM 7205 C CA . TYR D 1 149 ? 39.194 2.886 13.372 1.00 8.57 779 TYR D CA 1
ATOM 7206 C C . TYR D 1 149 ? 40.360 2.383 12.505 1.00 10.97 779 TYR D C 1
ATOM 7207 O O . TYR D 1 149 ? 41.415 3.025 12.477 1.00 14.50 779 TYR D O 1
ATOM 7218 N N . GLY D 1 150 ? 40.194 1.286 11.776 1.00 8.39 780 GLY D N 1
ATOM 7219 C CA . GLY D 1 150 ? 41.219 0.731 10.920 1.00 9.85 780 GLY D CA 1
ATOM 7220 C C . GLY D 1 150 ? 41.695 1.723 9.868 1.00 11.92 780 GLY D C 1
ATOM 7221 O O . GLY D 1 150 ? 42.893 1.703 9.567 1.00 10.32 780 GLY D O 1
ATOM 7223 N N . LEU D 1 151 ? 40.812 2.578 9.337 1.00 4.47 781 LEU D N 1
ATOM 7224 C CA . LEU D 1 151 ? 41.168 3.571 8.391 1.00 7.91 781 LEU D CA 1
ATOM 7225 C C . LEU D 1 151 ? 42.097 4.559 9.058 1.00 8.55 781 LEU D C 1
ATOM 7226 O O . LEU D 1 151 ? 43.128 4.922 8.505 1.00 12.38 781 LEU D O 1
ATOM 7232 N N . MET D 1 152 ? 41.761 5.027 10.253 1.00 8.78 782 MET D N 1
ATOM 7233 C CA . MET D 1 152 ? 42.533 6.076 10.879 1.00 6.89 782 MET D CA 1
ATOM 7234 C C . MET D 1 152 ? 43.879 5.571 11.344 1.00 7.24 782 MET D C 1
ATOM 7235 O O . MET D 1 152 ? 44.817 6.351 11.397 1.00 7.84 782 MET D O 1
ATOM 7241 N N . ASP D 1 153 ? 43.935 4.288 11.668 1.00 8.45 783 ASP D N 1
ATOM 7242 C CA . ASP D 1 153 ? 45.146 3.614 12.067 1.00 11.99 783 ASP D CA 1
ATOM 7243 C C . ASP D 1 153 ? 46.088 3.530 10.868 1.00 12.84 783 ASP D C 1
ATOM 7244 O O . ASP D 1 153 ? 47.255 3.907 10.941 1.00 13.65 783 ASP D O 1
ATOM 7250 N N . GLU D 1 154 ? 45.589 3.028 9.743 1.00 13.46 784 GLU D N 1
ATOM 7251 C CA . GLU D 1 154 ? 46.301 3.026 8.492 1.00 12.96 784 GLU D CA 1
ATOM 7252 C C . GLU D 1 154 ? 46.819 4.383 8.120 1.00 14.41 784 GLU D C 1
ATOM 7253 O O . GLU D 1 154 ? 47.979 4.486 7.704 1.00 16.77 784 GLU D O 1
ATOM 7260 N N . ILE D 1 155 ? 46.017 5.426 8.204 1.00 12.75 785 ILE D N 1
ATOM 7261 C CA . ILE D 1 155 ? 46.495 6.747 7.893 1.00 11.83 785 ILE D CA 1
ATOM 7262 C C . ILE D 1 155 ? 47.608 7.161 8.836 1.00 17.56 785 ILE D C 1
ATOM 7263 O O . ILE D 1 155 ? 48.667 7.562 8.369 1.00 17.10 785 ILE D O 1
ATOM 7269 N N . SER D 1 156 ? 47.447 7.030 10.157 1.00 19.85 786 SER D N 1
ATOM 7270 C CA . SER D 1 156 ? 48.406 7.506 11.148 1.00 21.39 786 SER D CA 1
ATOM 7271 C C . SER D 1 156 ? 49.784 6.847 11.040 1.00 20.48 786 SER D C 1
ATOM 7272 O O . SER D 1 156 ? 50.825 7.506 11.147 1.00 21.11 786 SER D O 1
ATOM 7277 N N . ARG D 1 157 ? 49.779 5.542 10.809 1.00 19.66 787 ARG D N 1
ATOM 7278 C CA . ARG D 1 157 ? 50.986 4.748 10.708 1.00 21.69 787 ARG D CA 1
ATOM 7279 C C . ARG D 1 157 ? 51.643 4.697 9.328 1.00 24.24 787 ARG D C 1
ATOM 7280 O O . ARG D 1 157 ? 52.864 4.464 9.223 1.00 25.26 787 ARG D O 1
ATOM 7294 N N . HIS D 1 158 ? 50.870 4.780 8.229 1.00 22.63 788 HIS D N 1
ATOM 7295 C CA . HIS D 1 158 ? 51.432 4.630 6.893 1.00 21.95 788 HIS D CA 1
ATOM 7296 C C . HIS D 1 158 ? 51.107 5.689 5.851 1.00 22.27 788 HIS D C 1
ATOM 7297 O O . HIS D 1 158 ? 51.726 5.677 4.770 1.00 22.93 788 HIS D O 1
ATOM 7307 N N . HIS D 1 159 ? 50.091 6.543 6.032 1.00 16.93 789 HIS D N 1
ATOM 7308 C CA . HIS D 1 159 ? 49.740 7.480 4.996 1.00 12.46 789 HIS D CA 1
ATOM 7309 C C . HIS D 1 159 ? 49.351 8.797 5.604 1.00 11.97 789 HIS D C 1
ATOM 7310 O O . HIS D 1 159 ? 48.276 9.285 5.287 1.00 13.73 789 HIS D O 1
ATOM 7320 N N . PRO D 1 160 ? 50.205 9.479 6.382 1.00 10.45 790 PRO D N 1
ATOM 7321 C CA . PRO D 1 160 ? 49.879 10.682 7.106 1.00 9.78 790 PRO D CA 1
ATOM 7322 C C . PRO D 1 160 ? 49.458 11.908 6.359 1.00 12.79 790 PRO D C 1
ATOM 7323 O O . PRO D 1 160 ? 49.097 12.929 6.915 1.00 18.94 790 PRO D O 1
ATOM 7327 N N . HIS D 1 161 ? 49.595 11.840 5.052 1.00 14.12 791 HIS D N 1
ATOM 7328 C CA . HIS D 1 161 ? 49.174 12.930 4.206 1.00 14.42 791 HIS D CA 1
ATOM 7329 C C . HIS D 1 161 ? 47.676 12.802 3.866 1.00 13.01 791 HIS D C 1
ATOM 7330 O O . HIS D 1 161 ? 47.128 13.793 3.401 1.00 14.72 791 HIS D O 1
ATOM 7340 N N . ILE D 1 162 ? 47.043 11.622 4.023 1.00 10.12 792 ILE D N 1
ATOM 7341 C CA . ILE D 1 162 ? 45.640 11.444 3.662 1.00 10.46 792 ILE D CA 1
ATOM 7342 C C . ILE D 1 162 ? 44.664 12.001 4.712 1.00 12.66 792 ILE D C 1
ATOM 7343 O O . ILE D 1 162 ? 44.879 11.843 5.923 1.00 13.27 792 ILE D O 1
ATOM 7349 N N . ARG D 1 163 ? 43.598 12.664 4.286 1.00 11.41 793 ARG D N 1
ATOM 7350 C CA . ARG D 1 163 ? 42.536 13.110 5.177 1.00 10.40 793 ARG D CA 1
ATOM 7351 C C . ARG D 1 163 ? 41.414 12.088 5.097 1.00 8.41 793 ARG D C 1
ATOM 7352 O O . ARG D 1 163 ? 40.915 11.792 4.016 1.00 8.46 793 ARG D O 1
ATOM 7366 N N . GLY D 1 164 ? 41.040 11.434 6.183 1.00 6.84 794 GLY D N 1
ATOM 7367 C CA . GLY D 1 164 ? 40.099 10.321 6.134 1.00 7.80 794 GLY D CA 1
ATOM 7368 C C . GLY D 1 164 ? 39.050 10.437 7.235 1.00 9.61 794 GLY D C 1
ATOM 7369 O O . GLY D 1 164 ? 39.279 11.151 8.226 1.00 9.22 794 GLY D O 1
ATOM 7371 N N . GLY D 1 165 ? 37.865 9.866 7.063 1.00 6.48 795 GLY D N 1
ATOM 7372 C CA . GLY D 1 165 ? 36.831 9.897 8.086 1.00 6.69 795 GLY D CA 1
ATOM 7373 C C . GLY D 1 165 ? 35.703 8.969 7.710 1.00 8.24 795 GLY D C 1
ATOM 7374 O O . GLY D 1 165 ? 35.805 8.278 6.691 1.00 6.10 795 GLY D O 1
ATOM 7376 N N . PHE D 1 166 ? 34.611 8.987 8.493 1.00 7.18 796 PHE D N 1
ATOM 7377 C CA . PHE D 1 166 ? 33.474 8.112 8.273 1.00 5.93 796 PHE D CA 1
ATOM 7378 C C . PHE D 1 166 ? 32.208 8.979 8.326 1.00 7.42 796 PHE D C 1
ATOM 7379 O O . PHE D 1 166 ? 32.128 9.972 9.062 1.00 6.17 796 PHE D O 1
ATOM 7388 N N . ILE D 1 167 ? 31.183 8.646 7.529 1.00 8.01 797 ILE D N 1
ATOM 7389 C CA . ILE D 1 167 ? 29.913 9.353 7.564 1.00 7.72 797 ILE D CA 1
ATOM 7390 C C . ILE D 1 167 ? 28.858 8.273 7.604 1.00 6.24 797 ILE D C 1
ATOM 7391 O O . ILE D 1 167 ? 28.935 7.287 6.896 1.00 5.69 797 ILE D O 1
ATOM 7397 N N . HIS D 1 168 ? 27.947 8.333 8.571 1.00 9.46 798 HIS D N 1
ATOM 7398 C CA . HIS D 1 168 ? 26.847 7.407 8.720 1.00 2.94 798 HIS D CA 1
ATOM 7399 C C . HIS D 1 168 ? 25.678 8.096 8.060 1.00 2.00 798 HIS D C 1
ATOM 7400 O O . HIS D 1 168 ? 25.559 9.329 8.115 1.00 2.29 798 HIS D O 1
ATOM 7410 N N . ILE D 1 169 ? 24.844 7.312 7.383 1.00 5.60 799 ILE D N 1
ATOM 7411 C CA . ILE D 1 169 ? 23.672 7.855 6.688 1.00 7.25 799 ILE D CA 1
ATOM 7412 C C . ILE D 1 169 ? 22.426 7.112 7.202 1.00 6.85 799 ILE D C 1
ATOM 7413 O O . ILE D 1 169 ? 22.573 5.981 7.688 1.00 8.40 799 ILE D O 1
ATOM 7419 N N . PRO D 1 170 ? 21.215 7.671 7.113 1.00 4.79 800 PRO D N 1
ATOM 7420 C CA . PRO D 1 170 ? 19.978 6.969 7.453 1.00 6.49 800 PRO D CA 1
ATOM 7421 C C . PRO D 1 170 ? 19.540 5.857 6.522 1.00 6.56 800 PRO D C 1
ATOM 7422 O O . PRO D 1 170 ? 20.149 5.599 5.495 1.00 9.69 800 PRO D O 1
ATOM 7426 N N . TYR D 1 171 ? 18.492 5.123 6.905 1.00 10.04 801 TYR D N 1
ATOM 7427 C CA . TYR D 1 171 ? 17.737 4.236 6.003 1.00 6.47 801 TYR D CA 1
ATOM 7428 C C . TYR D 1 171 ? 17.219 5.070 4.836 1.00 4.07 801 TYR D C 1
ATOM 7429 O O . TYR D 1 171 ? 17.082 6.297 4.992 1.00 7.46 801 TYR D O 1
ATOM 7440 N N . ILE D 1 172 ? 16.922 4.459 3.703 1.00 6.66 802 ILE D N 1
ATOM 7441 C CA . ILE D 1 172 ? 16.162 5.147 2.667 1.00 7.55 802 ILE D CA 1
ATOM 7442 C C . ILE D 1 172 ? 14.677 4.686 2.840 1.00 9.11 802 ILE D C 1
ATOM 7443 O O . ILE D 1 172 ? 14.480 3.638 3.482 1.00 9.25 802 ILE D O 1
ATOM 7449 N N . PRO D 1 173 ? 13.605 5.375 2.335 1.00 8.07 803 PRO D N 1
ATOM 7450 C CA . PRO D 1 173 ? 12.181 5.080 2.618 1.00 7.42 803 PRO D CA 1
ATOM 7451 C C . PRO D 1 173 ? 11.822 3.627 2.400 1.00 7.89 803 PRO D C 1
ATOM 7452 O O . PRO D 1 173 ? 11.081 2.973 3.123 1.00 8.27 803 PRO D O 1
ATOM 7456 N N . GLU D 1 174 ? 12.453 3.061 1.398 1.00 4.59 804 GLU D N 1
ATOM 7457 C CA . GLU D 1 174 ? 12.164 1.733 0.925 1.00 9.99 804 GLU D CA 1
ATOM 7458 C C . GLU D 1 174 ? 12.515 0.676 1.910 1.00 10.02 804 GLU D C 1
ATOM 7459 O O . GLU D 1 174 ? 12.182 -0.487 1.705 1.00 10.88 804 GLU D O 1
ATOM 7466 N N . GLN D 1 175 ? 13.324 1.030 2.886 1.00 11.14 805 GLN D N 1
ATOM 7467 C CA . GLN D 1 175 ? 13.705 0.115 3.956 1.00 12.24 805 GLN D CA 1
ATOM 7468 C C . GLN D 1 175 ? 12.812 0.268 5.188 1.00 12.00 805 GLN D C 1
ATOM 7469 O O . GLN D 1 175 ? 12.960 -0.542 6.105 1.00 11.28 805 GLN D O 1
ATOM 7478 N N . THR D 1 176 ? 11.904 1.245 5.290 1.00 15.79 806 THR D N 1
ATOM 7479 C CA . THR D 1 176 ? 11.118 1.424 6.482 1.00 12.63 806 THR D CA 1
ATOM 7480 C C . THR D 1 176 ? 9.671 1.074 6.146 1.00 18.03 806 THR D C 1
ATOM 7481 O O . THR D 1 176 ? 8.713 1.676 6.662 1.00 21.13 806 THR D O 1
ATOM 7487 N N . LEU D 1 177 ? 9.443 0.137 5.233 1.00 20.48 807 LEU D N 1
ATOM 7488 C CA . LEU D 1 177 ? 8.085 -0.140 4.791 1.00 22.22 807 LEU D CA 1
ATOM 7489 C C . LEU D 1 177 ? 7.319 -1.038 5.761 1.00 26.95 807 LEU D C 1
ATOM 7490 O O . LEU D 1 177 ? 6.130 -0.826 6.011 1.00 30.18 807 LEU D O 1
ATOM 7496 N N . GLN D 1 178 ? 7.992 -2.032 6.340 1.00 29.34 808 GLN D N 1
ATOM 7497 C CA . GLN D 1 178 ? 7.393 -2.903 7.339 1.00 32.84 808 GLN D CA 1
ATOM 7498 C C . GLN D 1 178 ? 7.717 -2.481 8.759 1.00 32.71 808 GLN D C 1
ATOM 7499 O O . GLN D 1 178 ? 7.049 -2.903 9.685 1.00 35.10 808 GLN D O 1
ATOM 7508 N N . LYS D 1 179 ? 8.687 -1.613 9.011 1.00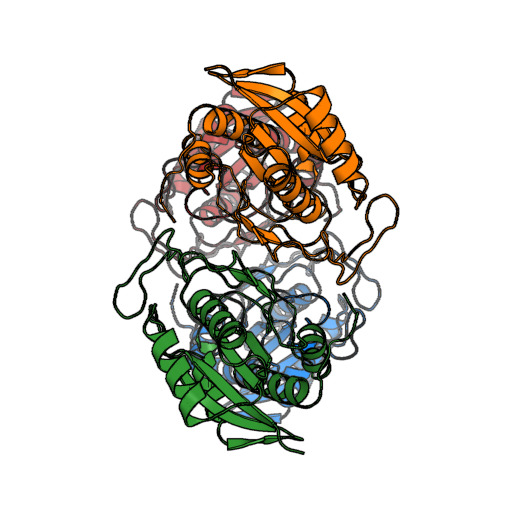 34.47 809 LYS D N 1
ATOM 7509 C CA . LYS D 1 179 ? 9.100 -1.199 10.352 1.00 34.48 809 LYS D CA 1
ATOM 7510 C C . LYS D 1 179 ? 9.110 0.314 10.338 1.00 32.36 809 LYS D C 1
ATOM 7511 O O . LYS D 1 179 ? 9.906 0.809 9.537 1.00 35.62 809 LYS D O 1
ATOM 7521 N N . SER D 1 180 ? 8.318 1.127 11.051 1.00 28.69 810 SER D N 1
ATOM 7522 C CA . SER D 1 180 ? 8.468 2.568 10.877 1.00 29.05 810 SER D CA 1
ATOM 7523 C C . SER D 1 180 ? 9.767 3.024 11.520 1.00 25.12 810 SER D C 1
ATOM 7524 O O . SER D 1 180 ? 10.059 2.661 12.656 1.00 25.44 810 SER D O 1
ATOM 7529 N N . ALA D 1 181 ? 10.586 3.748 10.776 1.00 20.95 811 ALA D N 1
ATOM 7530 C CA . ALA D 1 181 ? 11.859 4.241 11.241 1.00 13.26 811 ALA D CA 1
ATOM 7531 C C . ALA D 1 181 ? 12.048 5.504 10.423 1.00 11.78 811 ALA D C 1
ATOM 7532 O O . ALA D 1 181 ? 11.371 5.632 9.399 1.00 9.79 811 ALA D O 1
ATOM 7535 N N . PRO D 1 182 ? 12.822 6.507 10.824 1.00 7.77 812 PRO D N 1
ATOM 7536 C CA . PRO D 1 182 ? 13.106 7.662 9.973 1.00 8.96 812 PRO D CA 1
ATOM 7537 C C . PRO D 1 182 ? 13.917 7.251 8.730 1.00 9.47 812 PRO D C 1
ATOM 7538 O O . PRO D 1 182 ? 14.569 6.181 8.714 1.00 8.50 812 PRO D O 1
ATOM 7542 N N . SER D 1 183 ? 13.893 8.077 7.678 1.00 10.28 813 SER D N 1
ATOM 7543 C CA . SER D 1 183 ? 14.698 7.845 6.485 1.00 9.35 813 SER D CA 1
ATOM 7544 C C . SER D 1 183 ? 14.947 9.160 5.797 1.00 8.24 813 SER D C 1
ATOM 7545 O O . SER D 1 183 ? 14.330 10.158 6.174 1.00 6.71 813 SER D O 1
ATOM 7550 N N . LEU D 1 184 ? 15.890 9.132 4.835 1.00 9.71 814 LEU D N 1
ATOM 7551 C CA . LEU D 1 184 ? 16.171 10.278 3.975 1.00 9.42 814 LEU D CA 1
ATOM 7552 C C . LEU D 1 184 ? 16.144 9.697 2.562 1.00 5.04 814 LEU D C 1
ATOM 7553 O O . LEU D 1 184 ? 16.510 8.542 2.360 1.00 7.39 814 LEU D O 1
ATOM 7559 N N . SER D 1 185 ? 15.649 10.359 1.520 1.00 10.30 815 SER D N 1
ATOM 7560 C CA . SER D 1 185 ? 15.676 9.748 0.194 1.00 10.89 815 SER D CA 1
ATOM 7561 C C . SER D 1 185 ? 17.109 9.513 -0.290 1.00 8.28 815 SER D C 1
ATOM 7562 O O . SER D 1 185 ? 17.990 10.326 -0.018 1.00 8.18 815 SER D O 1
ATOM 7567 N N . LEU D 1 186 ? 17.343 8.496 -1.106 1.00 10.34 816 LEU D N 1
ATOM 7568 C CA . LEU D 1 186 ? 18.626 8.311 -1.757 1.00 12.13 816 LEU D CA 1
ATOM 7569 C C . LEU D 1 186 ? 19.095 9.527 -2.527 1.00 11.01 816 LEU D C 1
ATOM 7570 O O . LEU D 1 186 ? 20.284 9.793 -2.512 1.00 14.88 816 LEU D O 1
ATOM 7576 N N . ASP D 1 187 ? 18.258 10.380 -3.104 1.00 13.19 817 ASP D N 1
ATOM 7577 C CA . ASP D 1 187 ? 18.712 11.593 -3.784 1.00 16.76 817 ASP D CA 1
ATOM 7578 C C . ASP D 1 187 ? 19.282 12.602 -2.816 1.00 16.36 817 ASP D C 1
ATOM 7579 O O . ASP D 1 187 ? 20.227 13.314 -3.136 1.00 17.90 817 ASP D O 1
ATOM 7585 N N . HIS D 1 188 ? 18.714 12.718 -1.606 1.00 15.28 818 HIS D N 1
ATOM 7586 C CA . HIS D 1 188 ? 19.241 13.645 -0.622 1.00 11.44 818 HIS D CA 1
ATOM 7587 C C . HIS D 1 188 ? 20.562 13.141 -0.012 1.00 7.82 818 HIS D C 1
ATOM 7588 O O . HIS D 1 188 ? 21.445 13.927 0.286 1.00 6.56 818 HIS D O 1
ATOM 7598 N N . ILE D 1 189 ? 20.662 11.849 0.254 1.00 7.40 819 ILE D N 1
ATOM 7599 C CA . ILE D 1 189 ? 21.851 11.209 0.748 1.00 6.99 819 ILE D CA 1
ATOM 7600 C C . ILE D 1 189 ? 22.976 11.343 -0.315 1.00 12.93 819 ILE D C 1
ATOM 7601 O O . ILE D 1 189 ? 24.079 11.730 0.086 1.00 6.15 819 ILE D O 1
ATOM 7607 N N . THR D 1 190 ? 22.807 11.060 -1.634 1.00 9.91 820 THR D N 1
ATOM 7608 C CA . THR D 1 190 ? 23.925 11.159 -2.534 1.00 11.40 820 THR D CA 1
ATOM 7609 C C . THR D 1 190 ? 24.322 12.602 -2.688 1.00 10.57 820 THR D C 1
ATOM 7610 O O . THR D 1 190 ? 25.507 12.898 -2.855 1.00 12.78 820 THR D O 1
ATOM 7616 N N . LYS D 1 191 ? 23.381 13.551 -2.632 1.00 8.73 821 LYS D N 1
ATOM 7617 C CA . LYS D 1 191 ? 23.734 14.960 -2.739 1.00 10.99 821 LYS D CA 1
ATOM 7618 C C . LYS D 1 191 ? 24.511 15.403 -1.507 1.00 13.40 821 LYS D C 1
ATOM 7619 O O . LYS D 1 191 ? 25.430 16.195 -1.644 1.00 16.98 821 LYS D O 1
ATOM 7629 N N . ALA D 1 192 ? 24.208 14.923 -0.298 1.00 12.12 822 ALA D N 1
ATOM 7630 C CA . ALA D 1 192 ? 24.930 15.256 0.928 1.00 10.19 822 ALA D CA 1
ATOM 7631 C C . ALA D 1 192 ? 26.356 14.714 0.826 1.00 9.58 822 ALA D C 1
ATOM 7632 O O . ALA D 1 192 ? 27.296 15.407 1.214 1.00 12.25 822 ALA D O 1
ATOM 7635 N N . LEU D 1 193 ? 26.541 13.497 0.272 1.00 6.94 823 LEU D N 1
ATOM 7636 C CA . LEU D 1 193 ? 27.825 12.845 0.144 1.00 5.73 823 LEU D CA 1
ATOM 7637 C C . LEU D 1 193 ? 28.684 13.564 -0.879 1.00 11.30 823 LEU D C 1
ATOM 7638 O O . LEU D 1 193 ? 29.875 13.755 -0.651 1.00 13.71 823 LEU D O 1
ATOM 7644 N N . LYS D 1 194 ? 28.144 14.040 -1.988 1.00 10.13 824 LYS D N 1
ATOM 7645 C CA . LYS D 1 194 ? 28.897 14.823 -2.950 1.00 10.54 824 LYS D CA 1
ATOM 7646 C C . LYS D 1 194 ? 29.318 16.133 -2.276 1.00 11.13 824 LYS D C 1
ATOM 7647 O O . LYS D 1 194 ? 30.460 16.553 -2.430 1.00 13.28 824 LYS D O 1
ATOM 7657 N N . ILE D 1 195 ? 28.461 16.836 -1.517 1.00 10.96 825 ILE D N 1
ATOM 7658 C CA . ILE D 1 195 ? 28.846 18.040 -0.768 1.00 10.75 825 ILE D CA 1
ATOM 7659 C C . ILE D 1 195 ? 29.966 17.746 0.257 1.00 9.91 825 ILE D C 1
ATOM 7660 O O . ILE D 1 195 ? 30.844 18.589 0.461 1.00 10.12 825 ILE D O 1
ATOM 7666 N N . ALA D 1 196 ? 29.944 16.608 0.951 1.00 8.64 826 ALA D N 1
ATOM 7667 C CA . ALA D 1 196 ? 30.971 16.278 1.897 1.00 7.17 826 ALA D CA 1
ATOM 7668 C C . ALA D 1 196 ? 32.302 16.099 1.186 1.00 10.47 826 ALA D C 1
ATOM 7669 O O . ALA D 1 196 ? 33.309 16.616 1.670 1.00 14.07 826 ALA D O 1
ATOM 7672 N N . ALA D 1 197 ? 32.367 15.388 0.065 1.00 8.15 827 ALA D N 1
ATOM 7673 C CA . ALA D 1 197 ? 33.605 15.187 -0.679 1.00 10.50 827 ALA D CA 1
ATOM 7674 C C . ALA D 1 197 ? 34.173 16.491 -1.195 1.00 9.59 827 ALA D C 1
ATOM 7675 O O . ALA D 1 197 ? 35.364 16.747 -1.085 1.00 13.87 827 ALA D O 1
ATOM 7678 N N . VAL D 1 198 ? 33.351 17.369 -1.732 1.00 10.68 828 VAL D N 1
ATOM 7679 C CA . VAL D 1 198 ? 33.793 18.657 -2.237 1.00 12.81 828 VAL D CA 1
ATOM 7680 C C . VAL D 1 198 ? 34.264 19.541 -1.105 1.00 15.05 828 VAL D C 1
ATOM 7681 O O . VAL D 1 198 ? 35.345 20.138 -1.237 1.00 16.68 828 VAL D O 1
ATOM 7686 N N . THR D 1 199 ? 33.559 19.618 0.034 1.00 12.56 829 THR D N 1
ATOM 7687 C CA . THR D 1 199 ? 33.983 20.443 1.171 1.00 10.61 829 THR D CA 1
ATOM 7688 C C . THR D 1 199 ? 35.313 19.950 1.738 1.00 10.58 829 THR D C 1
ATOM 7689 O O . THR D 1 199 ? 36.168 20.769 2.100 1.00 12.78 829 THR D O 1
ATOM 7695 N N . ALA D 1 200 ? 35.520 18.635 1.817 1.00 9.51 830 ALA D N 1
ATOM 7696 C CA . ALA D 1 200 ? 36.749 18.080 2.332 1.00 11.24 830 ALA D CA 1
ATOM 7697 C C . ALA D 1 200 ? 37.883 18.349 1.332 1.00 16.94 830 ALA D C 1
ATOM 7698 O O . ALA D 1 200 ? 39.008 18.596 1.751 1.00 17.21 830 ALA D O 1
ATOM 7701 N N . ALA D 1 201 ? 37.654 18.305 0.011 1.00 15.59 831 ALA D N 1
ATOM 7702 C CA . ALA D 1 201 ? 38.689 18.586 -0.954 1.00 15.73 831 ALA D CA 1
ATOM 7703 C C . ALA D 1 201 ? 39.063 20.047 -0.950 1.00 18.16 831 ALA D C 1
ATOM 7704 O O . ALA D 1 201 ? 40.219 20.387 -1.176 1.00 24.08 831 ALA D O 1
ATOM 7707 N N . VAL D 1 202 ? 38.143 20.965 -0.674 1.00 21.94 832 VAL D N 1
ATOM 7708 C CA . VAL D 1 202 ? 38.464 22.401 -0.705 1.00 22.14 832 VAL D CA 1
ATOM 7709 C C . VAL D 1 202 ? 39.055 22.965 0.603 1.00 22.48 832 VAL D C 1
ATOM 7710 O O . VAL D 1 202 ? 39.638 24.058 0.624 1.00 24.22 832 VAL D O 1
ATOM 7715 N N . HIS D 1 203 ? 38.891 22.343 1.764 1.00 23.33 833 HIS D N 1
ATOM 7716 C CA . HIS D 1 203 ? 39.417 22.919 2.986 1.00 25.73 833 HIS D CA 1
ATOM 7717 C C . HIS D 1 203 ? 40.156 21.928 3.818 1.00 28.47 833 HIS D C 1
ATOM 7718 O O . HIS D 1 203 ? 39.609 20.875 4.123 1.00 29.57 833 HIS D O 1
ATOM 7728 N N . GLU D 1 204 ? 41.364 22.256 4.253 1.00 30.99 834 GLU D N 1
ATOM 7729 C CA . GLU D 1 204 ? 42.054 21.337 5.125 1.00 34.04 834 GLU D CA 1
ATOM 7730 C C . GLU D 1 204 ? 41.567 21.574 6.549 1.00 33.08 834 GLU D C 1
ATOM 7731 O O . GLU D 1 204 ? 41.619 20.695 7.400 1.00 29.65 834 GLU D O 1
ATOM 7735 N N . ASP D 1 205 ? 41.100 22.788 6.807 1.00 35.37 835 ASP D N 1
ATOM 7736 C CA . ASP D 1 205 ? 40.751 23.237 8.144 1.00 40.81 835 ASP D CA 1
ATOM 7737 C C . ASP D 1 205 ? 39.257 23.369 8.382 1.00 39.66 835 ASP D C 1
ATOM 7738 O O . ASP D 1 205 ? 38.499 23.713 7.458 1.00 39.75 835 ASP D O 1
ATOM 7744 N N . ASP D 1 206 ? 38.862 23.072 9.626 1.00 38.08 836 ASP D N 1
ATOM 7745 C CA . ASP D 1 206 ? 37.468 23.102 10.050 1.00 34.44 836 ASP D CA 1
ATOM 7746 C C . ASP D 1 206 ? 37.116 24.446 10.671 1.00 38.34 836 ASP D C 1
ATOM 7747 O O . ASP D 1 206 ? 38.019 25.183 11.086 1.00 38.43 836 ASP D O 1
ATOM 7753 N N . ILE D 1 207 ? 35.802 24.748 10.686 1.00 41.55 837 ILE D N 1
ATOM 7754 C CA . ILE D 1 207 ? 35.258 25.918 11.368 1.00 45.23 837 ILE D CA 1
ATOM 7755 C C . ILE D 1 207 ? 35.077 25.528 12.850 1.00 47.25 837 ILE D C 1
ATOM 7756 O O . ILE D 1 207 ? 35.143 24.330 13.178 1.00 47.77 837 ILE D O 1
ATOM 7762 N N . GLU D 1 208 ? 34.856 26.444 13.802 1.00 50.52 838 GLU D N 1
ATOM 7763 C CA . GLU D 1 208 ? 34.648 26.056 15.201 1.00 55.07 838 GLU D CA 1
ATOM 7764 C C . GLU D 1 208 ? 33.254 26.514 15.598 1.00 59.44 838 GLU D C 1
ATOM 7765 O O . GLU D 1 208 ? 33.073 27.724 15.677 1.00 61.91 838 GLU D O 1
ATOM 7767 N N . THR D 1 209 ? 32.226 25.644 15.699 1.00 63.59 839 THR D N 1
ATOM 7768 C CA . THR D 1 209 ? 30.853 25.986 16.109 1.00 68.11 839 THR D CA 1
ATOM 7769 C C . THR D 1 209 ? 30.211 24.806 16.870 1.00 70.20 839 THR D C 1
ATOM 7770 O O . THR D 1 209 ? 30.233 24.934 18.094 1.00 70.96 839 THR D O 1
ATOM 7776 N N . GLY D 1 210 ? 29.655 23.671 16.366 1.00 72.81 840 GLY D N 1
ATOM 7777 C CA . GLY D 1 210 ? 29.048 22.630 17.219 1.00 74.71 840 GLY D CA 1
ATOM 7778 C C . GLY D 1 210 ? 28.605 21.319 16.533 1.00 75.03 840 GLY D C 1
ATOM 7779 O O . GLY D 1 210 ? 28.303 20.353 17.256 1.00 73.79 840 GLY D O 1
#

Radius of gyration: 29.28 Å; Cα contacts (8 Å, |Δi|>4): 2018; chains: 4; bounding box: 80×52×71 Å

CATH classification: 3.40.630.20

B-factor: mean 16.87, std 12.64, range [2.0, 77.45]

InterPro domains:
  IPR000816 Peptidase C15, pyroglutamyl peptidase I [PIRSF015592] (3-209)
  IPR000816 Peptidase C15, pyroglutamyl peptidase I [PR00706] (5-28)
  IPR000816 Peptidase C15, pyroglutamyl peptidase I [PR00706] (63-75)
  IPR000816 Peptidase C15, pyroglutamyl peptidase I [PR00706] (81-101)
  IPR000816 Peptidase C15, pyroglutamyl peptidase I [PR00706] (133-149)
  IPR000816 Peptidase C15, pyroglutamyl peptidase I [PR00706] (163-175)
  IPR000816 Peptidase C15, pyroglutamyl peptidase I [cd00501] (3-196)
  IPR016125 Peptidase C15, pyroglutamyl peptidase I-like [PF01470] (3-201)
  IPR016125 Peptidase C15, pyroglutamyl peptidase I-like [PTHR23402] (2-176)
  IPR029762 Pyroglutamyl peptidase I, bacterial-type [MF_00417] (3-199)
  IPR029762 Pyroglutamyl peptidase I, bacterial-type [TIGR00504] (4-215)
  IPR033693 Pyroglutamyl peptidase I, Glu active site [PS01333] (70-86)
  IPR033694 Pyroglutamyl peptidase I, Cys active site [PS01334] (131-145)
  IPR036440 Peptidase C15, pyroglutamyl peptidase I-like superfamily [G3DSA:3.40.630.20] (1-215)
  IPR036440 Peptidase C15, pyroglutamyl peptidase I-like superfamily [SSF53182] (2-206)

Solvent-accessible surface area: 31360 Å² total; per-residue (Å²): 199,117,64,53,0,0,1,1,0,5,32,51,60,66,86,77,128,72,18,0,0,53,25,0,0,95,131,18,83,61,30,80,71,70,42,1,38,2,27,11,42,69,0,20,9,5,1,104,98,0,15,48,49,0,95,117,5,3,104,145,23,130,1,46,0,0,2,0,0,0,41,14,42,36,69,59,30,0,8,0,0,35,1,0,8,6,10,1,10,6,173,87,56,7,63,101,56,46,87,13,64,46,62,62,27,27,139,85,21,60,18,3,31,80,22,34,11,3,2,10,43,0,9,60,59,0,55,154,91,14,0,1,4,31,37,15,44,37,5,31,15,14,0,18,1,2,1,0,0,5,0,12,13,12,15,69,140,103,23,110,127,9,41,0,0,0,0,9,0,0,45,8,2,90,13,2,46,172,109,69,15,10,7,5,13,26,105,42,0,16,82,0,2,52,18,0,0,32,10,0,7,76,50,97,89,58,83,65,76,58,178,132,33,66,0,0,0,1,1,4,30,46,46,59,71,64,139,58,12,0,0,54,29,0,0,94,134,17,84,64,30,78,70,69,40,1,34,1,24,11,43,70,0,20,5,5,1,102,98,0,16,46,47,1,95,119,6,3,108,145,24,127,1,53,0,0,1,0,1,0,35,14,41,37,70,58,31,0,7,0,0,32,0,0,8,7,11,1,10,0,159,86,57,8,62,103,55,47,85,13,59,50,61,66,26,26,140,85,20,60,18,4,33,81,21,33,10,3,2,8,42,0,10,59,59,0,55,152,89,13,0,0,4,31,37,14,44,36,6,30,14,11,0,19,1,2,0,0,0,6,0,13,12,11,15,67,141,103,22,111,129,9,40,0,0,0,0,8,0,0,38,6,2,85,13,2,44,170,99,72,15,11,6,4,8,26,100,42,0,16,80,0,2,51,20,1,0,32,9,0,1,73,54,94,94,58,65,67,74,58,198,126,66,60,0,0,0,0,0,4,28,57,51,64,80,55,128,59,15,0,0,53,36,0,0,97,133,18,83,62,31,80,72,68,26,1,30,1,26,11,42,76,0,22,7,4,1,102,96,0,15,48,48,0,96,114,6,3,106,148,28,130,1,46,0,0,0,0,0,0,33,13,43,37,70,60,38,0,8,0,0,33,1,0,8,6,10,1,6,0,154,87,57,7,66,104,55,48,84,13,63,45,60,63,26,26,142,85,23,61,18,3,32,75,22,32,10,3,2,17,46,0,10,55,60,0,64,151,91,15,0,2,7,31,37,14,47,39,7,30,14,10,0,19,1,2,0,0,0,4,0,12,13,12,15,69,138,104,24,109,127,8,50,0,0,0,0,7,1,0,35,7,3,83,8,1,32,167,92,70,14,10,7,4,12,26,106,42,0,16,80,0,1,51,18,0,0,31,10,0,7,70,57,94,86,55,57,76,86,50,232,124,75,62,0,0,1,1,0,2,32,46,46,78,78,52,132,55,4,0,0,54,34,0,0,96,132,17,83,62,30,78,72,72,31,1,33,1,25,12,41,78,0,25,2,5,1,102,98,0,17,47,47,1,93,116,5,3,104,146,27,128,2,50,0,0,1,0,0,0,12,13,42,36,70,60,39,0,7,0,0,33,0,0,10,6,11,1,5,0,149,88,63,8,70,103,56,48,84,13,65,48,60,66,26,27,137,85,22,62,20,4,30,76,22,33,10,3,1,9,56,0,10,63,58,0,60,152,90,14,0,2,6,29,23,15,38,36,7,31,16,7,0,10,1,2,0,0,0,5,0,15,12,11,14,69,139,105,22,108,131,10,40,0,0,0,0,9,0,0,36,4,1,79,9,0,31,165,88,69,14,9,6,4,8,27,102,40,0,15,80,0,2,52,19,0,0,32,8,0,4,77,52,98,95,62,85,61,85,60

Nearest PDB structures (foldseek):
  1aug-assembly1_D  TM=1.005E+00  e=1.013E-48  Bacillus amyloliquefaciens
  3rnz-assembly1_C  TM=1.002E+00  e=1.423E-43  Bacillus amyloliquefaciens
  3lac-assembly1_A  TM=9.636E-01  e=6.365E-32  Bacillus anthracis
  4gxh-assembly1_C  TM=9.846E-01  e=3.470E-29  Xenorhabdus bovienii SS-2004
  1z8w-assembly1_A  TM=9.743E-01  e=2.131E-27  Pyrococcus furiosus

Sequence (840 aa):
MEKKVLLTGFDPFGGETVNPSWEAVKRLNGAAEGPASIVSEQVPTVFYKSLAVLREAIKKHQPDIIICVGQAGGRMQITPERVAINLNEARIPDNEGNQPVGEDISQGGPAAYWTGLPIKRIVEEIKKEGIPAAVSYTAGTFVCNHLFYGLMDEISRHHPHIRGGFIHIPYIPEQTLQKSAPSLSLDHITKALKIAAVTAAVHEDDIETGMEKKVLLTGFDPFGGETVNPSWEAVKRLNGAAEGPASIVSEQVPTVFYKSLAVLREAIKKHQPDIIICVGQAGGRMQITPERVAINLNEARIPDNEGNQPVGEDISQGGPAAYWTGLPIKRIVEEIKKEGIPAAVSYTAGTFVCNHLFYGLMDEISRHHPHIRGGFIHIPYIPEQTLQKSAPSLSLDHITKALKIAAVTAAVHEDDIETGMEKKVLLTGFDPFGGETVNPSWEAVKRLNGAAEGPASIVSEQVPTVFYKSLAVLREAIKKHQPDIIICVGQAGGRMQITPERVAINLNEARIPDNEGNQPVGEDISQGGPAAYWTGLPIKRIVEEIKKEGIPAAVSYTAGTFVCNHLFYGLMDEISRHHPHIRGGFIHIPYIPEQTLQKSAPSLSLDHITKALKIAAVTAAVHEDDIETGMEKKVLLTGFDPFGGETVNPSWEAVKRLNGAAEGPASIVSEQVPTVFYKSLAVLREAIKKHQPDIIICVGQAGGRMQITPERVAINLNEARIPDNEGNQPVGEDISQGGPAAYWTGLPIKRIVEEIKKEGIPAAVSYTAGTFVCNHLFYGLMDEISRHHPHIRGGFIHIPYIPEQTLQKSAPSLSLDHITKALKIAAVTAAVHEDDIETG

Organism: Bacillus amyloliquefaciens (NCBI:txid1390)

Secondary structure (DSSP, 8-state):
--EEEEEEEEPP-SS-S--HHHHHHHTTTT-EETTEEEEEEEE-SSTTHHHHHHHHHHHHH--SEEEEEEE-TT-SSBEEBSEEES-B--SS--TTS----SB-SSTTS-SEEE--S-HHHHHHHHHHTT--B--BS---SSHHHHHHHHHHHHHHHH-TT-EEEEEEEPPPGGGSSSS------HHHHHHHHHHHHHHHHH-SSPP---/--EEEEEEEEPP-TT-S--HHHHHHHTTTT-EETTEEEEEEEE-SSTTHHHHHHHHHHHHH--SEEEEEEE-TT-SSBEEBSEEES-B--SS--TTS----SB-SSTTS-SEEE--S-HHHHHHHHHHTT--B--BS---SSHHHHHHHHHHHHHHHH-TT-EEEEEEE---GGGSSSS---B--HHHHHHHHHHHHHHHHH-SSPP---/--EEEEEEEE---TT-S--HHHHHHHTTTT-EETTEEEEEEEE-SSTTHHHHHHHHHHHHH--SEEEEEEE-TT-SSBEEBSEEES-B--SS--TTS----SB-SSTTS-SEEE--S-HHHHHHHHHHTT--B--BS---SSHHHHHHHHHHHHHHHH-TT-EEEEEEE---GGGSSSS------HHHHHHHHHHHHHHHHH-SS-----/--EEEEEEEE---TT-S--HHHHHHHTTTT-EETTEEEEEEEE-SSTTHHHHHHHHHHHHH--SEEEEEEE-TT--SBEEBSEEES-B--SS--TTS----SB-SSTTS-SEEE--S-HHHHHHHHHHTT--B--BS---SSHHHHHHHHHHHHHHHH-TT-EEEEEEEPBPGGGSSSS---B--HHHHHHHHHHHHHHHHH-SS-----

Foldseek 3Di:
DAFEEEEEEEADWDPDHHFLSHVLLVVCAQPCDVNYGYHYYYAYQAFPRSLVVVVVVCVVRVGQEYEYEYADEFDAAWAWEFKFAQAADAPDAGPVGDGDHGDGLDDPDDRMDTAQFLRVQLQVQLVVVPGHYDYDHDPDRGSQSSNQRSVRVCCVPPNVSHGYTYIYAYDAVVVCPPPNGHHDHSVSVSVSVVSRRVSRRVDSDHDDDD/DAFEEEEEEEQDWPVDRDFLSCVLLVVCAQPGDVSYGYHYYYAYQAFPRSLVVVVVVCVVPVGQEYEYEYADEFDAAWAWEFKQAQAADAPDATPVGDGDHGDGLDDPDDRMDTAQFQRVQLQVQLVVVPGHYDYDHDPDRGSQSSNFRSVRVCCVPPNVSHGYTYIYAYDAPVSCPPPNHHHDHSVSVSVSVVSRSVSRSVDRHYDDDD/DAFEEEEEEEADDDPDHGWLSQVLLVVCAQPCDPRYGYHYDYAYQAFPRSLVV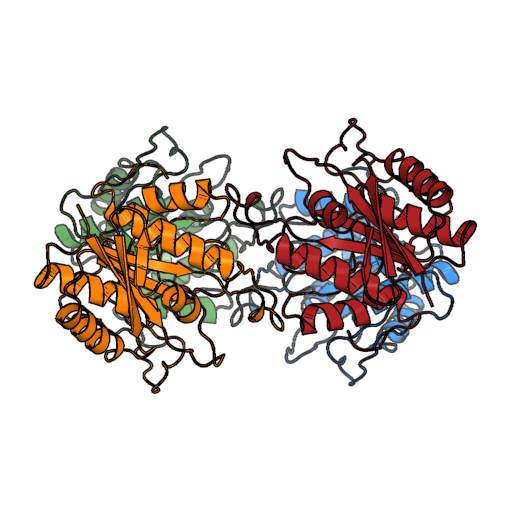VVVVCVVRVGQEYEYEGADEFDAAWAWEFKQAQAADAPAAGPVRDGDHGDGLDDPDDRMDTALFQRVQLQVQLVVVPGHYDYDHDPDRGSQSSNFRSVRVCCVVPNVSHGYTYIYAYDAVVVCPPPNGHHDHSVSVSVSVVSRSVCRSVDNHYDPDD/DAFEEEEEEEADDDDDHGWLSHVLLVVCAQPGDPRYGYHYYYAYQAFPRSLVVVVVVCVVPVGQEYEYEGADEQDAAWAWEFKFAQAADAPAAGPVRDGDHGDGLDDPDDRMDTAQFLRVQLQVQLVVVPGHYDYDHDPDRGSQSSNFRSVRVCCVPPNVSHGYTYIYAYDAVVVCPPPNGHHDHSVSVSVSVVSRRVSRSVDSHYDDDD